Protein AF-A0A917K8Y2-F1 (afdb_monomer_lite)

Sequence (856 aa):
MRSGRTGGTRKMRAVASAWMGAAAAAASVCLPAFARTAAAAGPAVVWQPVWVAGHPAGAVPVVQAGGRTFASVWYVLRLLRNAGVSATWDGRVLRTAGLPVYHAQAATTVDGRVYTQAHTLTVNGSVYVDLDAIAPAFHWSVRYDARAKLITATTSAQPRAAAPSAAFPSVPGTAAPRARTQQTGATVRGRIAGGPAMDVVVAGGSAYADVAVLIQWLARAGYRMVWQHGRWELPVWPEVVADGTLAVDGVRTPSALIRLGGHVFVPMSTLMAATGVAAGVRPDGNVVIDPVVNPGVVGPPAKPAGSFPVSGRVAGVRTPGAKVAFVTADGRLLTVPAAADGRFHTVLPGTRGVLAGVFTPASGWVGTGVPVSPSQGQVTVNPQPALARISGRLVWSGGNAAAVGAAGTWPAGCVLDLRSDLTHAHYTTAVRADGSYTLQVPAGPYELWAVRVHGADVFLGQRIVAGAGANHVGATPVPPAPSGPVYRSAHAVVAAQDSGVSPWDLVSIGSLFERAYADDLAATGIRPALPVTIEVFSGTASYTQHFQDEGYAATDAESYGLSSQAASEGPQTIAVNLDGLDAEWGINVMAHEFAHCLLASVSNRLPDWVNEGVAWELGLAAEADATPNALLWQSLRWSLWSDVIRHARTGDLYALGEAGSLAPRYNVEAQDDYAVYTLVQRFGMVKVLQYVRLVDRAGPTAAFPAVFGESLRAFSQAVNRQLARMAAGSDGAVAVTVRVLPGAVREMFISNPSGQTYWYTGLRPGLYTFVLRANGSVAAPGSLKALPPVTSAADGTWDIGGQMGDMQALVAIARLYGTAYIDSTTVFPPGSDDGITEPATGVPLGLEVVRVQALA

Organism: NCBI:txid1003997

Radius of gyration: 35.65 Å; chains: 1; bounding box: 107×95×85 Å

Foldseek 3Di:
DDDDDDDDDDDDDDDDDDDDDDDDDDDDDDDDDDDDDDDDDDFDQDFQQDAALRDRLGTFGWTQDPNDTDGDVVVVCVSCVSVVWDWDDPPDDIDTDFRKDKDQFDQAEDAFPRLRRWIWIAGPNAIWTFCVSCLVVQQWPFDQPPVVNETETDHDDDDDDDDDDDDDDDDDDDDDDDDDDFDDFDFGQYDYVPGDTATWTDHRNTIIGRPVRVVVVCVVVVDDDDDDPNGRRDDDDDDAFAWAWDADPRDIGIFGWGQDPNDIDGDVVRVCVRPVQDFDQDPVRDTDRDDDDDDDDDDDDDFADDKAKAKAFEPPAQAFDKWWWKQAPNRDIDIFGADNRRITMDIGTHFKIFRFFMADPFQFTAGALHIDGNPDHYDYHYNDFFKFKEKEFEDEPDPPCVVQPDRQFHDFPKKWWKAALAFRAIWIFTQGRNRMTIGMDTFGKIFRQFIQGPRDTQGQRDIDGTHHYYDYDYHRYGYDQDPDQWDDDPQEIEGEPDDLDGSRNSNRLRNLLVLLVVVLCVQQVFDQPGGAYEYEYAALVVQLVVVVVVPDDSVVSNCCSVPDQWAAPAQHYIYGGNHSQAPQQNSLNSNLNNLRNRLSRQAPQDQQLLSLLSSNLSSLCSLSVNHPQVQLVCLSLCLLLVFVLVCLQVVNDDQRRPDHQSDPPTRNSSLSVLLVVVCCVVPNSVLSSQLSNCCRPQNNQGSVCVRPVDGSRVSSVVSSVVSNVLSQADQFKKKWKKFFAVQFDQKKWKAFQQQKIKIKGGDDGDMWIWMQGPVRDIDTPPNIDIDHIDGDHGDRWTWIWDDDPQKIKTFTWDDHSQDIGTNWIWIAPRPHPDTRIHSTQHQHRRMGGSDMHGDD

pLDDT: mean 73.99, std 23.04, range [20.94, 98.56]

Structure (mmCIF, N/CA/C/O backbone):
data_AF-A0A917K8Y2-F1
#
_entry.id   AF-A0A917K8Y2-F1
#
loop_
_atom_site.group_PDB
_atom_site.id
_atom_site.type_symbol
_atom_site.label_atom_id
_atom_site.label_alt_id
_atom_site.label_comp_id
_atom_site.label_asym_id
_atom_site.label_entity_id
_atom_site.label_seq_id
_atom_site.pdbx_PDB_ins_code
_atom_site.Cartn_x
_atom_site.Cartn_y
_atom_site.Cartn_z
_atom_site.occupancy
_atom_site.B_iso_or_equiv
_atom_site.auth_seq_id
_atom_site.auth_comp_id
_atom_site.auth_asym_id
_atom_site.auth_atom_id
_atom_site.pdbx_PDB_model_num
ATOM 1 N N . MET A 1 1 ? -13.724 44.622 -4.906 1.00 33.56 1 MET A N 1
ATOM 2 C CA . MET A 1 1 ? -13.445 45.970 -4.340 1.00 33.56 1 MET A CA 1
ATOM 3 C C . MET A 1 1 ? -12.347 45.854 -3.277 1.00 33.56 1 MET A C 1
ATOM 5 O O . MET A 1 1 ? -11.910 44.740 -3.023 1.00 33.56 1 MET A O 1
ATOM 9 N N . ARG A 1 2 ? -11.834 46.966 -2.727 1.00 33.31 2 ARG A N 1
ATOM 10 C CA . ARG A 1 2 ? -10.706 46.985 -1.766 1.00 33.31 2 ARG A CA 1
ATOM 11 C C . ARG A 1 2 ? -11.147 46.845 -0.296 1.00 33.31 2 ARG A C 1
ATOM 13 O O . ARG A 1 2 ? -12.280 47.168 0.038 1.00 33.31 2 ARG A O 1
ATOM 20 N N . SER A 1 3 ? -10.155 46.548 0.554 1.00 32.16 3 SER A N 1
ATOM 21 C CA . SER A 1 3 ? -10.136 46.575 2.034 1.00 32.16 3 SER A CA 1
ATOM 22 C C . SER A 1 3 ? -10.883 45.438 2.764 1.00 32.16 3 SER A C 1
ATOM 24 O O . SER A 1 3 ? -11.894 44.955 2.276 1.00 32.16 3 SER A O 1
ATOM 26 N N . GLY A 1 4 ? -10.398 44.962 3.920 1.00 27.78 4 GLY A N 1
ATOM 27 C CA . GLY A 1 4 ? -9.114 45.293 4.563 1.00 27.78 4 GLY A CA 1
ATOM 28 C C . GLY A 1 4 ? -8.779 44.415 5.778 1.00 27.78 4 GLY A C 1
ATOM 29 O O . GLY A 1 4 ? -9.668 44.021 6.523 1.00 27.78 4 GLY A O 1
ATOM 30 N N . ARG A 1 5 ? -7.485 44.122 5.985 1.00 33.19 5 ARG A N 1
ATOM 31 C CA . ARG A 1 5 ? -6.964 43.438 7.185 1.00 33.19 5 ARG A CA 1
ATOM 32 C C . ARG A 1 5 ? -6.733 44.438 8.324 1.00 33.19 5 ARG A C 1
ATOM 34 O O . ARG A 1 5 ? -6.105 45.471 8.104 1.00 33.19 5 ARG A O 1
ATOM 41 N N . THR A 1 6 ? -7.078 44.051 9.549 1.00 32.31 6 THR A N 1
ATOM 42 C CA . THR A 1 6 ? -6.472 44.571 10.787 1.00 32.31 6 THR A CA 1
ATOM 43 C C . THR A 1 6 ? -6.027 43.389 11.649 1.00 32.31 6 THR A C 1
ATOM 45 O O . THR A 1 6 ? -6.784 42.449 11.871 1.00 32.31 6 THR A O 1
ATOM 48 N N . GLY A 1 7 ? -4.763 43.392 12.081 1.00 26.08 7 GLY A N 1
ATOM 49 C CA . GLY A 1 7 ? -4.186 42.329 12.912 1.00 26.08 7 GLY A CA 1
ATOM 50 C C . GLY A 1 7 ? -4.226 42.668 14.403 1.00 26.08 7 GLY A C 1
ATOM 51 O O . GLY A 1 7 ? -4.234 43.840 14.775 1.00 26.08 7 GLY A O 1
ATOM 52 N N . GLY A 1 8 ? -4.198 41.643 15.260 1.00 23.59 8 GLY A N 1
ATOM 53 C CA . GLY A 1 8 ? -4.216 41.795 16.719 1.00 23.59 8 GLY A CA 1
ATOM 54 C C . GLY A 1 8 ? -3.219 40.877 17.423 1.00 23.59 8 GLY A C 1
ATOM 55 O O . GLY A 1 8 ? -3.600 39.847 17.967 1.00 23.59 8 GLY A O 1
ATOM 56 N N . THR A 1 9 ? -1.936 41.244 17.452 1.00 26.67 9 THR A N 1
ATOM 57 C CA . THR A 1 9 ? -0.912 40.474 18.178 1.00 26.67 9 THR A CA 1
ATOM 58 C C . THR A 1 9 ? -1.001 40.705 19.690 1.00 26.67 9 THR A C 1
ATOM 60 O O . THR A 1 9 ? -0.831 41.839 20.146 1.00 26.67 9 THR A O 1
ATOM 63 N N . ARG A 1 10 ? -1.162 39.643 20.490 1.00 26.02 10 ARG A N 1
ATOM 64 C CA . ARG A 1 10 ? -0.971 39.688 21.952 1.00 26.02 10 ARG A CA 1
ATOM 65 C C . ARG A 1 10 ? 0.244 38.869 22.377 1.00 26.02 10 ARG A C 1
ATOM 67 O O . ARG A 1 10 ? 0.285 37.661 22.195 1.00 26.02 10 ARG A O 1
ATOM 74 N N . LYS A 1 11 ? 1.210 39.541 23.007 1.00 25.86 11 LYS A N 1
ATOM 75 C CA . LYS A 1 11 ? 2.302 38.901 23.753 1.00 25.86 11 LYS A CA 1
ATOM 76 C C . LYS A 1 11 ? 1.804 38.521 25.149 1.00 25.86 11 LYS A C 1
ATOM 78 O O . LYS A 1 11 ? 1.188 39.354 25.811 1.00 25.86 11 LYS A O 1
ATOM 83 N N . MET A 1 12 ? 2.180 37.346 25.641 1.00 23.14 12 MET A N 1
ATOM 84 C CA . MET A 1 12 ? 2.293 37.081 27.079 1.00 23.14 12 MET A CA 1
ATOM 85 C C . MET A 1 12 ? 3.688 36.529 27.389 1.00 23.14 12 MET A C 1
ATOM 87 O O . MET A 1 12 ? 4.342 35.949 26.525 1.00 23.14 12 MET A O 1
ATOM 91 N N . ARG A 1 13 ? 4.185 36.803 28.598 1.00 24.39 13 ARG A N 1
ATOM 92 C CA . ARG A 1 13 ? 5.530 36.414 29.049 1.00 24.39 13 ARG A CA 1
ATOM 93 C C . ARG A 1 13 ? 5.472 35.080 29.788 1.00 24.39 13 ARG A C 1
ATOM 95 O O . ARG A 1 13 ? 4.584 34.887 30.612 1.00 24.39 13 ARG A O 1
ATOM 102 N N . ALA A 1 14 ? 6.465 34.225 29.564 1.00 24.33 14 ALA A N 1
ATOM 103 C CA . ALA A 1 14 ? 6.726 33.086 30.436 1.00 24.33 14 ALA A CA 1
ATOM 104 C C . ALA A 1 14 ? 7.309 33.543 31.788 1.00 24.33 14 ALA A C 1
ATOM 106 O O . ALA A 1 14 ? 7.990 34.570 31.870 1.00 24.33 14 ALA A O 1
ATOM 107 N N . VAL A 1 15 ? 7.076 32.746 32.831 1.00 24.25 15 VAL A N 1
ATOM 108 C CA . VAL A 1 15 ? 7.735 32.845 34.142 1.00 24.25 15 VAL A CA 1
ATOM 109 C C . VAL A 1 15 ? 8.564 31.578 34.337 1.00 24.25 15 VAL A C 1
ATOM 111 O O . VAL A 1 15 ? 8.086 30.480 34.061 1.00 24.25 15 VAL A O 1
ATOM 114 N N . ALA A 1 16 ? 9.811 31.726 34.781 1.00 22.50 16 ALA A N 1
ATOM 115 C CA . ALA A 1 16 ? 10.723 30.605 34.977 1.00 22.50 16 ALA A CA 1
ATOM 116 C C . ALA A 1 16 ? 10.577 29.974 36.370 1.00 22.50 16 ALA A C 1
ATOM 118 O O . ALA A 1 16 ? 10.332 30.665 37.358 1.00 22.50 16 ALA A O 1
ATOM 119 N N . SER A 1 17 ? 10.823 28.669 36.460 1.00 25.11 17 SER A N 1
ATOM 120 C CA . SER A 1 17 ? 11.206 27.996 37.704 1.00 25.11 17 SER A CA 1
ATOM 121 C C . SER A 1 17 ? 12.130 26.820 37.373 1.00 25.11 17 SER A C 1
ATOM 123 O O . SER A 1 17 ? 12.000 26.208 36.315 1.00 25.11 17 SER A O 1
ATOM 125 N N . ALA A 1 18 ? 13.104 26.551 38.241 1.00 22.91 18 ALA A N 1
ATOM 126 C CA . ALA A 1 18 ? 14.143 25.544 38.032 1.00 22.91 18 ALA A CA 1
ATOM 127 C C . ALA A 1 18 ? 14.371 24.750 39.323 1.00 22.91 18 ALA A C 1
ATOM 129 O O . ALA A 1 18 ? 14.266 25.315 40.411 1.00 22.91 18 ALA A O 1
ATOM 130 N N . TRP A 1 19 ? 14.709 23.466 39.197 1.00 22.75 19 TRP A N 1
ATOM 131 C CA . TRP A 1 19 ? 15.073 22.586 40.311 1.00 22.75 19 TRP A CA 1
ATOM 132 C C . TRP A 1 19 ? 16.184 21.614 39.899 1.00 22.75 19 TRP A C 1
ATOM 134 O O . TRP A 1 19 ? 16.266 21.209 38.741 1.00 22.75 19 TRP A O 1
ATOM 144 N N . MET A 1 20 ? 17.039 21.255 40.859 1.00 20.94 20 MET A N 1
ATOM 145 C CA . MET A 1 20 ? 18.152 20.309 40.697 1.00 20.94 20 MET A CA 1
ATOM 146 C C . MET A 1 20 ? 17.852 18.976 41.402 1.00 20.94 20 MET A C 1
ATOM 148 O O . MET A 1 20 ? 17.076 18.939 42.355 1.00 20.94 20 MET A O 1
ATOM 152 N N . GLY A 1 21 ? 18.539 17.905 40.998 1.00 23.77 21 GLY A N 1
ATOM 153 C CA . GLY A 1 21 ? 18.586 16.620 41.708 1.00 23.77 21 GLY A CA 1
ATOM 154 C C . GLY A 1 21 ? 19.600 15.674 41.054 1.00 23.77 21 GLY A C 1
ATOM 155 O O . GLY A 1 21 ? 19.708 15.661 39.830 1.00 23.77 21 GLY A O 1
ATOM 156 N N . ALA A 1 22 ? 20.378 14.925 41.842 1.00 21.38 22 ALA A N 1
ATOM 157 C CA . ALA A 1 22 ? 21.499 14.112 41.351 1.00 21.38 22 ALA A CA 1
ATOM 158 C C . ALA A 1 22 ? 21.768 12.870 42.230 1.00 21.38 22 ALA A C 1
ATOM 160 O O . ALA A 1 22 ? 21.298 12.823 43.364 1.00 21.38 22 ALA A O 1
ATOM 161 N N . ALA A 1 23 ? 22.608 11.949 41.719 1.00 21.89 23 ALA A N 1
ATOM 162 C CA . ALA A 1 23 ? 23.185 10.764 42.394 1.00 21.89 23 ALA A CA 1
ATOM 163 C C . ALA A 1 23 ? 22.207 9.603 42.752 1.00 21.89 23 ALA A C 1
ATOM 165 O O . ALA A 1 23 ? 21.025 9.832 42.967 1.00 21.89 23 ALA A O 1
ATOM 166 N N . ALA A 1 24 ? 22.622 8.323 42.845 1.00 22.44 24 ALA A N 1
ATOM 167 C CA . ALA A 1 24 ? 23.807 7.634 42.293 1.00 22.44 24 ALA A CA 1
ATOM 168 C C . ALA A 1 24 ? 23.694 6.079 42.345 1.00 22.44 24 ALA A C 1
ATOM 170 O O . ALA A 1 24 ? 22.990 5.529 43.181 1.00 22.44 24 ALA A O 1
ATOM 171 N N . ALA A 1 25 ? 24.497 5.423 41.491 1.00 22.61 25 ALA A N 1
ATOM 172 C CA . ALA A 1 25 ? 25.267 4.174 41.696 1.00 22.61 25 ALA A CA 1
ATOM 173 C C . ALA A 1 25 ? 24.625 2.783 42.002 1.00 22.61 25 ALA A C 1
ATOM 175 O O . ALA A 1 25 ? 24.109 2.517 43.077 1.00 22.61 25 ALA A O 1
ATOM 176 N N . ALA A 1 26 ? 24.927 1.851 41.079 1.00 23.52 26 ALA A N 1
ATOM 177 C CA . ALA A 1 26 ? 25.555 0.525 41.273 1.00 23.52 26 ALA A CA 1
ATOM 178 C C . ALA A 1 26 ? 24.905 -0.618 42.099 1.00 23.52 26 ALA A C 1
ATOM 180 O O . ALA A 1 26 ? 24.807 -0.561 43.318 1.00 23.52 26 ALA A O 1
ATOM 181 N N . ALA A 1 27 ? 24.740 -1.774 41.432 1.00 23.17 27 ALA A N 1
ATOM 182 C CA . ALA A 1 27 ? 25.180 -3.097 41.914 1.00 23.17 27 ALA A CA 1
ATOM 183 C C . ALA A 1 27 ? 25.318 -4.087 40.730 1.00 23.17 27 ALA A C 1
ATOM 185 O O . ALA A 1 27 ? 24.601 -3.973 39.739 1.00 23.17 27 ALA A O 1
ATOM 186 N N . SER A 1 28 ? 26.226 -5.065 40.810 1.00 24.95 28 SER A N 1
ATOM 187 C CA . SER A 1 28 ? 26.372 -6.160 39.828 1.00 24.95 28 SER A CA 1
ATOM 188 C C . SER A 1 28 ? 26.532 -7.497 40.545 1.00 24.95 28 SER A C 1
ATOM 190 O O . SER A 1 28 ? 27.261 -7.570 41.531 1.00 24.95 28 SER A O 1
ATOM 192 N N . VAL A 1 29 ? 25.888 -8.555 40.041 1.00 24.06 29 VAL A N 1
ATOM 193 C CA . VAL A 1 29 ? 26.036 -9.931 40.546 1.00 24.06 29 VAL A CA 1
ATOM 194 C C . VAL A 1 29 ? 26.057 -10.909 39.368 1.00 24.06 29 VAL A C 1
ATOM 196 O O . VAL A 1 29 ? 25.121 -10.946 38.573 1.00 24.06 29 VAL A O 1
ATOM 199 N N . CYS A 1 30 ? 27.108 -11.724 39.287 1.00 25.31 30 CYS A N 1
ATOM 200 C CA . CYS A 1 30 ? 27.221 -12.876 38.385 1.00 25.31 30 CYS A CA 1
ATOM 201 C C . CYS A 1 30 ? 27.113 -14.175 39.195 1.00 25.31 30 CYS A C 1
ATOM 203 O O . CYS A 1 30 ? 27.564 -14.183 40.334 1.00 25.31 30 CYS A O 1
ATOM 205 N N . LEU A 1 31 ? 26.603 -15.263 38.601 1.00 23.97 31 LEU A N 1
ATOM 206 C CA . LEU A 1 31 ? 26.818 -16.684 38.971 1.00 23.97 31 LEU A CA 1
ATOM 207 C C . LEU A 1 31 ? 26.319 -17.578 37.783 1.00 23.97 31 LEU A C 1
ATOM 209 O O . LEU A 1 31 ? 25.853 -17.008 36.793 1.00 23.97 31 LEU A O 1
ATOM 213 N N . PRO A 1 32 ? 26.538 -18.915 37.728 1.00 29.78 32 PRO A N 1
ATOM 214 C CA . PRO A 1 32 ? 27.238 -19.493 36.575 1.00 29.78 32 PRO A CA 1
ATOM 215 C C . PRO A 1 32 ? 26.423 -20.496 35.728 1.00 29.78 32 PRO A C 1
ATOM 217 O O . PRO A 1 32 ? 25.258 -20.788 35.986 1.00 29.78 32 PRO A O 1
ATOM 220 N N . ALA A 1 33 ? 27.076 -21.037 34.694 1.00 31.05 33 ALA A N 1
ATOM 221 C CA . ALA A 1 33 ? 26.506 -21.981 33.733 1.00 31.05 33 ALA A CA 1
ATOM 222 C C . ALA A 1 33 ? 26.444 -23.442 34.231 1.00 31.05 33 ALA A C 1
ATOM 224 O O . ALA A 1 33 ? 27.229 -23.861 35.078 1.00 31.05 33 ALA A O 1
ATOM 225 N N . PHE A 1 34 ? 25.567 -24.238 33.607 1.00 28.30 34 PHE A N 1
ATOM 226 C CA . PHE A 1 34 ? 25.500 -25.700 33.736 1.00 28.30 34 PHE A CA 1
ATOM 227 C C . PHE A 1 34 ? 25.498 -26.382 32.356 1.00 28.30 34 PHE A C 1
ATOM 229 O O . PHE A 1 34 ? 24.973 -25.843 31.380 1.00 28.30 34 PHE A O 1
ATOM 236 N N . ALA A 1 35 ? 26.099 -27.573 32.279 1.00 29.62 35 ALA A N 1
ATOM 237 C CA . ALA A 1 35 ? 26.263 -28.343 31.044 1.00 29.62 35 ALA A CA 1
ATOM 238 C C . ALA A 1 35 ? 25.002 -29.141 30.644 1.00 29.62 35 ALA A C 1
ATOM 240 O O . ALA A 1 35 ? 24.095 -29.350 31.448 1.00 29.62 35 ALA A O 1
ATOM 241 N N . ARG A 1 36 ? 24.961 -29.620 29.392 1.00 29.75 36 ARG A N 1
ATOM 242 C CA . ARG A 1 36 ? 23.891 -30.479 28.851 1.00 29.75 36 ARG A CA 1
ATOM 243 C C . ARG A 1 36 ? 24.409 -31.875 28.512 1.00 29.75 36 ARG A C 1
ATOM 245 O O . ARG A 1 36 ? 25.477 -32.007 27.922 1.00 29.75 36 ARG A O 1
ATOM 252 N N . THR A 1 37 ? 23.608 -32.894 28.805 1.00 31.53 37 THR A N 1
ATOM 253 C CA . THR A 1 37 ? 23.760 -34.258 28.277 1.00 31.53 37 THR A CA 1
ATOM 254 C C . THR A 1 37 ? 23.069 -34.401 26.914 1.00 31.53 37 THR A C 1
ATOM 256 O O . THR A 1 37 ? 22.170 -33.630 26.572 1.00 31.53 37 THR A O 1
ATOM 259 N N . ALA A 1 38 ? 23.508 -35.374 26.109 1.00 32.22 38 ALA A N 1
ATOM 260 C CA . ALA A 1 38 ? 22.963 -35.634 24.776 1.00 32.22 38 ALA A CA 1
ATOM 261 C C . ALA A 1 38 ? 21.812 -36.657 24.809 1.00 32.22 38 ALA A C 1
ATOM 263 O O . ALA A 1 38 ? 21.854 -37.621 25.571 1.00 32.22 38 ALA A O 1
ATOM 264 N N . ALA A 1 39 ? 20.815 -36.468 23.941 1.00 33.75 39 ALA A N 1
ATOM 265 C CA . ALA A 1 39 ? 19.701 -37.392 23.724 1.00 33.75 39 ALA A CA 1
ATOM 266 C C . ALA A 1 39 ? 19.709 -37.919 22.277 1.00 33.75 39 ALA A C 1
ATOM 268 O O . ALA A 1 39 ? 20.234 -37.264 21.376 1.00 33.75 39 ALA A O 1
ATOM 269 N N . ALA A 1 40 ? 19.143 -39.109 22.058 1.00 40.47 40 ALA A N 1
ATOM 270 C CA . ALA A 1 40 ? 19.184 -39.793 20.765 1.00 40.47 40 ALA A CA 1
ATOM 271 C C . ALA A 1 40 ? 18.408 -39.041 19.664 1.00 40.47 40 ALA A C 1
ATOM 273 O O . ALA A 1 40 ? 17.319 -38.514 19.896 1.00 40.47 40 ALA A O 1
ATOM 274 N N . ALA A 1 41 ? 18.961 -39.021 18.449 1.00 37.75 41 ALA A N 1
ATOM 275 C CA . ALA A 1 41 ? 18.361 -38.339 17.308 1.00 37.75 41 ALA A CA 1
ATOM 276 C C . ALA A 1 41 ? 17.220 -39.160 16.679 1.00 37.75 41 ALA A C 1
ATOM 278 O O . ALA A 1 41 ? 17.408 -40.314 16.296 1.00 37.75 41 ALA A O 1
ATOM 279 N N . GLY A 1 42 ? 16.049 -38.534 16.524 1.00 45.69 42 GLY A N 1
ATOM 280 C CA . GLY A 1 42 ? 14.980 -39.035 15.655 1.00 45.69 42 GLY A CA 1
ATOM 281 C C . GLY A 1 42 ? 15.313 -38.873 14.160 1.00 45.69 42 GLY A C 1
ATOM 282 O O . GLY A 1 42 ? 16.347 -38.294 13.818 1.00 45.69 42 GLY A O 1
ATOM 283 N N . PRO A 1 43 ? 14.445 -39.354 13.248 1.00 42.34 43 PRO A N 1
ATOM 284 C CA . PRO A 1 43 ? 14.674 -39.276 11.804 1.00 42.34 43 PRO A CA 1
ATOM 285 C C . PRO A 1 43 ? 14.727 -37.817 11.326 1.00 42.34 43 PRO A C 1
ATOM 287 O O . PRO A 1 43 ? 13.705 -37.142 11.200 1.00 42.34 43 PRO A O 1
ATOM 290 N N . ALA A 1 44 ? 15.937 -37.325 11.060 1.00 47.78 44 ALA A N 1
ATOM 291 C CA . ALA A 1 44 ? 16.168 -35.958 10.618 1.00 47.78 44 ALA A CA 1
ATOM 292 C C . ALA A 1 44 ? 15.838 -35.780 9.127 1.00 47.78 44 ALA A C 1
ATOM 294 O O . ALA A 1 44 ? 16.255 -36.576 8.281 1.00 47.78 44 ALA A O 1
ATOM 295 N N . VAL A 1 45 ? 15.154 -34.681 8.795 1.00 47.78 45 VAL A N 1
ATOM 296 C CA . VAL A 1 45 ? 15.079 -34.180 7.416 1.00 47.78 45 VAL A CA 1
ATOM 297 C C . VAL A 1 45 ? 16.358 -33.396 7.143 1.00 47.78 45 VAL A C 1
ATOM 299 O O . VAL A 1 45 ? 16.509 -32.257 7.587 1.00 47.78 45 VAL A O 1
ATOM 302 N N . VAL A 1 46 ? 17.297 -34.012 6.431 1.00 58.03 46 VAL A N 1
ATOM 303 C CA . VAL A 1 46 ? 18.577 -33.391 6.073 1.00 58.03 46 VAL A CA 1
ATOM 304 C C . VAL A 1 46 ? 18.449 -32.784 4.681 1.00 58.03 46 VAL A C 1
ATOM 306 O O . VAL A 1 46 ? 17.877 -33.393 3.783 1.00 58.03 46 VAL A O 1
ATOM 309 N N . TRP A 1 47 ? 18.985 -31.585 4.466 1.00 54.75 47 TRP A N 1
ATOM 310 C CA . TRP A 1 47 ? 19.076 -31.009 3.124 1.00 54.75 47 TRP A CA 1
ATOM 311 C C . TRP A 1 47 ? 20.364 -31.495 2.463 1.00 54.75 47 TRP A C 1
ATOM 313 O O . TRP A 1 47 ? 21.438 -30.984 2.768 1.00 54.75 47 TRP A O 1
ATOM 323 N N . GLN A 1 48 ? 20.269 -32.498 1.585 1.00 55.78 48 GLN A N 1
ATOM 324 C CA . GLN A 1 48 ? 21.436 -33.022 0.869 1.00 55.78 48 GLN A CA 1
ATOM 325 C C . GLN A 1 48 ? 21.557 -32.393 -0.530 1.00 55.78 48 GLN A C 1
ATOM 327 O O . GLN A 1 48 ? 20.538 -32.222 -1.209 1.00 55.78 48 GLN A O 1
ATOM 332 N N . PRO A 1 49 ? 22.779 -32.029 -0.970 1.00 54.12 49 PRO A N 1
ATOM 333 C CA . PRO A 1 49 ? 23.014 -31.466 -2.294 1.00 54.12 49 PRO A CA 1
ATOM 334 C C . PRO A 1 49 ? 22.790 -32.538 -3.364 1.00 54.12 49 PRO A C 1
ATOM 336 O O . PRO A 1 49 ? 23.435 -33.586 -3.351 1.00 54.12 49 PRO A O 1
ATOM 339 N N . VAL A 1 50 ? 21.880 -32.269 -4.299 1.00 50.09 50 VAL A N 1
ATOM 340 C CA . VAL A 1 50 ? 21.581 -33.150 -5.430 1.00 50.09 50 VAL A CA 1
ATOM 341 C C . VAL A 1 50 ? 22.287 -32.626 -6.670 1.00 50.09 50 VAL A C 1
ATOM 343 O O . VAL A 1 50 ? 22.210 -31.442 -7.007 1.00 50.09 50 VAL A O 1
ATOM 346 N N . TRP A 1 51 ? 22.977 -33.537 -7.352 1.00 52.97 51 TRP A N 1
ATOM 347 C CA . TRP A 1 51 ? 23.822 -33.226 -8.493 1.00 52.97 51 TRP A CA 1
ATOM 348 C C . TRP A 1 51 ? 23.214 -33.799 -9.773 1.00 52.97 51 TRP A C 1
ATOM 350 O O . TRP A 1 51 ? 22.951 -34.997 -9.855 1.00 52.97 51 TRP A O 1
ATOM 360 N N . VAL A 1 52 ? 23.007 -32.950 -10.780 1.00 47.88 52 VAL A N 1
ATOM 361 C CA . VAL A 1 52 ? 22.548 -33.339 -12.127 1.00 47.88 52 VAL A CA 1
ATOM 362 C C . VAL A 1 52 ? 23.594 -32.868 -13.127 1.00 47.88 52 VAL A C 1
ATOM 364 O O . VAL A 1 52 ? 24.091 -31.753 -13.006 1.00 47.88 52 VAL A O 1
ATOM 367 N N . ALA A 1 53 ? 23.993 -33.750 -14.052 1.00 46.34 53 ALA A N 1
ATOM 368 C CA . ALA A 1 53 ? 25.115 -33.536 -14.980 1.00 46.34 53 ALA A CA 1
ATOM 369 C C . ALA A 1 53 ? 26.424 -33.050 -14.300 1.00 46.34 53 ALA A C 1
ATOM 371 O O . ALA A 1 53 ? 27.247 -32.376 -14.910 1.00 46.34 53 ALA A O 1
ATOM 372 N N . GLY A 1 54 ? 26.624 -33.390 -13.019 1.00 43.22 54 GLY A N 1
ATOM 373 C CA . GLY A 1 54 ? 27.780 -32.945 -12.236 1.00 43.22 54 GLY A CA 1
ATOM 374 C C . GLY A 1 54 ? 27.695 -31.504 -11.716 1.00 43.22 54 GLY A C 1
ATOM 375 O O . GLY A 1 54 ? 28.733 -30.925 -11.403 1.00 43.22 54 GLY A O 1
ATOM 376 N N . HIS A 1 55 ? 26.508 -30.895 -11.617 1.00 40.00 55 HIS A N 1
ATOM 377 C CA . HIS A 1 55 ? 26.320 -29.556 -11.029 1.00 40.00 55 HIS A CA 1
ATOM 378 C C . HIS A 1 55 ? 25.378 -29.607 -9.825 1.00 40.00 55 HIS A C 1
ATOM 380 O O . HIS A 1 55 ? 24.405 -30.365 -9.868 1.00 40.00 55 HIS A O 1
ATOM 386 N N . PRO A 1 56 ? 25.608 -28.792 -8.777 1.00 42.06 56 PRO A N 1
ATOM 387 C CA . PRO A 1 56 ? 24.747 -28.742 -7.605 1.00 42.06 56 PRO A CA 1
ATOM 388 C C . PRO A 1 56 ? 23.470 -27.969 -7.956 1.00 42.06 56 PRO A C 1
ATOM 390 O O . PRO A 1 56 ? 23.353 -26.771 -7.712 1.00 42.06 56 PRO A O 1
ATOM 393 N N . ALA A 1 57 ? 22.495 -28.658 -8.546 1.00 46.66 57 ALA A N 1
ATOM 394 C CA . ALA A 1 57 ? 21.246 -28.061 -9.028 1.00 46.66 57 ALA A CA 1
ATOM 395 C C . ALA A 1 57 ? 20.255 -27.713 -7.886 1.00 46.66 57 ALA A C 1
ATOM 397 O O . ALA A 1 57 ? 19.145 -27.231 -8.117 1.00 46.66 57 ALA A O 1
ATOM 398 N N . GLY A 1 58 ? 20.679 -27.938 -6.641 1.00 54.47 58 GLY A N 1
ATOM 399 C CA . GLY A 1 58 ? 20.032 -27.529 -5.402 1.00 54.47 58 GLY A CA 1
ATOM 400 C C . GLY A 1 58 ? 20.314 -28.531 -4.284 1.00 54.47 58 GLY A C 1
ATOM 401 O O . GLY A 1 58 ? 20.653 -29.685 -4.537 1.00 54.47 58 GLY A O 1
ATOM 402 N N . ALA A 1 59 ? 20.130 -28.117 -3.031 1.00 60.94 59 ALA A N 1
ATOM 403 C CA . ALA A 1 59 ? 19.853 -29.085 -1.975 1.00 60.94 59 ALA A CA 1
ATOM 404 C C . ALA A 1 59 ? 18.356 -29.414 -1.989 1.00 60.94 59 ALA A C 1
ATOM 406 O O . ALA A 1 59 ? 17.530 -28.516 -2.168 1.00 60.94 59 ALA A O 1
ATOM 407 N N . VAL A 1 60 ? 18.002 -30.680 -1.774 1.00 58.12 60 VAL A N 1
ATOM 408 C CA . VAL A 1 60 ? 16.605 -31.111 -1.594 1.00 58.12 60 VAL A CA 1
ATOM 409 C C . VAL A 1 60 ? 16.426 -31.657 -0.175 1.00 58.12 60 VAL A C 1
ATOM 411 O O . VAL A 1 60 ? 17.385 -32.199 0.384 1.00 58.12 60 VAL A O 1
ATOM 414 N N . PRO A 1 61 ? 15.233 -31.537 0.432 1.00 61.97 61 PRO A N 1
ATOM 415 C CA . PRO A 1 61 ? 14.974 -32.178 1.709 1.00 61.97 61 PRO A CA 1
ATOM 416 C C . PRO A 1 61 ? 14.914 -33.690 1.479 1.00 61.97 61 PRO A C 1
ATOM 418 O O . PRO A 1 61 ? 14.100 -34.172 0.683 1.00 61.97 61 PRO A O 1
ATOM 421 N N . VAL A 1 62 ? 15.781 -34.430 2.169 1.00 65.88 62 VAL A N 1
ATOM 422 C CA . VAL A 1 62 ? 15.778 -35.891 2.170 1.00 65.88 62 VAL A CA 1
ATOM 423 C C . VAL A 1 62 ? 15.484 -36.441 3.557 1.00 65.88 62 VAL A C 1
ATOM 425 O O . VAL A 1 62 ? 15.981 -35.943 4.568 1.00 65.88 62 VAL A O 1
ATOM 428 N N . VAL A 1 63 ? 14.676 -37.495 3.598 1.00 68.44 63 VAL A N 1
ATOM 429 C CA . VAL A 1 63 ? 14.417 -38.283 4.806 1.00 68.44 63 VAL A CA 1
ATOM 430 C C . VAL A 1 63 ? 15.334 -39.498 4.776 1.00 68.44 63 VAL A C 1
ATOM 432 O O . VAL A 1 63 ? 15.368 -40.211 3.772 1.00 68.44 63 VAL A O 1
ATOM 435 N N . GLN A 1 64 ? 16.061 -39.753 5.863 1.00 59.50 64 GLN A N 1
ATOM 436 C CA . GLN A 1 64 ? 16.819 -40.994 6.027 1.00 59.50 64 GLN A CA 1
ATOM 437 C C . GLN A 1 64 ? 16.048 -41.965 6.926 1.00 59.50 64 GLN A C 1
ATOM 439 O O . GLN A 1 64 ? 15.765 -41.663 8.083 1.00 59.50 64 GLN A O 1
ATOM 444 N N . ALA A 1 65 ? 15.694 -43.130 6.382 1.00 56.84 65 ALA A N 1
ATOM 445 C CA . ALA A 1 65 ? 14.946 -44.173 7.082 1.00 56.84 65 ALA A CA 1
ATOM 446 C C . ALA A 1 65 ? 15.403 -45.563 6.615 1.00 56.84 65 ALA A C 1
ATOM 448 O O . ALA A 1 65 ? 15.553 -45.801 5.417 1.00 56.84 65 ALA A O 1
ATOM 449 N N . GLY A 1 66 ? 15.656 -46.486 7.551 1.00 55.81 66 GLY A N 1
ATOM 450 C CA . GLY A 1 66 ? 16.076 -47.860 7.230 1.00 55.81 66 GLY A CA 1
ATOM 451 C C . GLY A 1 66 ? 17.348 -47.951 6.372 1.00 55.81 66 GLY A C 1
ATOM 452 O O . GLY A 1 66 ? 17.429 -48.798 5.487 1.00 55.81 66 GLY A O 1
ATOM 453 N N . GLY A 1 67 ? 18.303 -47.031 6.563 1.00 62.59 67 GLY A N 1
ATOM 454 C CA . GLY A 1 67 ? 19.529 -46.946 5.756 1.00 62.59 67 GLY A CA 1
ATOM 455 C C . GLY A 1 67 ? 19.333 -46.425 4.324 1.00 62.59 67 GLY A C 1
ATOM 456 O O . GLY A 1 67 ? 20.271 -46.466 3.533 1.00 62.59 67 GLY A O 1
ATOM 457 N N . ARG A 1 68 ? 18.136 -45.934 3.969 1.00 48.34 68 ARG A N 1
ATOM 458 C CA . ARG A 1 68 ? 17.808 -45.393 2.641 1.00 48.34 68 ARG A CA 1
ATOM 459 C C . ARG A 1 68 ? 17.481 -43.903 2.718 1.00 48.34 68 ARG A C 1
ATOM 461 O O . ARG A 1 68 ? 16.886 -43.441 3.690 1.00 48.34 68 ARG A O 1
ATOM 468 N N . THR A 1 69 ? 17.855 -43.171 1.672 1.00 59.31 69 THR A N 1
ATOM 469 C CA . THR A 1 69 ? 17.636 -41.725 1.527 1.00 59.31 69 THR A CA 1
ATOM 470 C C . THR A 1 69 ? 16.494 -41.477 0.540 1.00 59.31 69 THR A C 1
ATOM 472 O O . THR A 1 69 ? 16.580 -41.894 -0.613 1.00 59.31 69 THR A O 1
ATOM 475 N N . PHE A 1 70 ? 15.436 -40.789 0.972 1.00 63.41 70 PHE A N 1
ATOM 476 C CA . PHE A 1 70 ? 14.239 -40.513 0.171 1.00 63.41 70 PHE A CA 1
ATOM 477 C C . PHE A 1 70 ? 14.104 -39.013 -0.108 1.00 63.41 70 PHE A C 1
ATOM 479 O O . PHE A 1 70 ? 14.013 -38.225 0.831 1.00 63.41 70 PHE A O 1
ATOM 486 N N . ALA A 1 71 ? 14.054 -38.620 -1.383 1.00 68.19 71 ALA A N 1
ATOM 487 C CA . ALA A 1 71 ? 13.818 -37.241 -1.820 1.00 68.19 71 ALA A CA 1
ATOM 488 C C . ALA A 1 71 ? 12.370 -37.046 -2.298 1.00 68.19 71 ALA A C 1
ATOM 490 O O . ALA A 1 71 ? 11.799 -37.925 -2.944 1.00 68.19 71 ALA A O 1
ATOM 491 N N . SER A 1 72 ? 11.781 -35.875 -2.038 1.00 74.06 72 SER A N 1
ATOM 492 C CA . SER A 1 72 ? 10.453 -35.537 -2.570 1.00 74.06 72 SER A CA 1
ATOM 493 C C . SER A 1 72 ? 10.509 -35.240 -4.075 1.00 74.06 72 SER A C 1
ATOM 495 O O . SER A 1 72 ? 11.260 -34.371 -4.525 1.00 74.06 72 SER A O 1
ATOM 497 N N . VAL A 1 73 ? 9.666 -35.931 -4.851 1.00 58.72 73 VAL A N 1
ATOM 498 C CA . VAL A 1 73 ? 9.615 -35.850 -6.325 1.00 58.72 73 VAL A CA 1
ATOM 499 C C . VAL A 1 73 ? 9.382 -34.420 -6.828 1.00 58.72 73 VAL A C 1
ATOM 501 O O . VAL A 1 73 ? 9.939 -34.036 -7.854 1.00 58.72 73 VAL A O 1
ATOM 504 N N . TRP A 1 74 ? 8.638 -33.591 -6.087 1.00 73.69 74 TRP A N 1
ATOM 505 C CA . TRP A 1 74 ? 8.420 -32.182 -6.441 1.00 73.69 74 TRP A CA 1
ATOM 506 C C . TRP A 1 74 ? 9.731 -31.387 -6.525 1.00 73.69 74 TRP A C 1
ATOM 508 O O . TRP A 1 74 ? 9.937 -30.618 -7.465 1.00 73.69 74 TRP A O 1
ATOM 518 N N . TYR A 1 75 ? 10.655 -31.617 -5.585 1.00 69.25 75 TYR A N 1
ATOM 519 C CA . TYR A 1 75 ? 11.969 -30.973 -5.608 1.00 69.25 75 TYR A CA 1
ATOM 520 C C . TYR A 1 75 ? 12.830 -31.506 -6.754 1.00 69.25 75 TYR A C 1
ATOM 522 O O . TYR A 1 75 ? 13.505 -30.713 -7.402 1.00 69.25 75 TYR A O 1
ATOM 530 N N . VAL A 1 76 ? 12.758 -32.807 -7.059 1.00 68.94 76 VAL A N 1
ATOM 531 C CA . VAL A 1 76 ? 13.467 -33.412 -8.204 1.00 68.94 76 VAL A CA 1
ATOM 532 C C . VAL A 1 76 ? 12.988 -32.812 -9.533 1.00 68.94 76 VAL A C 1
ATOM 534 O O . VAL A 1 76 ? 13.811 -32.433 -10.360 1.00 68.94 76 VAL A O 1
ATOM 537 N N . LEU A 1 77 ? 11.675 -32.635 -9.722 1.00 68.62 77 LEU A N 1
ATOM 538 C CA . LEU A 1 77 ? 11.102 -31.991 -10.913 1.00 68.62 77 LEU A CA 1
ATOM 539 C C . LEU A 1 77 ? 11.541 -30.528 -11.058 1.00 68.62 77 LEU A C 1
ATOM 541 O O . LEU A 1 77 ? 11.914 -30.105 -12.152 1.00 68.62 77 LEU A O 1
ATOM 545 N N . ARG A 1 78 ? 11.509 -29.753 -9.964 1.00 65.88 78 ARG A N 1
ATOM 546 C CA . ARG A 1 78 ? 11.970 -28.354 -9.954 1.00 65.88 78 ARG A CA 1
ATOM 547 C C . ARG A 1 78 ? 13.461 -28.261 -10.284 1.00 65.88 78 ARG A C 1
ATOM 549 O O . ARG A 1 78 ? 13.860 -27.416 -11.076 1.00 65.88 78 ARG A O 1
ATOM 556 N N . LEU A 1 79 ? 14.262 -29.151 -9.709 1.00 68.38 79 LEU A N 1
ATOM 557 C CA . LEU A 1 79 ? 15.709 -29.223 -9.889 1.00 68.38 79 LEU A CA 1
ATOM 558 C C . LEU A 1 79 ? 16.097 -29.606 -11.329 1.00 68.38 79 LEU A C 1
ATOM 560 O O . LEU A 1 79 ? 16.961 -28.961 -11.915 1.00 68.38 79 LEU A O 1
ATOM 564 N N . LEU A 1 80 ? 15.412 -30.583 -11.934 1.00 66.25 80 LEU A N 1
ATOM 565 C CA . LEU A 1 80 ? 15.594 -30.941 -13.348 1.00 66.25 80 LEU A CA 1
ATOM 566 C C . LEU A 1 80 ? 15.197 -29.788 -14.282 1.00 66.25 80 LEU A C 1
ATOM 568 O O . LEU A 1 80 ? 15.960 -29.443 -15.182 1.00 66.25 80 LEU A O 1
ATOM 572 N N . ARG A 1 81 ? 14.057 -29.132 -14.020 1.00 69.31 81 ARG A N 1
ATOM 573 C CA . ARG A 1 81 ? 13.589 -27.970 -14.796 1.00 69.31 81 ARG A CA 1
ATOM 574 C C . ARG A 1 81 ? 14.572 -26.798 -14.737 1.00 69.31 81 ARG A C 1
ATOM 576 O O . ARG A 1 81 ? 14.835 -26.183 -15.765 1.00 69.31 81 ARG A O 1
ATOM 583 N N . ASN A 1 82 ? 15.140 -26.516 -13.563 1.00 56.44 82 ASN A N 1
ATOM 584 C CA . ASN A 1 82 ? 16.176 -25.492 -13.392 1.00 56.44 82 ASN A CA 1
ATOM 585 C C . ASN A 1 82 ? 17.462 -25.818 -14.176 1.00 56.44 82 ASN A C 1
ATOM 587 O O . ASN A 1 82 ? 18.163 -24.904 -14.595 1.00 56.44 82 ASN A O 1
ATOM 591 N N . ALA A 1 83 ? 17.759 -27.102 -14.400 1.00 52.09 83 ALA A N 1
ATOM 592 C CA . ALA A 1 83 ? 18.870 -27.570 -15.231 1.00 52.09 83 ALA A CA 1
ATOM 593 C C . ALA A 1 83 ? 18.518 -27.670 -16.735 1.00 52.09 83 ALA A C 1
ATOM 595 O O . ALA A 1 83 ? 19.245 -28.308 -17.492 1.00 52.09 83 ALA A O 1
ATOM 596 N N . GLY A 1 84 ? 17.387 -27.101 -17.176 1.00 55.69 84 GLY A N 1
ATOM 597 C CA . GLY A 1 84 ? 16.914 -27.158 -18.567 1.00 55.69 84 GLY A CA 1
ATOM 598 C C . GLY A 1 84 ? 16.336 -28.512 -19.004 1.00 55.69 84 GLY A C 1
ATOM 599 O O . GLY A 1 84 ? 15.839 -28.636 -20.122 1.00 55.69 84 GLY A O 1
ATOM 600 N N . VAL A 1 85 ? 16.348 -29.526 -18.133 1.00 61.66 85 VAL A N 1
ATOM 601 C CA . VAL A 1 85 ? 15.863 -30.875 -18.443 1.00 61.66 85 VAL A CA 1
ATOM 602 C C . VAL A 1 85 ? 14.340 -30.903 -18.345 1.00 61.66 85 VAL A C 1
ATOM 604 O O . VAL A 1 85 ? 13.759 -30.732 -17.269 1.00 61.66 85 VAL A O 1
ATOM 607 N N . SER A 1 86 ? 13.675 -31.169 -19.470 1.00 63.19 86 SER A N 1
ATOM 608 C CA . SER A 1 86 ? 12.222 -31.357 -19.490 1.00 63.19 86 SER A CA 1
ATOM 609 C C . SER A 1 86 ? 11.852 -32.641 -18.748 1.00 63.19 86 SER A C 1
ATOM 611 O O . SER A 1 86 ? 12.254 -33.733 -19.151 1.00 63.19 86 SER A O 1
ATOM 613 N N . ALA A 1 87 ? 11.096 -32.501 -17.655 1.00 71.44 87 ALA A N 1
ATOM 614 C CA . ALA A 1 87 ? 10.734 -33.588 -16.750 1.00 71.44 87 ALA A CA 1
ATOM 615 C C . ALA A 1 87 ? 9.254 -33.523 -16.330 1.00 71.44 87 ALA A C 1
ATOM 617 O O . ALA A 1 87 ? 8.732 -32.444 -16.036 1.00 71.44 87 ALA A O 1
ATOM 618 N N . THR A 1 88 ? 8.587 -34.679 -16.273 1.00 63.97 88 THR A N 1
ATOM 619 C CA . THR A 1 88 ? 7.162 -34.817 -15.910 1.00 63.97 88 THR A CA 1
ATOM 620 C C . THR A 1 88 ? 6.927 -35.995 -14.962 1.00 63.97 88 THR A C 1
ATOM 622 O O . THR A 1 88 ? 7.671 -36.974 -14.984 1.00 63.97 88 THR A O 1
ATOM 625 N N . TRP A 1 89 ? 5.895 -35.892 -14.120 1.00 65.81 89 TRP A N 1
ATOM 626 C CA . TRP A 1 89 ? 5.480 -36.912 -13.152 1.00 65.81 89 TRP A CA 1
ATOM 627 C C . TRP A 1 89 ? 3.960 -37.059 -13.192 1.00 65.81 89 TRP A C 1
ATOM 629 O O . TRP A 1 89 ? 3.249 -36.065 -13.051 1.00 65.81 89 TRP A O 1
ATOM 639 N N . ASP A 1 90 ? 3.476 -38.287 -13.364 1.00 61.78 90 ASP A N 1
ATOM 640 C CA . ASP A 1 90 ? 2.047 -38.621 -13.495 1.00 61.78 90 ASP A CA 1
ATOM 641 C C . ASP A 1 90 ? 1.417 -39.176 -12.197 1.00 61.78 90 ASP A C 1
ATOM 643 O O . ASP A 1 90 ? 0.272 -39.624 -12.189 1.00 61.78 90 ASP A O 1
ATOM 647 N N . GLY A 1 91 ? 2.164 -39.158 -11.088 1.00 43.44 91 GLY A N 1
ATOM 648 C CA . GLY A 1 91 ? 1.787 -39.814 -9.832 1.00 43.44 91 GLY A CA 1
ATOM 649 C C . GLY A 1 91 ? 2.430 -41.190 -9.626 1.00 43.44 91 GLY A C 1
ATOM 650 O O . GLY A 1 91 ? 2.389 -41.697 -8.505 1.00 43.44 91 GLY A O 1
ATOM 651 N N . ARG A 1 92 ? 3.035 -41.791 -10.663 1.00 46.38 92 ARG A N 1
ATOM 652 C CA . ARG A 1 92 ? 3.690 -43.114 -10.598 1.00 46.38 92 ARG A CA 1
ATOM 653 C C . ARG A 1 92 ? 5.038 -43.193 -11.324 1.00 46.38 92 ARG A C 1
ATOM 655 O O . ARG A 1 92 ? 5.902 -43.944 -10.876 1.00 46.38 92 ARG A O 1
ATOM 662 N N . VAL A 1 93 ? 5.232 -42.458 -12.419 1.00 47.09 93 VAL A N 1
ATOM 663 C CA . VAL A 1 93 ? 6.417 -42.531 -13.291 1.00 47.09 93 VAL A CA 1
ATOM 664 C C . VAL A 1 93 ? 7.007 -41.141 -13.530 1.00 47.09 93 VAL A C 1
ATOM 666 O O . VAL A 1 93 ? 6.299 -40.194 -13.868 1.00 47.09 93 VAL A O 1
ATOM 669 N N . LEU A 1 94 ? 8.332 -41.025 -13.377 1.00 58.56 94 LEU A N 1
ATOM 670 C CA . LEU A 1 94 ? 9.113 -39.832 -13.719 1.00 58.56 94 LEU A CA 1
ATOM 671 C C . LEU A 1 94 ? 9.677 -40.006 -15.133 1.00 58.56 94 LEU A C 1
ATOM 673 O O . LEU A 1 94 ? 10.426 -40.949 -15.382 1.00 58.56 94 LEU A O 1
ATOM 677 N N . ARG A 1 95 ? 9.329 -39.106 -16.055 1.00 66.31 95 ARG A N 1
ATOM 678 C CA . ARG A 1 95 ? 9.807 -39.113 -17.448 1.00 66.31 95 ARG A CA 1
ATOM 679 C C . ARG A 1 95 ? 10.682 -37.890 -17.703 1.00 66.31 95 ARG A C 1
ATOM 681 O O . ARG A 1 95 ? 10.315 -36.794 -17.283 1.00 66.31 95 ARG A O 1
ATOM 688 N N . THR A 1 96 ? 11.799 -38.065 -18.406 1.00 66.31 96 THR A N 1
ATOM 689 C CA . THR A 1 96 ? 12.747 -36.993 -18.760 1.00 66.31 96 THR A CA 1
ATOM 690 C C . THR A 1 96 ? 13.161 -37.070 -20.232 1.00 66.31 96 THR A C 1
ATOM 692 O O . THR A 1 96 ? 13.058 -38.125 -20.855 1.00 66.31 96 THR A O 1
ATOM 695 N N . ALA A 1 97 ? 13.638 -35.954 -20.789 1.00 57.16 97 ALA A N 1
ATOM 696 C CA . ALA A 1 97 ? 14.225 -35.878 -22.128 1.00 57.16 97 ALA A CA 1
ATOM 697 C C . ALA A 1 97 ? 15.412 -34.897 -22.156 1.00 57.16 97 ALA A C 1
ATOM 699 O O . ALA A 1 97 ? 15.454 -33.957 -21.362 1.00 57.16 97 ALA A O 1
ATOM 700 N N . GLY A 1 98 ? 16.361 -35.102 -23.078 1.00 56.19 98 GLY A N 1
ATOM 701 C CA . GLY A 1 98 ? 17.479 -34.172 -23.312 1.00 56.19 98 GLY A CA 1
ATOM 702 C C . GLY A 1 98 ? 18.628 -34.230 -22.294 1.00 56.19 98 GLY A C 1
ATOM 703 O O . GLY A 1 98 ? 19.326 -33.238 -22.113 1.00 56.19 98 GLY A O 1
ATOM 704 N N . LEU A 1 99 ? 18.836 -35.361 -21.608 1.00 53.69 99 LEU A N 1
ATOM 705 C CA . LEU A 1 99 ? 20.009 -35.535 -20.741 1.00 53.69 99 LEU A CA 1
ATOM 706 C C . LEU A 1 99 ? 21.302 -35.634 -21.584 1.00 53.69 99 LEU A C 1
ATOM 708 O O . LEU A 1 99 ? 21.300 -36.382 -22.565 1.00 53.69 99 LEU A O 1
ATOM 712 N N . PRO A 1 100 ? 22.403 -34.945 -21.213 1.00 50.53 100 PRO A N 1
ATOM 713 C CA . PRO A 1 100 ? 23.675 -35.049 -21.929 1.00 50.53 100 PRO A CA 1
ATOM 714 C C . PRO A 1 100 ? 24.217 -36.481 -21.926 1.00 50.53 100 PRO A C 1
ATOM 716 O O . PRO A 1 100 ? 24.302 -37.110 -20.867 1.00 50.53 100 PRO A O 1
ATOM 719 N N . VAL A 1 101 ? 24.623 -36.986 -23.093 1.00 60.44 101 VAL A N 1
ATOM 720 C CA . VAL A 1 101 ? 25.229 -38.319 -23.209 1.00 60.44 101 VAL A CA 1
ATOM 721 C C . VAL A 1 101 ? 26.745 -38.169 -23.217 1.00 60.44 101 VAL A C 1
ATOM 723 O O . VAL A 1 101 ? 27.328 -37.574 -24.123 1.00 60.44 101 VAL A O 1
ATOM 726 N N . TYR A 1 102 ? 27.382 -38.693 -22.174 1.00 51.09 102 TYR A N 1
ATOM 727 C CA . TYR A 1 102 ? 28.830 -38.668 -22.001 1.00 51.09 102 TYR A CA 1
ATOM 728 C C . TYR A 1 102 ? 29.441 -39.972 -22.514 1.00 51.09 102 TYR A C 1
ATOM 730 O O . TYR A 1 102 ? 29.226 -41.042 -21.941 1.00 51.09 102 TYR A O 1
ATOM 738 N N . HIS A 1 103 ? 30.216 -39.885 -23.591 1.00 68.50 103 HIS A N 1
ATOM 739 C CA . HIS A 1 103 ? 30.916 -41.027 -24.164 1.00 68.50 103 HIS A CA 1
ATOM 740 C C . HIS A 1 103 ? 32.338 -41.055 -23.593 1.00 68.50 103 HIS A C 1
ATOM 742 O O . HIS A 1 103 ? 33.218 -40.305 -24.013 1.00 68.50 103 HIS A O 1
ATOM 748 N N . ALA A 1 104 ? 32.549 -41.915 -22.594 1.00 48.19 104 ALA A N 1
ATOM 749 C CA . ALA A 1 104 ? 33.770 -41.934 -21.786 1.00 48.19 104 ALA A CA 1
ATOM 750 C C . ALA A 1 104 ? 35.046 -42.357 -22.547 1.00 48.19 104 ALA A C 1
ATOM 752 O O . ALA A 1 104 ? 36.141 -42.189 -22.016 1.00 48.19 104 ALA A O 1
ATOM 753 N N . GLN A 1 105 ? 34.917 -42.917 -23.754 1.00 57.62 105 GLN A N 1
ATOM 754 C CA . GLN A 1 105 ? 36.016 -43.458 -24.561 1.00 57.62 105 GLN A CA 1
ATOM 755 C C . GLN A 1 105 ? 35.797 -43.133 -26.046 1.00 57.62 105 GLN A C 1
ATOM 757 O O . GLN A 1 105 ? 35.444 -44.007 -26.839 1.00 57.62 105 GLN A O 1
ATOM 762 N N . ALA A 1 106 ? 35.977 -41.869 -26.430 1.00 55.22 106 ALA A N 1
ATOM 763 C CA . ALA A 1 106 ? 36.056 -41.500 -27.836 1.00 55.22 106 ALA A CA 1
ATOM 764 C C . ALA A 1 106 ? 37.512 -41.560 -28.311 1.00 55.22 106 ALA A C 1
ATOM 766 O O . ALA A 1 106 ? 38.437 -41.138 -27.619 1.00 55.22 106 ALA A O 1
ATOM 767 N N . ALA A 1 107 ? 37.722 -42.077 -29.519 1.00 55.47 107 ALA A N 1
ATOM 768 C CA . ALA A 1 107 ? 39.017 -42.040 -30.183 1.00 55.47 107 ALA A CA 1
ATOM 769 C C . ALA A 1 107 ? 39.174 -40.716 -30.944 1.00 55.47 107 ALA A C 1
ATOM 771 O O . ALA A 1 107 ? 39.196 -40.699 -32.176 1.00 55.47 107 ALA A O 1
ATOM 772 N N . THR A 1 108 ? 39.274 -39.601 -30.215 1.00 51.72 108 THR A N 1
ATOM 773 C CA . THR A 1 108 ? 39.812 -38.381 -30.824 1.00 51.72 108 THR A CA 1
ATOM 774 C C . THR A 1 108 ? 41.273 -38.636 -31.128 1.00 51.72 108 THR A C 1
ATOM 776 O O . THR A 1 108 ? 42.021 -39.152 -30.303 1.00 51.72 108 THR A O 1
ATOM 779 N N . THR A 1 109 ? 41.703 -38.229 -32.305 1.00 47.72 109 THR A N 1
ATOM 780 C CA . THR A 1 109 ? 43.118 -38.154 -32.631 1.00 47.72 109 THR A CA 1
ATOM 781 C C . THR A 1 109 ? 43.398 -36.682 -32.927 1.00 47.72 109 THR A C 1
ATOM 783 O O . THR A 1 109 ? 42.516 -35.990 -33.437 1.00 47.72 109 THR A O 1
ATOM 786 N N . VAL A 1 110 ? 44.600 -36.201 -32.643 1.00 46.50 110 VAL A N 1
ATOM 787 C CA . VAL A 1 110 ? 45.145 -34.904 -33.081 1.00 46.50 110 VAL A CA 1
ATOM 788 C C . VAL A 1 110 ? 46.620 -35.174 -33.271 1.00 46.50 110 VAL A C 1
ATOM 790 O O . VAL A 1 110 ? 47.228 -35.685 -32.341 1.00 46.50 110 VAL A O 1
ATOM 793 N N . ASP A 1 111 ? 47.178 -34.970 -34.460 1.00 45.62 111 ASP A N 1
ATOM 794 C CA . ASP A 1 111 ? 48.562 -35.380 -34.716 1.00 45.62 111 ASP A CA 1
ATOM 795 C C . ASP A 1 111 ? 48.824 -36.835 -34.226 1.00 45.62 111 ASP A C 1
ATOM 797 O O . ASP A 1 111 ? 49.760 -37.168 -33.501 1.00 45.62 111 ASP A O 1
ATOM 801 N N . GLY A 1 112 ? 47.924 -37.734 -34.660 1.00 45.47 112 GLY A N 1
ATOM 802 C CA . GLY A 1 112 ? 48.098 -39.195 -34.841 1.00 45.47 112 GLY A CA 1
ATOM 803 C C . GLY A 1 112 ? 48.174 -40.107 -33.665 1.00 45.47 112 GLY A C 1
ATOM 804 O O . GLY A 1 112 ? 47.741 -41.258 -33.754 1.00 45.47 112 GLY A O 1
ATOM 805 N N . ARG A 1 113 ? 48.641 -39.576 -32.548 1.00 44.22 113 ARG A N 1
ATOM 806 C CA . ARG A 1 113 ? 48.352 -40.167 -31.262 1.00 44.22 113 ARG A CA 1
ATOM 807 C C . ARG A 1 113 ? 46.839 -40.247 -31.141 1.00 44.22 113 ARG A C 1
ATOM 809 O O . ARG A 1 113 ? 46.140 -39.239 -31.109 1.00 44.22 113 ARG A O 1
ATOM 816 N N . VAL A 1 114 ? 46.332 -41.474 -31.161 1.00 51.56 114 VAL A N 1
ATOM 817 C CA . VAL A 1 114 ? 44.919 -41.749 -30.932 1.00 51.56 114 VAL A CA 1
ATOM 818 C C . VAL A 1 114 ? 44.708 -41.559 -29.441 1.00 51.56 114 VAL A C 1
ATOM 820 O O . VAL A 1 114 ? 45.067 -42.421 -28.640 1.00 51.56 114 VAL A O 1
ATOM 823 N N . TYR A 1 115 ? 44.173 -40.405 -29.060 1.00 53.53 115 TYR A N 1
ATOM 824 C CA . TYR A 1 115 ? 43.812 -40.088 -27.688 1.00 53.53 115 TYR A CA 1
ATOM 825 C C . TYR A 1 115 ? 42.516 -40.831 -27.355 1.00 53.53 115 TYR A C 1
ATOM 827 O O . TYR A 1 115 ? 41.445 -40.246 -27.245 1.00 53.53 115 TYR A O 1
ATOM 835 N N . THR A 1 116 ? 42.618 -42.150 -27.152 1.00 49.41 116 THR A N 1
ATOM 836 C CA . THR A 1 116 ? 41.515 -43.063 -26.778 1.00 49.41 116 THR A CA 1
ATOM 837 C C . THR A 1 116 ? 40.919 -42.797 -25.385 1.00 49.41 116 THR A C 1
ATOM 839 O O . THR A 1 116 ? 40.178 -43.623 -24.855 1.00 49.41 116 THR A O 1
ATOM 842 N N . GLN A 1 117 ? 41.290 -41.679 -24.760 1.00 54.81 117 GLN A N 1
ATOM 843 C CA . GLN A 1 117 ? 40.753 -41.165 -23.500 1.00 54.81 117 GLN A CA 1
ATOM 844 C C . GLN A 1 117 ? 40.193 -39.743 -23.654 1.00 54.81 117 GLN A C 1
ATOM 846 O O . GLN A 1 117 ? 39.836 -39.125 -22.656 1.00 54.81 117 GLN A O 1
ATOM 851 N N . ALA A 1 118 ? 40.092 -39.218 -24.880 1.00 54.16 118 ALA A N 1
ATOM 852 C CA . ALA A 1 118 ? 39.303 -38.026 -25.118 1.00 54.16 118 ALA A CA 1
ATOM 853 C C . ALA A 1 118 ? 37.837 -38.340 -24.805 1.00 54.16 118 ALA A C 1
ATOM 855 O O . ALA A 1 118 ? 37.261 -39.325 -25.279 1.00 54.16 118 ALA A O 1
ATOM 856 N N . HIS A 1 119 ? 37.232 -37.500 -23.979 1.00 67.94 119 HIS A N 1
ATOM 857 C CA . HIS A 1 119 ? 35.815 -37.586 -23.690 1.00 67.94 119 HIS A CA 1
ATOM 858 C C . HIS A 1 119 ? 35.056 -36.782 -24.745 1.00 67.94 119 HIS A C 1
ATOM 860 O O . HIS A 1 119 ? 35.454 -35.667 -25.090 1.00 67.94 119 HIS A O 1
ATOM 866 N N . THR A 1 120 ? 33.960 -37.340 -25.263 1.00 64.81 120 THR A N 1
ATOM 867 C CA . THR A 1 120 ? 33.026 -36.575 -26.100 1.00 64.81 120 THR A CA 1
ATOM 868 C C . THR A 1 120 ? 31.681 -36.449 -25.424 1.00 64.81 120 THR A C 1
ATOM 870 O O . THR A 1 120 ? 31.098 -37.433 -24.957 1.00 64.81 120 THR A O 1
ATOM 873 N N . LEU A 1 121 ? 31.184 -35.219 -25.408 1.00 62.66 121 LEU A N 1
ATOM 874 C CA . LEU A 1 121 ? 29.906 -34.855 -24.829 1.00 62.66 121 LEU A CA 1
ATOM 875 C C . LEU A 1 121 ? 28.907 -34.611 -25.961 1.00 62.66 121 LEU A C 1
ATOM 877 O O . LEU A 1 121 ? 29.116 -33.725 -26.788 1.00 62.66 121 LEU A O 1
ATOM 881 N N . THR A 1 122 ? 27.824 -35.385 -25.989 1.00 61.19 122 THR A N 1
ATOM 882 C CA . THR A 1 122 ? 26.741 -35.212 -26.962 1.00 61.19 122 THR A CA 1
ATOM 883 C C . THR A 1 122 ? 25.601 -34.430 -26.315 1.00 61.19 122 THR A C 1
ATOM 885 O O . THR A 1 122 ? 24.974 -34.907 -25.364 1.00 61.19 122 THR A O 1
ATOM 888 N N . VAL A 1 123 ? 25.321 -33.230 -26.831 1.00 51.31 123 VAL A N 1
ATOM 889 C CA . VAL A 1 123 ? 24.238 -32.344 -26.367 1.00 51.31 123 VAL A CA 1
ATOM 890 C C . VAL A 1 123 ? 23.437 -31.870 -27.574 1.00 51.31 123 VAL A C 1
ATOM 892 O O . VAL A 1 123 ? 23.997 -31.336 -28.526 1.00 51.31 123 VAL A O 1
ATOM 895 N N . ASN A 1 124 ? 22.117 -32.072 -27.537 1.00 55.94 124 ASN A N 1
ATOM 896 C CA . ASN A 1 124 ? 21.163 -31.640 -28.571 1.00 55.94 124 ASN A CA 1
ATOM 897 C C . ASN A 1 124 ? 21.507 -32.074 -30.018 1.00 55.94 124 ASN A C 1
ATOM 899 O O . ASN A 1 124 ? 21.056 -31.451 -30.972 1.00 55.94 124 ASN A O 1
ATOM 903 N N . GLY A 1 125 ? 22.277 -33.157 -30.179 1.00 57.16 125 GLY A N 1
ATOM 904 C CA . GLY A 1 125 ? 22.719 -33.695 -31.474 1.00 57.16 125 GLY A CA 1
ATOM 905 C C . GLY A 1 125 ? 24.127 -33.265 -31.904 1.00 57.16 125 GLY A C 1
ATOM 906 O O . GLY A 1 125 ? 24.717 -33.929 -32.753 1.00 57.16 125 GLY A O 1
ATOM 907 N N . SER A 1 126 ? 24.698 -32.229 -31.285 1.00 51.28 126 SER A N 1
ATOM 908 C CA . SER A 1 126 ? 26.085 -31.805 -31.508 1.00 51.28 126 SER A CA 1
ATOM 909 C C . SER A 1 126 ? 27.059 -32.591 -30.628 1.00 51.28 126 SER A C 1
ATOM 911 O O . SER A 1 126 ? 26.745 -32.922 -29.480 1.00 51.28 126 SER A O 1
ATOM 913 N N . VAL A 1 127 ? 28.251 -32.870 -31.163 1.00 66.19 127 VAL A N 1
ATOM 914 C CA . VAL A 1 127 ? 29.326 -33.607 -30.481 1.00 66.19 127 VAL A CA 1
ATOM 915 C C . VAL A 1 127 ? 30.481 -32.659 -30.180 1.00 66.19 127 VAL A C 1
ATOM 917 O O . VAL A 1 127 ? 31.091 -32.103 -31.090 1.00 66.19 127 VAL A O 1
ATOM 920 N N . TYR A 1 128 ? 30.797 -32.515 -28.897 1.00 67.38 128 TYR A N 1
ATOM 921 C CA . TYR A 1 128 ? 31.865 -31.654 -28.399 1.00 67.38 128 TYR A CA 1
ATOM 922 C C . TYR A 1 128 ? 33.056 -32.503 -27.936 1.00 67.38 128 TYR A C 1
ATOM 924 O O . TYR A 1 128 ? 32.857 -33.556 -27.324 1.00 67.38 128 TYR A O 1
ATOM 932 N N . VAL A 1 129 ? 34.286 -32.051 -28.209 1.00 67.25 129 VAL A N 1
ATOM 933 C CA . VAL A 1 129 ? 35.544 -32.768 -27.902 1.00 67.25 129 VAL A CA 1
ATOM 934 C C . VAL A 1 129 ? 36.352 -32.030 -26.838 1.00 67.25 129 VAL A C 1
ATOM 936 O O . VAL A 1 129 ? 36.599 -30.836 -26.990 1.00 67.25 129 VAL A O 1
ATOM 939 N N . ASP A 1 130 ? 36.799 -32.757 -25.811 1.00 74.44 130 ASP A N 1
ATOM 940 C CA . ASP A 1 130 ? 37.584 -32.237 -24.683 1.00 74.44 130 ASP A CA 1
ATOM 941 C C . ASP A 1 130 ? 38.903 -31.569 -25.134 1.00 74.44 130 ASP A C 1
ATOM 943 O O . ASP A 1 130 ? 39.818 -32.230 -25.631 1.00 74.44 130 ASP A O 1
ATOM 947 N N . LEU A 1 131 ? 38.991 -30.246 -24.958 1.00 62.84 131 LEU A N 1
ATOM 948 C CA . LEU A 1 131 ? 40.159 -29.414 -25.241 1.00 62.84 131 LEU A CA 1
ATOM 949 C C . LEU A 1 131 ? 41.298 -29.638 -24.257 1.00 62.84 131 LEU A C 1
ATOM 951 O O . LEU A 1 131 ? 42.432 -29.483 -24.682 1.00 62.84 131 LEU A O 1
ATOM 955 N N . ASP A 1 132 ? 41.078 -30.015 -22.999 1.00 68.06 132 ASP A N 1
ATOM 956 C CA . ASP A 1 132 ? 42.204 -30.298 -22.097 1.00 68.06 132 ASP A CA 1
ATOM 957 C C . ASP A 1 132 ? 42.876 -31.622 -22.495 1.00 68.06 132 ASP A C 1
ATOM 959 O O . ASP A 1 132 ? 44.092 -31.777 -22.358 1.00 68.06 132 ASP A O 1
ATOM 963 N N . ALA A 1 133 ? 42.104 -32.557 -23.058 1.00 64.62 133 ALA A N 1
ATOM 964 C CA . ALA A 1 133 ? 42.618 -33.799 -23.624 1.00 64.62 133 ALA A CA 1
ATOM 965 C C . ALA A 1 133 ? 43.426 -33.604 -24.927 1.00 64.62 133 ALA A C 1
ATOM 967 O O . ALA A 1 133 ? 44.260 -34.459 -25.231 1.00 64.62 133 ALA A O 1
ATOM 968 N N . ILE A 1 134 ? 43.223 -32.510 -25.684 1.00 60.41 134 ILE A N 1
ATOM 969 C CA . ILE A 1 134 ? 43.937 -32.246 -26.959 1.00 60.41 134 ILE A CA 1
ATOM 970 C C . ILE A 1 134 ? 44.847 -31.005 -26.974 1.00 60.41 134 ILE A C 1
ATOM 972 O O . ILE A 1 134 ? 45.759 -30.936 -27.794 1.00 60.41 134 ILE A O 1
ATOM 976 N N . ALA A 1 135 ? 44.695 -30.054 -26.053 1.00 66.94 135 ALA A N 1
ATOM 977 C CA . ALA A 1 135 ? 45.562 -28.879 -25.914 1.00 66.94 135 ALA A CA 1
ATOM 978 C C . ALA A 1 135 ? 47.060 -29.212 -25.741 1.00 66.94 135 ALA A C 1
ATOM 980 O O . ALA A 1 135 ? 47.882 -28.489 -26.317 1.00 66.94 135 ALA A O 1
ATOM 981 N N . PRO A 1 136 ? 47.454 -30.310 -25.053 1.00 61.81 136 PRO A N 1
ATOM 982 C CA . PRO A 1 136 ? 48.847 -30.748 -25.007 1.00 61.81 136 PRO A CA 1
ATOM 983 C C . PRO A 1 136 ? 49.451 -31.080 -26.380 1.00 61.81 136 PRO A C 1
ATOM 985 O O . PRO A 1 136 ? 50.666 -30.985 -26.524 1.00 61.81 136 PRO A O 1
ATOM 988 N N . ALA A 1 137 ? 48.636 -31.447 -27.379 1.00 56.44 137 ALA A N 1
ATOM 989 C CA . ALA A 1 137 ? 49.100 -31.734 -28.739 1.00 56.44 137 ALA A CA 1
ATOM 990 C C . ALA A 1 137 ? 49.386 -30.460 -29.556 1.00 56.44 137 ALA A C 1
ATOM 992 O O . ALA A 1 137 ? 50.225 -30.483 -30.448 1.00 56.44 137 ALA A O 1
ATOM 993 N N . PHE A 1 138 ? 48.747 -29.333 -29.221 1.00 56.84 138 PHE A N 1
ATOM 994 C CA . PHE A 1 138 ? 48.946 -28.044 -29.897 1.00 56.84 138 PHE A CA 1
ATOM 995 C C . PHE A 1 138 ? 49.834 -27.054 -29.117 1.00 56.84 138 PHE A C 1
ATOM 997 O O . PHE A 1 138 ? 49.935 -25.882 -29.487 1.00 56.84 138 PHE A O 1
ATOM 1004 N N . HIS A 1 139 ? 50.451 -27.495 -28.015 1.00 66.81 139 HIS A N 1
ATOM 1005 C CA . HIS A 1 139 ? 51.181 -26.645 -27.062 1.00 66.81 139 HIS A CA 1
ATOM 1006 C C . HIS A 1 139 ? 50.353 -25.456 -26.527 1.00 66.81 139 HIS A C 1
ATOM 1008 O O . HIS A 1 139 ? 50.879 -24.355 -26.331 1.00 66.81 139 HIS A O 1
ATOM 1014 N N . TRP A 1 140 ? 49.051 -25.660 -26.291 1.00 65.00 140 TRP A N 1
ATOM 1015 C CA . TRP A 1 140 ? 48.194 -24.638 -25.685 1.00 65.00 140 TRP A CA 1
ATOM 1016 C C . TRP A 1 140 ? 48.144 -24.795 -24.174 1.00 65.00 140 TRP A C 1
ATOM 1018 O O . TRP A 1 140 ? 47.725 -25.828 -23.653 1.00 65.00 140 TRP A O 1
ATOM 1028 N N . SER A 1 141 ? 48.448 -23.715 -23.459 1.00 63.00 141 SER A N 1
ATOM 1029 C CA . SER A 1 141 ? 47.814 -23.492 -22.165 1.00 63.00 141 SER A CA 1
ATOM 1030 C C . SER A 1 141 ? 46.389 -23.005 -22.431 1.00 63.00 141 SER A C 1
ATOM 1032 O O . SER A 1 141 ? 46.167 -21.832 -22.724 1.00 63.00 141 SER A O 1
ATOM 1034 N N . VAL A 1 142 ? 45.419 -23.922 -22.385 1.00 52.06 142 VAL A N 1
ATOM 1035 C CA . VAL A 1 142 ? 43.996 -23.563 -22.339 1.00 52.06 142 VAL A CA 1
ATOM 1036 C C . VAL A 1 142 ? 43.661 -23.208 -20.897 1.00 52.06 142 VAL A C 1
ATOM 1038 O O . VAL A 1 142 ? 43.731 -24.046 -20.002 1.00 52.06 142 VAL A O 1
ATOM 1041 N N . ARG A 1 143 ? 43.317 -21.943 -20.660 1.00 65.56 143 ARG A N 1
ATOM 1042 C CA . ARG A 1 143 ? 42.837 -21.449 -19.371 1.00 65.56 143 ARG A CA 1
ATOM 1043 C C . ARG A 1 143 ? 41.447 -20.863 -19.554 1.00 65.56 143 ARG A C 1
ATOM 1045 O O . ARG A 1 143 ? 41.291 -19.810 -20.172 1.00 65.56 143 ARG A O 1
ATOM 1052 N N . TYR A 1 144 ? 40.448 -21.518 -18.971 1.00 54.41 144 TYR A N 1
ATOM 1053 C CA . TYR A 1 144 ? 39.151 -20.892 -18.757 1.00 54.41 144 TYR A CA 1
ATOM 1054 C C . TYR A 1 144 ? 39.243 -19.927 -17.572 1.00 54.41 144 TYR A C 1
ATOM 1056 O O . TYR A 1 144 ? 39.458 -20.336 -16.429 1.00 54.41 144 TYR A O 1
ATOM 1064 N N . ASP A 1 145 ? 39.090 -18.633 -17.838 1.00 57.41 145 ASP A N 1
ATOM 1065 C CA . ASP A 1 145 ? 38.825 -17.651 -16.800 1.00 57.41 145 ASP A CA 1
ATOM 1066 C C . ASP A 1 145 ? 37.315 -17.586 -16.544 1.00 57.41 145 ASP A C 1
ATOM 1068 O O . ASP A 1 145 ? 36.547 -16.951 -17.273 1.00 57.41 145 ASP A O 1
ATOM 1072 N N . ALA A 1 146 ? 36.893 -18.264 -15.478 1.00 44.84 146 ALA A N 1
ATOM 1073 C CA . ALA A 1 146 ? 35.496 -18.350 -15.072 1.00 44.84 146 ALA A CA 1
ATOM 1074 C C . ALA A 1 146 ? 34.898 -17.016 -14.573 1.00 44.84 146 ALA A C 1
ATOM 1076 O O . ALA A 1 146 ? 33.678 -16.933 -14.431 1.00 44.84 146 ALA A O 1
ATOM 1077 N N . ARG A 1 147 ? 35.710 -15.974 -14.314 1.00 48.84 147 ARG A N 1
ATOM 1078 C CA . ARG A 1 147 ? 35.216 -14.619 -14.003 1.00 48.84 147 ARG A CA 1
ATOM 1079 C C . ARG A 1 147 ? 34.991 -13.817 -15.282 1.00 48.84 147 ARG A C 1
ATOM 1081 O O . ARG A 1 147 ? 33.933 -13.220 -15.440 1.00 48.84 147 ARG A O 1
ATOM 1088 N N . ALA A 1 148 ? 35.948 -13.851 -16.209 1.00 45.50 148 ALA A N 1
ATOM 1089 C CA . ALA A 1 148 ? 35.847 -13.168 -17.500 1.00 45.50 148 ALA A CA 1
ATOM 1090 C C . ALA A 1 148 ? 34.945 -13.895 -18.520 1.00 45.50 148 ALA A C 1
ATOM 1092 O O . ALA A 1 148 ? 34.667 -13.345 -19.583 1.00 45.50 148 ALA A O 1
ATOM 1093 N N . LYS A 1 149 ? 34.515 -15.134 -18.225 1.00 50.56 149 LYS A N 1
ATOM 1094 C CA . LYS A 1 149 ? 33.851 -16.059 -19.168 1.00 50.56 149 LYS A CA 1
ATOM 1095 C C . LYS A 1 149 ? 34.676 -16.273 -20.450 1.00 50.56 149 LYS A C 1
ATOM 1097 O O . LYS A 1 149 ? 34.129 -16.531 -21.520 1.00 50.56 149 LYS A O 1
ATOM 1102 N N . LEU A 1 150 ? 36.000 -16.165 -20.342 1.00 47.16 150 LEU A N 1
ATOM 1103 C CA . LEU A 1 150 ? 36.930 -16.177 -21.468 1.00 47.16 150 LEU A CA 1
ATOM 1104 C C . LEU A 1 150 ? 37.762 -17.459 -21.449 1.00 47.16 150 LEU A C 1
ATOM 1106 O O . LEU A 1 150 ? 38.307 -17.837 -20.416 1.00 47.16 150 LEU A O 1
ATOM 1110 N N . ILE A 1 151 ? 37.889 -18.113 -22.600 1.00 47.16 151 ILE A N 1
ATOM 1111 C CA . ILE A 1 151 ? 38.767 -19.273 -22.778 1.00 47.16 151 ILE A CA 1
ATOM 1112 C C . ILE A 1 151 ? 39.997 -18.793 -23.540 1.00 47.16 151 ILE A C 1
ATOM 1114 O O . ILE A 1 151 ? 39.967 -18.639 -24.761 1.00 47.16 151 ILE A O 1
ATOM 1118 N N . THR A 1 152 ? 41.071 -18.531 -22.802 1.00 55.16 152 THR A N 1
ATOM 1119 C CA . THR A 1 152 ? 42.356 -18.131 -23.371 1.00 55.16 152 THR A CA 1
ATOM 1120 C C . THR A 1 152 ? 43.145 -19.390 -23.695 1.00 55.16 152 THR A C 1
ATOM 1122 O O . THR A 1 152 ? 43.633 -20.064 -22.791 1.00 55.16 152 THR A O 1
ATOM 1125 N N . ALA A 1 153 ? 43.264 -19.715 -24.981 1.00 52.84 153 ALA A N 1
ATOM 1126 C CA . ALA A 1 153 ? 44.212 -20.709 -25.473 1.00 52.84 153 ALA A CA 1
ATOM 1127 C C . ALA A 1 153 ? 45.491 -19.989 -25.919 1.00 52.84 153 ALA A C 1
ATOM 1129 O O . ALA A 1 153 ? 45.485 -19.276 -26.925 1.00 52.84 153 ALA A O 1
ATOM 1130 N N . THR A 1 154 ? 46.573 -20.147 -25.156 1.00 59.03 154 THR A N 1
ATOM 1131 C CA . THR A 1 154 ? 47.878 -19.532 -25.440 1.00 59.03 154 THR A CA 1
ATOM 1132 C C . THR A 1 154 ? 48.875 -20.568 -25.946 1.00 59.03 154 THR A C 1
ATOM 1134 O O . THR A 1 154 ? 49.314 -21.435 -25.191 1.00 59.03 154 THR A O 1
ATOM 1137 N N . THR A 1 155 ? 49.275 -20.453 -27.214 1.00 54.81 155 THR A N 1
ATOM 1138 C CA . THR A 1 155 ? 50.433 -21.162 -27.782 1.00 54.81 155 THR A CA 1
ATOM 1139 C C . THR A 1 155 ? 51.720 -20.695 -27.109 1.00 54.81 155 THR A C 1
ATOM 1141 O O . THR A 1 155 ? 52.040 -19.505 -27.171 1.00 54.81 155 THR A O 1
ATOM 1144 N N . SER A 1 156 ? 52.509 -21.604 -26.535 1.00 53.59 156 SER A N 1
ATOM 1145 C CA . SER A 1 156 ? 53.891 -21.272 -26.167 1.00 53.59 156 SER A CA 1
ATOM 1146 C C . SER A 1 156 ? 54.729 -21.067 -27.433 1.00 53.59 156 SER A C 1
ATOM 1148 O O . SER A 1 156 ? 54.888 -22.002 -28.219 1.00 53.59 156 SER A O 1
ATOM 1150 N N . ALA A 1 157 ? 55.271 -19.865 -27.643 1.00 43.22 157 ALA A N 1
ATOM 1151 C CA . ALA A 1 157 ? 56.147 -19.593 -28.782 1.00 43.22 157 ALA A CA 1
ATOM 1152 C C . ALA A 1 157 ? 57.419 -20.460 -28.711 1.00 43.22 157 ALA A C 1
ATOM 1154 O O . ALA A 1 157 ? 58.049 -20.552 -27.655 1.00 43.22 157 ALA A O 1
ATOM 1155 N N . GLN A 1 158 ? 57.800 -21.097 -29.824 1.00 40.75 158 GLN A N 1
ATOM 1156 C CA . GLN A 1 158 ? 58.998 -21.941 -29.869 1.00 40.75 158 GLN A CA 1
ATOM 1157 C C . GLN A 1 158 ? 60.285 -21.125 -29.635 1.00 40.75 158 GLN A C 1
ATOM 1159 O O . GLN A 1 158 ? 60.443 -20.051 -30.224 1.00 40.75 158 GLN A O 1
ATOM 1164 N N . PRO A 1 159 ? 61.259 -21.656 -28.871 1.00 39.28 159 PRO A N 1
ATOM 1165 C CA . PRO A 1 159 ? 62.625 -21.152 -28.886 1.00 39.28 159 PRO A CA 1
ATOM 1166 C C . PRO A 1 159 ? 63.278 -21.390 -30.253 1.00 39.28 159 PRO A C 1
ATOM 1168 O O . PRO A 1 159 ? 63.129 -22.450 -30.860 1.00 39.28 159 PRO A O 1
ATOM 1171 N N . ARG A 1 160 ? 64.064 -20.415 -30.714 1.00 32.31 160 ARG A N 1
ATOM 1172 C CA . ARG A 1 160 ? 64.938 -20.559 -31.887 1.00 32.31 160 ARG A CA 1
ATOM 1173 C C . ARG A 1 160 ? 66.087 -21.527 -31.552 1.00 32.31 160 ARG A C 1
ATOM 1175 O O . ARG A 1 160 ? 66.534 -21.570 -30.409 1.00 32.31 160 ARG A O 1
ATOM 1182 N N . ALA A 1 161 ? 66.555 -22.299 -32.533 1.00 32.25 161 ALA A N 1
ATOM 1183 C CA . ALA A 1 161 ? 67.526 -23.376 -32.312 1.00 32.25 161 ALA A CA 1
ATOM 1184 C C . ALA A 1 161 ? 68.886 -22.906 -31.748 1.00 32.25 161 ALA A C 1
ATOM 1186 O O . ALA A 1 161 ? 69.369 -21.825 -32.087 1.00 32.25 161 ALA A O 1
ATOM 1187 N N . ALA A 1 162 ? 69.530 -23.777 -30.964 1.00 35.00 162 ALA A N 1
ATOM 1188 C CA . ALA A 1 162 ? 70.908 -23.645 -30.489 1.00 35.00 162 ALA A CA 1
ATOM 1189 C C . ALA A 1 162 ? 71.649 -24.996 -30.599 1.00 35.00 162 ALA A C 1
ATOM 1191 O O . ALA A 1 162 ? 71.030 -26.056 -30.505 1.00 35.00 162 ALA A O 1
ATOM 1192 N N . ALA A 1 163 ? 72.964 -24.945 -30.827 1.00 26.41 163 ALA A N 1
ATOM 1193 C CA . ALA A 1 163 ? 73.845 -26.106 -31.027 1.00 26.41 163 ALA A CA 1
ATOM 1194 C C . ALA A 1 163 ? 74.613 -26.466 -29.711 1.00 26.41 163 ALA A C 1
ATOM 1196 O O . ALA A 1 163 ? 74.302 -25.875 -28.677 1.00 26.41 163 ALA A O 1
ATOM 1197 N N . PRO A 1 164 ? 75.485 -27.498 -29.635 1.00 38.12 164 PRO A N 1
ATOM 1198 C CA . PRO A 1 164 ? 75.064 -28.688 -28.890 1.00 38.12 164 PRO A CA 1
ATOM 1199 C C . PRO A 1 164 ? 76.020 -29.219 -27.793 1.00 38.12 164 PRO A C 1
ATOM 1201 O O . PRO A 1 164 ? 77.232 -29.054 -27.856 1.00 38.12 164 PRO A O 1
ATOM 1204 N N . SER A 1 165 ? 75.435 -30.035 -26.902 1.00 33.34 165 SER A N 1
ATOM 1205 C CA . SER A 1 165 ? 76.029 -31.220 -26.238 1.00 33.34 165 SER A CA 1
ATOM 1206 C C . SER A 1 165 ? 77.147 -31.077 -25.181 1.00 33.34 165 SER A C 1
ATOM 1208 O O . SER A 1 165 ? 78.323 -31.026 -25.529 1.00 33.34 165 SER A O 1
ATOM 1210 N N . ALA A 1 166 ? 76.781 -31.283 -23.903 1.00 28.78 166 ALA A N 1
ATOM 1211 C CA . ALA A 1 166 ? 77.346 -32.292 -22.969 1.00 28.78 166 ALA A CA 1
ATOM 1212 C C . ALA A 1 166 ? 76.666 -32.173 -21.576 1.00 28.78 166 ALA A C 1
ATOM 1214 O O . ALA A 1 166 ? 76.375 -31.055 -21.164 1.00 28.78 166 ALA A O 1
ATOM 1215 N N . ALA A 1 167 ? 76.409 -33.211 -20.765 1.00 29.02 167 ALA A N 1
ATOM 1216 C CA . ALA A 1 167 ? 76.265 -34.663 -20.977 1.00 29.02 167 ALA A CA 1
ATOM 1217 C C . ALA A 1 167 ? 75.435 -35.268 -19.798 1.00 29.02 167 ALA A C 1
ATOM 1219 O O . ALA A 1 167 ? 75.339 -34.646 -18.743 1.00 29.02 167 ALA A O 1
ATOM 1220 N N . PHE A 1 168 ? 74.845 -36.461 -19.965 1.00 33.38 168 PHE A N 1
ATOM 1221 C CA . PHE A 1 168 ? 73.987 -37.186 -18.987 1.00 33.38 168 PHE A CA 1
ATOM 1222 C C . PHE A 1 168 ? 74.695 -38.458 -18.456 1.00 33.38 168 PHE A C 1
ATOM 1224 O O . PHE A 1 168 ? 75.566 -38.939 -19.189 1.00 33.38 168 PHE A O 1
ATOM 1231 N N . PRO A 1 169 ? 74.402 -39.012 -17.241 1.00 38.38 169 PRO A N 1
ATOM 1232 C CA . PRO A 1 169 ? 73.083 -39.572 -16.811 1.00 38.38 169 PRO A CA 1
ATOM 1233 C C . PRO A 1 169 ? 72.726 -39.415 -15.292 1.00 38.38 169 PRO A C 1
ATOM 1235 O O . PRO A 1 169 ? 73.527 -38.874 -14.540 1.00 38.38 169 PRO A O 1
ATOM 1238 N N . SER A 1 170 ? 71.620 -39.932 -14.710 1.00 29.03 170 SER A N 1
ATOM 1239 C CA . SER A 1 170 ? 70.200 -40.095 -15.135 1.00 29.03 170 SER A CA 1
ATOM 1240 C C . SER A 1 170 ? 69.306 -40.654 -13.988 1.00 29.03 170 SER A C 1
ATOM 1242 O O . SER A 1 170 ? 69.765 -41.526 -13.260 1.00 29.03 170 SER A O 1
ATOM 1244 N N . VAL A 1 171 ? 68.024 -40.246 -13.919 1.00 34.66 171 VAL A N 1
ATOM 1245 C CA . VAL A 1 171 ? 66.776 -41.048 -13.673 1.00 34.66 171 VAL A CA 1
ATOM 1246 C C . VAL A 1 171 ? 66.880 -42.335 -12.803 1.00 34.66 171 VAL A C 1
ATOM 1248 O O . VAL A 1 171 ? 67.539 -43.279 -13.242 1.00 34.66 171 VAL A O 1
ATOM 1251 N N . PRO A 1 172 ? 66.153 -42.474 -11.656 1.00 31.38 172 PRO A N 1
ATOM 1252 C CA . PRO A 1 172 ? 64.667 -42.528 -11.614 1.00 31.38 172 PRO A CA 1
ATOM 1253 C C . PRO A 1 172 ? 63.993 -41.821 -10.403 1.00 31.38 172 PRO A C 1
ATOM 1255 O O . PRO A 1 172 ? 64.659 -41.465 -9.442 1.00 31.38 172 PRO A O 1
ATOM 1258 N N . GLY A 1 173 ? 62.667 -41.612 -10.333 1.00 28.28 173 GLY A N 1
ATOM 1259 C CA . GLY A 1 173 ? 61.562 -41.867 -11.277 1.00 28.28 173 GLY A CA 1
ATOM 1260 C C . GLY A 1 173 ? 60.182 -41.512 -10.658 1.00 28.28 173 GLY A C 1
ATOM 1261 O O . GLY A 1 173 ? 60.106 -41.292 -9.457 1.00 28.28 173 GLY A O 1
ATOM 1262 N N . THR A 1 174 ? 59.123 -41.431 -11.485 1.00 30.67 174 THR A N 1
ATOM 1263 C CA . THR A 1 174 ? 57.649 -41.447 -11.193 1.00 30.67 174 THR A CA 1
ATOM 1264 C C . THR A 1 174 ? 57.158 -41.289 -9.728 1.00 30.67 174 THR A C 1
ATOM 1266 O O . THR A 1 174 ? 57.531 -42.080 -8.872 1.00 30.67 174 THR A O 1
ATOM 1269 N N . ALA A 1 175 ? 56.172 -40.452 -9.369 1.00 25.28 175 ALA A N 1
ATOM 1270 C CA . ALA A 1 175 ? 54.908 -40.154 -10.064 1.00 25.28 175 ALA A CA 1
ATOM 1271 C C . ALA A 1 175 ? 54.159 -38.939 -9.453 1.00 25.28 175 ALA A C 1
ATOM 1273 O O . ALA A 1 175 ? 54.467 -38.508 -8.346 1.00 25.28 175 ALA A O 1
ATOM 1274 N N . ALA A 1 176 ? 53.097 -38.464 -10.121 1.00 39.56 176 ALA A N 1
ATOM 1275 C CA . ALA A 1 176 ? 52.154 -37.471 -9.588 1.00 39.56 176 ALA A CA 1
ATOM 1276 C C . ALA A 1 176 ? 50.701 -37.994 -9.552 1.00 39.56 176 ALA A C 1
ATOM 1278 O O . ALA A 1 176 ? 50.250 -38.633 -10.506 1.00 39.56 176 ALA A O 1
ATOM 1279 N N . PRO A 1 177 ? 49.936 -37.651 -8.500 1.00 29.53 177 PRO A N 1
ATOM 1280 C CA . PRO A 1 177 ? 48.508 -37.333 -8.628 1.00 29.53 177 PRO A CA 1
ATOM 1281 C C . PRO A 1 177 ? 48.184 -35.975 -7.962 1.00 29.53 177 PRO A C 1
ATOM 1283 O O . PRO A 1 177 ? 48.481 -35.752 -6.796 1.00 29.53 177 PRO A O 1
ATOM 1286 N N . ARG A 1 178 ? 47.665 -34.987 -8.701 1.00 36.09 178 ARG A N 1
ATOM 1287 C CA . ARG A 1 178 ? 46.223 -34.757 -8.960 1.00 36.09 178 ARG A CA 1
ATOM 1288 C C . ARG A 1 178 ? 45.370 -34.388 -7.725 1.00 36.09 178 ARG A C 1
ATOM 1290 O O . ARG A 1 178 ? 44.764 -35.253 -7.103 1.00 36.09 178 ARG A O 1
ATOM 1297 N N . ALA A 1 179 ? 45.136 -33.086 -7.557 1.00 25.16 179 ALA A N 1
ATOM 1298 C CA . ALA A 1 179 ? 43.807 -32.530 -7.264 1.00 25.16 179 ALA A CA 1
ATOM 1299 C C . ALA A 1 179 ? 43.480 -31.580 -8.441 1.00 25.16 179 ALA A C 1
ATOM 1301 O O . ALA A 1 179 ? 44.328 -30.764 -8.780 1.00 25.16 179 ALA A O 1
ATOM 1302 N N . ARG A 1 180 ? 42.419 -31.717 -9.250 1.00 31.41 180 ARG A N 1
ATOM 1303 C CA . ARG A 1 180 ? 41.007 -32.132 -9.063 1.00 31.41 180 ARG A CA 1
ATOM 1304 C C . ARG A 1 180 ? 40.067 -30.983 -8.668 1.00 31.41 180 ARG A C 1
ATOM 1306 O O . ARG A 1 180 ? 39.344 -31.060 -7.680 1.00 31.41 180 ARG A O 1
ATOM 1313 N N . THR A 1 181 ? 40.038 -29.955 -9.508 1.00 30.64 181 THR A N 1
ATOM 1314 C CA . THR A 1 181 ? 38.956 -28.963 -9.596 1.00 30.64 181 THR A CA 1
ATOM 1315 C C . THR A 1 181 ? 37.769 -29.554 -10.368 1.00 30.64 181 THR A C 1
ATOM 1317 O O . THR A 1 181 ? 37.980 -30.228 -11.371 1.00 30.64 181 THR A O 1
ATOM 1320 N N . GLN A 1 182 ? 36.527 -29.288 -9.949 1.00 30.33 182 GLN A N 1
ATOM 1321 C CA . GLN A 1 182 ? 35.333 -29.519 -10.778 1.00 30.33 182 GLN A CA 1
ATOM 1322 C C . GLN A 1 182 ? 34.735 -28.172 -11.195 1.00 30.33 182 GLN A C 1
ATOM 1324 O O . GLN A 1 182 ? 34.465 -27.328 -10.342 1.00 30.33 182 GLN A O 1
ATOM 1329 N N . GLN A 1 183 ? 34.514 -27.982 -12.499 1.00 36.59 183 GLN A N 1
ATOM 1330 C CA . GLN A 1 183 ? 33.821 -26.818 -13.063 1.00 36.59 183 GLN A CA 1
ATOM 1331 C C . GLN A 1 183 ? 32.705 -27.226 -14.039 1.00 36.59 183 GLN A C 1
ATOM 1333 O O . GLN A 1 183 ? 32.536 -28.398 -14.381 1.00 36.59 183 GLN A O 1
ATOM 1338 N N . THR A 1 184 ? 31.872 -26.245 -14.387 1.00 37.75 184 THR A N 1
ATOM 1339 C CA . THR A 1 184 ? 30.508 -26.417 -14.897 1.00 37.75 184 THR A CA 1
ATOM 1340 C C . THR A 1 184 ? 30.386 -26.500 -16.421 1.00 37.75 184 THR A C 1
ATOM 1342 O O . THR A 1 184 ? 31.259 -26.060 -17.160 1.00 37.75 184 THR A O 1
ATOM 1345 N N . GLY A 1 185 ? 29.252 -27.064 -16.847 1.00 38.12 185 GLY A N 1
ATOM 1346 C CA . GLY A 1 185 ? 28.747 -27.296 -18.200 1.00 38.12 185 GLY A CA 1
ATOM 1347 C C . GLY A 1 185 ? 28.249 -26.023 -18.882 1.00 38.12 185 GLY A C 1
ATOM 1348 O O . GLY A 1 185 ? 27.042 -25.860 -19.051 1.00 38.12 185 GLY A O 1
ATOM 1349 N N . ALA A 1 186 ? 29.139 -25.089 -19.212 1.00 44.53 186 ALA A N 1
ATOM 1350 C CA . ALA A 1 186 ? 28.781 -23.795 -19.788 1.00 44.53 186 ALA A CA 1
ATOM 1351 C C . ALA A 1 186 ? 29.112 -23.732 -21.286 1.00 44.53 186 ALA A C 1
ATOM 1353 O O . ALA A 1 186 ? 30.272 -23.854 -21.663 1.00 44.53 186 ALA A O 1
ATOM 1354 N N . THR A 1 187 ? 28.115 -23.470 -22.140 1.00 44.62 187 THR A N 1
ATOM 1355 C CA . THR A 1 187 ? 28.380 -23.021 -23.520 1.00 44.62 187 THR A CA 1
ATOM 1356 C C . THR A 1 187 ? 28.769 -21.545 -23.480 1.00 44.62 187 THR A C 1
ATOM 1358 O O . THR A 1 187 ? 27.999 -20.715 -22.997 1.00 44.62 187 THR A O 1
ATOM 1361 N N . VAL A 1 188 ? 29.967 -21.221 -23.955 1.00 47.84 188 VAL A N 1
ATOM 1362 C CA . VAL A 1 188 ? 30.568 -19.886 -23.896 1.00 47.84 188 VAL A CA 1
ATOM 1363 C C . VAL A 1 188 ? 31.107 -19.520 -25.273 1.00 47.84 188 VAL A C 1
ATOM 1365 O O . VAL A 1 188 ? 31.811 -20.310 -25.900 1.00 47.84 188 VAL A O 1
ATOM 1368 N N . ARG A 1 189 ? 30.800 -18.313 -25.753 1.00 45.41 189 ARG A N 1
ATOM 1369 C CA . ARG A 1 189 ? 31.258 -17.830 -27.062 1.00 45.41 189 ARG A CA 1
ATOM 1370 C C . ARG A 1 189 ? 32.693 -17.304 -26.962 1.00 45.41 189 ARG A C 1
ATOM 1372 O O . ARG A 1 189 ? 32.930 -16.106 -26.826 1.00 45.41 189 ARG A O 1
ATOM 1379 N N . GLY A 1 190 ? 33.642 -18.236 -26.938 1.00 50.59 190 GLY A N 1
ATOM 1380 C CA . GLY A 1 190 ? 35.069 -17.981 -26.777 1.00 50.59 190 GLY A CA 1
ATOM 1381 C C . GLY A 1 190 ? 35.752 -17.474 -28.050 1.00 50.59 190 GLY A C 1
ATOM 1382 O O . GLY A 1 190 ? 35.224 -17.560 -29.160 1.00 50.59 190 GLY A O 1
ATOM 1383 N N . ARG A 1 191 ? 36.976 -16.961 -27.895 1.00 45.50 191 ARG A N 1
ATOM 1384 C CA . ARG A 1 191 ? 37.831 -16.538 -29.008 1.00 45.50 191 ARG A CA 1
ATOM 1385 C C . ARG A 1 191 ? 39.279 -16.925 -28.722 1.00 45.50 191 ARG A C 1
ATOM 1387 O O . ARG A 1 191 ? 39.912 -16.337 -27.851 1.00 45.50 191 ARG A O 1
ATOM 1394 N N . ILE A 1 192 ? 39.804 -17.890 -29.477 1.00 50.62 192 ILE A N 1
ATOM 1395 C CA . ILE A 1 192 ? 41.242 -18.201 -29.480 1.00 50.62 192 ILE A CA 1
ATOM 1396 C C . ILE A 1 192 ? 41.998 -16.967 -29.996 1.00 50.62 192 ILE A C 1
ATOM 1398 O O . ILE A 1 192 ? 41.513 -16.276 -30.897 1.00 50.62 192 ILE A O 1
ATOM 1402 N N . ALA A 1 193 ? 43.170 -16.668 -29.428 1.00 42.81 193 ALA A N 1
ATOM 1403 C CA . ALA A 1 193 ? 43.957 -15.496 -29.806 1.00 42.81 193 ALA A CA 1
ATOM 1404 C C . ALA A 1 193 ? 44.250 -15.489 -31.323 1.00 42.81 193 ALA A C 1
ATOM 1406 O O . ALA A 1 193 ? 44.782 -16.450 -31.872 1.00 42.81 193 ALA A O 1
ATOM 1407 N N . GLY A 1 194 ? 43.848 -14.415 -32.014 1.00 49.81 194 GLY A N 1
ATOM 1408 C CA . GLY A 1 194 ? 43.955 -14.287 -33.476 1.00 49.81 194 GLY A CA 1
ATOM 1409 C C . GLY A 1 194 ? 42.880 -15.017 -34.304 1.00 49.81 194 GLY A C 1
ATOM 1410 O O . GLY A 1 194 ? 42.859 -14.870 -35.522 1.00 49.81 194 GLY A O 1
ATOM 1411 N N . GLY A 1 195 ? 41.969 -15.777 -33.687 1.00 46.94 195 GLY A N 1
ATOM 1412 C CA . GLY A 1 195 ? 40.898 -16.507 -34.377 1.00 46.94 195 GLY A CA 1
ATOM 1413 C C . GLY A 1 195 ? 39.576 -15.734 -34.547 1.00 46.94 195 GLY A C 1
ATOM 1414 O O . GLY A 1 195 ? 39.416 -14.620 -34.025 1.00 46.94 195 GLY A O 1
ATOM 1415 N N . PRO A 1 196 ? 38.591 -16.320 -35.258 1.00 47.91 196 PRO A N 1
ATOM 1416 C CA . PRO A 1 196 ? 37.185 -15.934 -35.142 1.00 47.91 196 PRO A CA 1
ATOM 1417 C C . PRO A 1 196 ? 36.623 -16.335 -33.764 1.00 47.91 196 PRO A C 1
ATOM 1419 O O . PRO A 1 196 ? 37.223 -17.137 -33.047 1.00 47.91 196 PRO A O 1
ATOM 1422 N N . ALA A 1 197 ? 35.468 -15.782 -33.390 1.00 52.62 197 ALA A N 1
ATOM 1423 C CA . ALA A 1 197 ? 34.721 -16.269 -32.230 1.00 52.62 197 ALA A CA 1
ATOM 1424 C C . ALA A 1 197 ? 34.038 -17.609 -32.559 1.00 52.62 197 ALA A C 1
ATOM 1426 O O . ALA A 1 197 ? 33.563 -17.798 -33.679 1.00 52.62 197 ALA A O 1
ATOM 1427 N N . MET A 1 198 ? 33.987 -18.519 -31.589 1.00 56.12 198 MET A N 1
ATOM 1428 C CA . MET A 1 198 ? 33.371 -19.841 -31.710 1.00 56.12 198 MET A CA 1
ATOM 1429 C C . MET A 1 198 ? 32.649 -20.212 -30.415 1.00 56.12 198 MET A C 1
ATOM 1431 O O . MET A 1 198 ? 33.012 -19.737 -29.339 1.00 56.12 198 MET A O 1
ATOM 1435 N N . ASP A 1 199 ? 31.649 -21.080 -30.503 1.00 55.22 199 ASP A N 1
ATOM 1436 C CA . ASP A 1 199 ? 30.929 -21.555 -29.325 1.00 55.22 199 ASP A CA 1
ATOM 1437 C C . ASP A 1 199 ? 31.668 -22.774 -28.731 1.00 55.22 199 ASP A C 1
ATOM 1439 O O . ASP A 1 199 ? 31.995 -23.731 -29.435 1.00 55.22 199 ASP A O 1
ATOM 1443 N N . VAL A 1 200 ? 31.995 -22.708 -27.436 1.00 48.25 200 VAL A N 1
ATOM 1444 C CA . VAL A 1 200 ? 32.835 -23.679 -26.713 1.00 48.25 200 VAL A CA 1
ATOM 1445 C C . VAL A 1 200 ? 32.108 -24.125 -25.447 1.00 48.25 200 VAL A C 1
ATOM 1447 O O . VAL A 1 200 ? 31.696 -23.294 -24.642 1.00 48.25 200 VAL A O 1
ATOM 1450 N N . VAL A 1 201 ? 31.949 -25.429 -25.243 1.00 52.69 201 VAL A N 1
ATOM 1451 C CA . VAL A 1 201 ? 31.279 -26.010 -24.073 1.00 52.69 201 VAL A CA 1
ATOM 1452 C C . VAL A 1 201 ? 32.323 -26.376 -23.023 1.00 52.69 201 VAL A C 1
ATOM 1454 O O . VAL A 1 201 ? 33.010 -27.376 -23.157 1.00 52.69 201 VAL A O 1
ATOM 1457 N N . VAL A 1 202 ? 32.468 -25.596 -21.956 1.00 48.00 202 VAL A N 1
ATOM 1458 C CA . VAL A 1 202 ? 33.221 -26.051 -20.774 1.00 48.00 202 VAL A CA 1
ATOM 1459 C C . VAL A 1 202 ? 32.402 -27.125 -20.066 1.00 48.00 202 VAL A C 1
ATOM 1461 O O . VAL A 1 202 ? 31.200 -26.942 -19.924 1.00 48.00 202 VAL A O 1
ATOM 1464 N N . ALA A 1 203 ? 33.007 -28.237 -19.646 1.00 46.59 203 ALA A N 1
ATOM 1465 C CA . ALA A 1 203 ? 32.364 -29.301 -18.877 1.00 46.59 203 ALA A CA 1
ATOM 1466 C C . ALA A 1 203 ? 33.386 -30.091 -18.037 1.00 46.59 203 ALA A C 1
ATOM 1468 O O . ALA A 1 203 ? 34.497 -30.373 -18.473 1.00 46.59 203 ALA A O 1
ATOM 1469 N N . GLY A 1 204 ? 33.025 -30.469 -16.806 1.00 49.41 204 GLY A N 1
ATOM 1470 C CA . GLY A 1 204 ? 33.826 -31.370 -15.958 1.00 49.41 204 GLY A CA 1
ATOM 1471 C C . GLY A 1 204 ? 35.143 -30.803 -15.403 1.00 49.41 204 GLY A C 1
ATOM 1472 O O . GLY A 1 204 ? 35.764 -31.452 -14.565 1.00 49.41 204 GLY A O 1
ATOM 1473 N N . GLY A 1 205 ? 35.533 -29.593 -15.810 1.00 50.56 205 GLY A N 1
ATOM 1474 C CA . GLY A 1 205 ? 36.845 -28.989 -15.552 1.00 50.56 205 GLY A CA 1
ATOM 1475 C C . GLY A 1 205 ? 37.526 -28.469 -16.823 1.00 50.56 205 GLY A C 1
ATOM 1476 O O . GLY A 1 205 ? 38.371 -27.586 -16.719 1.00 50.56 205 GLY A O 1
ATOM 1477 N N . SER A 1 206 ? 37.103 -28.960 -17.991 1.00 47.44 206 SER A N 1
ATOM 1478 C CA . SER A 1 206 ? 37.812 -28.827 -19.266 1.00 47.44 206 SER A CA 1
ATOM 1479 C C . SER A 1 206 ? 36.959 -28.112 -20.313 1.00 47.44 206 SER A C 1
ATOM 1481 O O . SER A 1 206 ? 35.733 -28.199 -20.283 1.00 47.44 206 SER A O 1
ATOM 1483 N N . ALA A 1 207 ? 37.574 -27.363 -21.228 1.00 53.28 207 ALA A N 1
ATOM 1484 C CA . ALA A 1 207 ? 36.851 -26.712 -22.331 1.00 53.28 207 ALA A CA 1
ATOM 1485 C C . ALA A 1 207 ? 36.564 -27.716 -23.469 1.00 53.28 207 ALA A C 1
ATOM 1487 O O . ALA A 1 207 ? 37.285 -28.692 -23.576 1.00 53.28 207 ALA A O 1
ATOM 1488 N N . TYR A 1 208 ? 35.538 -27.537 -24.311 1.00 54.53 208 TYR A N 1
ATOM 1489 C CA . TYR A 1 208 ? 35.248 -28.434 -25.449 1.00 54.53 208 TYR A CA 1
ATOM 1490 C C . TYR A 1 208 ? 34.824 -27.621 -26.687 1.00 54.53 208 TYR A C 1
ATOM 1492 O O . TYR A 1 208 ? 33.806 -26.932 -26.644 1.00 54.53 208 TYR A O 1
ATOM 1500 N N . ALA A 1 209 ? 35.563 -27.682 -27.799 1.00 59.34 209 ALA A N 1
ATOM 1501 C CA . ALA A 1 209 ? 35.246 -26.907 -29.012 1.00 59.34 209 ALA A CA 1
ATOM 1502 C C . ALA A 1 209 ? 34.412 -27.693 -30.038 1.00 59.34 209 ALA A C 1
ATOM 1504 O O . ALA A 1 209 ? 34.410 -28.927 -30.048 1.00 59.34 209 ALA A O 1
ATOM 1505 N N . ASP A 1 210 ? 33.765 -26.959 -30.949 1.00 62.34 210 ASP A N 1
ATOM 1506 C CA . ASP A 1 210 ? 33.245 -27.515 -32.199 1.00 62.34 210 ASP A CA 1
ATOM 1507 C C . ASP A 1 210 ? 34.396 -27.953 -33.128 1.00 62.34 210 ASP A C 1
ATOM 1509 O O . ASP A 1 210 ? 35.323 -27.192 -33.429 1.00 62.34 210 ASP A O 1
ATOM 1513 N N . VAL A 1 211 ? 34.323 -29.201 -33.594 1.00 50.22 211 VAL A N 1
ATOM 1514 C CA . VAL A 1 211 ? 35.382 -29.850 -34.381 1.00 50.22 211 VAL A CA 1
ATOM 1515 C C . VAL A 1 211 ? 35.522 -29.244 -35.783 1.00 50.22 211 VAL A C 1
ATOM 1517 O O . VAL A 1 211 ? 36.641 -29.122 -36.287 1.00 50.22 211 VAL A O 1
ATOM 1520 N N . ALA A 1 212 ? 34.423 -28.829 -36.418 1.00 52.59 212 ALA A N 1
ATOM 1521 C CA . ALA A 1 212 ? 34.456 -28.261 -37.763 1.00 52.59 212 ALA A CA 1
ATOM 1522 C C . ALA A 1 212 ? 35.101 -26.867 -37.765 1.00 52.59 212 ALA A C 1
ATOM 1524 O O . ALA A 1 212 ? 35.886 -26.549 -38.663 1.00 52.59 212 ALA A O 1
ATOM 1525 N N . VAL A 1 213 ? 34.832 -26.055 -36.736 1.00 57.78 213 VAL A N 1
ATOM 1526 C CA . VAL A 1 213 ? 35.463 -24.734 -36.573 1.00 57.78 213 VAL A CA 1
ATOM 1527 C C . VAL A 1 213 ? 36.957 -24.863 -36.253 1.00 57.78 213 VAL A C 1
ATOM 1529 O O . VAL A 1 213 ? 37.772 -24.133 -36.824 1.00 57.78 213 VAL A O 1
ATOM 1532 N N . LEU A 1 214 ? 37.338 -25.824 -35.403 1.00 54.62 214 LEU A N 1
ATOM 1533 C CA . LEU A 1 214 ? 38.735 -26.067 -35.032 1.00 54.62 214 LEU A CA 1
ATOM 1534 C C . LEU A 1 214 ? 39.600 -26.447 -36.249 1.00 54.62 214 LEU A C 1
ATOM 1536 O O . LEU A 1 214 ? 40.667 -25.864 -36.459 1.00 54.62 214 LEU A O 1
ATOM 1540 N N . ILE A 1 215 ? 39.104 -27.352 -37.102 1.00 53.66 215 ILE A N 1
ATOM 1541 C CA . ILE A 1 215 ? 39.764 -27.757 -38.357 1.00 53.66 215 ILE A CA 1
ATOM 1542 C C . ILE A 1 215 ? 39.952 -26.555 -39.299 1.00 53.66 215 ILE A C 1
ATOM 1544 O O . ILE A 1 215 ? 41.041 -26.356 -39.843 1.00 53.66 215 ILE A O 1
ATOM 1548 N N . GLN A 1 216 ? 38.925 -25.710 -39.459 1.00 53.00 216 GLN A N 1
ATOM 1549 C CA . GLN A 1 216 ? 38.995 -24.519 -40.316 1.00 53.00 216 GLN A CA 1
ATOM 1550 C C . GLN A 1 216 ? 39.987 -23.452 -39.838 1.00 53.00 216 GLN A C 1
ATOM 1552 O O . GLN A 1 216 ? 40.376 -22.598 -40.639 1.00 53.00 216 GLN A O 1
ATOM 1557 N N . TRP A 1 217 ? 40.363 -23.447 -38.558 1.00 57.94 217 TRP A N 1
ATOM 1558 C CA . TRP A 1 217 ? 41.333 -22.504 -38.000 1.00 57.94 217 TRP A CA 1
ATOM 1559 C C . TRP A 1 217 ? 42.763 -23.069 -38.053 1.00 57.94 217 TRP A C 1
ATOM 1561 O O . TRP A 1 217 ? 43.661 -22.380 -38.538 1.00 57.94 217 TRP A O 1
ATOM 1571 N N . LEU A 1 218 ? 42.970 -24.344 -37.699 1.00 51.66 218 LEU A N 1
ATOM 1572 C CA . LEU A 1 218 ? 44.280 -25.016 -37.790 1.00 51.66 218 LEU A CA 1
ATOM 1573 C C . LEU A 1 218 ? 44.839 -25.029 -39.222 1.00 51.66 218 LEU A C 1
ATOM 1575 O O . LEU A 1 218 ? 46.017 -24.733 -39.430 1.00 51.66 218 LEU A O 1
ATOM 1579 N N . ALA A 1 219 ? 43.978 -25.260 -40.218 1.00 52.16 219 ALA A N 1
ATOM 1580 C CA . ALA A 1 219 ? 44.357 -25.219 -41.631 1.00 52.16 219 ALA A CA 1
ATOM 1581 C C . ALA A 1 219 ? 44.855 -23.832 -42.099 1.00 52.16 219 ALA A C 1
ATOM 1583 O O . ALA A 1 219 ? 45.639 -23.751 -43.042 1.00 52.16 219 ALA A O 1
ATOM 1584 N N . ARG A 1 220 ? 44.443 -22.737 -41.436 1.00 51.41 220 ARG A N 1
ATOM 1585 C CA . ARG A 1 220 ? 44.936 -21.369 -41.712 1.00 51.41 220 ARG A CA 1
ATOM 1586 C C . ARG A 1 220 ? 46.272 -21.078 -41.026 1.00 51.41 220 ARG A C 1
ATOM 1588 O O . ARG A 1 220 ? 47.002 -20.208 -41.482 1.00 51.41 220 ARG A O 1
ATOM 1595 N N . ALA A 1 221 ? 46.596 -21.811 -39.961 1.00 45.50 221 ALA A N 1
ATOM 1596 C CA . ALA A 1 221 ? 47.857 -21.708 -39.229 1.00 45.50 221 ALA A CA 1
ATOM 1597 C C . ALA A 1 221 ? 48.992 -22.569 -39.833 1.00 45.50 221 ALA A C 1
ATOM 1599 O O . ALA A 1 221 ? 50.068 -22.658 -39.251 1.00 45.50 221 ALA A O 1
ATOM 1600 N N . GLY A 1 222 ? 48.766 -23.201 -40.993 1.00 39.38 222 GLY A N 1
ATOM 1601 C CA . GLY A 1 222 ? 49.768 -23.985 -41.730 1.00 39.38 222 GLY A CA 1
ATOM 1602 C C . GLY A 1 222 ? 49.878 -25.462 -41.330 1.00 39.38 222 GLY A C 1
ATOM 1603 O O . GLY A 1 222 ? 50.587 -26.216 -41.996 1.00 39.38 222 GLY A O 1
ATOM 1604 N N . TYR A 1 223 ? 49.157 -25.907 -40.297 1.00 44.50 223 TYR A N 1
ATOM 1605 C CA . TYR A 1 223 ? 49.194 -27.292 -39.822 1.00 44.50 223 TYR A CA 1
ATOM 1606 C C . TYR A 1 223 ? 48.352 -28.206 -40.724 1.00 44.50 223 TYR A C 1
ATOM 1608 O O . TYR A 1 223 ? 47.145 -28.014 -40.886 1.00 44.50 223 TYR A O 1
ATOM 1616 N N . ARG A 1 224 ? 48.988 -29.223 -41.323 1.00 41.38 224 ARG A N 1
ATOM 1617 C CA . ARG A 1 224 ? 48.351 -30.150 -42.275 1.00 41.38 224 ARG A CA 1
ATOM 1618 C C . ARG A 1 224 ? 47.779 -31.399 -41.596 1.00 41.38 224 ARG A C 1
ATOM 1620 O O . ARG A 1 224 ? 48.235 -32.520 -41.801 1.00 41.38 224 ARG A O 1
ATOM 1627 N N . MET A 1 225 ? 46.710 -31.191 -40.841 1.00 46.00 225 MET A N 1
ATOM 1628 C CA . MET A 1 225 ? 45.843 -32.264 -40.353 1.00 46.00 225 MET A CA 1
ATOM 1629 C C . MET A 1 225 ? 44.939 -32.802 -41.493 1.00 46.00 225 MET A C 1
ATOM 1631 O O . MET A 1 225 ? 44.160 -32.054 -42.077 1.00 46.00 225 MET A O 1
ATOM 1635 N N . VAL A 1 226 ? 45.018 -34.107 -41.804 1.00 43.09 226 VAL A N 1
ATOM 1636 C CA . VAL A 1 226 ? 44.105 -34.860 -42.700 1.00 43.09 226 VAL A CA 1
ATOM 1637 C C . VAL A 1 226 ? 43.272 -35.917 -41.945 1.00 43.09 226 VAL A C 1
ATOM 1639 O O . VAL A 1 226 ? 43.832 -36.883 -41.439 1.00 43.09 226 VAL A O 1
ATOM 1642 N N . TRP A 1 227 ? 41.936 -35.792 -41.916 1.00 39.06 227 TRP A N 1
ATOM 1643 C CA . TRP A 1 227 ? 41.048 -36.785 -41.281 1.00 39.06 227 TRP A CA 1
ATOM 1644 C C . TRP A 1 227 ? 40.805 -37.969 -42.220 1.00 39.06 227 TRP A C 1
ATOM 1646 O O . TRP A 1 227 ? 40.043 -37.862 -43.181 1.00 39.06 227 TRP A O 1
ATOM 1656 N N . GLN A 1 228 ? 41.420 -39.115 -41.931 1.00 39.00 228 GLN A N 1
ATOM 1657 C CA . GLN A 1 228 ? 41.114 -40.385 -42.593 1.00 39.00 228 GLN A CA 1
ATOM 1658 C C . GLN A 1 228 ? 40.928 -41.481 -41.553 1.00 39.00 228 GLN A C 1
ATOM 1660 O O . GLN A 1 228 ? 41.803 -41.703 -40.717 1.00 39.00 228 GLN A O 1
ATOM 1665 N N . HIS A 1 229 ? 39.768 -42.145 -41.596 1.00 33.78 229 HIS A N 1
ATOM 1666 C CA . HIS A 1 229 ? 39.410 -43.289 -40.742 1.00 33.78 229 HIS A CA 1
ATOM 1667 C C . HIS A 1 229 ? 39.655 -43.066 -39.227 1.00 33.78 229 HIS A C 1
ATOM 1669 O O . HIS A 1 229 ? 39.745 -44.023 -38.459 1.00 33.78 229 HIS A O 1
ATOM 1675 N N . GLY A 1 230 ? 39.764 -41.798 -38.803 1.00 34.97 230 GLY A N 1
ATOM 1676 C CA . GLY A 1 230 ? 39.973 -41.359 -37.426 1.00 34.97 230 GLY A CA 1
ATOM 1677 C C . GLY A 1 230 ? 41.375 -40.877 -36.977 1.00 34.97 230 GLY A C 1
ATOM 1678 O O . GLY A 1 230 ? 41.500 -40.720 -35.765 1.00 34.97 230 GLY A O 1
ATOM 1679 N N . ARG A 1 231 ? 42.439 -40.707 -37.812 1.00 31.12 231 ARG A N 1
ATOM 1680 C CA . ARG A 1 231 ? 43.875 -40.562 -37.341 1.00 31.12 231 ARG A CA 1
ATOM 1681 C C . ARG A 1 231 ? 44.818 -39.515 -38.089 1.00 31.12 231 ARG A C 1
ATOM 1683 O O . ARG A 1 231 ? 44.341 -38.968 -39.074 1.00 31.12 231 ARG A O 1
ATOM 1690 N N . TRP A 1 232 ? 46.085 -39.217 -37.616 1.00 41.19 232 TRP A N 1
ATOM 1691 C CA . TRP A 1 232 ? 47.141 -38.174 -38.057 1.00 41.19 232 TRP A CA 1
ATOM 1692 C C . TRP A 1 232 ? 48.674 -38.466 -37.589 1.00 41.19 232 TRP A C 1
ATOM 1694 O O . TRP A 1 232 ? 48.936 -39.663 -37.580 1.00 41.19 232 TRP A O 1
ATOM 1704 N N . GLU A 1 233 ? 49.656 -37.554 -37.167 1.00 34.41 233 GLU A N 1
ATOM 1705 C CA . GLU A 1 233 ? 50.922 -37.807 -36.266 1.00 34.41 233 GLU A CA 1
ATOM 1706 C C . GLU A 1 233 ? 51.839 -36.612 -35.667 1.00 34.41 233 GLU A C 1
ATOM 1708 O O . GLU A 1 233 ? 52.003 -35.674 -36.434 1.00 34.41 233 GLU A O 1
ATOM 1713 N N . LEU A 1 234 ? 52.435 -36.621 -34.392 1.00 34.56 234 LEU A N 1
ATOM 1714 C CA . LEU A 1 234 ? 53.650 -35.864 -33.752 1.00 34.56 234 LEU A CA 1
ATOM 1715 C C . LEU A 1 234 ? 53.957 -36.005 -32.140 1.00 34.56 234 LEU A C 1
ATOM 1717 O O . LEU A 1 234 ? 53.151 -36.666 -31.476 1.00 34.56 234 LEU A O 1
ATOM 1721 N N . PRO A 1 235 ? 55.097 -35.513 -31.464 1.00 37.03 235 PRO A N 1
ATOM 1722 C CA . PRO A 1 235 ? 55.624 -35.860 -30.044 1.00 37.03 235 PRO A CA 1
ATOM 1723 C C . PRO A 1 235 ? 56.450 -34.864 -29.033 1.00 37.03 235 PRO A C 1
ATOM 1725 O O . PRO A 1 235 ? 56.892 -33.814 -29.477 1.00 37.03 235 PRO A O 1
ATOM 1728 N N . VAL A 1 236 ? 56.814 -35.275 -27.743 1.00 42.81 236 VAL A N 1
ATOM 1729 C CA . VAL A 1 236 ? 57.978 -34.908 -26.743 1.00 42.81 236 VAL A CA 1
ATOM 1730 C C . VAL A 1 236 ? 57.856 -33.974 -25.427 1.00 42.81 236 VAL A C 1
ATOM 1732 O O . VAL A 1 236 ? 57.195 -32.952 -25.528 1.00 42.81 236 VAL A O 1
ATOM 1735 N N . TRP A 1 237 ? 58.526 -34.265 -24.231 1.00 37.31 237 TRP A N 1
ATOM 1736 C CA . TRP A 1 237 ? 58.620 -33.502 -22.877 1.00 37.31 237 TRP A CA 1
ATOM 1737 C C . TRP A 1 237 ? 59.868 -33.809 -21.859 1.00 37.31 237 TRP A C 1
ATOM 1739 O O . TRP A 1 237 ? 60.619 -34.715 -22.213 1.00 37.31 237 TRP A O 1
ATOM 1749 N N . PRO A 1 238 ? 60.138 -33.122 -20.657 1.00 39.72 238 PRO A N 1
ATOM 1750 C CA . PRO A 1 238 ? 61.437 -33.054 -19.813 1.00 39.72 238 PRO A CA 1
ATOM 1751 C C . PRO A 1 238 ? 61.550 -33.443 -18.231 1.00 39.72 238 PRO A C 1
ATOM 1753 O O . PRO A 1 238 ? 60.863 -34.374 -17.826 1.00 39.72 238 PRO A O 1
ATOM 1756 N N . GLU A 1 239 ? 62.436 -32.826 -17.344 1.00 40.16 239 GLU A N 1
ATOM 1757 C CA . GLU A 1 239 ? 63.173 -33.378 -16.091 1.00 40.16 239 GLU A CA 1
ATOM 1758 C C . GLU A 1 239 ? 63.187 -32.639 -14.646 1.00 40.16 239 GLU A C 1
ATOM 1760 O O . GLU A 1 239 ? 62.458 -31.667 -14.455 1.00 40.16 239 GLU A O 1
ATOM 1765 N N . VAL A 1 240 ? 63.986 -33.094 -13.609 1.00 48.12 240 VAL A N 1
ATOM 1766 C CA . VAL A 1 240 ? 63.999 -32.788 -12.104 1.00 48.12 240 VAL A CA 1
ATOM 1767 C C . VAL A 1 240 ? 65.424 -32.836 -11.402 1.00 48.12 240 VAL A C 1
ATOM 1769 O O . VAL A 1 240 ? 66.354 -33.343 -12.012 1.00 48.12 240 VAL A O 1
ATOM 1772 N N . VAL A 1 241 ? 65.637 -32.353 -10.138 1.00 47.50 241 VAL A N 1
ATOM 1773 C CA . VAL A 1 241 ? 66.926 -32.378 -9.343 1.00 47.50 241 VAL A CA 1
ATOM 1774 C C . VAL A 1 241 ? 66.773 -32.916 -7.879 1.00 47.50 241 VAL A C 1
ATOM 1776 O O . VAL A 1 241 ? 65.674 -32.903 -7.327 1.00 47.50 241 VAL A O 1
ATOM 1779 N N . ALA A 1 242 ? 67.859 -33.400 -7.239 1.00 40.53 242 ALA A N 1
ATOM 1780 C CA . ALA A 1 242 ? 67.887 -34.053 -5.907 1.00 40.53 242 ALA A CA 1
ATOM 1781 C C . ALA A 1 242 ? 68.697 -33.309 -4.800 1.00 40.53 242 ALA A C 1
ATOM 1783 O O . ALA A 1 242 ? 69.406 -32.344 -5.077 1.00 40.53 242 ALA A O 1
ATOM 1784 N N . ASP A 1 243 ? 68.573 -33.789 -3.551 1.00 45.50 243 ASP A N 1
ATOM 1785 C CA . ASP A 1 243 ? 69.430 -33.547 -2.363 1.00 45.50 243 ASP A CA 1
ATOM 1786 C C . ASP A 1 243 ? 69.670 -32.096 -1.885 1.00 45.50 243 ASP A C 1
ATOM 1788 O O . ASP A 1 243 ? 70.757 -31.728 -1.433 1.00 45.50 243 ASP A O 1
ATOM 1792 N N . GLY A 1 244 ? 68.633 -31.254 -1.905 1.00 54.88 244 GLY A N 1
ATOM 1793 C CA . GLY A 1 244 ? 68.680 -29.921 -1.295 1.00 54.88 244 GLY A CA 1
ATOM 1794 C C . GLY A 1 244 ? 68.556 -29.911 0.238 1.00 54.88 244 GLY A C 1
ATOM 1795 O O . GLY A 1 244 ? 68.106 -30.862 0.880 1.00 54.88 244 GLY A O 1
ATOM 1796 N N . THR A 1 245 ? 68.919 -28.787 0.861 1.00 49.31 245 THR A N 1
ATOM 1797 C CA . THR A 1 245 ? 68.665 -28.508 2.287 1.00 49.31 245 THR A CA 1
ATOM 1798 C C . THR A 1 245 ? 68.402 -27.019 2.492 1.00 49.31 245 THR A C 1
ATOM 1800 O O . THR A 1 245 ? 69.150 -26.179 1.999 1.00 49.31 245 THR A O 1
ATOM 1803 N N . LEU A 1 246 ? 67.337 -26.699 3.228 1.00 44.81 246 LEU A N 1
ATOM 1804 C CA . LEU A 1 246 ? 66.945 -25.345 3.613 1.00 44.81 246 LEU A CA 1
ATOM 1805 C C . LEU A 1 246 ? 67.491 -25.019 5.011 1.00 44.81 246 LEU A C 1
ATOM 1807 O O . LEU A 1 246 ? 67.504 -25.885 5.887 1.00 44.81 246 LEU A O 1
ATOM 1811 N N . ALA A 1 247 ? 67.909 -23.774 5.239 1.00 41.22 247 ALA A N 1
ATOM 1812 C CA . ALA A 1 247 ? 68.354 -23.294 6.545 1.00 41.22 247 ALA A CA 1
ATOM 1813 C C . ALA A 1 247 ? 67.757 -21.912 6.845 1.00 41.22 247 ALA A C 1
ATOM 1815 O O . ALA A 1 247 ? 67.859 -21.019 6.005 1.00 41.22 247 ALA A O 1
ATOM 1816 N N . VAL A 1 248 ? 67.157 -21.743 8.026 1.00 46.88 248 VAL A N 1
ATOM 1817 C CA . VAL A 1 248 ? 66.592 -20.471 8.516 1.00 46.88 248 VAL A CA 1
ATOM 1818 C C . VAL A 1 248 ? 66.867 -20.374 10.018 1.00 46.88 248 VAL A C 1
ATOM 1820 O O . VAL A 1 248 ? 66.702 -21.363 10.725 1.00 46.88 248 VAL A O 1
ATOM 1823 N N . ASP A 1 249 ? 67.357 -19.224 10.488 1.00 42.25 249 ASP A N 1
ATOM 1824 C CA . ASP A 1 249 ? 67.630 -18.903 11.903 1.00 42.25 249 ASP A CA 1
ATOM 1825 C C . ASP A 1 249 ? 68.318 -20.023 12.715 1.00 42.25 249 ASP A C 1
ATOM 1827 O O . ASP A 1 249 ? 67.994 -20.318 13.862 1.00 42.25 249 ASP A O 1
ATOM 1831 N N . GLY A 1 250 ? 69.305 -20.672 12.086 1.00 45.25 250 GLY A N 1
ATOM 1832 C CA . GLY A 1 250 ? 70.104 -21.760 12.663 1.00 45.25 250 GLY A CA 1
ATOM 1833 C C . GLY A 1 250 ? 69.503 -23.164 12.507 1.00 45.25 250 GLY A C 1
ATOM 1834 O O . GLY A 1 250 ? 70.251 -24.144 12.535 1.00 45.25 250 GLY A O 1
ATOM 1835 N N . VAL A 1 251 ? 68.198 -23.285 12.259 1.00 44.06 251 VAL A N 1
ATOM 1836 C CA . VAL A 1 251 ? 67.509 -24.560 12.008 1.00 44.06 251 VAL A CA 1
ATOM 1837 C C . VAL A 1 251 ? 67.757 -25.013 10.564 1.00 44.06 251 VAL A C 1
ATOM 1839 O O . VAL A 1 251 ? 67.675 -24.218 9.627 1.00 44.06 251 VAL A O 1
ATOM 1842 N N . ARG A 1 252 ? 68.068 -26.302 10.358 1.00 58.50 252 ARG A N 1
ATOM 1843 C CA . ARG A 1 252 ? 68.342 -26.900 9.035 1.00 58.50 252 ARG A CA 1
ATOM 1844 C C . ARG A 1 252 ? 67.394 -28.062 8.743 1.00 58.50 252 ARG A C 1
ATOM 1846 O O . ARG A 1 252 ? 67.259 -28.955 9.572 1.00 58.50 252 ARG A O 1
ATOM 1853 N N . THR A 1 253 ? 66.792 -28.071 7.552 1.00 49.16 253 THR A N 1
ATOM 1854 C CA . THR A 1 253 ? 65.771 -29.052 7.141 1.00 49.16 253 THR A CA 1
ATOM 1855 C C . THR A 1 253 ? 65.995 -29.507 5.684 1.00 49.16 253 THR A C 1
ATOM 1857 O O . THR A 1 253 ? 65.976 -28.659 4.788 1.00 49.16 253 THR A O 1
ATOM 1860 N N . PRO A 1 254 ? 66.207 -30.810 5.400 1.00 56.59 254 PRO A N 1
ATOM 1861 C CA . PRO A 1 254 ? 66.376 -31.328 4.033 1.00 56.59 254 PRO A CA 1
ATOM 1862 C C . PRO A 1 254 ? 65.145 -31.128 3.130 1.00 56.59 254 PRO A C 1
ATOM 1864 O O . PRO A 1 254 ? 64.017 -31.081 3.625 1.00 56.59 254 PRO A O 1
ATOM 1867 N N . SER A 1 255 ? 65.340 -31.027 1.807 1.00 54.72 255 SER A N 1
ATOM 1868 C CA . SER A 1 255 ? 64.233 -30.945 0.836 1.00 54.72 255 SER A CA 1
ATOM 1869 C C . SER A 1 255 ? 64.645 -31.223 -0.618 1.00 54.72 255 SER A C 1
ATOM 1871 O O . SER A 1 255 ? 65.732 -30.841 -1.044 1.00 54.72 255 SER A O 1
ATOM 1873 N N . ALA A 1 256 ? 63.757 -31.831 -1.409 1.00 49.75 256 ALA A N 1
ATOM 1874 C CA . ALA A 1 256 ? 63.969 -32.056 -2.844 1.00 49.75 256 ALA A CA 1
ATOM 1875 C C . ALA A 1 256 ? 63.623 -30.798 -3.661 1.00 49.75 256 ALA A C 1
ATOM 1877 O O . ALA A 1 256 ? 62.603 -30.157 -3.406 1.00 49.75 256 ALA A O 1
ATOM 1878 N N . LEU A 1 257 ? 64.455 -30.450 -4.649 1.00 46.31 257 LEU A N 1
ATOM 1879 C CA . LEU A 1 257 ? 64.372 -29.178 -5.376 1.00 46.31 257 LEU A CA 1
ATOM 1880 C C . LEU A 1 257 ? 64.162 -29.408 -6.874 1.00 46.31 257 LEU A C 1
ATOM 1882 O O . LEU A 1 257 ? 64.948 -30.096 -7.513 1.00 46.31 257 LEU A O 1
ATOM 1886 N N . ILE A 1 258 ? 63.148 -28.788 -7.476 1.00 41.47 258 ILE A N 1
ATOM 1887 C CA . ILE A 1 258 ? 62.915 -28.911 -8.926 1.00 41.47 258 ILE A CA 1
ATOM 1888 C C . ILE A 1 258 ? 63.640 -27.777 -9.654 1.00 41.47 258 ILE A C 1
ATOM 1890 O O . ILE A 1 258 ? 63.492 -26.617 -9.266 1.00 41.47 258 ILE A O 1
ATOM 1894 N N . ARG A 1 259 ? 64.388 -28.099 -10.721 1.00 36.03 259 ARG A N 1
ATOM 1895 C CA . ARG A 1 259 ? 64.974 -27.110 -11.638 1.00 36.03 259 ARG A CA 1
ATOM 1896 C C . ARG A 1 259 ? 64.179 -27.048 -12.941 1.00 36.03 259 ARG A C 1
ATOM 1898 O O . ARG A 1 259 ? 64.315 -27.926 -13.784 1.00 36.03 259 ARG A O 1
ATOM 1905 N N . LEU A 1 260 ? 63.401 -25.985 -13.127 1.00 37.81 260 LEU A N 1
ATOM 1906 C CA . LEU A 1 260 ? 62.621 -25.746 -14.345 1.00 37.81 260 LEU A CA 1
ATOM 1907 C C . LEU A 1 260 ? 62.938 -24.345 -14.878 1.00 37.81 260 LEU A C 1
ATOM 1909 O O . LEU A 1 260 ? 62.862 -23.366 -14.138 1.00 37.81 260 LEU A O 1
ATOM 1913 N N . GLY A 1 261 ? 63.343 -24.245 -16.148 1.00 42.28 261 GLY A N 1
ATOM 1914 C CA . GLY A 1 261 ? 63.721 -22.962 -16.759 1.00 42.28 261 GLY A CA 1
ATOM 1915 C C . GLY A 1 261 ? 64.899 -22.256 -16.070 1.00 42.28 261 GLY A C 1
ATOM 1916 O O . GLY A 1 261 ? 64.931 -21.035 -16.021 1.00 42.28 261 GLY A O 1
ATOM 1917 N N . GLY A 1 262 ? 65.834 -23.009 -15.477 1.00 41.91 262 GLY A N 1
ATOM 1918 C CA . GLY A 1 262 ? 66.984 -22.471 -14.733 1.00 41.91 262 GLY A CA 1
ATOM 1919 C C . GLY A 1 262 ? 66.694 -22.071 -13.279 1.00 41.91 262 GLY A C 1
ATOM 1920 O O . GLY A 1 262 ? 67.618 -22.046 -12.468 1.00 41.91 262 GLY A O 1
ATOM 1921 N N . HIS A 1 263 ? 65.430 -21.845 -12.915 1.00 37.81 263 HIS A N 1
ATOM 1922 C CA . HIS A 1 263 ? 65.020 -21.546 -11.541 1.00 37.81 263 HIS A CA 1
ATOM 1923 C C . HIS A 1 263 ? 64.904 -22.819 -10.695 1.00 37.81 263 HIS A C 1
ATOM 1925 O O . HIS A 1 263 ? 64.581 -23.887 -11.216 1.00 37.81 263 HIS A O 1
ATOM 1931 N N . VAL A 1 264 ? 65.172 -22.700 -9.391 1.00 39.66 264 VAL A N 1
ATOM 1932 C CA . VAL A 1 264 ? 65.184 -23.809 -8.424 1.00 39.66 264 VAL A CA 1
ATOM 1933 C C . VAL A 1 264 ? 64.151 -23.540 -7.330 1.00 39.66 264 VAL A C 1
ATOM 1935 O O . VAL A 1 264 ? 64.171 -22.474 -6.720 1.00 39.66 264 VAL A O 1
ATOM 1938 N N . PHE A 1 265 ? 63.249 -24.495 -7.089 1.00 46.59 265 PHE A N 1
ATOM 1939 C CA . PHE A 1 265 ? 62.073 -24.308 -6.228 1.00 46.59 265 PHE A CA 1
ATOM 1940 C C . PHE A 1 265 ? 62.114 -25.185 -4.965 1.00 46.59 265 PHE A C 1
ATOM 1942 O O . PHE A 1 265 ? 62.446 -26.367 -5.044 1.00 46.59 265 PHE A O 1
ATOM 1949 N N . VAL A 1 266 ? 61.730 -24.608 -3.818 1.00 41.94 266 VAL A N 1
ATOM 1950 C CA . VAL A 1 266 ? 61.624 -25.269 -2.499 1.00 41.94 266 VAL A CA 1
ATOM 1951 C C . VAL A 1 266 ? 60.162 -25.636 -2.180 1.00 41.94 266 VAL A C 1
ATOM 1953 O O . VAL A 1 266 ? 59.281 -24.785 -2.322 1.00 41.94 266 VAL A O 1
ATOM 1956 N N . PRO A 1 267 ? 59.882 -26.854 -1.679 1.00 57.31 267 PRO A N 1
ATOM 1957 C CA . PRO A 1 267 ? 58.599 -27.222 -1.079 1.00 57.31 267 PRO A CA 1
ATOM 1958 C C . PRO A 1 267 ? 58.217 -26.360 0.139 1.00 57.31 267 PRO A C 1
ATOM 1960 O O . PRO A 1 267 ? 58.944 -26.290 1.131 1.00 57.31 267 PRO A O 1
ATOM 1963 N N . MET A 1 268 ? 57.024 -25.756 0.099 1.00 47.00 268 MET A N 1
ATOM 1964 C CA . MET A 1 268 ? 56.523 -24.843 1.144 1.00 47.00 268 MET A CA 1
ATOM 1965 C C . MET A 1 268 ? 56.430 -25.493 2.539 1.00 47.00 268 MET A C 1
ATOM 1967 O O . MET A 1 268 ? 56.650 -24.833 3.553 1.00 47.00 268 MET A O 1
ATOM 1971 N N . SER A 1 269 ? 56.169 -26.801 2.603 1.00 54.44 269 SER A N 1
ATOM 1972 C CA . SER A 1 269 ? 56.122 -27.571 3.854 1.00 54.44 269 SER A CA 1
ATOM 1973 C C . SER A 1 269 ? 57.455 -27.575 4.613 1.00 54.44 269 SER A C 1
ATOM 1975 O O . SER A 1 269 ? 57.450 -27.524 5.842 1.00 54.44 269 SER A O 1
ATOM 1977 N N . THR A 1 270 ? 58.595 -27.565 3.911 1.00 52.56 270 THR A N 1
ATOM 1978 C CA . THR A 1 270 ? 59.923 -27.435 4.535 1.00 52.56 270 THR A CA 1
ATOM 1979 C C . THR A 1 270 ? 60.108 -26.046 5.156 1.00 52.56 270 THR A C 1
ATOM 1981 O O . THR A 1 270 ? 60.654 -25.935 6.252 1.00 52.56 270 THR A O 1
ATOM 1984 N N . LEU A 1 271 ? 59.622 -24.987 4.497 1.00 51.28 271 LEU A N 1
ATOM 1985 C CA . LEU A 1 271 ? 59.735 -23.610 4.994 1.00 51.28 271 LEU A CA 1
ATOM 1986 C C . LEU A 1 271 ? 58.902 -23.382 6.267 1.00 51.28 271 LEU A C 1
ATOM 1988 O O . LEU A 1 271 ? 59.372 -22.741 7.207 1.00 51.28 271 LEU A O 1
ATOM 1992 N N . MET A 1 272 ? 57.697 -23.954 6.330 1.00 58.69 272 MET A N 1
ATOM 1993 C CA . MET A 1 272 ? 56.845 -23.904 7.525 1.00 58.69 272 MET A CA 1
ATOM 1994 C C . MET A 1 272 ? 57.491 -24.636 8.711 1.00 58.69 272 MET A C 1
ATOM 1996 O O . MET A 1 272 ? 57.524 -24.106 9.821 1.00 58.69 272 MET A O 1
ATOM 2000 N N . ALA A 1 273 ? 58.067 -25.821 8.472 1.00 55.25 273 ALA A N 1
ATOM 2001 C CA . ALA A 1 273 ? 58.753 -26.600 9.505 1.00 55.25 273 ALA A CA 1
ATOM 2002 C C . ALA A 1 273 ? 60.002 -25.894 10.068 1.00 55.25 273 ALA A C 1
ATOM 2004 O O . ALA A 1 273 ? 60.313 -26.059 11.244 1.00 55.25 273 ALA A O 1
ATOM 2005 N N . ALA A 1 274 ? 60.693 -25.091 9.251 1.00 49.44 274 ALA A N 1
ATOM 2006 C CA . ALA A 1 274 ? 61.891 -24.357 9.660 1.00 49.44 274 ALA A CA 1
ATOM 2007 C C . ALA A 1 274 ? 61.610 -23.044 10.421 1.00 49.44 274 ALA A C 1
ATOM 2009 O O . ALA A 1 274 ? 62.502 -22.552 11.104 1.00 49.44 274 ALA A O 1
ATOM 2010 N N . THR A 1 275 ? 60.409 -22.463 10.297 1.00 54.12 275 THR A N 1
ATOM 2011 C CA . THR A 1 275 ? 60.096 -21.109 10.809 1.00 54.12 275 THR A CA 1
ATOM 2012 C C . THR A 1 275 ? 59.022 -21.064 11.897 1.00 54.12 275 THR A C 1
ATOM 2014 O O . THR A 1 275 ? 58.867 -20.038 12.553 1.00 54.12 275 THR A O 1
ATOM 2017 N N . GLY A 1 276 ? 58.245 -22.135 12.091 1.00 45.31 276 GLY A N 1
ATOM 2018 C CA . GLY A 1 276 ? 57.152 -22.175 13.074 1.00 45.31 276 GLY A CA 1
ATOM 2019 C C . GLY A 1 276 ? 55.929 -21.314 12.717 1.00 45.31 276 GLY A C 1
ATOM 2020 O O . GLY A 1 276 ? 54.933 -21.337 13.440 1.00 45.31 276 GLY A O 1
ATOM 2021 N N . VAL A 1 277 ? 55.963 -20.582 11.597 1.00 46.97 277 VAL A N 1
ATOM 2022 C CA . VAL A 1 277 ? 54.852 -19.743 11.131 1.00 46.97 277 VAL A CA 1
ATOM 2023 C C . VAL A 1 277 ? 53.806 -20.608 10.427 1.00 46.97 277 VAL A C 1
ATOM 2025 O O . VAL A 1 277 ? 54.067 -21.231 9.395 1.00 46.97 277 VAL A O 1
ATOM 2028 N N . ALA A 1 278 ? 52.586 -20.618 10.964 1.00 45.03 278 ALA A N 1
ATOM 2029 C CA . ALA A 1 278 ? 51.452 -21.347 10.404 1.00 45.03 278 ALA A CA 1
ATOM 2030 C C . ALA A 1 278 ? 50.858 -20.632 9.171 1.00 45.03 278 ALA A C 1
ATOM 2032 O O . ALA A 1 278 ? 49.820 -19.979 9.253 1.00 45.03 278 ALA A O 1
ATOM 2033 N N . ALA A 1 279 ? 51.511 -20.766 8.014 1.00 43.88 279 ALA A N 1
ATOM 2034 C CA . ALA A 1 279 ? 50.957 -20.331 6.732 1.00 43.88 279 ALA A CA 1
ATOM 2035 C C . ALA A 1 279 ? 49.847 -21.290 6.261 1.00 43.88 279 ALA A C 1
ATOM 2037 O O . ALA A 1 279 ? 50.081 -22.484 6.072 1.00 43.88 279 ALA A O 1
ATOM 2038 N N . GLY A 1 280 ? 48.635 -20.773 6.049 1.00 41.09 280 GLY A N 1
ATOM 2039 C CA . GLY A 1 280 ? 47.497 -21.556 5.562 1.00 41.09 280 GLY A CA 1
ATOM 2040 C C . GLY A 1 280 ? 47.144 -21.211 4.118 1.00 41.09 280 GLY A C 1
ATOM 2041 O O . GLY A 1 280 ? 46.900 -20.047 3.811 1.00 41.09 280 GLY A O 1
ATOM 2042 N N . VAL A 1 281 ? 47.047 -22.212 3.237 1.00 36.97 281 VAL A N 1
ATOM 2043 C CA . VAL A 1 281 ? 46.378 -22.037 1.936 1.00 36.97 281 VAL A CA 1
ATOM 2044 C C . VAL A 1 281 ? 44.874 -22.164 2.168 1.00 36.97 281 VAL A C 1
ATOM 2046 O O . VAL A 1 281 ? 44.390 -23.232 2.549 1.00 36.97 281 VAL A O 1
ATOM 2049 N N . ARG A 1 282 ? 44.126 -21.075 1.977 1.00 41.03 282 ARG A N 1
ATOM 2050 C CA . ARG A 1 282 ? 42.658 -21.091 2.053 1.00 41.03 282 ARG A CA 1
ATOM 2051 C C . ARG A 1 282 ? 42.065 -21.848 0.845 1.00 41.03 282 ARG A C 1
ATOM 2053 O O . ARG A 1 282 ? 42.729 -21.973 -0.185 1.00 41.03 282 ARG A O 1
ATOM 2060 N N . PRO A 1 283 ? 40.812 -22.349 0.917 1.00 35.72 283 PRO A N 1
ATOM 2061 C CA . PRO A 1 283 ? 40.182 -23.099 -0.183 1.00 35.72 283 PRO A CA 1
ATOM 2062 C C . PRO A 1 283 ? 39.989 -22.329 -1.504 1.00 35.72 283 PRO A C 1
ATOM 2064 O O . PRO A 1 283 ? 39.590 -22.925 -2.500 1.00 35.72 283 PRO A O 1
ATOM 2067 N N . ASP A 1 284 ? 40.251 -21.021 -1.519 1.00 38.16 284 ASP A N 1
ATOM 2068 C CA . ASP A 1 284 ? 40.275 -20.148 -2.698 1.00 38.16 284 ASP A CA 1
ATOM 2069 C C . ASP A 1 284 ? 41.659 -20.073 -3.382 1.00 38.16 284 ASP A C 1
ATOM 2071 O O . ASP A 1 284 ? 41.792 -19.439 -4.428 1.00 38.16 284 ASP A O 1
ATOM 2075 N N . GLY A 1 285 ? 42.680 -20.724 -2.811 1.00 33.47 285 GLY A N 1
ATOM 2076 C CA . GLY A 1 285 ? 44.062 -20.732 -3.295 1.00 33.47 285 GLY A CA 1
ATOM 2077 C C . GLY A 1 285 ? 44.956 -19.632 -2.712 1.00 33.47 285 GLY A C 1
ATOM 2078 O O . GLY A 1 285 ? 46.148 -19.614 -3.016 1.00 33.47 285 GLY A O 1
ATOM 2079 N N . ASN A 1 286 ? 44.432 -18.738 -1.867 1.00 35.19 286 ASN A N 1
ATOM 2080 C CA . ASN A 1 286 ? 45.230 -17.671 -1.264 1.00 35.19 286 ASN A CA 1
ATOM 2081 C C . ASN A 1 286 ? 46.048 -18.188 -0.071 1.00 35.19 286 ASN A C 1
ATOM 2083 O O . ASN A 1 286 ? 45.511 -18.825 0.839 1.00 35.19 286 ASN A O 1
ATOM 2087 N N . VAL A 1 287 ? 47.347 -17.872 -0.045 1.00 31.47 287 VAL A N 1
ATOM 2088 C CA . VAL A 1 287 ? 48.202 -18.069 1.136 1.00 31.47 287 VAL A CA 1
ATOM 2089 C C . VAL A 1 287 ? 47.920 -16.941 2.121 1.00 31.47 287 VAL A C 1
ATOM 2091 O O . VAL A 1 287 ? 48.068 -15.772 1.773 1.00 31.47 287 VAL A O 1
ATOM 2094 N N . VAL A 1 288 ? 47.534 -17.282 3.349 1.00 36.94 288 VAL A N 1
ATOM 2095 C CA . VAL A 1 288 ? 47.283 -16.309 4.416 1.00 36.94 288 VAL A CA 1
ATOM 2096 C C . VAL A 1 288 ? 48.225 -16.560 5.592 1.00 36.94 288 VAL A C 1
ATOM 2098 O O . VAL A 1 288 ? 48.424 -17.697 6.024 1.00 36.94 288 VAL A O 1
ATOM 2101 N N . ILE A 1 289 ? 48.805 -15.465 6.084 1.00 34.66 289 ILE A N 1
ATOM 2102 C CA . ILE A 1 289 ? 49.704 -15.375 7.237 1.00 34.66 289 ILE A CA 1
ATOM 2103 C C . ILE A 1 289 ? 49.111 -14.260 8.110 1.00 34.66 289 ILE A C 1
ATOM 2105 O O . ILE A 1 289 ? 49.033 -13.123 7.651 1.00 34.66 289 ILE A O 1
ATOM 2109 N N . ASP A 1 290 ? 48.605 -14.591 9.301 1.00 38.75 290 ASP A N 1
ATOM 2110 C CA . ASP A 1 290 ? 47.571 -13.781 9.974 1.00 38.75 290 ASP A CA 1
ATOM 2111 C C . ASP A 1 290 ? 47.914 -13.453 11.447 1.00 38.75 290 ASP A C 1
ATOM 2113 O O . ASP A 1 290 ? 47.879 -14.349 12.296 1.00 38.75 290 ASP A O 1
ATOM 2117 N N . PRO A 1 291 ? 48.251 -12.188 11.775 1.00 35.75 291 PRO A N 1
ATOM 2118 C CA . PRO A 1 291 ? 48.463 -11.719 13.143 1.00 35.75 291 PRO A CA 1
ATOM 2119 C C . PRO A 1 291 ? 47.287 -10.863 13.676 1.00 35.75 291 PRO A C 1
ATOM 2121 O O . PRO A 1 291 ? 47.423 -9.660 13.870 1.00 35.75 291 PRO A O 1
ATOM 2124 N N . VAL A 1 292 ? 46.146 -11.510 13.946 1.00 39.44 292 VAL A N 1
ATOM 2125 C CA . VAL A 1 292 ? 45.069 -11.138 14.906 1.00 39.44 292 VAL A CA 1
ATOM 2126 C C . VAL A 1 292 ? 44.690 -9.644 15.057 1.00 39.44 292 VAL A C 1
ATOM 2128 O O . VAL A 1 292 ? 45.282 -8.949 15.874 1.00 39.44 292 VAL A O 1
ATOM 2131 N N . VAL A 1 293 ? 43.558 -9.221 14.466 1.00 31.58 293 VAL A N 1
ATOM 2132 C CA . VAL A 1 293 ? 42.572 -8.246 15.025 1.00 31.58 293 VAL A CA 1
ATOM 2133 C C . VAL A 1 293 ? 41.177 -8.529 14.408 1.00 31.58 293 VAL A C 1
ATOM 2135 O O . VAL A 1 293 ? 41.076 -9.153 13.356 1.00 31.58 293 VAL A O 1
ATOM 2138 N N . ASN A 1 294 ? 40.091 -8.110 15.073 1.00 36.69 294 ASN A N 1
ATOM 2139 C CA . ASN A 1 294 ? 38.683 -8.386 14.734 1.00 36.69 294 ASN A CA 1
ATOM 2140 C C . ASN A 1 294 ? 37.883 -7.077 14.511 1.00 36.69 294 ASN A C 1
ATOM 2142 O O . ASN A 1 294 ? 38.014 -6.164 15.329 1.00 36.69 294 ASN A O 1
ATOM 2146 N N . PRO A 1 295 ? 37.045 -6.973 13.459 1.00 37.38 295 PRO A N 1
ATOM 2147 C CA . PRO A 1 295 ? 35.664 -6.506 13.679 1.00 37.38 295 PRO A CA 1
ATOM 2148 C C . PRO A 1 295 ? 34.604 -7.218 12.804 1.00 37.38 295 PRO A C 1
ATOM 2150 O O . PRO A 1 295 ? 34.914 -7.836 11.787 1.00 37.38 295 PRO A O 1
ATOM 2153 N N . GLY A 1 296 ? 33.324 -7.091 13.178 1.00 35.94 296 GLY A N 1
ATOM 2154 C CA . GLY A 1 296 ? 32.190 -7.717 12.481 1.00 35.94 296 GLY A CA 1
ATOM 2155 C C . GLY A 1 296 ? 31.273 -6.744 11.724 1.00 35.94 296 GLY A C 1
ATOM 2156 O O . GLY A 1 296 ? 31.129 -5.586 12.104 1.00 35.94 296 GLY A O 1
ATOM 2157 N N . VAL A 1 297 ? 30.600 -7.263 10.691 1.00 30.83 297 VAL A N 1
ATOM 2158 C CA . VAL A 1 297 ? 29.504 -6.622 9.936 1.00 30.83 297 VAL A CA 1
ATOM 2159 C C . VAL A 1 297 ? 28.361 -7.637 9.796 1.00 30.83 297 VAL A C 1
ATOM 2161 O O . VAL A 1 297 ? 28.608 -8.843 9.728 1.00 30.83 297 VAL A O 1
ATOM 2164 N N . VAL A 1 298 ? 27.109 -7.172 9.775 1.00 33.75 298 VAL A N 1
ATOM 2165 C CA . VAL A 1 298 ? 25.926 -8.037 9.629 1.00 33.75 298 VAL A CA 1
ATOM 2166 C C . VAL A 1 298 ? 25.837 -8.570 8.196 1.00 33.75 298 VAL A C 1
ATOM 2168 O O . VAL A 1 298 ? 25.547 -7.827 7.265 1.00 33.75 298 VAL A O 1
ATOM 2171 N N . GLY A 1 299 ? 26.079 -9.870 8.021 1.00 29.19 299 GLY A N 1
ATOM 2172 C CA . GLY A 1 299 ? 25.741 -10.588 6.789 1.00 29.19 299 GLY A CA 1
ATOM 2173 C C . GLY A 1 299 ? 24.254 -10.976 6.732 1.00 29.19 299 GLY A C 1
ATOM 2174 O O . GLY A 1 299 ? 23.577 -10.949 7.763 1.00 29.19 299 GLY A O 1
ATOM 2175 N N . PRO A 1 300 ? 23.736 -11.384 5.556 1.00 29.41 300 PRO A N 1
ATOM 2176 C CA . PRO A 1 300 ? 22.354 -11.844 5.420 1.00 29.41 300 PRO A CA 1
ATOM 2177 C C . PRO A 1 300 ? 22.066 -13.031 6.359 1.00 29.41 300 PRO A C 1
ATOM 2179 O O . PRO A 1 300 ? 22.950 -13.867 6.583 1.00 29.41 300 PRO A O 1
ATOM 2182 N N . PRO A 1 301 ? 20.844 -13.135 6.917 1.00 37.94 301 PRO A N 1
ATOM 2183 C CA . PRO A 1 301 ? 20.549 -14.065 8.000 1.00 37.94 301 PRO A CA 1
ATOM 2184 C C . PRO A 1 301 ? 20.783 -15.523 7.593 1.00 37.94 301 PRO A C 1
ATOM 2186 O O . PRO A 1 301 ? 20.250 -16.017 6.596 1.00 37.94 301 PRO A O 1
ATOM 2189 N N . ALA A 1 302 ? 21.558 -16.240 8.411 1.00 42.31 302 ALA A N 1
ATOM 2190 C CA . ALA A 1 302 ? 21.772 -17.670 8.241 1.00 42.31 302 ALA A CA 1
ATOM 2191 C C . ALA A 1 302 ? 20.422 -18.408 8.291 1.00 42.31 302 ALA A C 1
ATOM 2193 O O . ALA A 1 302 ? 19.683 -18.310 9.271 1.00 42.31 302 ALA A O 1
ATOM 2194 N N . LYS A 1 303 ? 20.110 -19.141 7.214 1.00 45.25 303 LYS A N 1
ATOM 2195 C CA . LYS A 1 303 ? 18.809 -19.784 6.981 1.00 45.25 303 LYS A CA 1
ATOM 2196 C C . LYS A 1 303 ? 18.335 -20.561 8.228 1.00 45.25 303 LYS A C 1
ATOM 2198 O O . LYS A 1 303 ? 19.031 -21.501 8.621 1.00 45.25 303 LYS A O 1
ATOM 2203 N N . PRO A 1 304 ? 17.175 -20.228 8.834 1.00 48.12 304 PRO A N 1
ATOM 2204 C CA . PRO A 1 304 ? 16.781 -20.793 10.122 1.00 48.12 304 PRO A CA 1
ATOM 2205 C C . PRO A 1 304 ? 16.700 -22.326 10.115 1.00 48.12 304 PRO A C 1
ATOM 2207 O O . PRO A 1 304 ? 15.901 -22.928 9.396 1.00 48.12 304 PRO A O 1
ATOM 2210 N N . ALA A 1 305 ? 17.534 -22.966 10.936 1.00 51.78 305 ALA A N 1
ATOM 2211 C CA . ALA A 1 305 ? 17.579 -24.416 11.068 1.00 51.78 305 ALA A CA 1
ATOM 2212 C C . ALA A 1 305 ? 16.486 -24.907 12.031 1.00 51.78 305 ALA A C 1
ATOM 2214 O O . ALA A 1 305 ? 16.661 -24.884 13.248 1.00 51.78 305 ALA A O 1
ATOM 2215 N N . GLY A 1 306 ? 15.362 -25.357 11.473 1.00 79.88 306 GLY A N 1
ATOM 2216 C CA . GLY A 1 306 ? 14.268 -25.986 12.213 1.00 79.88 306 GLY A CA 1
ATOM 2217 C C . GLY A 1 306 ? 12.892 -25.412 11.882 1.00 79.88 306 GLY A C 1
ATOM 2218 O O . GLY A 1 306 ? 12.747 -24.496 11.073 1.00 79.88 306 GLY A O 1
ATOM 2219 N N . SER A 1 307 ? 11.880 -25.984 12.522 1.00 88.19 307 SER A N 1
ATOM 2220 C CA . SER A 1 307 ? 10.509 -25.479 12.577 1.00 88.19 307 SER A CA 1
ATOM 2221 C C . SER A 1 307 ? 9.838 -26.063 13.816 1.00 88.19 307 SER A C 1
ATOM 2223 O O . SER A 1 307 ? 10.092 -27.229 14.129 1.00 88.19 307 SER A O 1
ATOM 2225 N N . PHE A 1 308 ? 8.979 -25.312 14.502 1.00 90.88 308 PHE A N 1
ATOM 2226 C CA . PHE A 1 308 ? 8.372 -25.755 15.760 1.00 90.88 308 PHE A CA 1
ATOM 2227 C C . PHE A 1 308 ? 6.858 -25.521 15.802 1.00 90.88 308 PHE A C 1
ATOM 2229 O O . PHE A 1 308 ? 6.385 -24.497 15.301 1.00 90.88 308 PHE A O 1
ATOM 2236 N N . PRO A 1 309 ? 6.079 -26.458 16.377 1.00 92.75 309 PRO A N 1
ATOM 2237 C CA . PRO A 1 309 ? 4.654 -26.256 16.574 1.00 92.75 309 PRO A CA 1
ATOM 2238 C C . PRO A 1 309 ? 4.421 -25.170 17.627 1.00 92.75 309 PRO A C 1
ATOM 2240 O O . PRO A 1 309 ? 5.098 -25.126 18.653 1.00 92.75 309 PRO A O 1
ATOM 2243 N N . VAL A 1 310 ? 3.426 -24.321 17.388 1.00 93.19 310 VAL A N 1
ATOM 2244 C CA . VAL A 1 310 ? 2.914 -23.352 18.359 1.00 93.19 310 VAL A CA 1
ATOM 2245 C C . VAL A 1 310 ? 1.414 -23.563 18.472 1.00 93.19 310 VAL A C 1
ATOM 2247 O O . VAL A 1 310 ? 0.697 -23.575 17.472 1.00 93.19 310 VAL A O 1
ATOM 2250 N N . SER A 1 311 ? 0.932 -23.731 19.700 1.00 94.88 311 SER A N 1
ATOM 2251 C CA . SER A 1 311 ? -0.492 -23.870 19.998 1.00 94.88 311 SER A CA 1
ATOM 2252 C C . SER A 1 311 ? -0.890 -22.929 21.122 1.00 94.88 311 SER A C 1
ATOM 2254 O O . SER A 1 311 ? -0.053 -22.488 21.913 1.00 94.88 311 SER A O 1
ATOM 2256 N N . GLY A 1 312 ? -2.171 -22.599 21.196 1.00 93.94 312 GLY A N 1
ATOM 2257 C CA . GLY A 1 312 ? -2.633 -21.648 22.189 1.00 93.94 312 GLY A CA 1
ATOM 2258 C C . GLY A 1 312 ? -4.115 -21.353 22.105 1.00 93.94 312 GLY A C 1
ATOM 2259 O O . GLY A 1 312 ? -4.873 -22.048 21.422 1.00 93.94 312 GLY A O 1
ATOM 2260 N N . ARG A 1 313 ? -4.527 -20.319 22.839 1.00 93.50 313 ARG A N 1
ATOM 2261 C CA . ARG A 1 313 ? -5.916 -19.877 22.914 1.00 93.50 313 ARG A CA 1
ATOM 2262 C C . ARG A 1 313 ? -6.019 -18.365 23.083 1.00 93.50 313 ARG A C 1
ATOM 2264 O O . ARG A 1 313 ? -5.399 -17.797 23.980 1.00 93.50 313 ARG A O 1
ATOM 2271 N N . VAL A 1 314 ? -6.869 -17.728 22.286 1.00 90.69 314 VAL A N 1
ATOM 2272 C CA . VAL A 1 314 ? -7.320 -16.357 22.541 1.00 90.69 314 VAL A CA 1
ATOM 2273 C C . VAL A 1 314 ? -8.334 -16.370 23.689 1.00 90.69 314 VAL A C 1
ATOM 2275 O O . VAL A 1 314 ? -9.367 -17.038 23.621 1.00 90.69 314 VAL A O 1
ATOM 2278 N N . ALA A 1 315 ? -8.035 -15.647 24.763 1.00 89.50 315 ALA A N 1
ATOM 2279 C CA . ALA A 1 315 ? -8.907 -15.491 25.917 1.00 89.50 315 ALA A CA 1
ATOM 2280 C C . ALA A 1 315 ? -10.167 -14.686 25.555 1.00 89.50 315 ALA A C 1
ATOM 2282 O O . ALA A 1 315 ? -10.140 -13.796 24.709 1.00 89.50 315 ALA A O 1
ATOM 2283 N N . GLY A 1 316 ? -11.295 -15.007 26.193 1.00 84.75 316 GLY A N 1
ATOM 2284 C CA . GLY A 1 316 ? -12.580 -14.328 25.978 1.00 84.75 316 GLY A CA 1
ATOM 2285 C C . GLY A 1 316 ? -13.304 -14.664 24.664 1.00 84.75 316 GLY A C 1
ATOM 2286 O O . GLY A 1 316 ? -14.530 -14.578 24.629 1.00 84.75 316 GLY A O 1
ATOM 2287 N N . VAL A 1 317 ? -12.601 -15.106 23.615 1.00 83.94 317 VAL A N 1
ATOM 2288 C CA . VAL A 1 317 ? -13.216 -15.463 22.325 1.00 83.94 317 VAL A CA 1
ATOM 2289 C C . VAL A 1 317 ? -14.124 -16.691 22.457 1.00 83.94 317 VAL A C 1
ATOM 2291 O O . VAL A 1 317 ? -13.739 -17.732 22.993 1.00 83.94 317 VAL A O 1
ATOM 2294 N N . ARG A 1 318 ? -15.349 -16.544 21.939 1.00 83.12 318 ARG A N 1
ATOM 2295 C CA . ARG A 1 318 ? -16.363 -17.601 21.764 1.00 83.12 318 ARG A CA 1
ATOM 2296 C C . ARG A 1 318 ? -17.035 -17.538 20.382 1.00 83.12 318 ARG A C 1
ATOM 2298 O O . ARG A 1 318 ? -18.113 -18.093 20.189 1.00 83.12 318 ARG A O 1
ATOM 2305 N N . THR A 1 319 ? -16.450 -16.787 19.453 1.00 75.38 319 THR A N 1
ATOM 2306 C CA . THR A 1 319 ? -17.020 -16.464 18.142 1.00 75.38 319 THR A CA 1
ATOM 2307 C C . THR A 1 319 ? -16.074 -16.903 17.020 1.00 75.38 319 THR A C 1
ATOM 2309 O O . THR A 1 319 ? -14.856 -16.765 17.161 1.00 75.38 319 THR A O 1
ATOM 2312 N N . PRO A 1 320 ? -16.596 -17.424 15.891 1.00 85.12 320 PRO A N 1
ATOM 2313 C CA . PRO A 1 320 ? -15.789 -17.686 14.702 1.00 85.12 320 PRO A CA 1
ATOM 2314 C C . PRO A 1 320 ? -15.117 -16.418 14.150 1.00 85.12 320 PRO A C 1
ATOM 2316 O O . PRO A 1 320 ? -15.580 -15.301 14.379 1.00 85.12 320 PRO A O 1
ATOM 2319 N N . GLY A 1 321 ? -14.052 -16.597 13.364 1.00 85.69 321 GLY A N 1
ATOM 2320 C CA . GLY A 1 321 ? -13.417 -15.513 12.602 1.00 85.69 321 GLY A CA 1
ATOM 2321 C C . GLY A 1 321 ? -12.321 -14.733 13.335 1.00 85.69 321 GLY A C 1
ATOM 2322 O O . GLY A 1 321 ? -11.761 -13.803 12.756 1.00 85.69 321 GLY A O 1
ATOM 2323 N N . ALA A 1 322 ? -11.971 -15.106 14.569 1.00 90.62 322 ALA A N 1
ATOM 2324 C CA . ALA A 1 322 ? -10.744 -14.624 15.200 1.00 90.62 322 ALA A CA 1
ATOM 2325 C C . ALA A 1 322 ? -9.495 -15.146 14.457 1.00 90.62 322 ALA A C 1
ATOM 2327 O O . ALA A 1 322 ? -9.496 -16.254 13.911 1.00 90.62 322 ALA A O 1
ATOM 2328 N N . LYS A 1 323 ? -8.419 -14.353 14.438 1.00 93.00 323 LYS A N 1
ATOM 2329 C CA . LYS A 1 323 ? -7.131 -14.709 13.814 1.00 93.00 323 LYS A CA 1
ATOM 2330 C C . LYS A 1 323 ? -5.975 -14.345 14.743 1.00 93.00 323 LYS A C 1
ATOM 2332 O O . LYS A 1 323 ? -6.131 -13.519 15.636 1.00 93.00 323 LYS A O 1
ATOM 2337 N N . VAL A 1 324 ? -4.815 -14.945 14.521 1.00 92.38 324 VAL A N 1
ATOM 2338 C CA . VAL A 1 324 ? -3.599 -14.755 15.320 1.00 92.38 324 VAL A CA 1
ATOM 2339 C C . VAL A 1 324 ? -2.429 -14.533 14.371 1.00 92.38 324 VAL A C 1
ATOM 2341 O O . VAL A 1 324 ? -2.246 -15.324 13.449 1.00 92.38 324 VAL A O 1
ATOM 2344 N N . ALA A 1 325 ? -1.658 -13.468 14.571 1.00 92.50 325 ALA A N 1
ATOM 2345 C CA . ALA A 1 325 ? -0.504 -13.132 13.742 1.00 92.50 325 ALA A CA 1
ATOM 2346 C C . ALA A 1 325 ? 0.810 -13.441 14.469 1.00 92.50 325 ALA A C 1
ATOM 2348 O O . ALA A 1 325 ? 0.926 -13.233 15.679 1.00 92.50 325 ALA A O 1
ATOM 2349 N N . PHE A 1 326 ? 1.814 -13.893 13.722 1.00 91.62 326 PHE A N 1
ATOM 2350 C CA . PHE A 1 326 ? 3.163 -14.162 14.211 1.00 91.62 326 PHE A CA 1
ATOM 2351 C C . PHE A 1 326 ? 4.206 -13.491 13.323 1.00 91.62 326 PHE A C 1
ATOM 2353 O O . PHE A 1 326 ? 4.119 -13.625 12.108 1.00 91.62 326 PHE A O 1
ATOM 2360 N N . VAL A 1 327 ? 5.221 -12.857 13.912 1.00 87.56 327 VAL A N 1
ATOM 2361 C CA . VAL A 1 327 ? 6.473 -12.542 13.208 1.00 87.56 327 VAL A CA 1
ATOM 2362 C C . VAL A 1 327 ? 7.416 -13.738 13.361 1.00 87.56 327 VAL A C 1
ATOM 2364 O O . VAL A 1 327 ? 7.645 -14.230 14.472 1.00 87.56 327 VAL A O 1
ATOM 2367 N N . THR A 1 328 ? 7.931 -14.250 12.248 1.00 86.31 328 THR A N 1
ATOM 2368 C CA . THR A 1 328 ? 8.858 -15.390 12.206 1.00 86.31 328 THR A CA 1
ATOM 2369 C C . THR A 1 328 ? 10.306 -14.971 12.496 1.00 86.31 328 THR A C 1
ATOM 2371 O O . THR A 1 328 ? 10.627 -13.787 12.565 1.00 86.31 328 THR A O 1
ATOM 2374 N N . ALA A 1 329 ? 11.217 -15.939 12.666 1.00 82.12 329 ALA A N 1
ATOM 2375 C CA . ALA A 1 329 ? 12.643 -15.657 12.891 1.00 82.12 329 ALA A CA 1
ATOM 2376 C C . ALA A 1 329 ? 13.328 -14.894 11.734 1.00 82.12 329 ALA A C 1
ATOM 2378 O O . ALA A 1 329 ? 14.364 -14.273 11.949 1.00 82.12 329 ALA A O 1
ATOM 2379 N N . ASP A 1 330 ? 12.761 -14.956 10.528 1.00 77.19 330 ASP A N 1
ATOM 2380 C CA . ASP A 1 330 ? 13.153 -14.218 9.323 1.00 77.19 330 ASP A CA 1
ATOM 2381 C C . ASP A 1 330 ? 12.310 -12.943 9.088 1.00 77.19 330 ASP A C 1
ATOM 2383 O O . ASP A 1 330 ? 12.302 -12.409 7.985 1.00 77.19 330 ASP A O 1
ATOM 2387 N N . GLY A 1 331 ? 11.605 -12.442 10.113 1.00 76.56 331 GLY A N 1
ATOM 2388 C CA . GLY A 1 331 ? 10.930 -11.136 10.090 1.00 76.56 331 GLY A CA 1
ATOM 2389 C C . GLY A 1 331 ? 9.620 -11.077 9.296 1.00 76.56 331 GLY A C 1
ATOM 2390 O O . GLY A 1 331 ? 9.090 -9.988 9.086 1.00 76.56 331 GLY A O 1
ATOM 2391 N N . ARG A 1 332 ? 9.090 -12.223 8.853 1.00 81.56 332 ARG A N 1
ATOM 2392 C CA . ARG A 1 332 ? 7.883 -12.308 8.016 1.00 81.56 332 ARG A CA 1
ATOM 2393 C C . ARG A 1 332 ? 6.635 -12.470 8.873 1.00 81.56 332 ARG A C 1
ATOM 2395 O O . ARG A 1 332 ? 6.662 -13.181 9.878 1.00 81.56 332 ARG A O 1
ATOM 2402 N N . LEU A 1 333 ? 5.527 -11.865 8.453 1.00 85.19 333 LEU A N 1
ATOM 2403 C CA . LEU A 1 333 ? 4.252 -11.991 9.150 1.00 85.19 333 LEU A CA 1
ATOM 2404 C C . LEU A 1 333 ? 3.462 -13.221 8.663 1.00 85.19 333 LEU A C 1
ATOM 2406 O O . LEU A 1 333 ? 3.281 -13.437 7.467 1.00 85.19 333 LEU A O 1
ATOM 2410 N N . LEU A 1 334 ? 2.961 -14.028 9.599 1.00 89.00 334 LEU A N 1
ATOM 2411 C CA . LEU A 1 334 ? 2.125 -15.203 9.348 1.00 89.00 334 LEU A CA 1
ATOM 2412 C C . LEU A 1 334 ? 0.813 -15.093 10.128 1.00 89.00 334 LEU A C 1
ATOM 2414 O O . LEU A 1 334 ? 0.815 -15.141 11.357 1.00 89.00 334 LEU A O 1
ATOM 2418 N N . THR A 1 335 ? -0.314 -15.018 9.419 1.00 91.56 335 THR A N 1
ATOM 2419 C CA . THR A 1 335 ? -1.653 -15.040 10.029 1.00 91.56 335 THR A CA 1
ATOM 2420 C C . THR A 1 335 ? -2.246 -16.450 10.038 1.00 91.56 335 THR A C 1
ATOM 2422 O O . THR A 1 335 ? -2.235 -17.155 9.032 1.00 91.56 335 THR A O 1
ATOM 2425 N N . VAL A 1 336 ? -2.808 -16.847 11.180 1.00 92.56 336 VAL A N 1
ATOM 2426 C CA . VAL A 1 336 ? -3.391 -18.166 11.459 1.00 92.56 336 VAL A CA 1
ATOM 2427 C C . VAL A 1 336 ? -4.841 -17.984 11.934 1.00 92.56 336 VAL A C 1
ATOM 2429 O O . VAL A 1 336 ? -5.075 -17.176 12.835 1.00 92.56 336 VAL A O 1
ATOM 2432 N N . PRO A 1 337 ? -5.838 -18.700 11.383 1.00 93.44 337 PRO A N 1
ATOM 2433 C CA . PRO A 1 337 ? -7.205 -18.651 11.898 1.00 93.44 337 PRO A CA 1
ATOM 2434 C C . PRO A 1 337 ? -7.313 -19.361 13.257 1.00 93.44 337 PRO A C 1
ATOM 2436 O O . PRO A 1 337 ? -6.719 -20.420 13.465 1.00 93.44 337 PRO A O 1
ATOM 2439 N N . ALA A 1 338 ? -8.111 -18.806 14.169 1.00 92.44 338 ALA A N 1
ATOM 2440 C CA . ALA A 1 338 ? -8.508 -19.480 15.401 1.00 92.44 338 ALA A CA 1
ATOM 2441 C C . ALA A 1 338 ? -9.875 -20.165 15.232 1.00 92.44 338 ALA A C 1
ATOM 2443 O O . ALA A 1 338 ? -10.764 -19.676 14.529 1.00 92.44 338 ALA A O 1
ATOM 2444 N N . ALA A 1 339 ? -10.055 -21.298 15.909 1.00 92.94 339 ALA A N 1
ATOM 2445 C CA . ALA A 1 339 ? -11.343 -21.962 16.051 1.00 92.94 339 ALA A CA 1
ATOM 2446 C C . ALA A 1 339 ? -12.311 -21.119 16.905 1.00 92.94 339 ALA A C 1
ATOM 2448 O O . ALA A 1 339 ? -11.904 -20.224 17.646 1.00 92.94 339 ALA A O 1
ATOM 2449 N N . ALA A 1 340 ? -13.610 -21.427 16.837 1.00 90.50 340 ALA A N 1
ATOM 2450 C CA . ALA A 1 340 ? -14.658 -20.658 17.519 1.00 90.50 340 ALA A CA 1
ATOM 2451 C C . ALA A 1 340 ? -14.555 -20.659 19.062 1.00 90.50 340 ALA A C 1
ATOM 2453 O O . ALA A 1 340 ? -15.131 -19.796 19.717 1.00 90.50 340 ALA A O 1
ATOM 2454 N N . ASP A 1 341 ? -13.806 -21.594 19.654 1.00 91.19 341 ASP A N 1
ATOM 2455 C CA . ASP A 1 341 ? -13.491 -21.626 21.089 1.00 91.19 341 ASP A CA 1
ATOM 2456 C C . ASP A 1 341 ? -12.241 -20.799 21.465 1.00 91.19 341 ASP A C 1
ATOM 2458 O O . ASP A 1 341 ? -11.823 -20.800 22.629 1.00 91.19 341 ASP A O 1
ATOM 2462 N N . GLY A 1 342 ? -11.635 -20.122 20.485 1.00 91.62 342 GLY A N 1
ATOM 2463 C CA . GLY A 1 342 ? -10.411 -19.335 20.587 1.00 91.62 342 GLY A CA 1
ATOM 2464 C C . GLY A 1 342 ? -9.113 -20.123 20.375 1.00 91.62 342 GLY A C 1
ATOM 2465 O O . GLY A 1 342 ? -8.050 -19.503 20.407 1.00 91.62 342 GLY A O 1
ATOM 2466 N N . ARG A 1 343 ? -9.138 -21.454 20.199 1.00 94.69 343 ARG A N 1
ATOM 2467 C CA . ARG A 1 343 ? -7.912 -22.262 20.041 1.00 94.69 343 ARG A CA 1
ATOM 2468 C C . ARG A 1 343 ? -7.265 -22.083 18.667 1.00 94.69 343 ARG A C 1
ATOM 2470 O O . ARG A 1 343 ? -7.953 -21.951 17.661 1.00 94.69 343 ARG A O 1
ATOM 2477 N N . PHE A 1 344 ? -5.938 -22.165 18.616 1.00 95.00 344 PHE A N 1
ATOM 2478 C CA . PHE A 1 344 ? -5.164 -22.183 17.372 1.00 95.00 344 PHE A CA 1
ATOM 2479 C C . PHE A 1 344 ? -3.990 -23.170 17.453 1.00 95.00 344 PHE A C 1
ATOM 2481 O O . PHE A 1 344 ? -3.499 -23.494 18.539 1.00 95.00 344 PHE A O 1
ATOM 2488 N N . HIS A 1 345 ? -3.527 -23.623 16.288 1.00 94.56 345 HIS A N 1
ATOM 2489 C CA . HIS A 1 345 ? -2.324 -24.436 16.120 1.00 94.56 345 HIS A CA 1
ATOM 2490 C C . HIS A 1 345 ? -1.649 -24.078 14.790 1.00 94.56 345 HIS A C 1
ATOM 2492 O O . HIS A 1 345 ? -2.314 -24.009 13.759 1.00 94.56 345 HIS A O 1
ATOM 2498 N N . THR A 1 346 ? -0.333 -23.881 14.802 1.00 94.81 346 THR A N 1
ATOM 2499 C CA . THR A 1 346 ? 0.491 -23.612 13.615 1.00 94.81 346 THR A CA 1
ATOM 2500 C C . THR A 1 346 ? 1.879 -24.235 13.770 1.00 94.81 346 THR A C 1
ATOM 2502 O O . THR A 1 346 ? 2.215 -24.745 14.838 1.00 94.81 346 THR A O 1
ATOM 2505 N N . VAL A 1 347 ? 2.701 -24.184 12.722 1.00 92.00 347 VAL A N 1
ATOM 2506 C CA . VAL A 1 347 ? 4.134 -24.499 12.777 1.00 92.00 347 VAL A CA 1
ATOM 2507 C C . VAL A 1 347 ? 4.906 -23.285 12.269 1.00 92.00 347 VAL A C 1
ATOM 2509 O O . VAL A 1 347 ? 4.717 -22.872 11.128 1.00 92.00 347 VAL A O 1
ATOM 2512 N N . LEU A 1 348 ? 5.770 -22.712 13.109 1.00 89.81 348 LEU A N 1
ATOM 2513 C CA . LEU A 1 348 ? 6.612 -21.573 12.738 1.00 89.81 348 LEU A CA 1
ATOM 2514 C C . LEU A 1 348 ? 7.976 -22.054 12.209 1.00 89.81 348 LEU A C 1
ATOM 2516 O O . LEU A 1 348 ? 8.538 -23.002 12.769 1.00 89.81 348 LEU A O 1
ATOM 2520 N N . PRO A 1 349 ? 8.540 -21.418 11.165 1.00 87.81 349 PRO A N 1
ATOM 2521 C CA . PRO A 1 349 ? 9.902 -21.688 10.715 1.00 87.81 349 PRO A CA 1
ATOM 2522 C C . PRO A 1 349 ? 10.943 -21.156 11.714 1.00 87.81 349 PRO A C 1
ATOM 2524 O O . PRO A 1 349 ? 10.741 -20.142 12.381 1.00 87.81 349 PRO A O 1
ATOM 2527 N N . GLY A 1 350 ? 12.089 -21.835 11.793 1.00 87.12 350 GLY A N 1
ATOM 2528 C CA . GLY A 1 350 ? 13.191 -21.500 12.692 1.00 87.12 350 GLY A CA 1
ATOM 2529 C C . GLY A 1 350 ? 13.050 -22.086 14.099 1.00 87.12 350 GLY A C 1
ATOM 2530 O O . GLY A 1 350 ? 12.479 -23.156 14.297 1.00 87.12 350 GLY A O 1
ATOM 2531 N N . THR A 1 351 ? 13.637 -21.395 15.080 1.00 86.50 351 THR A N 1
ATOM 2532 C CA . THR A 1 351 ? 13.722 -21.828 16.492 1.00 86.50 351 THR A CA 1
ATOM 2533 C C . THR A 1 351 ? 13.103 -20.831 17.477 1.00 86.50 351 THR A C 1
ATOM 2535 O O . THR A 1 351 ? 13.112 -21.071 18.686 1.00 86.50 351 THR A O 1
ATOM 2538 N N . ARG A 1 352 ? 12.592 -19.702 16.974 1.00 88.06 352 ARG A N 1
ATOM 2539 C CA . ARG A 1 352 ? 11.927 -18.621 17.713 1.00 88.06 352 ARG A CA 1
ATOM 2540 C C . ARG A 1 352 ? 10.914 -17.930 16.799 1.00 88.06 352 ARG A C 1
ATOM 2542 O O . ARG A 1 352 ? 11.012 -18.030 15.580 1.00 88.06 352 ARG A O 1
ATOM 2549 N N . GLY A 1 353 ? 9.990 -17.196 17.397 1.00 88.38 353 GLY A N 1
ATOM 2550 C CA . GLY A 1 353 ? 9.132 -16.223 16.729 1.00 88.38 353 GLY A CA 1
ATOM 2551 C C . GLY A 1 353 ? 8.545 -15.261 17.757 1.00 88.38 353 GLY A C 1
ATOM 2552 O O . GLY A 1 353 ? 8.870 -15.334 18.945 1.00 88.38 353 GLY A O 1
ATOM 2553 N N . VAL A 1 354 ? 7.648 -14.390 17.317 1.00 89.31 354 VAL A N 1
ATOM 2554 C CA . VAL A 1 354 ? 6.864 -13.503 18.180 1.00 89.31 354 VAL A CA 1
ATOM 2555 C C . VAL A 1 354 ? 5.397 -13.654 17.814 1.00 89.31 354 VAL A C 1
ATOM 2557 O O . VAL A 1 354 ? 5.031 -13.511 16.656 1.00 89.31 354 VAL A O 1
ATOM 2560 N N . LEU A 1 355 ? 4.548 -13.916 18.803 1.00 90.38 355 LEU A N 1
ATOM 2561 C CA . LEU A 1 355 ? 3.108 -13.714 18.719 1.00 90.38 355 LEU A CA 1
ATOM 2562 C C . LEU A 1 355 ? 2.848 -12.202 18.636 1.00 90.38 355 LEU A C 1
ATOM 2564 O O . LEU A 1 355 ? 2.906 -11.471 19.632 1.00 90.38 355 LEU A O 1
ATOM 2568 N N . ALA A 1 356 ? 2.628 -11.751 17.405 1.00 87.12 356 ALA A N 1
ATOM 2569 C CA . ALA A 1 356 ? 2.555 -10.354 17.023 1.00 87.12 356 ALA A CA 1
ATOM 2570 C C . ALA A 1 356 ? 1.297 -9.694 17.584 1.00 87.12 356 ALA A C 1
ATOM 2572 O O . ALA A 1 356 ? 1.394 -8.658 18.240 1.00 87.12 356 ALA A O 1
ATOM 2573 N N . GLY A 1 357 ? 0.141 -10.326 17.362 1.00 88.75 357 GLY A N 1
ATOM 2574 C CA . GLY A 1 357 ? -1.169 -9.826 17.765 1.00 88.75 357 GLY A CA 1
ATOM 2575 C C . GLY A 1 357 ? -2.314 -10.781 17.438 1.00 88.75 357 GLY A C 1
ATOM 2576 O O . GLY A 1 357 ? -2.115 -11.889 16.934 1.00 88.75 357 GLY A O 1
ATOM 2577 N N . VAL A 1 358 ? -3.534 -10.333 17.721 1.00 89.38 358 VAL A N 1
ATOM 2578 C CA . VAL A 1 358 ? -4.785 -11.079 17.551 1.00 89.38 358 VAL A CA 1
ATOM 2579 C C . VAL A 1 358 ? -5.849 -10.199 16.910 1.00 89.38 358 VAL A C 1
ATOM 2581 O O . VAL A 1 358 ? -6.100 -9.088 17.365 1.00 89.38 358 VAL A O 1
ATOM 2584 N N . PHE A 1 359 ? -6.537 -10.737 15.909 1.00 89.94 359 PHE A N 1
ATOM 2585 C CA . PHE A 1 359 ? -7.772 -10.178 15.378 1.00 89.94 359 PHE A CA 1
ATOM 2586 C C . PHE A 1 359 ? -8.974 -10.786 16.093 1.00 89.94 359 PHE A C 1
ATOM 2588 O O . PHE A 1 359 ? -9.079 -12.013 16.196 1.00 89.94 359 PHE A O 1
ATOM 2595 N N . THR A 1 360 ? -9.944 -9.958 16.477 1.00 87.56 360 THR A N 1
ATOM 2596 C CA . THR A 1 360 ? -11.312 -10.433 16.732 1.00 87.56 360 THR A CA 1
ATOM 2597 C C . THR A 1 360 ? -12.328 -9.577 15.971 1.00 87.56 360 THR A C 1
ATOM 2599 O O . THR A 1 360 ? -12.109 -8.373 15.833 1.00 87.56 360 THR A O 1
ATOM 2602 N N . PRO A 1 361 ? -13.481 -10.134 15.545 1.00 81.88 361 PRO A N 1
ATOM 2603 C CA . PRO A 1 361 ? -14.537 -9.351 14.893 1.00 81.88 361 PRO A CA 1
ATOM 2604 C C . PRO A 1 361 ? -15.125 -8.211 15.745 1.00 81.88 361 PRO A C 1
ATOM 2606 O O . PRO A 1 361 ? -15.847 -7.374 15.209 1.00 81.88 361 PRO A O 1
ATOM 2609 N N . ALA A 1 362 ? -14.862 -8.193 17.057 1.00 81.06 362 ALA A N 1
ATOM 2610 C CA . ALA A 1 362 ? -15.291 -7.133 17.967 1.00 81.06 362 ALA A CA 1
ATOM 2611 C C . ALA A 1 362 ? -14.231 -6.030 18.132 1.00 81.06 362 ALA A C 1
ATOM 2613 O O . ALA A 1 362 ? -14.585 -4.856 18.146 1.00 81.06 362 ALA A O 1
ATOM 2614 N N . SER A 1 363 ? -12.947 -6.395 18.249 1.00 80.94 363 SER A N 1
ATOM 2615 C CA . SER A 1 363 ? -11.866 -5.443 18.551 1.00 80.94 363 SER A CA 1
ATOM 2616 C C . SER A 1 363 ? -11.113 -4.911 17.331 1.00 80.94 363 SER A C 1
ATOM 2618 O O . SER A 1 363 ? -10.461 -3.876 17.454 1.00 80.94 363 SER A O 1
ATOM 2620 N N . GLY A 1 364 ? -11.117 -5.625 16.201 1.00 85.38 364 GLY A N 1
ATOM 2621 C CA . GLY A 1 364 ? -10.094 -5.471 15.157 1.00 85.38 364 GLY A CA 1
ATOM 2622 C C . GLY A 1 364 ? -8.781 -6.177 15.535 1.00 85.38 364 GLY A C 1
ATOM 2623 O O . GLY A 1 364 ? -8.790 -7.088 16.372 1.00 85.38 364 GLY A O 1
ATOM 2624 N N . TRP A 1 365 ? -7.659 -5.770 14.929 1.00 85.69 365 TRP A N 1
ATOM 2625 C CA . TRP A 1 365 ? -6.311 -6.248 15.277 1.00 85.69 365 TRP A CA 1
ATOM 2626 C C . TRP A 1 365 ? -5.784 -5.570 16.544 1.00 85.69 365 TRP A C 1
ATOM 2628 O O . TRP A 1 365 ? -5.719 -4.347 16.614 1.00 85.69 365 TRP A O 1
ATOM 2638 N N . VAL A 1 366 ? -5.387 -6.361 17.539 1.00 83.75 366 VAL A N 1
ATOM 2639 C CA . VAL A 1 366 ? -4.759 -5.909 18.788 1.00 83.75 366 VAL A CA 1
ATOM 2640 C C . VAL A 1 366 ? -3.399 -6.586 18.909 1.00 83.75 366 VAL A C 1
ATOM 2642 O O . VAL A 1 366 ? -3.322 -7.815 18.958 1.00 83.75 366 VAL A O 1
ATOM 2645 N N . GLY A 1 367 ? -2.325 -5.802 18.926 1.00 80.75 367 GLY A N 1
ATOM 2646 C CA . GLY A 1 367 ? -0.971 -6.325 19.083 1.00 80.75 367 GLY A CA 1
ATOM 2647 C C . GLY A 1 367 ? -0.666 -6.797 20.514 1.00 80.75 367 GLY A C 1
ATOM 2648 O O . GLY A 1 367 ? -1.346 -6.441 21.480 1.00 80.75 367 GLY A O 1
ATOM 2649 N N . THR A 1 368 ? 0.344 -7.660 20.639 1.00 81.38 368 THR A N 1
ATOM 2650 C CA . THR A 1 368 ? 0.677 -8.375 21.884 1.00 81.38 368 THR A CA 1
ATOM 2651 C C . THR A 1 368 ? 2.173 -8.508 22.162 1.00 81.38 368 THR A C 1
ATOM 2653 O O . THR A 1 368 ? 2.555 -8.547 23.329 1.00 81.38 368 THR A O 1
ATOM 2656 N N . GLY A 1 369 ? 3.023 -8.598 21.131 1.00 81.38 369 GLY A N 1
ATOM 2657 C CA . GLY A 1 369 ? 4.489 -8.609 21.282 1.00 81.38 369 GLY A CA 1
ATOM 2658 C C . GLY A 1 369 ? 5.071 -9.750 22.139 1.00 81.38 369 GLY A C 1
ATOM 2659 O O . GLY A 1 369 ? 6.096 -9.559 22.789 1.00 81.38 369 GLY A O 1
ATOM 2660 N N . VAL A 1 370 ? 4.433 -10.928 22.188 1.00 86.69 370 VAL A N 1
ATOM 2661 C CA . VAL A 1 370 ? 4.829 -12.035 23.086 1.00 86.69 370 VAL A CA 1
ATOM 2662 C C . VAL A 1 370 ? 5.819 -12.981 22.385 1.00 86.69 370 VAL A C 1
ATOM 2664 O O . VAL A 1 370 ? 5.441 -13.607 21.397 1.00 86.69 370 VAL A O 1
ATOM 2667 N N . PRO A 1 371 ? 7.061 -13.172 22.869 1.00 88.25 371 PRO A N 1
ATOM 2668 C CA . PRO A 1 371 ? 7.990 -14.140 22.281 1.00 88.25 371 PRO A CA 1
ATOM 2669 C C . PRO A 1 371 ? 7.463 -15.581 22.359 1.00 88.25 371 PRO A C 1
ATOM 2671 O O . PRO A 1 371 ? 6.860 -15.966 23.362 1.00 88.25 371 PRO A O 1
ATOM 2674 N N . VAL A 1 372 ? 7.727 -16.393 21.331 1.00 91.06 372 VAL A N 1
ATOM 2675 C CA . VAL A 1 372 ? 7.383 -17.826 21.278 1.00 91.06 372 VAL A CA 1
ATOM 2676 C C . VAL A 1 372 ? 8.584 -18.685 20.865 1.00 91.06 372 VAL A C 1
ATOM 2678 O O . VAL A 1 372 ? 9.427 -18.278 20.063 1.00 91.06 372 VAL A O 1
ATOM 2681 N N . SER A 1 373 ? 8.677 -19.890 21.428 1.00 90.88 373 SER A N 1
ATOM 2682 C CA . SER A 1 373 ? 9.814 -20.806 21.272 1.00 90.88 373 SER A CA 1
ATOM 2683 C C . SER A 1 373 ? 9.390 -22.272 21.479 1.00 90.88 373 SER A C 1
ATOM 2685 O O . SER A 1 373 ? 8.366 -22.503 22.122 1.00 90.88 373 SER A O 1
ATOM 2687 N N . PRO A 1 374 ? 10.174 -23.271 21.018 1.00 86.94 374 PRO A N 1
ATOM 2688 C CA . PRO A 1 374 ? 9.861 -24.700 21.173 1.00 86.94 374 PRO A CA 1
ATOM 2689 C C . PRO A 1 374 ? 9.657 -25.178 22.620 1.00 86.94 374 PRO A C 1
ATOM 2691 O O . PRO A 1 374 ? 9.088 -26.240 22.843 1.00 86.94 374 PRO A O 1
ATOM 2694 N N . SER A 1 375 ? 10.162 -24.425 23.602 1.00 87.25 375 SER A N 1
ATOM 2695 C CA . SER A 1 375 ? 10.036 -24.706 25.037 1.00 87.25 375 SER A CA 1
ATOM 2696 C C . SER A 1 375 ? 8.796 -24.087 25.691 1.00 87.25 375 SER A C 1
ATOM 2698 O O . SER A 1 375 ? 8.500 -24.398 26.843 1.00 87.25 375 SER A O 1
ATOM 2700 N N . GLN A 1 376 ? 8.074 -23.205 24.997 1.00 82.69 376 GLN A N 1
ATOM 2701 C CA . GLN A 1 376 ? 6.801 -22.669 25.476 1.00 82.69 376 GLN A CA 1
ATOM 2702 C C . GLN A 1 376 ? 5.664 -23.580 25.005 1.00 82.69 376 GLN A C 1
ATOM 2704 O O . GLN A 1 376 ? 5.564 -23.893 23.823 1.00 82.69 376 GLN A O 1
ATOM 2709 N N . GLY A 1 377 ? 4.823 -24.013 25.948 1.00 82.88 377 GLY A N 1
ATOM 2710 C CA . GLY A 1 377 ? 3.651 -24.847 25.677 1.00 82.88 377 GLY A CA 1
ATOM 2711 C C . GLY A 1 377 ? 2.490 -24.049 25.074 1.00 82.88 377 GLY A C 1
ATOM 2712 O O . GLY A 1 377 ? 2.651 -23.321 24.099 1.00 82.88 377 GLY A O 1
ATOM 2713 N N . GLN A 1 378 ? 1.295 -24.173 25.656 1.00 88.69 378 GLN A N 1
ATOM 2714 C CA . GLN A 1 378 ? 0.140 -23.404 25.186 1.00 88.69 378 GLN A CA 1
ATOM 2715 C C . GLN A 1 378 ? 0.262 -21.918 25.542 1.00 88.69 378 GLN A C 1
ATOM 2717 O O . GLN A 1 378 ? 0.356 -21.552 26.713 1.00 88.69 378 GLN A O 1
ATOM 2722 N N . VAL A 1 379 ? 0.194 -21.058 24.526 1.00 89.88 379 VAL A N 1
ATOM 2723 C CA . VAL A 1 379 ? 0.192 -19.600 24.698 1.00 89.88 379 VAL A CA 1
ATOM 2724 C C . VAL A 1 379 ? -1.245 -19.109 24.888 1.00 89.88 379 VAL A C 1
ATOM 2726 O O . VAL A 1 379 ? -2.092 -19.298 24.015 1.00 89.88 379 VAL A O 1
ATOM 2729 N N . THR A 1 380 ? -1.540 -18.467 26.019 1.00 86.69 380 THR A N 1
ATOM 2730 C CA . THR A 1 380 ? -2.833 -17.792 26.234 1.00 86.69 380 THR A CA 1
ATOM 2731 C C . THR A 1 380 ? -2.697 -16.317 25.882 1.00 86.69 380 THR A C 1
ATOM 2733 O O . THR A 1 380 ? -1.764 -15.664 26.343 1.00 86.69 380 THR A O 1
ATOM 2736 N N . VAL A 1 381 ? -3.619 -15.791 25.074 1.00 83.44 381 VAL A N 1
ATOM 2737 C CA . VAL A 1 381 ? -3.520 -14.441 24.501 1.00 83.44 381 VAL A CA 1
ATOM 2738 C C . VAL A 1 381 ? -4.684 -13.572 24.955 1.00 83.44 381 VAL A C 1
ATOM 2740 O O . VAL A 1 381 ? -5.835 -13.960 24.780 1.00 83.44 381 VAL A O 1
ATOM 2743 N N . ASN A 1 382 ? -4.413 -12.397 25.522 1.00 81.00 382 ASN A N 1
ATOM 2744 C CA . ASN A 1 382 ? -5.452 -11.455 25.938 1.00 81.00 382 ASN A CA 1
ATOM 2745 C C . ASN A 1 382 ? -5.735 -10.447 24.802 1.00 81.00 382 ASN A C 1
ATOM 2747 O O . ASN A 1 382 ? -4.805 -9.750 24.410 1.00 81.00 382 ASN A O 1
ATOM 2751 N N . PRO A 1 383 ? -6.973 -10.326 24.280 1.00 77.69 383 PRO A N 1
ATOM 2752 C CA . PRO A 1 383 ? -7.319 -9.365 23.224 1.00 77.69 383 PRO A CA 1
ATOM 2753 C C . PRO A 1 383 ? -7.525 -7.920 23.731 1.00 77.69 383 PRO A C 1
ATOM 2755 O O . PRO A 1 383 ? -8.130 -7.105 23.035 1.00 77.69 383 PRO A O 1
ATOM 2758 N N . GLN A 1 384 ? -7.074 -7.598 24.947 1.00 78.25 384 GLN A N 1
ATOM 2759 C CA . GLN A 1 384 ? -7.025 -6.230 25.469 1.00 78.25 384 GLN A CA 1
ATOM 2760 C C . GLN A 1 384 ? -5.689 -5.571 25.087 1.00 78.25 384 GLN A C 1
ATOM 2762 O O . GLN A 1 384 ? -4.647 -6.187 25.324 1.00 78.25 384 GLN A O 1
ATOM 2767 N N . PRO A 1 385 ? -5.682 -4.336 24.547 1.00 73.12 385 PRO A N 1
ATOM 2768 C CA . PRO A 1 385 ? -4.449 -3.650 24.178 1.00 73.12 385 PRO A CA 1
ATOM 2769 C C . PRO A 1 385 ? -3.636 -3.298 25.429 1.00 73.12 385 PRO A C 1
ATOM 2771 O O . PRO A 1 385 ? -3.965 -2.372 26.171 1.00 73.12 385 PRO A O 1
ATOM 2774 N N . ALA A 1 386 ? -2.544 -4.027 25.654 1.00 81.81 386 ALA A N 1
ATOM 2775 C CA . ALA A 1 386 ? -1.478 -3.553 26.524 1.00 81.81 386 ALA A CA 1
ATOM 2776 C C . ALA A 1 386 ? -0.745 -2.404 25.818 1.00 81.81 386 ALA A C 1
ATOM 2778 O O . ALA A 1 386 ? -0.517 -2.491 24.613 1.00 81.81 386 ALA A O 1
ATOM 2779 N N . LEU A 1 387 ? -0.351 -1.354 26.542 1.00 86.00 387 LEU A N 1
ATOM 2780 C CA . LEU A 1 387 ? 0.502 -0.310 25.973 1.00 86.00 387 LEU A CA 1
ATOM 2781 C C . LEU A 1 387 ? 1.987 -0.628 26.153 1.00 86.00 387 LEU A C 1
ATOM 2783 O O . LEU A 1 387 ? 2.436 -1.083 27.211 1.00 86.00 387 LEU A O 1
ATOM 2787 N N . ALA A 1 388 ? 2.737 -0.297 25.114 1.00 88.88 388 ALA A N 1
ATOM 2788 C CA . ALA A 1 388 ? 4.171 -0.143 25.102 1.00 88.88 388 ALA A CA 1
ATOM 2789 C C . ALA A 1 388 ? 4.526 1.350 25.164 1.00 88.88 388 ALA A C 1
ATOM 2791 O O . ALA A 1 388 ? 3.963 2.172 24.444 1.00 88.88 388 ALA A O 1
ATOM 2792 N N . ARG A 1 389 ? 5.513 1.707 25.987 1.00 91.81 389 ARG A N 1
ATOM 2793 C CA . ARG A 1 389 ? 6.264 2.955 25.854 1.00 91.81 389 ARG A CA 1
ATOM 2794 C C . ARG A 1 389 ? 7.553 2.638 25.116 1.00 91.81 389 ARG A C 1
ATOM 2796 O O . ARG A 1 389 ? 8.382 1.903 25.648 1.00 91.81 389 ARG A O 1
ATOM 2803 N N . ILE A 1 390 ? 7.716 3.188 23.923 1.00 91.94 390 ILE A N 1
ATOM 2804 C CA . ILE A 1 390 ? 8.927 3.040 23.117 1.00 91.94 390 ILE A CA 1
ATOM 2805 C C . ILE A 1 390 ? 9.791 4.278 23.343 1.00 91.94 390 ILE A C 1
ATOM 2807 O O . ILE A 1 390 ? 9.305 5.408 23.290 1.00 91.94 390 ILE A O 1
ATOM 2811 N N . SER A 1 391 ? 11.074 4.071 23.618 1.00 94.94 391 SER A N 1
ATOM 2812 C CA . SER A 1 391 ? 12.062 5.142 23.761 1.00 94.94 391 SER A CA 1
ATOM 2813 C C . SER A 1 391 ? 13.379 4.740 23.118 1.00 94.94 391 SER A C 1
ATOM 2815 O O . SER A 1 391 ? 13.872 3.638 23.356 1.00 94.94 391 SER A O 1
ATOM 2817 N N . GLY A 1 392 ? 13.978 5.643 22.355 1.00 94.56 392 GLY A N 1
ATOM 2818 C CA . GLY A 1 392 ? 15.262 5.409 21.707 1.00 94.56 392 GLY A CA 1
ATOM 2819 C C . GLY A 1 392 ? 15.963 6.710 21.359 1.00 94.56 392 GLY A C 1
ATOM 2820 O O . GLY A 1 392 ? 15.578 7.782 21.839 1.00 94.56 392 GLY A O 1
ATOM 2821 N N . ARG A 1 393 ? 17.013 6.602 20.544 1.00 93.81 393 ARG A N 1
ATOM 2822 C CA . ARG A 1 393 ? 17.794 7.748 20.078 1.00 93.81 393 ARG A CA 1
ATOM 2823 C C . ARG A 1 393 ? 18.146 7.595 18.603 1.00 93.81 393 ARG A C 1
ATOM 2825 O O . ARG A 1 393 ? 18.772 6.603 18.237 1.00 93.81 393 ARG A O 1
ATOM 2832 N N . LEU A 1 394 ? 17.782 8.578 17.787 1.00 91.00 394 LEU A N 1
ATOM 2833 C CA . LEU A 1 394 ? 18.256 8.698 16.411 1.00 91.00 394 LEU A CA 1
ATOM 2834 C C . LEU A 1 394 ? 19.693 9.240 16.412 1.00 91.00 394 LEU A C 1
ATOM 2836 O O . LEU A 1 394 ? 20.012 10.192 17.131 1.00 91.00 394 LEU A O 1
ATOM 2840 N N . VAL A 1 395 ? 20.572 8.617 15.629 1.00 88.19 395 VAL A N 1
ATOM 2841 C CA . VAL A 1 395 ? 22.001 8.946 15.551 1.00 88.19 395 VAL A CA 1
ATOM 2842 C C . VAL A 1 395 ? 22.425 8.981 14.087 1.00 88.19 395 VAL A C 1
ATOM 2844 O O . VAL A 1 395 ? 22.211 8.023 13.354 1.00 88.19 395 VAL A O 1
ATOM 2847 N N . TRP A 1 396 ? 23.053 10.073 13.663 1.00 81.00 396 TRP A N 1
ATOM 2848 C CA . TRP A 1 396 ? 23.535 10.240 12.291 1.00 81.00 396 TRP A CA 1
ATOM 2849 C C . TRP A 1 396 ? 24.695 9.293 11.980 1.00 81.00 396 TRP A C 1
ATOM 2851 O O . TRP A 1 396 ? 25.712 9.310 12.676 1.00 81.00 396 TRP A O 1
ATOM 2861 N N . SER A 1 397 ? 24.574 8.484 10.924 1.00 71.19 397 SER A N 1
ATOM 2862 C CA . SER A 1 397 ? 25.602 7.514 10.519 1.00 71.19 397 SER A CA 1
ATOM 2863 C C . SER A 1 397 ? 26.622 8.082 9.517 1.00 71.19 397 SER A C 1
ATOM 2865 O O . SER A 1 397 ? 27.060 7.406 8.590 1.00 71.19 397 SER A O 1
ATOM 2867 N N . GLY A 1 398 ? 27.067 9.325 9.731 1.00 63.00 398 GLY A N 1
ATOM 2868 C CA . GLY A 1 398 ? 28.161 9.927 8.965 1.00 63.00 398 GLY A CA 1
ATOM 2869 C C . GLY A 1 398 ? 28.627 11.284 9.495 1.00 63.00 398 GLY A C 1
ATOM 2870 O O . GLY A 1 398 ? 27.925 11.956 10.245 1.00 63.00 398 GLY A O 1
ATOM 2871 N N . GLY A 1 399 ? 29.830 11.699 9.086 1.00 58.09 399 GLY A N 1
ATOM 2872 C CA . GLY A 1 399 ? 30.478 12.937 9.545 1.00 58.09 399 GLY A CA 1
ATOM 2873 C C . GLY A 1 399 ? 29.881 14.247 9.008 1.00 58.09 399 GLY A C 1
ATOM 2874 O O . GLY A 1 399 ? 30.335 15.316 9.411 1.00 58.09 399 GLY A O 1
ATOM 2875 N N . ASN A 1 400 ? 28.864 14.191 8.138 1.00 58.69 400 ASN A N 1
ATOM 2876 C CA . ASN A 1 400 ? 28.198 15.350 7.520 1.00 58.69 400 ASN A CA 1
ATOM 2877 C C . ASN A 1 400 ? 27.255 16.100 8.488 1.00 58.69 400 ASN A C 1
ATOM 2879 O O . ASN A 1 400 ? 26.136 16.467 8.138 1.00 58.69 400 ASN A O 1
ATOM 2883 N N . ALA A 1 401 ? 27.726 16.392 9.703 1.00 56.12 401 ALA A N 1
ATOM 2884 C CA . ALA A 1 401 ? 26.989 17.178 10.694 1.00 56.12 401 ALA A CA 1
ATOM 2885 C C . ALA A 1 401 ? 26.561 18.565 10.168 1.00 56.12 401 ALA A C 1
ATOM 2887 O O . ALA A 1 401 ? 25.533 19.089 10.582 1.00 56.12 401 ALA A O 1
ATOM 2888 N N . ALA A 1 402 ? 27.310 19.129 9.211 1.00 57.59 402 ALA A N 1
ATOM 2889 C CA . ALA A 1 402 ? 27.025 20.421 8.587 1.00 57.59 402 ALA A CA 1
ATOM 2890 C C . ALA A 1 402 ? 25.620 20.527 7.956 1.00 57.59 402 ALA A C 1
ATOM 2892 O O . ALA A 1 402 ? 25.074 21.625 7.909 1.00 57.59 402 ALA A O 1
ATOM 2893 N N . ALA A 1 403 ? 25.022 19.413 7.516 1.00 58.09 403 ALA A N 1
ATOM 2894 C CA . ALA A 1 403 ? 23.688 19.392 6.909 1.00 58.09 403 ALA A CA 1
ATOM 2895 C C . ALA A 1 403 ? 22.526 19.460 7.925 1.00 58.09 403 ALA A C 1
ATOM 2897 O O . ALA A 1 403 ? 21.372 19.523 7.519 1.00 58.09 403 ALA A O 1
ATOM 2898 N N . VAL A 1 404 ? 22.817 19.412 9.233 1.00 58.69 404 VAL A N 1
ATOM 2899 C CA . VAL A 1 404 ? 21.814 19.239 10.307 1.00 58.69 404 VAL A CA 1
ATOM 2900 C C . VAL A 1 404 ? 21.876 20.369 11.356 1.00 58.69 404 VAL A C 1
ATOM 2902 O O . VAL A 1 404 ? 21.057 20.450 12.268 1.00 58.69 404 VAL A O 1
ATOM 2905 N N . GLY A 1 405 ? 22.842 21.283 11.228 1.00 57.22 405 GLY A N 1
ATOM 2906 C CA . GLY A 1 405 ? 23.121 22.334 12.208 1.00 57.22 405 GLY A CA 1
ATOM 2907 C C . GLY A 1 405 ? 24.317 22.002 13.106 1.00 57.22 405 GLY A C 1
ATOM 2908 O O . GLY A 1 405 ? 25.201 21.228 12.740 1.00 57.22 405 GLY A O 1
ATOM 2909 N N . ALA A 1 406 ? 24.401 22.641 14.276 1.00 56.25 406 ALA A N 1
ATOM 2910 C CA . ALA A 1 406 ? 25.560 22.500 15.157 1.00 56.25 406 ALA A CA 1
ATOM 2911 C C . ALA A 1 406 ? 25.763 21.038 15.607 1.00 56.25 406 ALA A C 1
ATOM 2913 O O . ALA A 1 406 ? 24.809 20.334 15.937 1.00 56.25 406 ALA A O 1
ATOM 2914 N N . ALA A 1 407 ? 27.019 20.580 15.600 1.00 61.34 407 ALA A N 1
ATOM 2915 C CA . ALA A 1 407 ? 27.358 19.159 15.597 1.00 61.34 407 ALA A CA 1
ATOM 2916 C C . ALA A 1 407 ? 26.687 18.346 16.724 1.00 61.34 407 ALA A C 1
ATOM 2918 O O . ALA A 1 407 ? 27.089 18.407 17.885 1.00 61.34 407 ALA A O 1
ATOM 2919 N N . GLY A 1 408 ? 25.691 17.538 16.344 1.00 66.56 408 GLY A N 1
ATOM 2920 C CA . GLY A 1 408 ? 24.983 16.614 17.232 1.00 66.56 408 GLY A CA 1
ATOM 2921 C C . GLY A 1 408 ? 23.600 17.062 17.714 1.00 66.56 408 GLY A C 1
ATOM 2922 O O . GLY A 1 408 ? 22.958 16.272 18.407 1.00 66.56 408 GLY A O 1
ATOM 2923 N N . THR A 1 409 ? 23.115 18.259 17.355 1.00 80.88 409 THR A N 1
ATOM 2924 C CA . THR A 1 409 ? 21.718 18.650 17.622 1.00 80.88 409 THR A CA 1
ATOM 2925 C C . THR A 1 409 ? 20.787 18.314 16.464 1.00 80.88 409 THR A C 1
ATOM 2927 O O . THR A 1 409 ? 21.109 18.609 15.319 1.00 80.88 409 THR A O 1
ATOM 2930 N N . TRP A 1 410 ? 19.617 17.755 16.767 1.00 84.94 410 TRP A N 1
ATOM 2931 C CA . TRP A 1 410 ? 18.523 17.578 15.810 1.00 84.94 410 TRP A CA 1
ATOM 2932 C C . TRP A 1 410 ? 17.713 18.878 15.641 1.00 84.94 410 TRP A C 1
ATOM 2934 O O . TRP A 1 410 ? 17.491 19.572 16.642 1.00 84.94 410 TRP A O 1
ATOM 2944 N N . PRO A 1 411 ? 17.247 19.211 14.420 1.00 83.00 411 PRO A N 1
ATOM 2945 C CA . PRO A 1 411 ? 16.409 20.380 14.173 1.00 83.00 411 PRO A CA 1
ATOM 2946 C C . PRO A 1 411 ? 15.100 20.363 14.971 1.00 83.00 411 PRO A C 1
ATOM 2948 O O . PRO A 1 411 ? 14.495 19.317 15.214 1.00 83.00 411 PRO A O 1
ATOM 2951 N N . ALA A 1 412 ? 14.626 21.551 15.349 1.00 82.88 412 ALA A N 1
ATOM 2952 C CA . ALA A 1 412 ? 13.281 21.702 15.892 1.00 82.88 412 ALA A CA 1
ATOM 2953 C C . ALA A 1 412 ? 12.239 21.355 14.814 1.00 82.88 412 ALA A C 1
ATOM 2955 O O . ALA A 1 412 ? 12.401 21.732 13.656 1.00 82.88 412 ALA A O 1
ATOM 2956 N N . GLY A 1 413 ? 11.176 20.650 15.203 1.00 79.06 413 GLY A N 1
ATOM 2957 C CA . GLY A 1 413 ? 10.136 20.188 14.278 1.00 79.06 413 GLY A CA 1
ATOM 2958 C C . GLY A 1 413 ? 10.411 18.833 13.615 1.00 79.06 413 GLY A C 1
ATOM 2959 O O . GLY A 1 413 ? 9.540 18.346 12.907 1.00 79.06 413 GLY A O 1
ATOM 2960 N N . CYS A 1 414 ? 11.556 18.183 13.867 1.00 86.00 414 CYS A N 1
ATOM 2961 C CA . CYS A 1 414 ? 11.767 16.805 13.417 1.00 86.00 414 CYS A CA 1
ATOM 2962 C C . CYS A 1 414 ? 10.748 15.842 14.043 1.00 86.00 414 CYS A C 1
ATOM 2964 O O . CYS A 1 414 ? 10.554 15.833 15.264 1.00 86.00 414 CYS A O 1
ATOM 2966 N N . VAL A 1 415 ? 10.146 14.991 13.213 1.00 87.81 415 VAL A N 1
ATOM 2967 C CA . VAL A 1 415 ? 9.150 13.987 13.612 1.00 87.81 415 VAL A CA 1
ATOM 2968 C C . VAL A 1 415 ? 9.671 12.605 13.246 1.00 87.81 415 VAL A C 1
ATOM 2970 O O . VAL A 1 415 ? 10.074 12.380 12.114 1.00 87.81 415 VAL A O 1
ATOM 2973 N N . LEU A 1 416 ? 9.666 11.679 14.199 1.00 90.62 416 LEU A N 1
ATOM 2974 C CA . LEU A 1 416 ? 9.829 10.252 13.937 1.00 90.62 416 LEU A CA 1
ATOM 2975 C C . LEU A 1 416 ? 8.441 9.643 13.764 1.00 90.62 416 LEU A C 1
ATOM 2977 O O . LEU A 1 416 ? 7.605 9.821 14.654 1.00 90.62 416 LEU A O 1
ATOM 2981 N N . ASP A 1 417 ? 8.233 8.887 12.692 1.00 89.31 417 ASP A N 1
ATOM 2982 C CA . ASP A 1 417 ? 7.067 8.022 12.545 1.00 89.31 417 ASP A CA 1
ATOM 2983 C C . ASP A 1 417 ? 7.391 6.546 12.843 1.00 89.31 417 ASP A C 1
ATOM 2985 O O . ASP A 1 417 ? 8.512 6.053 12.670 1.00 89.31 417 ASP A O 1
ATOM 2989 N N . LEU A 1 418 ? 6.374 5.845 13.338 1.00 90.56 418 LEU A N 1
ATOM 2990 C CA . LEU A 1 418 ? 6.398 4.439 13.689 1.00 90.56 418 LEU A CA 1
ATOM 2991 C C . LEU A 1 418 ? 5.128 3.758 13.153 1.00 90.56 418 LEU A C 1
ATOM 2993 O O . LEU A 1 418 ? 4.057 3.878 13.747 1.00 90.56 418 LEU A O 1
ATOM 2997 N N . ARG A 1 419 ? 5.268 2.989 12.073 1.00 90.38 419 ARG A N 1
ATOM 2998 C CA . ARG A 1 419 ? 4.184 2.251 11.408 1.00 90.38 419 ARG A CA 1
ATOM 2999 C C . ARG A 1 419 ? 4.012 0.862 12.031 1.00 90.38 419 ARG A C 1
ATOM 3001 O O . ARG A 1 419 ? 4.993 0.232 12.415 1.00 90.38 419 ARG A O 1
ATOM 3008 N N . SER A 1 420 ? 2.787 0.348 12.157 1.00 89.69 420 SER A N 1
ATOM 3009 C CA . SER A 1 420 ? 2.542 -1.008 12.689 1.00 89.69 420 SER A CA 1
ATOM 3010 C C . SER A 1 420 ? 2.334 -2.066 11.601 1.00 89.69 420 SER A C 1
ATOM 3012 O O . SER A 1 420 ? 1.395 -1.968 10.809 1.00 89.69 420 SER A O 1
ATOM 3014 N N . ASP A 1 421 ? 3.099 -3.161 11.650 1.00 86.50 421 ASP A N 1
ATOM 3015 C CA . ASP A 1 421 ? 3.006 -4.312 10.733 1.00 86.50 421 ASP A CA 1
ATOM 3016 C C . ASP A 1 421 ? 1.625 -5.022 10.768 1.00 86.50 421 ASP A C 1
ATOM 3018 O O . ASP A 1 421 ? 1.326 -5.862 9.921 1.00 86.50 421 ASP A O 1
ATOM 3022 N N . LEU A 1 422 ? 0.782 -4.756 11.780 1.00 85.69 422 LEU A N 1
ATOM 3023 C CA . LEU A 1 422 ? -0.527 -5.413 11.964 1.00 85.69 422 LEU A CA 1
ATOM 3024 C C . LEU A 1 422 ? -1.730 -4.605 11.477 1.00 85.69 422 LEU A C 1
ATOM 3026 O O . LEU A 1 422 ? -2.775 -5.186 11.173 1.00 85.69 422 LEU A O 1
ATOM 3030 N N . THR A 1 423 ? -1.619 -3.280 11.495 1.00 85.38 423 THR A N 1
ATOM 3031 C CA . THR A 1 423 ? -2.721 -2.352 11.197 1.00 85.38 423 THR A CA 1
ATOM 3032 C C . THR A 1 423 ? -2.369 -1.352 10.105 1.00 85.38 423 THR A C 1
ATOM 3034 O O . THR A 1 423 ? -3.276 -0.889 9.428 1.00 85.38 423 THR A O 1
ATOM 3037 N N . HIS A 1 424 ? -1.084 -1.044 9.917 1.00 86.00 424 HIS A N 1
ATOM 3038 C CA . HIS A 1 424 ? -0.604 0.208 9.315 1.00 86.00 424 HIS A CA 1
ATOM 3039 C C . HIS A 1 424 ? -1.136 1.441 10.049 1.00 86.00 424 HIS A C 1
ATOM 3041 O O . HIS A 1 424 ? -1.455 2.471 9.477 1.00 86.00 424 HIS A O 1
ATOM 3047 N N . ALA A 1 425 ? -1.215 1.337 11.373 1.00 85.94 425 ALA A N 1
ATOM 3048 C CA . ALA A 1 425 ? -1.280 2.515 12.215 1.00 85.94 425 ALA A CA 1
ATOM 3049 C C . ALA A 1 425 ? 0.087 3.202 12.257 1.00 85.94 425 ALA A C 1
ATOM 3051 O O . ALA A 1 425 ? 1.053 2.598 12.726 1.00 85.94 425 ALA A O 1
ATOM 3052 N N . HIS A 1 426 ? 0.126 4.441 11.774 1.00 86.44 426 HIS A N 1
ATOM 3053 C CA . HIS A 1 426 ? 1.226 5.387 11.944 1.00 86.44 426 HIS A CA 1
ATOM 3054 C C . HIS A 1 426 ? 1.092 6.091 13.302 1.00 86.44 426 HIS A C 1
ATOM 3056 O O . HIS A 1 426 ? -0.023 6.354 13.778 1.00 86.44 426 HIS A O 1
ATOM 3062 N N . TYR A 1 427 ? 2.228 6.355 13.944 1.00 86.75 427 TYR A N 1
ATOM 3063 C CA . TYR A 1 427 ? 2.322 6.864 15.312 1.00 86.75 427 TYR A CA 1
ATOM 3064 C C . TYR A 1 427 ? 3.508 7.831 15.436 1.00 86.75 427 TYR A C 1
ATOM 3066 O O . TYR A 1 427 ? 4.596 7.482 15.896 1.00 86.75 427 TYR A O 1
ATOM 3074 N N . THR A 1 428 ? 3.272 9.086 15.073 1.00 86.00 428 THR A N 1
ATOM 3075 C CA . THR A 1 428 ? 4.283 10.148 15.079 1.00 86.00 428 THR A CA 1
ATOM 3076 C C . THR A 1 428 ? 4.684 10.614 16.486 1.00 86.00 428 THR A C 1
ATOM 3078 O O . THR A 1 428 ? 3.836 10.786 17.365 1.00 86.00 428 THR A O 1
ATOM 3081 N N . THR A 1 429 ? 5.964 10.940 16.692 1.00 88.00 429 THR A N 1
ATOM 3082 C CA . THR A 1 429 ? 6.467 11.683 17.864 1.00 88.00 429 THR A CA 1
ATOM 3083 C C . THR A 1 429 ? 7.514 12.717 17.460 1.00 88.00 429 THR A C 1
ATOM 3085 O O . THR A 1 429 ? 8.377 12.450 16.630 1.00 88.00 429 THR A O 1
ATOM 3088 N N . ALA A 1 430 ? 7.524 13.874 18.126 1.00 89.00 430 ALA A N 1
ATOM 3089 C CA . ALA A 1 430 ? 8.623 14.827 17.994 1.00 89.00 430 ALA A CA 1
ATOM 3090 C C . ALA A 1 430 ? 9.953 14.210 18.476 1.00 89.00 430 ALA A C 1
ATOM 3092 O O . ALA A 1 430 ? 10.012 13.576 19.539 1.00 89.00 430 ALA A O 1
ATOM 3093 N N . VAL A 1 431 ? 11.019 14.429 17.708 1.00 90.19 431 VAL A N 1
ATOM 3094 C CA . VAL A 1 431 ? 12.405 14.102 18.066 1.00 90.19 431 VAL A CA 1
ATOM 3095 C C . VAL A 1 431 ? 12.978 15.275 18.862 1.00 90.19 431 VAL A C 1
ATOM 3097 O O . VAL A 1 431 ? 12.857 16.433 18.463 1.00 90.19 431 VAL A O 1
ATOM 3100 N N . ARG A 1 432 ? 13.590 15.007 20.019 1.00 91.94 432 ARG A N 1
ATOM 3101 C CA . ARG A 1 432 ? 14.238 16.055 20.822 1.00 91.94 432 ARG A CA 1
ATOM 3102 C C . ARG A 1 432 ? 15.579 16.449 20.210 1.00 91.94 432 ARG A C 1
ATOM 3104 O O . ARG A 1 432 ? 16.202 15.659 19.511 1.00 91.94 432 ARG A O 1
ATOM 3111 N N . ALA A 1 433 ? 16.076 17.634 20.561 1.00 89.88 433 ALA A N 1
ATOM 3112 C CA . ALA A 1 433 ? 17.349 18.153 20.056 1.00 89.88 433 ALA A CA 1
ATOM 3113 C C . ALA A 1 433 ? 18.563 17.234 20.317 1.00 89.88 433 ALA A C 1
ATOM 3115 O O . ALA A 1 433 ? 19.540 17.321 19.589 1.00 89.88 433 ALA A O 1
ATOM 3116 N N . ASP A 1 434 ? 18.530 16.331 21.302 1.00 90.56 434 ASP A N 1
ATOM 3117 C CA . ASP A 1 434 ? 19.590 15.336 21.526 1.00 90.56 434 ASP A CA 1
ATOM 3118 C C . ASP A 1 434 ? 19.448 14.065 20.659 1.00 90.56 434 ASP A C 1
ATOM 3120 O O . ASP A 1 434 ? 20.276 13.158 20.759 1.00 90.56 434 ASP A O 1
ATOM 3124 N N . GLY A 1 435 ? 18.407 13.976 19.830 1.00 90.62 435 GLY A N 1
ATOM 3125 C CA . GLY A 1 435 ? 18.005 12.801 19.056 1.00 90.62 435 GLY A CA 1
ATOM 3126 C C . GLY A 1 435 ? 17.121 11.816 19.820 1.00 90.62 435 GLY A C 1
ATOM 3127 O O . GLY A 1 435 ? 16.740 10.791 19.256 1.00 90.62 435 GLY A O 1
ATOM 3128 N N . SER A 1 436 ? 16.802 12.064 21.096 1.00 94.62 436 SER A N 1
ATOM 3129 C CA . SER A 1 436 ? 15.944 11.160 21.867 1.00 94.62 436 SER A CA 1
ATOM 3130 C C . SER A 1 436 ? 14.471 11.304 21.479 1.00 94.62 436 SER A C 1
ATOM 3132 O O . SER A 1 436 ? 13.966 12.404 21.258 1.00 94.62 436 SER A O 1
ATOM 3134 N N . TYR A 1 437 ? 13.754 10.183 21.461 1.00 93.69 437 TYR A N 1
ATOM 3135 C CA . TYR A 1 437 ? 12.312 10.136 21.213 1.00 93.69 437 TYR A CA 1
ATOM 3136 C C . TYR A 1 437 ? 11.599 9.308 22.286 1.00 93.69 437 TYR A C 1
ATOM 3138 O O . TYR A 1 437 ? 12.209 8.499 22.997 1.00 93.69 437 TYR A O 1
ATOM 3146 N N . THR A 1 438 ? 10.299 9.540 22.480 1.00 92.50 438 THR A N 1
ATOM 3147 C CA . THR A 1 438 ? 9.487 8.760 23.425 1.00 92.50 438 THR A CA 1
ATOM 3148 C C . THR A 1 438 ? 8.023 8.774 23.017 1.00 92.50 438 THR A C 1
ATOM 3150 O O . THR A 1 438 ? 7.399 9.827 23.016 1.00 92.50 438 THR A O 1
ATOM 3153 N N . LEU A 1 439 ? 7.474 7.595 22.751 1.00 90.44 439 LEU A N 1
ATOM 3154 C CA . LEU A 1 439 ? 6.138 7.389 22.201 1.00 90.44 439 LEU A CA 1
ATOM 3155 C C . LEU A 1 439 ? 5.379 6.341 23.032 1.00 90.44 439 LEU A C 1
ATOM 3157 O O . LEU A 1 439 ? 5.994 5.523 23.724 1.00 90.44 439 LEU A O 1
ATOM 3161 N N . GLN A 1 440 ? 4.045 6.360 22.987 1.00 88.25 440 GLN A N 1
ATOM 3162 C CA . GLN A 1 440 ? 3.200 5.292 23.528 1.00 88.25 440 GLN A CA 1
ATOM 3163 C C . GLN A 1 440 ? 2.306 4.727 22.424 1.00 88.25 440 GLN A C 1
ATOM 3165 O O . GLN A 1 440 ? 1.590 5.476 21.770 1.00 88.25 440 GLN A O 1
ATOM 3170 N N . VAL A 1 441 ? 2.353 3.407 22.252 1.00 88.56 441 VAL A N 1
ATOM 3171 C CA . VAL A 1 441 ? 1.615 2.635 21.239 1.00 88.56 441 VAL A CA 1
ATOM 3172 C C . VAL A 1 441 ? 1.090 1.336 21.864 1.00 88.56 441 VAL A C 1
ATOM 3174 O O . VAL A 1 441 ? 1.546 0.965 22.949 1.00 88.56 441 VAL A O 1
ATOM 3177 N N . PRO A 1 442 ? 0.153 0.601 21.244 1.00 88.94 442 PRO A N 1
ATOM 3178 C CA . PRO A 1 442 ? -0.128 -0.783 21.632 1.00 88.94 442 PRO A CA 1
ATOM 3179 C C . PRO A 1 442 ? 1.146 -1.650 21.633 1.00 88.94 442 PRO A C 1
ATOM 3181 O O . PRO A 1 442 ? 2.063 -1.415 20.854 1.00 88.94 442 PRO A O 1
ATOM 3184 N N . ALA A 1 443 ? 1.228 -2.692 22.458 1.00 86.94 443 ALA A N 1
ATOM 3185 C CA . ALA A 1 443 ? 2.237 -3.736 22.262 1.00 86.94 443 ALA A CA 1
ATOM 3186 C C . ALA A 1 443 ? 2.052 -4.380 20.871 1.00 86.94 443 ALA A C 1
ATOM 3188 O O . ALA A 1 443 ? 0.932 -4.424 20.375 1.00 86.94 443 ALA A O 1
ATOM 3189 N N . GLY A 1 444 ? 3.110 -4.882 20.233 1.00 87.75 444 GLY A N 1
ATOM 3190 C CA . GLY A 1 444 ? 3.052 -5.414 18.863 1.00 87.75 444 GLY A CA 1
ATOM 3191 C C . GLY A 1 444 ? 4.371 -5.280 18.093 1.00 87.75 444 GLY A C 1
ATOM 3192 O O . GLY A 1 444 ? 5.348 -4.768 18.644 1.00 87.75 444 GLY A O 1
ATOM 3193 N N . PRO A 1 445 ? 4.437 -5.768 16.844 1.00 88.56 445 PRO A N 1
ATOM 3194 C CA . PRO A 1 445 ? 5.501 -5.415 15.912 1.00 88.56 445 PRO A CA 1
ATOM 3195 C C . PRO A 1 445 ? 5.270 -4.009 15.336 1.00 88.56 445 PRO A C 1
ATOM 3197 O O . PRO A 1 445 ? 4.121 -3.566 15.198 1.00 88.56 445 PRO A O 1
ATOM 3200 N N . TYR A 1 446 ? 6.372 -3.330 15.039 1.00 90.19 446 TYR A N 1
ATOM 3201 C CA . TYR A 1 446 ? 6.392 -2.014 14.414 1.00 90.19 446 TYR A CA 1
ATOM 3202 C C . TYR A 1 446 ? 7.614 -1.855 13.523 1.00 90.19 446 TYR A C 1
ATOM 3204 O O . TYR A 1 446 ? 8.659 -2.454 13.771 1.00 90.19 446 TYR A O 1
ATOM 3212 N N . GLU A 1 447 ? 7.530 -0.918 12.598 1.00 89.75 447 GLU A N 1
ATOM 3213 C CA . GLU A 1 447 ? 8.630 -0.383 11.825 1.00 89.75 447 GLU A CA 1
ATOM 3214 C C . GLU A 1 447 ? 8.868 1.078 12.208 1.00 89.75 447 GLU A C 1
ATOM 3216 O O . GLU A 1 447 ? 7.949 1.893 12.189 1.00 89.75 447 GLU A O 1
ATOM 3221 N N . LEU A 1 448 ? 10.114 1.424 12.542 1.00 89.62 448 LEU A N 1
ATOM 3222 C CA . LEU A 1 448 ? 10.575 2.811 12.478 1.00 89.62 448 LEU A CA 1
ATOM 3223 C C . LEU A 1 448 ? 10.581 3.176 10.993 1.00 89.62 448 LEU A C 1
ATOM 3225 O O . LEU A 1 448 ? 11.456 2.715 10.256 1.00 89.62 448 LEU A O 1
ATOM 3229 N N . TRP A 1 449 ? 9.541 3.888 10.560 1.00 88.12 449 TRP A N 1
ATOM 3230 C CA . TRP A 1 449 ? 9.188 4.021 9.147 1.00 88.12 449 TRP A CA 1
ATOM 3231 C C . TRP A 1 449 ? 10.034 5.099 8.489 1.00 88.12 449 TRP A C 1
ATOM 3233 O O . TRP A 1 449 ? 10.925 4.773 7.704 1.00 88.12 449 TRP A O 1
ATOM 3243 N N . ALA A 1 450 ? 9.849 6.349 8.909 1.00 87.62 450 ALA A N 1
ATOM 3244 C CA . ALA A 1 450 ? 10.622 7.496 8.458 1.00 87.62 450 ALA A CA 1
ATOM 3245 C C . ALA A 1 450 ? 10.931 8.466 9.605 1.00 87.62 450 ALA A C 1
ATOM 3247 O O . ALA A 1 450 ? 10.302 8.442 10.667 1.00 87.62 450 ALA A O 1
ATOM 3248 N N . VAL A 1 451 ? 11.904 9.349 9.382 1.00 88.69 451 VAL A N 1
ATOM 3249 C CA . VAL A 1 451 ? 12.067 10.577 10.164 1.00 88.69 451 VAL A CA 1
ATOM 3250 C C . VAL A 1 451 ? 11.978 11.790 9.241 1.00 88.69 451 VAL A C 1
ATOM 3252 O O . VAL A 1 451 ? 12.783 11.928 8.320 1.00 88.69 451 VAL A O 1
ATOM 3255 N N . ARG A 1 452 ? 11.029 12.691 9.517 1.00 85.38 452 ARG A N 1
ATOM 3256 C CA . ARG A 1 452 ? 10.875 13.954 8.795 1.00 85.38 452 ARG A CA 1
ATOM 3257 C C . ARG A 1 452 ? 11.918 14.957 9.270 1.00 85.38 452 ARG A C 1
ATOM 3259 O O . ARG A 1 452 ? 11.981 15.295 10.459 1.00 85.38 452 ARG A O 1
ATOM 3266 N N . VAL A 1 453 ? 12.743 15.444 8.349 1.00 81.19 453 VAL A N 1
ATOM 3267 C CA . VAL A 1 453 ? 13.857 16.362 8.612 1.00 81.19 453 VAL A CA 1
ATOM 3268 C C . VAL A 1 453 ? 13.813 17.486 7.584 1.00 81.19 453 VAL A C 1
ATOM 3270 O O . VAL A 1 453 ? 13.961 17.256 6.393 1.00 81.19 453 VAL A O 1
ATOM 3273 N N . HIS A 1 454 ? 13.570 18.715 8.049 1.00 76.00 454 HIS A N 1
ATOM 3274 C CA . HIS A 1 454 ? 13.384 19.903 7.199 1.00 76.00 454 HIS A CA 1
ATOM 3275 C C . HIS A 1 454 ? 12.265 19.810 6.136 1.00 76.00 454 HIS A C 1
ATOM 3277 O O . HIS A 1 454 ? 12.204 20.659 5.255 1.00 76.00 454 HIS A O 1
ATOM 3283 N N . GLY A 1 455 ? 11.356 18.836 6.254 1.00 72.75 455 GLY A N 1
ATOM 3284 C CA . GLY A 1 455 ? 10.239 18.605 5.330 1.00 72.75 455 GLY A CA 1
ATOM 3285 C C . GLY A 1 455 ? 10.334 17.267 4.594 1.00 72.75 455 GLY A C 1
ATOM 3286 O O . GLY A 1 455 ? 9.305 16.640 4.386 1.00 72.75 455 GLY A O 1
ATOM 3287 N N . ALA A 1 456 ? 11.549 16.787 4.311 1.00 73.88 456 ALA A N 1
ATOM 3288 C CA . ALA A 1 456 ? 11.786 15.507 3.645 1.00 73.88 456 ALA A CA 1
ATOM 3289 C C . ALA A 1 456 ? 11.725 14.323 4.627 1.00 73.88 456 ALA A C 1
ATOM 3291 O O . ALA A 1 456 ? 12.234 14.415 5.750 1.00 73.88 456 ALA A O 1
ATOM 3292 N N . ASP A 1 457 ? 11.145 13.199 4.200 1.00 82.25 457 ASP A N 1
ATOM 3293 C CA . ASP A 1 457 ? 11.026 11.971 4.994 1.00 82.25 457 ASP A CA 1
ATOM 3294 C C . ASP A 1 457 ? 12.151 10.984 4.694 1.00 82.25 457 ASP A C 1
ATOM 3296 O O . ASP A 1 457 ? 12.202 10.366 3.633 1.00 82.25 457 ASP A O 1
ATOM 3300 N N . VAL A 1 458 ? 13.063 10.798 5.648 1.00 84.06 458 VAL A N 1
ATOM 3301 C CA . VAL A 1 458 ? 14.166 9.838 5.526 1.00 84.06 458 VAL A CA 1
ATOM 3302 C C . VAL A 1 458 ? 13.708 8.481 6.055 1.00 84.06 458 VAL A C 1
ATOM 3304 O O . VAL A 1 458 ? 13.673 8.261 7.269 1.00 84.06 458 VAL A O 1
ATOM 3307 N N . PHE A 1 459 ? 13.357 7.568 5.148 1.00 85.94 459 PHE A N 1
ATOM 3308 C CA . PHE A 1 459 ? 12.926 6.209 5.489 1.00 85.94 459 PHE A CA 1
ATOM 3309 C C . PHE A 1 459 ? 14.045 5.411 6.180 1.00 85.94 459 PHE A C 1
ATOM 3311 O O . PHE A 1 459 ? 15.200 5.414 5.744 1.00 85.94 459 PHE A O 1
ATOM 3318 N N . LEU A 1 460 ? 13.695 4.730 7.276 1.00 85.25 460 LEU A N 1
ATOM 3319 C CA . LEU A 1 460 ? 14.619 4.024 8.174 1.00 85.25 460 LEU A CA 1
ATOM 3320 C C . LEU A 1 460 ? 14.482 2.495 8.099 1.00 85.25 460 LEU A C 1
ATOM 3322 O O . LEU A 1 460 ? 15.459 1.788 8.342 1.00 85.25 460 LEU A O 1
ATOM 3326 N N . GLY A 1 461 ? 13.282 1.979 7.802 1.00 81.62 461 GLY A N 1
ATOM 3327 C CA . GLY A 1 461 ? 13.010 0.547 7.599 1.00 81.62 461 GLY A CA 1
ATOM 3328 C C . GLY A 1 461 ? 13.335 -0.374 8.788 1.00 81.62 461 GLY A C 1
ATOM 3329 O O . GLY A 1 461 ? 13.469 -1.590 8.620 1.00 81.62 461 GLY A O 1
ATOM 3330 N N . GLN A 1 462 ? 13.529 0.166 9.999 1.00 85.88 462 GLN A N 1
ATOM 3331 C CA . GLN A 1 462 ? 13.987 -0.631 11.138 1.00 85.88 462 GLN A CA 1
ATOM 3332 C C . GLN A 1 462 ? 12.798 -1.247 11.885 1.00 85.88 462 GLN A C 1
ATOM 3334 O O . GLN A 1 462 ? 12.214 -0.631 12.781 1.00 85.88 462 GLN A O 1
ATOM 3339 N N . ARG A 1 463 ? 12.496 -2.514 11.578 1.00 87.69 463 ARG A N 1
ATOM 3340 C CA . ARG A 1 463 ? 11.523 -3.315 12.336 1.00 87.69 463 ARG A CA 1
ATOM 3341 C C . ARG A 1 463 ? 11.980 -3.588 13.777 1.00 87.69 463 ARG A C 1
ATOM 3343 O O . ARG A 1 463 ? 13.133 -3.935 14.045 1.00 87.69 463 ARG A O 1
ATOM 3350 N N . ILE A 1 464 ? 11.044 -3.457 14.711 1.00 88.50 464 ILE A N 1
ATOM 3351 C CA . ILE A 1 464 ? 11.173 -3.655 16.158 1.00 88.50 464 ILE A CA 1
ATOM 3352 C C . ILE A 1 464 ? 9.943 -4.402 16.704 1.00 88.50 464 ILE A C 1
ATOM 3354 O O . ILE A 1 464 ? 8.906 -4.508 16.055 1.00 88.50 464 ILE A O 1
ATOM 3358 N N . VAL A 1 465 ? 10.034 -4.913 17.933 1.00 86.56 465 VAL A N 1
ATOM 3359 C CA . VAL A 1 465 ? 8.887 -5.495 18.649 1.00 86.56 465 VAL A CA 1
ATOM 3360 C C . VAL A 1 465 ? 8.754 -4.813 19.999 1.00 86.56 465 VAL A C 1
ATOM 3362 O O . VAL A 1 465 ? 9.677 -4.842 20.812 1.00 86.56 465 VAL A O 1
ATOM 3365 N N . ALA A 1 466 ? 7.589 -4.224 20.237 1.00 86.12 466 ALA A N 1
ATOM 3366 C CA . ALA A 1 466 ? 7.243 -3.535 21.462 1.00 86.12 466 ALA A CA 1
ATOM 3367 C C . ALA A 1 466 ? 6.425 -4.464 22.376 1.00 86.12 466 ALA A C 1
ATOM 3369 O O . ALA A 1 466 ? 5.285 -4.819 22.074 1.00 86.12 466 ALA A O 1
ATOM 3370 N N . GLY A 1 467 ? 7.007 -4.880 23.500 1.00 85.31 467 GLY A N 1
ATOM 3371 C CA . GLY A 1 467 ? 6.298 -5.589 24.566 1.00 85.31 467 GLY A CA 1
ATOM 3372 C C . GLY A 1 467 ? 5.497 -4.635 25.459 1.00 85.31 467 GLY A C 1
ATOM 3373 O O . GLY A 1 467 ? 5.654 -3.417 25.397 1.00 85.31 467 GLY A O 1
ATOM 3374 N N . ALA A 1 468 ? 4.653 -5.174 26.337 1.00 81.75 468 ALA A N 1
ATOM 3375 C CA . ALA A 1 468 ? 3.955 -4.361 27.334 1.00 81.75 468 ALA A CA 1
ATOM 3376 C C . ALA A 1 468 ? 4.946 -3.667 28.295 1.00 81.75 468 ALA A C 1
ATOM 3378 O O . ALA A 1 468 ? 5.863 -4.305 28.811 1.00 81.75 468 ALA A O 1
ATOM 3379 N N . GLY A 1 469 ? 4.736 -2.378 28.581 1.00 85.62 469 GLY A N 1
ATOM 3380 C CA . GLY A 1 469 ? 5.628 -1.589 29.440 1.00 85.62 469 GLY A CA 1
ATOM 3381 C C . GLY A 1 469 ? 6.718 -0.834 28.669 1.00 85.62 469 GLY A C 1
ATOM 3382 O O . GLY A 1 469 ? 6.485 -0.367 27.558 1.00 85.62 469 GLY A O 1
ATOM 3383 N N . ALA A 1 470 ? 7.886 -0.625 29.280 1.00 78.81 470 ALA A N 1
ATOM 3384 C CA . ALA A 1 470 ? 8.960 0.182 28.695 1.00 78.81 470 ALA A CA 1
ATOM 3385 C C . ALA A 1 470 ? 9.865 -0.642 27.762 1.00 78.81 470 ALA A C 1
ATOM 3387 O O . ALA A 1 470 ? 10.399 -1.673 28.162 1.00 78.81 470 ALA A O 1
ATOM 3388 N N . ASN A 1 471 ? 10.079 -0.143 26.545 1.00 88.44 471 ASN A N 1
ATOM 3389 C CA . ASN A 1 471 ? 10.915 -0.747 25.512 1.00 88.44 471 ASN A CA 1
ATOM 3390 C C . ASN A 1 471 ? 11.989 0.260 25.098 1.00 88.44 471 ASN A C 1
ATOM 3392 O O . ASN A 1 471 ? 11.667 1.347 24.610 1.00 88.44 471 ASN A O 1
ATOM 3396 N N . HIS A 1 472 ? 13.260 -0.099 25.278 1.00 88.50 472 HIS A N 1
ATOM 3397 C CA . HIS A 1 472 ? 14.367 0.730 24.818 1.00 88.50 472 HIS A CA 1
ATOM 3398 C C . HIS A 1 472 ? 14.871 0.232 23.461 1.00 88.50 472 HIS A C 1
ATOM 3400 O O . HIS A 1 472 ? 15.484 -0.831 23.374 1.00 88.50 472 HIS A O 1
ATOM 3406 N N . VAL A 1 473 ? 14.624 1.011 22.408 1.00 87.88 473 VAL A N 1
ATOM 3407 C CA . VAL A 1 473 ? 15.324 0.859 21.128 1.00 87.88 473 VAL A CA 1
ATOM 3408 C C . VAL A 1 473 ? 16.689 1.526 21.266 1.00 87.88 473 VAL A C 1
ATOM 3410 O O . VAL A 1 473 ? 16.783 2.631 21.799 1.00 87.88 473 VAL A O 1
ATOM 3413 N N . GLY A 1 474 ? 17.748 0.853 20.815 1.00 88.56 474 GLY A N 1
ATOM 3414 C CA . GLY A 1 474 ? 19.108 1.393 20.857 1.00 88.56 474 GLY A CA 1
ATOM 3415 C C . GLY A 1 474 ? 19.315 2.607 19.942 1.00 88.56 474 GLY A C 1
ATOM 3416 O O . GLY A 1 474 ? 18.370 3.185 19.402 1.00 88.56 474 GLY A O 1
ATOM 3417 N N . ALA A 1 475 ? 20.581 2.981 19.742 1.00 87.69 475 ALA A N 1
ATOM 3418 C CA . ALA A 1 475 ? 20.945 3.968 18.731 1.00 87.69 475 ALA A CA 1
ATOM 3419 C C . ALA A 1 475 ? 20.447 3.505 17.349 1.00 87.69 475 ALA A C 1
ATOM 3421 O O . ALA A 1 475 ? 20.898 2.484 16.836 1.00 87.69 475 ALA A O 1
ATOM 3422 N N . THR A 1 476 ? 19.496 4.246 16.789 1.00 88.75 476 THR A N 1
ATOM 3423 C CA . THR A 1 476 ? 18.922 4.039 15.456 1.00 88.75 476 THR A CA 1
ATOM 3424 C C . THR A 1 476 ? 19.784 4.829 14.466 1.00 88.75 476 THR A C 1
ATOM 3426 O O . THR A 1 476 ? 19.788 6.062 14.556 1.00 88.75 476 THR A O 1
ATOM 3429 N N . PRO A 1 477 ? 20.565 4.181 13.583 1.00 87.31 477 PRO A N 1
ATOM 3430 C CA . PRO A 1 477 ? 21.386 4.888 12.611 1.00 87.31 477 PRO A CA 1
ATOM 3431 C C . PRO A 1 477 ? 20.496 5.482 11.516 1.00 87.31 477 PRO A C 1
ATOM 3433 O O . PRO A 1 477 ? 19.848 4.745 10.780 1.00 87.31 477 PRO A O 1
ATOM 3436 N N . VAL A 1 478 ? 20.494 6.805 11.380 1.00 84.56 478 VAL A N 1
ATOM 3437 C CA . VAL A 1 478 ? 19.857 7.489 10.246 1.00 84.56 478 VAL A CA 1
ATOM 3438 C C . VAL A 1 478 ? 20.917 7.673 9.156 1.00 84.56 478 VAL A C 1
ATOM 3440 O O . VAL A 1 478 ? 21.991 8.186 9.496 1.00 84.56 478 VAL A O 1
ATOM 3443 N N . PRO A 1 479 ? 20.677 7.225 7.902 1.00 82.12 479 PRO A N 1
ATOM 3444 C CA . PRO A 1 479 ? 21.666 7.280 6.824 1.00 82.12 479 PRO A CA 1
ATOM 3445 C C . PRO A 1 479 ? 22.267 8.681 6.627 1.00 82.12 479 PRO A C 1
ATOM 3447 O O . PRO A 1 479 ? 21.592 9.677 6.890 1.00 82.12 479 PRO A O 1
ATOM 3450 N N . PRO A 1 480 ? 23.520 8.803 6.160 1.00 77.88 480 PRO A N 1
ATOM 3451 C CA . PRO A 1 480 ? 24.088 10.097 5.823 1.00 77.88 480 PRO A CA 1
ATOM 3452 C C . PRO A 1 480 ? 23.612 10.554 4.441 1.00 77.88 480 PRO A C 1
ATOM 3454 O O . PRO A 1 480 ? 23.662 9.788 3.478 1.00 77.88 480 PRO A O 1
ATOM 3457 N N . ALA A 1 481 ? 23.257 11.832 4.321 1.00 77.19 481 ALA A N 1
ATOM 3458 C CA . ALA A 1 481 ? 23.099 12.478 3.024 1.00 77.19 481 ALA A CA 1
ATOM 3459 C C . ALA A 1 481 ? 24.394 12.363 2.182 1.00 77.19 481 ALA A C 1
ATOM 3461 O O . ALA A 1 481 ? 25.487 12.635 2.711 1.00 77.19 481 ALA A O 1
ATOM 3462 N N . PRO A 1 482 ? 24.307 12.000 0.884 1.00 80.88 482 PRO A N 1
ATOM 3463 C CA . PRO A 1 482 ? 25.436 12.020 -0.035 1.00 80.88 482 PRO A CA 1
ATOM 3464 C C . PRO A 1 482 ? 25.984 13.444 -0.193 1.00 80.88 482 PRO A C 1
ATOM 3466 O O . PRO A 1 482 ? 25.268 14.436 -0.090 1.00 80.88 482 PRO A O 1
ATOM 3469 N N . SER A 1 483 ? 27.278 13.565 -0.481 1.00 74.56 483 SER A N 1
ATOM 3470 C CA . SER A 1 483 ? 27.944 14.859 -0.694 1.00 74.56 483 SER A CA 1
ATOM 3471 C C . SER A 1 483 ? 27.886 15.339 -2.154 1.00 74.56 483 SER A C 1
ATOM 3473 O O . SER A 1 483 ? 28.800 16.026 -2.607 1.00 74.56 483 SER A O 1
ATOM 3475 N N . GLY A 1 484 ? 26.883 14.910 -2.922 1.00 83.94 484 GLY A N 1
ATOM 3476 C CA . GLY A 1 484 ? 26.770 15.157 -4.360 1.00 83.94 484 GLY A CA 1
ATOM 3477 C C . GLY A 1 484 ? 25.500 14.541 -4.963 1.00 83.94 484 GLY A C 1
ATOM 3478 O O . GLY A 1 484 ? 24.764 13.866 -4.246 1.00 83.94 484 GLY A O 1
ATOM 3479 N N . PRO A 1 485 ? 25.256 14.737 -6.272 1.00 91.19 485 PRO A N 1
ATOM 3480 C CA . PRO A 1 485 ? 23.971 14.471 -6.932 1.00 91.19 485 PRO A CA 1
ATOM 3481 C C . PRO A 1 485 ? 23.680 12.984 -7.205 1.00 91.19 485 PRO A C 1
ATOM 3483 O O . PRO A 1 485 ? 22.852 12.672 -8.050 1.00 91.19 485 PRO A O 1
ATOM 3486 N N . VAL A 1 486 ? 24.376 12.050 -6.544 1.00 94.44 486 VAL A N 1
ATOM 3487 C CA . VAL A 1 486 ? 24.178 10.604 -6.738 1.00 94.44 486 VAL A CA 1
ATOM 3488 C C . VAL A 1 486 ? 24.235 9.869 -5.401 1.00 94.44 486 VAL A C 1
ATOM 3490 O O . VAL A 1 486 ? 25.250 9.906 -4.701 1.00 94.44 486 VAL A O 1
ATOM 3493 N N . TYR A 1 487 ? 23.172 9.129 -5.099 1.00 93.75 487 TYR A N 1
ATOM 3494 C CA . TYR A 1 487 ? 23.114 8.104 -4.063 1.00 93.75 487 TYR A CA 1
ATOM 3495 C C . TYR A 1 487 ? 23.234 6.704 -4.693 1.00 93.75 487 TYR A C 1
ATOM 3497 O O . TYR A 1 487 ? 22.921 6.487 -5.866 1.00 93.75 487 TYR A O 1
ATOM 3505 N N . ARG A 1 488 ? 23.739 5.729 -3.931 1.00 94.75 488 ARG A N 1
ATOM 3506 C CA . ARG A 1 488 ? 23.865 4.330 -4.369 1.00 94.75 488 ARG A CA 1
ATOM 3507 C C . ARG A 1 488 ? 23.450 3.409 -3.237 1.00 94.75 488 ARG A C 1
ATOM 3509 O O . ARG A 1 488 ? 24.055 3.449 -2.165 1.00 94.75 488 ARG A O 1
ATOM 3516 N N . SER A 1 489 ? 22.447 2.585 -3.503 1.00 93.69 489 SER A N 1
ATOM 3517 C CA . SER A 1 489 ? 21.957 1.564 -2.583 1.00 93.69 489 SER A CA 1
ATOM 3518 C C . SER A 1 489 ? 22.598 0.201 -2.919 1.00 93.69 489 SER A C 1
ATOM 3520 O O . SER A 1 489 ? 23.666 0.149 -3.536 1.00 93.69 489 SER A O 1
ATOM 3522 N N . ALA A 1 490 ? 22.000 -0.918 -2.499 1.00 93.00 490 ALA A N 1
ATOM 3523 C CA . ALA A 1 490 ? 22.468 -2.252 -2.882 1.00 93.00 490 ALA A CA 1
ATOM 3524 C C . ALA A 1 490 ? 22.025 -2.642 -4.307 1.00 93.00 490 ALA A C 1
ATOM 3526 O O . ALA A 1 490 ? 22.707 -3.426 -4.973 1.00 93.00 490 ALA A O 1
ATOM 3527 N N . HIS A 1 491 ? 20.898 -2.093 -4.765 1.00 96.50 491 HIS A N 1
ATOM 3528 C CA . HIS A 1 491 ? 20.199 -2.498 -5.982 1.00 96.50 491 HIS A CA 1
ATOM 3529 C C . HIS A 1 491 ? 19.820 -1.337 -6.917 1.00 96.50 491 HIS A C 1
ATOM 3531 O O . HIS A 1 491 ? 19.382 -1.609 -8.035 1.00 96.50 491 HIS A O 1
ATOM 3537 N N . ALA A 1 492 ? 20.041 -0.078 -6.519 1.00 97.19 492 ALA A N 1
ATOM 3538 C CA . ALA A 1 492 ? 19.782 1.102 -7.341 1.00 97.19 492 ALA A CA 1
ATOM 3539 C C . ALA A 1 492 ? 20.907 2.155 -7.324 1.00 97.19 492 ALA A C 1
ATOM 3541 O O . ALA A 1 492 ? 21.777 2.202 -6.444 1.00 97.19 492 ALA A O 1
ATOM 3542 N N . VAL A 1 493 ? 20.867 3.020 -8.336 1.00 97.38 493 VAL A N 1
ATOM 3543 C CA . VAL A 1 493 ? 21.688 4.220 -8.510 1.00 97.38 493 VAL A CA 1
ATOM 3544 C C . VAL A 1 493 ? 20.731 5.395 -8.660 1.00 97.38 493 VAL A C 1
ATOM 3546 O O . VAL A 1 493 ? 20.118 5.541 -9.709 1.00 97.38 493 VAL A O 1
ATOM 3549 N N . VAL A 1 494 ? 20.588 6.208 -7.616 1.00 97.31 494 VAL A N 1
ATOM 3550 C CA . VAL A 1 494 ? 19.632 7.324 -7.589 1.00 97.31 494 VAL A CA 1
ATOM 3551 C C . VAL A 1 494 ? 20.377 8.614 -7.913 1.00 97.31 494 VAL A C 1
ATOM 3553 O O . VAL A 1 494 ? 21.363 8.922 -7.241 1.00 97.31 494 VAL A O 1
ATOM 3556 N N . ALA A 1 495 ? 19.950 9.353 -8.933 1.00 96.88 495 ALA A N 1
ATOM 3557 C CA . ALA A 1 495 ? 20.635 10.540 -9.440 1.00 96.88 495 ALA A CA 1
ATOM 3558 C C . ALA A 1 495 ? 19.694 11.749 -9.518 1.00 96.88 495 ALA A C 1
ATOM 3560 O O . ALA A 1 495 ? 18.561 11.626 -9.966 1.00 96.88 495 ALA A O 1
ATOM 3561 N N . ALA A 1 496 ? 20.179 12.919 -9.103 1.00 96.88 496 ALA A N 1
ATOM 3562 C CA . ALA A 1 496 ? 19.492 14.194 -9.289 1.00 96.88 496 ALA A CA 1
ATOM 3563 C C . ALA A 1 496 ? 19.751 14.724 -10.704 1.00 96.88 496 ALA A C 1
ATOM 3565 O O . ALA A 1 496 ? 20.914 14.924 -11.066 1.00 96.88 496 ALA A O 1
ATOM 3566 N N . GLN A 1 497 ? 18.687 14.991 -11.464 1.00 97.12 497 GLN A N 1
ATOM 3567 C CA . GLN A 1 497 ? 18.783 15.557 -12.816 1.00 97.12 497 GLN A CA 1
ATOM 3568 C C . GLN A 1 497 ? 18.726 17.089 -12.854 1.00 97.12 497 GLN A C 1
ATOM 3570 O O . GLN A 1 497 ? 19.110 17.705 -13.847 1.00 97.12 497 GLN A O 1
ATOM 3575 N N . ASP A 1 498 ? 18.332 17.725 -11.751 1.00 95.38 498 ASP A N 1
ATOM 3576 C CA . ASP A 1 498 ? 18.389 19.175 -11.584 1.00 95.38 498 ASP A CA 1
ATOM 3577 C C . ASP A 1 498 ? 18.900 19.579 -10.187 1.00 95.38 498 ASP A C 1
ATOM 3579 O O . ASP A 1 498 ? 19.180 18.745 -9.325 1.00 95.38 498 ASP A O 1
ATOM 3583 N N . SER A 1 499 ? 19.083 20.885 -9.972 1.00 93.56 499 SER A N 1
ATOM 3584 C CA . SER A 1 499 ? 19.639 21.437 -8.730 1.00 93.56 499 SER A CA 1
ATOM 3585 C C . SER A 1 499 ? 18.625 21.676 -7.604 1.00 93.56 499 SER A C 1
ATOM 3587 O O . SER A 1 499 ? 19.017 22.212 -6.567 1.00 93.56 499 SER A O 1
ATOM 3589 N N . GLY A 1 500 ? 17.339 21.374 -7.805 1.00 92.50 500 GLY A N 1
ATOM 3590 C CA . GLY A 1 500 ? 16.317 21.454 -6.757 1.00 92.50 500 GLY A CA 1
ATOM 3591 C C . GLY A 1 500 ? 16.285 20.207 -5.872 1.00 92.50 500 GLY A C 1
ATOM 3592 O O . GLY A 1 500 ? 15.988 20.315 -4.685 1.00 92.50 500 GLY A O 1
ATOM 3593 N N . VAL A 1 501 ? 16.654 19.047 -6.425 1.00 92.06 501 VAL A N 1
ATOM 3594 C CA . VAL A 1 501 ? 16.701 17.768 -5.703 1.00 92.06 501 VAL A CA 1
ATOM 3595 C C . VAL A 1 501 ? 17.770 17.825 -4.617 1.00 92.06 501 VAL A C 1
ATOM 3597 O O . VAL A 1 501 ? 18.960 18.010 -4.892 1.00 92.06 501 VAL A O 1
ATOM 3600 N N . SER A 1 502 ? 17.365 17.642 -3.363 1.00 90.19 502 SER A N 1
ATOM 3601 C CA . SER A 1 502 ? 18.295 17.632 -2.245 1.00 90.19 502 SER A CA 1
ATOM 3602 C C . SER A 1 502 ? 18.976 16.264 -2.095 1.00 90.19 502 SER A C 1
ATOM 3604 O O . SER A 1 502 ? 18.434 15.220 -2.471 1.00 90.19 502 SER A O 1
ATOM 3606 N N . PRO A 1 503 ? 20.158 16.218 -1.456 1.00 88.69 503 PRO A N 1
ATOM 3607 C CA . PRO A 1 503 ? 20.773 14.963 -1.041 1.00 88.69 503 PRO A CA 1
ATOM 3608 C C . PRO A 1 503 ? 19.879 14.054 -0.186 1.00 88.69 503 PRO A C 1
ATOM 3610 O O . PRO A 1 503 ? 20.090 12.844 -0.193 1.00 88.69 503 PRO A O 1
ATOM 3613 N N . TRP A 1 504 ? 18.914 14.601 0.563 1.00 86.06 504 TRP A N 1
ATOM 3614 C CA . TRP A 1 504 ? 18.011 13.786 1.378 1.00 86.06 504 TRP A CA 1
ATOM 3615 C C . TRP A 1 504 ? 16.997 13.036 0.523 1.00 86.06 504 TRP A C 1
ATOM 3617 O O . TRP A 1 504 ? 16.795 11.848 0.754 1.00 86.06 504 TRP A O 1
ATOM 3627 N N . ASP A 1 505 ? 16.474 13.667 -0.524 1.00 89.12 505 ASP A N 1
ATOM 3628 C CA . ASP A 1 505 ? 15.481 13.058 -1.411 1.00 89.12 505 ASP A CA 1
ATOM 3629 C C . ASP A 1 505 ? 16.084 11.844 -2.135 1.00 89.12 505 ASP A C 1
ATOM 3631 O O . ASP A 1 505 ? 15.480 10.775 -2.177 1.00 89.12 505 ASP A O 1
ATOM 3635 N N . LEU A 1 506 ? 17.346 11.941 -2.575 1.00 92.06 506 LEU A N 1
ATOM 3636 C CA . LEU A 1 506 ? 18.091 10.815 -3.162 1.00 92.06 506 LEU A CA 1
ATOM 3637 C C . LEU A 1 506 ? 18.236 9.611 -2.209 1.00 92.06 506 LEU A C 1
ATOM 3639 O O . LEU A 1 506 ? 18.234 8.463 -2.659 1.00 92.06 506 LEU A O 1
ATOM 3643 N N . VAL A 1 507 ? 18.368 9.859 -0.900 1.00 89.44 507 VAL A N 1
ATOM 3644 C CA . VAL A 1 507 ? 18.394 8.804 0.131 1.00 89.44 507 VAL A CA 1
ATOM 3645 C C . VAL A 1 507 ? 16.995 8.232 0.336 1.00 89.44 507 VAL A C 1
ATOM 3647 O O . VAL A 1 507 ? 16.848 7.016 0.421 1.00 89.44 507 VAL A O 1
ATOM 3650 N N . SER A 1 508 ? 15.973 9.084 0.396 1.00 87.94 508 SER A N 1
ATOM 3651 C CA . SER A 1 508 ? 14.582 8.691 0.621 1.00 87.94 508 SER A CA 1
ATOM 3652 C C . SER A 1 508 ? 14.043 7.815 -0.510 1.00 87.94 508 SER A C 1
ATOM 3654 O O . SER A 1 508 ? 13.584 6.704 -0.246 1.00 87.94 508 SER A O 1
ATOM 3656 N N . ILE A 1 509 ? 14.213 8.247 -1.763 1.00 92.44 509 ILE A N 1
ATOM 3657 C CA . ILE A 1 509 ? 13.904 7.473 -2.975 1.00 92.44 509 ILE A CA 1
ATOM 3658 C C . ILE A 1 509 ? 14.660 6.136 -2.988 1.00 92.44 509 ILE A C 1
ATOM 3660 O O . ILE A 1 509 ? 14.070 5.083 -3.228 1.00 92.44 509 ILE A O 1
ATOM 3664 N N . GLY A 1 510 ? 15.958 6.145 -2.661 1.00 93.00 510 GLY A N 1
ATOM 3665 C CA . GLY A 1 510 ? 16.761 4.922 -2.591 1.00 93.00 510 GLY A CA 1
ATOM 3666 C C . GLY A 1 510 ? 16.301 3.941 -1.506 1.00 93.00 510 GLY A C 1
ATOM 3667 O O . GLY A 1 510 ? 16.324 2.730 -1.724 1.00 93.00 510 GLY A O 1
ATOM 3668 N N . SER A 1 511 ? 15.850 4.443 -0.355 1.00 88.88 511 SER A N 1
ATOM 3669 C CA . SER A 1 511 ? 15.305 3.629 0.738 1.00 88.88 511 SER A CA 1
ATOM 3670 C C . SER A 1 511 ? 13.916 3.061 0.421 1.00 88.88 511 SER A C 1
ATOM 3672 O O . SER A 1 511 ? 13.653 1.906 0.762 1.00 88.88 511 SER A O 1
ATOM 3674 N N . LEU A 1 512 ? 13.052 3.825 -0.262 1.00 90.31 512 LEU A N 1
ATOM 3675 C CA . LEU A 1 512 ? 11.775 3.331 -0.797 1.00 90.31 512 LEU A CA 1
ATOM 3676 C C . LEU A 1 512 ? 12.012 2.177 -1.778 1.00 90.31 512 LEU A C 1
ATOM 3678 O O . LEU A 1 512 ? 11.426 1.103 -1.628 1.00 90.31 512 LEU A O 1
ATOM 3682 N N . PHE A 1 513 ? 12.942 2.356 -2.722 1.00 94.50 513 PHE A N 1
ATOM 3683 C CA . PHE A 1 513 ? 13.276 1.320 -3.697 1.00 94.50 513 PHE A CA 1
ATOM 3684 C C . PHE A 1 513 ? 13.803 0.040 -3.038 1.00 94.50 513 PHE A C 1
ATOM 3686 O O . PHE A 1 513 ? 13.343 -1.049 -3.368 1.00 94.50 513 PHE A O 1
ATOM 3693 N N . GLU A 1 514 ? 14.720 0.133 -2.067 1.00 91.81 514 GLU A N 1
ATOM 3694 C CA . GLU A 1 514 ? 15.230 -1.054 -1.361 1.00 91.81 514 GLU A CA 1
ATOM 3695 C C . GLU A 1 514 ? 14.147 -1.821 -0.582 1.00 91.81 514 GLU A C 1
ATOM 3697 O O . GLU A 1 514 ? 14.300 -3.028 -0.370 1.00 91.81 514 GLU A O 1
ATOM 3702 N N . ARG A 1 515 ? 13.044 -1.165 -0.185 1.00 87.25 515 ARG A N 1
ATOM 3703 C CA . ARG A 1 515 ? 11.875 -1.859 0.374 1.00 87.25 515 ARG A CA 1
ATOM 3704 C C . ARG A 1 515 ? 11.079 -2.569 -0.719 1.00 87.25 515 ARG A C 1
ATOM 3706 O O . ARG A 1 515 ? 10.953 -3.790 -0.639 1.00 87.25 515 ARG A O 1
ATOM 3713 N N . ALA A 1 516 ? 10.605 -1.840 -1.731 1.00 91.69 516 ALA A N 1
ATOM 3714 C CA . ALA A 1 516 ? 9.833 -2.393 -2.852 1.00 91.69 516 ALA A CA 1
ATOM 3715 C C . ALA A 1 516 ? 10.533 -3.610 -3.488 1.00 91.69 516 ALA A C 1
ATOM 3717 O O . ALA A 1 516 ? 9.986 -4.714 -3.575 1.00 91.69 516 ALA A O 1
ATOM 3718 N N . TYR A 1 517 ? 11.820 -3.434 -3.796 1.00 93.88 517 TYR A N 1
ATOM 3719 C CA . TYR A 1 517 ? 12.677 -4.410 -4.454 1.00 93.88 517 TYR A CA 1
ATOM 3720 C C . TYR A 1 517 ? 12.660 -5.800 -3.799 1.00 93.88 517 TYR A C 1
ATOM 3722 O O . TYR A 1 517 ? 12.709 -6.818 -4.496 1.00 93.88 517 TYR A O 1
ATOM 3730 N N . ALA A 1 518 ? 12.594 -5.876 -2.465 1.00 87.62 518 ALA A N 1
ATOM 3731 C CA . ALA A 1 518 ? 12.634 -7.141 -1.736 1.00 87.62 518 ALA A CA 1
ATOM 3732 C C . ALA A 1 518 ? 11.337 -7.962 -1.871 1.00 87.62 518 ALA A C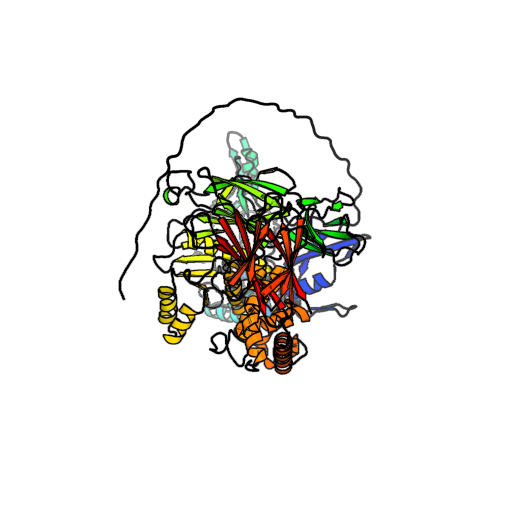 1
ATOM 3734 O O . ALA A 1 518 ? 11.403 -9.194 -1.988 1.00 87.62 518 ALA A O 1
ATOM 3735 N N . ASP A 1 519 ? 10.182 -7.296 -1.873 1.00 87.06 519 ASP A N 1
ATOM 3736 C CA . ASP A 1 519 ? 8.870 -7.943 -1.901 1.00 87.06 519 ASP A CA 1
ATOM 3737 C C . ASP A 1 519 ? 8.400 -8.230 -3.337 1.00 87.06 519 ASP A C 1
ATOM 3739 O O . ASP A 1 519 ? 7.935 -9.344 -3.606 1.00 87.06 519 ASP A O 1
ATOM 3743 N N . ASP A 1 520 ? 8.683 -7.351 -4.302 1.00 92.06 520 ASP A N 1
ATOM 3744 C CA . ASP A 1 520 ? 8.426 -7.615 -5.727 1.00 92.06 520 ASP A CA 1
ATOM 3745 C C . ASP A 1 520 ? 9.269 -8.781 -6.253 1.00 92.06 520 ASP A C 1
ATOM 3747 O O . ASP A 1 520 ? 8.790 -9.635 -7.012 1.00 92.06 520 ASP A O 1
ATOM 3751 N N . LEU A 1 521 ? 10.510 -8.916 -5.768 1.00 92.50 521 LEU A N 1
ATOM 3752 C CA . LEU A 1 521 ? 11.333 -10.108 -5.986 1.00 92.50 521 LEU A CA 1
ATOM 3753 C C . LEU A 1 521 ? 10.671 -11.391 -5.472 1.00 92.50 521 LEU A C 1
ATOM 3755 O O . LEU A 1 521 ? 10.823 -12.460 -6.077 1.00 92.50 521 LEU A O 1
ATOM 3759 N N . ALA A 1 522 ? 9.991 -11.311 -4.328 1.00 86.06 522 ALA A N 1
ATOM 3760 C CA . ALA A 1 522 ? 9.341 -12.447 -3.690 1.00 86.06 522 ALA A CA 1
ATOM 3761 C C . ALA A 1 522 ? 8.015 -12.815 -4.377 1.00 86.06 522 ALA A C 1
ATOM 3763 O O . ALA A 1 522 ? 7.699 -14.006 -4.467 1.00 86.06 522 ALA A O 1
ATOM 3764 N N . ALA A 1 523 ? 7.279 -11.825 -4.891 1.00 87.81 523 ALA A N 1
ATOM 3765 C CA . ALA A 1 523 ? 6.028 -12.001 -5.621 1.00 87.81 523 ALA A CA 1
ATOM 3766 C C . ALA A 1 523 ? 6.247 -12.486 -7.068 1.00 87.81 523 ALA A C 1
ATOM 3768 O O . ALA A 1 523 ? 5.632 -13.468 -7.498 1.00 87.81 523 ALA A O 1
ATOM 3769 N N . THR A 1 524 ? 7.153 -11.846 -7.814 1.00 93.12 524 THR A N 1
ATOM 3770 C CA . THR A 1 524 ? 7.383 -12.122 -9.246 1.00 93.12 524 THR A CA 1
ATOM 3771 C C . THR A 1 524 ? 8.334 -13.297 -9.510 1.00 93.12 524 THR A C 1
ATOM 3773 O O . THR A 1 524 ? 8.209 -14.030 -10.507 1.00 93.12 524 THR A O 1
ATOM 3776 N N . GLY A 1 525 ? 9.335 -13.466 -8.638 1.00 91.88 525 GLY A N 1
ATOM 3777 C CA . GLY A 1 525 ? 10.503 -14.308 -8.892 1.00 91.88 525 GLY A CA 1
ATOM 3778 C C . GLY A 1 525 ? 11.347 -13.864 -10.098 1.00 91.88 525 GLY A C 1
ATOM 3779 O O . GLY A 1 525 ? 12.123 -14.673 -10.612 1.00 91.88 525 GLY A O 1
ATOM 3780 N N . ILE A 1 526 ? 11.169 -12.630 -10.581 1.00 93.19 526 ILE A N 1
ATOM 3781 C CA . ILE A 1 526 ? 11.949 -12.000 -11.654 1.00 93.19 526 ILE A CA 1
ATOM 3782 C C . ILE A 1 526 ? 13.087 -11.201 -11.010 1.00 93.19 526 ILE A C 1
ATOM 3784 O O . ILE A 1 526 ? 12.932 -10.706 -9.904 1.00 93.19 526 ILE A O 1
ATOM 3788 N N . ARG A 1 527 ? 14.250 -11.105 -11.662 1.00 93.06 527 ARG A N 1
ATOM 3789 C CA . ARG A 1 527 ? 15.401 -10.321 -11.185 1.00 93.06 527 ARG A CA 1
ATOM 3790 C C . ARG A 1 527 ? 15.879 -9.399 -12.302 1.00 93.06 527 ARG A C 1
ATOM 3792 O O . ARG A 1 527 ? 16.091 -9.926 -13.397 1.00 93.06 527 ARG A O 1
ATOM 3799 N N . PRO A 1 528 ? 16.112 -8.100 -12.046 1.00 90.88 528 PRO A N 1
ATOM 3800 C CA . PRO A 1 528 ? 16.775 -7.251 -13.022 1.00 90.88 528 PRO A CA 1
ATOM 3801 C C . PRO A 1 528 ? 18.217 -7.742 -13.226 1.00 90.88 528 PRO A C 1
ATOM 3803 O O . PRO A 1 528 ? 18.829 -8.347 -12.339 1.00 90.88 528 PRO A O 1
ATOM 3806 N N . ALA A 1 529 ? 18.752 -7.537 -14.429 1.00 87.44 529 ALA A N 1
ATOM 3807 C CA . ALA A 1 529 ? 20.080 -8.030 -14.804 1.00 87.44 529 ALA A CA 1
ATOM 3808 C C . ALA A 1 529 ? 21.233 -7.144 -14.289 1.00 87.44 529 ALA A C 1
ATOM 3810 O O . ALA A 1 529 ? 22.370 -7.610 -14.200 1.00 87.44 529 ALA A O 1
ATOM 3811 N N . LEU A 1 530 ? 20.926 -5.887 -13.967 1.00 92.50 530 LEU A N 1
ATOM 3812 C CA . LEU A 1 530 ? 21.803 -4.844 -13.434 1.00 92.50 530 LEU A CA 1
ATOM 3813 C C . LEU A 1 530 ? 21.037 -4.083 -12.328 1.00 92.50 530 LEU A C 1
ATOM 3815 O O . LEU A 1 530 ? 19.825 -4.282 -12.210 1.00 92.50 530 LEU A O 1
ATOM 3819 N N . PRO A 1 531 ? 21.704 -3.242 -11.515 1.00 95.56 531 PRO A N 1
ATOM 3820 C CA . PRO A 1 531 ? 21.020 -2.268 -10.665 1.00 95.56 531 PRO A CA 1
ATOM 3821 C C . PRO A 1 531 ? 20.115 -1.339 -11.486 1.00 95.56 531 PRO A C 1
ATOM 3823 O O . PRO A 1 531 ? 20.430 -1.061 -12.643 1.00 95.56 531 PRO A O 1
ATOM 3826 N N . VAL A 1 532 ? 19.034 -0.852 -10.880 1.00 97.88 532 VAL A N 1
ATOM 3827 C CA . VAL A 1 532 ? 18.114 0.117 -11.500 1.00 97.88 532 VAL A CA 1
ATOM 3828 C C . VAL A 1 532 ? 18.684 1.534 -11.374 1.00 97.88 532 VAL A C 1
ATOM 3830 O O . VAL A 1 532 ? 19.175 1.917 -10.312 1.00 97.88 532 VAL A O 1
ATOM 3833 N N . THR A 1 533 ? 18.641 2.316 -12.445 1.00 98.00 533 THR A N 1
ATOM 3834 C CA . THR A 1 533 ? 18.861 3.765 -12.402 1.00 98.00 533 THR A CA 1
ATOM 3835 C C . THR A 1 533 ? 17.555 4.431 -11.983 1.00 98.00 533 THR A C 1
ATOM 3837 O O . THR A 1 533 ? 16.508 4.112 -12.536 1.00 98.00 533 THR A O 1
ATOM 3840 N N . ILE A 1 534 ? 17.599 5.340 -11.012 1.00 98.12 534 ILE A N 1
ATOM 3841 C CA . ILE A 1 534 ? 16.437 6.142 -10.625 1.00 98.12 534 ILE A CA 1
ATOM 3842 C C . ILE A 1 534 ? 16.801 7.608 -10.819 1.00 98.12 534 ILE A C 1
ATOM 3844 O O . ILE A 1 534 ? 17.735 8.107 -10.189 1.00 98.12 534 ILE A O 1
ATOM 3848 N N . GLU A 1 535 ? 16.098 8.275 -11.719 1.00 98.12 535 GLU A N 1
ATOM 3849 C CA . GLU A 1 535 ? 16.384 9.633 -12.164 1.00 98.12 535 GLU A CA 1
ATOM 3850 C C . GLU A 1 535 ? 15.367 10.576 -11.528 1.00 98.12 535 GLU A C 1
ATOM 3852 O O . GLU A 1 535 ? 14.164 10.440 -11.718 1.00 98.12 535 GLU A O 1
ATOM 3857 N N . VAL A 1 536 ? 15.844 11.485 -10.683 1.00 97.31 536 VAL A N 1
ATOM 3858 C CA . VAL A 1 536 ? 15.004 12.283 -9.791 1.00 97.31 536 VAL A CA 1
ATOM 3859 C C . VAL A 1 536 ? 14.996 13.729 -10.268 1.00 97.31 536 VAL A C 1
ATOM 3861 O O . VAL A 1 536 ? 16.054 14.338 -10.451 1.00 97.31 536 VAL A O 1
ATOM 3864 N N . PHE A 1 537 ? 13.794 14.270 -10.433 1.00 96.81 537 PHE A N 1
ATOM 3865 C CA . PHE A 1 537 ? 13.503 15.624 -10.890 1.00 96.81 537 PHE A CA 1
ATOM 3866 C C . PHE A 1 537 ? 12.817 16.382 -9.753 1.00 96.81 537 PHE A C 1
ATOM 3868 O O . PHE A 1 537 ? 11.942 15.826 -9.087 1.00 96.81 537 PHE A O 1
ATOM 3875 N N . SER A 1 538 ? 13.198 17.636 -9.498 1.00 94.81 538 SER A N 1
ATOM 3876 C CA . SER A 1 538 ? 12.647 18.382 -8.358 1.00 94.81 538 SER A CA 1
ATOM 3877 C C . SER A 1 538 ? 11.207 18.830 -8.545 1.00 94.81 538 SER A C 1
ATOM 3879 O O . SER A 1 538 ? 10.577 19.179 -7.554 1.00 94.81 538 SER A O 1
ATOM 3881 N N . GLY A 1 539 ? 10.681 18.800 -9.771 1.00 94.44 539 GLY A N 1
ATOM 3882 C CA . GLY A 1 539 ? 9.297 19.162 -10.012 1.00 94.44 539 GLY A CA 1
ATOM 3883 C C . GLY A 1 539 ? 8.792 18.916 -11.426 1.00 94.44 539 GLY A C 1
ATOM 3884 O O . GLY A 1 539 ? 9.559 18.642 -12.356 1.00 94.44 539 GLY A O 1
ATOM 3885 N N . THR A 1 540 ? 7.481 19.096 -11.601 1.00 94.88 540 THR A N 1
ATOM 3886 C CA . THR A 1 540 ? 6.756 18.811 -12.852 1.00 94.88 540 THR A CA 1
ATOM 3887 C C . THR A 1 540 ? 7.384 19.490 -14.071 1.00 94.88 540 THR A C 1
ATOM 3889 O O . THR A 1 540 ? 7.352 18.927 -15.160 1.00 94.88 540 THR A O 1
ATOM 3892 N N . ALA A 1 541 ? 7.994 20.672 -13.927 1.00 96.12 541 ALA A N 1
ATOM 3893 C CA . ALA A 1 541 ? 8.604 21.388 -15.049 1.00 96.12 541 ALA A CA 1
ATOM 3894 C C . ALA A 1 541 ? 9.861 20.694 -15.616 1.00 96.12 541 ALA A C 1
ATOM 3896 O O . ALA A 1 541 ? 9.980 20.576 -16.835 1.00 96.12 541 ALA A O 1
ATOM 3897 N N . SER A 1 542 ? 10.783 20.215 -14.769 1.00 96.81 542 SER A N 1
ATOM 3898 C CA . SER A 1 542 ? 11.973 19.481 -15.235 1.00 96.81 542 SER A CA 1
ATOM 3899 C C . SER A 1 542 ? 11.616 18.058 -15.671 1.00 96.81 542 SER A C 1
ATOM 3901 O O . SER A 1 542 ? 12.127 17.590 -16.685 1.00 96.81 542 SER A O 1
ATOM 3903 N N . TYR A 1 543 ? 10.654 17.427 -14.995 1.00 96.88 543 TYR A N 1
ATOM 3904 C CA . TYR A 1 543 ? 10.093 16.130 -15.384 1.00 96.88 543 TYR A CA 1
ATOM 3905 C C . TYR A 1 543 ? 9.356 16.173 -16.742 1.00 96.88 543 TYR A C 1
ATOM 3907 O O . TYR A 1 543 ? 9.513 15.282 -17.569 1.00 96.88 543 TYR A O 1
ATOM 3915 N N . THR A 1 544 ? 8.626 17.255 -17.041 1.00 96.31 544 THR A N 1
ATOM 3916 C CA . THR A 1 544 ? 8.019 17.483 -18.371 1.00 96.31 544 THR A CA 1
ATOM 3917 C C . THR A 1 544 ? 9.089 17.665 -19.451 1.00 96.31 544 THR A C 1
ATOM 3919 O O . THR A 1 544 ? 8.942 17.146 -20.557 1.00 96.31 544 THR A O 1
ATOM 3922 N N . GLN A 1 545 ? 10.168 18.401 -19.152 1.00 97.44 545 GLN A N 1
ATOM 3923 C CA . GLN A 1 545 ? 11.252 18.637 -20.111 1.00 97.44 545 GLN A CA 1
ATOM 3924 C C . GLN A 1 545 ? 11.977 17.338 -20.485 1.00 97.44 545 GLN A C 1
ATOM 3926 O O . GLN A 1 545 ? 12.307 17.160 -21.653 1.00 97.44 545 GLN A O 1
ATOM 3931 N N . HIS A 1 546 ? 12.159 16.413 -19.537 1.00 95.94 546 HIS A N 1
ATOM 3932 C CA . HIS A 1 546 ? 12.756 15.094 -19.779 1.00 95.94 546 HIS A CA 1
ATOM 3933 C C . HIS A 1 546 ? 12.061 14.334 -20.916 1.00 95.94 546 HIS A C 1
ATOM 3935 O O . HIS A 1 546 ? 12.702 14.003 -21.911 1.00 95.94 546 HIS A O 1
ATOM 3941 N N . PHE A 1 547 ? 10.735 14.170 -20.863 1.00 94.88 547 PHE A N 1
ATOM 3942 C CA . PHE A 1 547 ? 9.999 13.507 -21.948 1.00 94.88 547 PHE A CA 1
ATOM 3943 C C . PHE A 1 547 ? 10.018 14.302 -23.267 1.00 94.88 547 PHE A C 1
ATOM 3945 O O . PHE A 1 547 ? 9.976 13.713 -24.347 1.00 94.88 547 PHE A O 1
ATOM 3952 N N . GLN A 1 548 ? 10.122 15.635 -23.229 1.00 95.81 548 GLN A N 1
ATOM 3953 C CA . GLN A 1 548 ? 10.328 16.424 -24.454 1.00 95.81 548 GLN A CA 1
ATOM 3954 C C . GLN A 1 548 ? 11.717 16.181 -25.068 1.00 95.81 548 GLN A C 1
ATOM 3956 O O . GLN A 1 548 ? 11.832 16.112 -26.293 1.00 95.81 548 GLN A O 1
ATOM 3961 N N . ASP A 1 549 ? 12.745 15.989 -24.240 1.00 94.25 549 ASP A N 1
ATOM 3962 C CA . ASP A 1 549 ? 14.117 15.691 -24.663 1.00 94.25 549 ASP A CA 1
ATOM 3963 C C . ASP A 1 549 ? 14.274 14.229 -25.141 1.00 94.25 549 ASP A C 1
ATOM 3965 O O . ASP A 1 549 ? 15.032 13.971 -26.080 1.00 94.25 549 ASP A O 1
ATOM 3969 N N . GLU A 1 550 ? 13.492 13.287 -24.592 1.00 92.19 550 GLU A N 1
ATOM 3970 C CA . GLU A 1 550 ? 13.300 11.934 -25.150 1.00 92.19 550 GLU A CA 1
ATOM 3971 C C . GLU A 1 550 ? 12.558 11.936 -26.505 1.00 92.19 550 GLU A C 1
ATOM 3973 O O . GLU A 1 550 ? 12.659 10.983 -27.283 1.00 92.19 550 GLU A O 1
ATOM 3978 N N . GLY A 1 551 ? 11.839 13.019 -26.824 1.00 94.69 551 GLY A N 1
ATOM 3979 C CA . GLY A 1 551 ? 11.160 13.222 -28.106 1.00 94.69 551 GLY A CA 1
ATOM 3980 C C . GLY A 1 551 ? 9.664 12.891 -28.128 1.00 94.69 551 GLY A C 1
ATOM 3981 O O . GLY A 1 551 ? 9.107 12.714 -29.216 1.00 94.69 551 GLY A O 1
ATOM 3982 N N . TYR A 1 552 ? 8.997 12.824 -26.970 1.00 91.69 552 TYR A N 1
ATOM 3983 C CA . TYR A 1 552 ? 7.532 12.763 -26.901 1.00 91.69 552 TYR A CA 1
ATOM 3984 C C . TYR A 1 552 ? 6.909 14.055 -27.457 1.00 91.69 552 TYR A C 1
ATOM 3986 O O . TYR A 1 552 ? 7.524 15.126 -27.467 1.00 91.69 552 TYR A O 1
ATOM 3994 N N . ALA A 1 553 ? 5.654 13.985 -27.914 1.00 94.56 553 ALA A N 1
ATOM 3995 C CA . ALA A 1 553 ? 4.924 15.195 -28.277 1.00 94.56 553 ALA A CA 1
ATOM 3996 C C . ALA A 1 553 ? 4.703 16.067 -27.029 1.00 94.56 553 ALA A C 1
ATOM 3998 O O . ALA A 1 553 ? 4.455 15.551 -25.942 1.00 94.56 553 ALA A O 1
ATOM 3999 N N . ALA A 1 554 ? 4.757 17.394 -27.183 1.00 94.00 554 ALA A N 1
ATOM 4000 C CA . ALA A 1 554 ? 4.694 18.317 -26.045 1.00 94.00 554 ALA A CA 1
ATOM 4001 C C . ALA A 1 554 ? 3.424 18.151 -25.184 1.00 94.00 554 ALA A C 1
ATOM 4003 O O . ALA A 1 554 ? 3.507 18.296 -23.971 1.00 94.00 554 ALA A O 1
ATOM 4004 N N . THR A 1 555 ? 2.288 17.789 -25.793 1.00 92.81 555 THR A N 1
ATOM 4005 C CA . THR A 1 555 ? 1.023 17.461 -25.105 1.00 92.81 555 THR A CA 1
ATOM 4006 C C . THR A 1 555 ? 1.104 16.200 -24.256 1.00 92.81 555 THR A C 1
ATOM 4008 O O . THR A 1 555 ? 0.454 16.104 -23.221 1.00 92.81 555 THR A O 1
ATOM 4011 N N . ASP A 1 556 ? 1.890 15.228 -24.701 1.00 88.69 556 ASP A N 1
ATOM 4012 C CA . ASP A 1 556 ? 1.971 13.904 -24.098 1.00 88.69 556 ASP A CA 1
ATOM 4013 C C . ASP A 1 556 ? 2.962 13.974 -22.929 1.00 88.69 556 ASP A C 1
ATOM 4015 O O . ASP A 1 556 ? 2.660 13.518 -21.831 1.00 88.69 556 ASP A O 1
ATOM 4019 N N . ALA A 1 557 ? 4.084 14.678 -23.127 1.00 92.31 557 ALA A N 1
ATOM 4020 C CA . ALA A 1 557 ? 5.017 15.068 -22.072 1.00 92.31 557 ALA A CA 1
ATOM 4021 C C . ALA A 1 557 ? 4.359 15.957 -20.996 1.00 92.31 557 ALA A C 1
ATOM 4023 O O . ALA A 1 557 ? 4.582 15.738 -19.808 1.00 92.31 557 ALA A O 1
ATOM 4024 N N . GLU A 1 558 ? 3.524 16.930 -21.387 1.00 92.81 558 GLU A N 1
ATOM 4025 C CA . GLU A 1 558 ? 2.718 17.737 -20.455 1.00 92.81 558 GLU A CA 1
ATOM 4026 C C . GLU A 1 558 ? 1.706 16.864 -19.695 1.00 92.81 558 GLU A C 1
ATOM 4028 O O . GLU A 1 558 ? 1.527 17.051 -18.492 1.00 92.81 558 GLU A O 1
ATOM 4033 N N . SER A 1 559 ? 1.105 15.860 -20.350 1.00 88.69 559 SER A N 1
ATOM 4034 C CA . SER A 1 559 ? 0.260 14.875 -19.669 1.00 88.69 559 SER A CA 1
ATOM 4035 C C . SER A 1 559 ? 1.057 14.092 -18.626 1.00 88.69 559 SER A C 1
ATOM 4037 O O . SER A 1 559 ? 0.671 14.119 -17.464 1.00 88.69 559 SER A O 1
ATOM 4039 N N . TYR A 1 560 ? 2.186 13.465 -18.983 1.00 87.75 560 TYR A N 1
ATOM 4040 C CA . TYR A 1 560 ? 3.036 12.747 -18.018 1.00 87.75 560 TYR A CA 1
ATOM 4041 C C . TYR A 1 560 ? 3.471 13.643 -16.849 1.00 87.75 560 TYR A C 1
ATOM 4043 O O . TYR A 1 560 ? 3.398 13.223 -15.694 1.00 87.75 560 TYR A O 1
ATOM 4051 N N . GLY A 1 561 ? 3.849 14.893 -17.135 1.00 90.19 561 GLY A N 1
ATOM 4052 C CA . GLY A 1 561 ? 4.250 15.882 -16.136 1.00 90.19 561 GLY A CA 1
ATOM 4053 C C . GLY A 1 561 ? 3.156 16.271 -15.137 1.00 90.19 561 GLY A C 1
ATOM 4054 O O . GLY A 1 561 ? 3.467 16.598 -13.990 1.00 90.19 561 GLY A O 1
ATOM 4055 N N . LEU A 1 562 ? 1.889 16.241 -15.560 1.00 88.56 562 LEU A N 1
ATOM 4056 C CA . LEU A 1 562 ? 0.725 16.629 -14.756 1.00 88.56 562 LEU A CA 1
ATOM 4057 C C . LEU A 1 562 ? -0.053 15.444 -14.164 1.00 88.56 562 LEU A C 1
ATOM 4059 O O . LEU A 1 562 ? -0.806 15.649 -13.213 1.00 88.56 562 LEU A O 1
ATOM 4063 N N . SER A 1 563 ? 0.074 14.239 -14.728 1.00 85.44 563 SER A N 1
ATOM 4064 C CA . SER A 1 563 ? -0.722 13.066 -14.341 1.00 85.44 563 SER A CA 1
ATOM 4065 C C . SER A 1 563 ? 0.074 11.910 -13.742 1.00 85.44 563 SER A C 1
ATOM 4067 O O . SER A 1 563 ? -0.565 10.996 -13.230 1.00 85.44 563 SER A O 1
ATOM 4069 N N . SER A 1 564 ? 1.415 11.927 -13.771 1.00 90.88 564 SER A N 1
ATOM 4070 C CA . SER A 1 564 ? 2.226 10.889 -13.120 1.00 90.88 564 SER A CA 1
ATOM 4071 C C . SER A 1 564 ? 3.234 11.418 -12.098 1.00 90.88 564 SER A C 1
ATOM 4073 O O . SER A 1 564 ? 3.775 12.521 -12.208 1.00 90.88 564 SER A O 1
ATOM 4075 N N . GLN A 1 565 ? 3.498 10.573 -11.101 1.00 94.25 565 GLN A N 1
ATOM 4076 C CA . GLN A 1 565 ? 4.495 10.776 -10.047 1.00 94.25 565 GLN A CA 1
ATOM 4077 C C . GLN A 1 565 ? 5.855 10.162 -10.427 1.00 94.25 565 GLN A C 1
ATOM 4079 O O . GLN A 1 565 ? 6.898 10.620 -9.960 1.00 94.25 565 GLN A O 1
ATOM 4084 N N . ALA A 1 566 ? 5.851 9.141 -11.289 1.00 96.25 566 ALA A N 1
ATOM 4085 C CA . ALA A 1 566 ? 7.039 8.479 -11.819 1.00 96.25 566 ALA A CA 1
ATOM 4086 C C . ALA A 1 566 ? 6.743 7.801 -13.178 1.00 96.25 566 ALA A C 1
ATOM 4088 O O . ALA A 1 566 ? 5.615 7.870 -13.672 1.00 96.25 566 ALA A O 1
ATOM 4089 N N . ALA A 1 567 ? 7.763 7.240 -13.828 1.00 95.94 567 ALA A N 1
ATOM 4090 C CA . ALA A 1 567 ? 7.618 6.447 -15.047 1.00 95.94 567 ALA A CA 1
ATOM 4091 C C . ALA A 1 567 ? 8.813 5.505 -15.255 1.00 95.94 567 ALA A C 1
ATOM 4093 O O . ALA A 1 567 ? 9.971 5.895 -15.098 1.00 95.94 567 ALA A O 1
ATOM 4094 N N . SER A 1 568 ? 8.540 4.269 -15.663 1.00 95.88 568 SER A N 1
ATOM 4095 C CA . SER A 1 568 ? 9.565 3.284 -16.005 1.00 95.88 568 SER A CA 1
ATOM 4096 C C . SER A 1 568 ? 10.020 3.386 -17.467 1.00 95.88 568 SER A C 1
ATOM 4098 O O . SER A 1 568 ? 9.260 3.228 -18.423 1.00 95.88 568 SER A O 1
ATOM 4100 N N . GLU A 1 569 ? 11.321 3.560 -17.656 1.00 92.94 569 GLU A N 1
ATOM 4101 C CA . GLU A 1 569 ? 11.974 3.648 -18.961 1.00 92.94 569 GLU A CA 1
ATOM 4102 C C . GLU A 1 569 ? 12.591 2.288 -19.308 1.00 92.94 569 GLU A C 1
ATOM 4104 O O . GLU A 1 569 ? 13.803 2.040 -19.308 1.00 92.94 569 GLU A O 1
ATOM 4109 N N . GLY A 1 570 ? 11.692 1.333 -19.552 1.00 91.25 570 GLY A N 1
ATOM 4110 C CA . GLY A 1 570 ? 12.041 -0.047 -19.859 1.00 91.25 570 GLY A CA 1
ATOM 4111 C C . GLY A 1 570 ? 12.584 -0.818 -18.642 1.00 91.25 570 GLY A C 1
ATOM 4112 O O . GLY A 1 570 ? 12.107 -0.652 -17.523 1.00 91.25 570 GLY A O 1
ATOM 4113 N N . PRO A 1 571 ? 13.546 -1.745 -18.821 1.00 93.31 571 PRO A N 1
ATOM 4114 C CA . PRO A 1 571 ? 13.852 -2.758 -17.807 1.00 93.31 571 PRO A CA 1
ATOM 4115 C C . PRO A 1 571 ? 14.778 -2.294 -16.668 1.00 93.31 571 PRO A C 1
ATOM 4117 O O . PRO A 1 571 ? 15.130 -3.126 -15.826 1.00 93.31 571 PRO A O 1
ATOM 4120 N N . GLN A 1 572 ? 15.281 -1.052 -16.696 1.00 94.56 572 GLN A N 1
ATOM 4121 C CA . GLN A 1 572 ? 16.397 -0.611 -15.839 1.00 94.56 572 GLN A CA 1
ATOM 4122 C C . GLN A 1 572 ? 16.381 0.863 -15.402 1.00 94.56 572 GLN A C 1
ATOM 4124 O O . GLN A 1 572 ? 17.239 1.205 -14.592 1.00 94.56 572 GLN A O 1
ATOM 4129 N N . THR A 1 573 ? 15.460 1.706 -15.873 1.00 97.31 573 THR A N 1
ATOM 4130 C CA . THR A 1 573 ? 15.393 3.128 -15.488 1.00 97.31 573 THR A CA 1
ATOM 4131 C C . THR A 1 573 ? 14.003 3.472 -14.955 1.00 97.31 573 THR A C 1
ATOM 4133 O O . THR A 1 573 ? 13.012 2.952 -15.464 1.00 97.31 573 THR A O 1
ATOM 4136 N N . ILE A 1 574 ? 13.938 4.320 -13.927 1.00 98.06 574 ILE A N 1
ATOM 4137 C CA . ILE A 1 574 ? 12.709 4.909 -13.380 1.00 98.06 574 ILE A CA 1
ATOM 4138 C C . ILE A 1 574 ? 12.934 6.419 -13.233 1.00 98.06 574 ILE A C 1
ATOM 4140 O O . ILE A 1 574 ? 13.803 6.820 -12.460 1.00 98.06 574 ILE A O 1
ATOM 4144 N N . ALA A 1 575 ? 12.165 7.252 -13.928 1.00 97.56 575 ALA A N 1
ATOM 4145 C CA . ALA A 1 575 ? 12.144 8.699 -13.730 1.00 97.56 575 ALA A CA 1
ATOM 4146 C C . ALA A 1 575 ? 11.103 9.075 -12.658 1.00 97.56 575 ALA A C 1
ATOM 4148 O O . ALA A 1 575 ? 10.033 8.478 -12.609 1.00 97.56 575 ALA A O 1
ATOM 4149 N N . VAL A 1 576 ? 11.408 10.031 -11.773 1.00 97.31 576 VAL A N 1
ATOM 4150 C CA . VAL A 1 576 ? 10.590 10.379 -10.592 1.00 97.31 576 VAL A CA 1
ATOM 4151 C C . VAL A 1 576 ? 10.422 11.892 -10.452 1.00 97.31 576 VAL A C 1
ATOM 4153 O O . VAL A 1 576 ? 11.407 12.630 -10.408 1.00 97.31 576 VAL A O 1
ATOM 4156 N N . ASN A 1 577 ? 9.177 12.340 -10.296 1.00 95.75 577 ASN A N 1
ATOM 4157 C CA . ASN A 1 577 ? 8.786 13.731 -10.079 1.00 95.75 577 ASN A CA 1
ATOM 4158 C C . ASN A 1 577 ? 8.570 14.019 -8.585 1.00 95.75 577 ASN A C 1
ATOM 4160 O O . ASN A 1 577 ? 7.558 13.599 -8.029 1.00 95.75 577 ASN A O 1
ATOM 4164 N N . LEU A 1 578 ? 9.467 14.760 -7.926 1.00 92.06 578 LEU A N 1
ATOM 4165 C CA . LEU A 1 578 ? 9.326 15.042 -6.488 1.00 92.06 578 LEU A CA 1
ATOM 4166 C C . LEU A 1 578 ? 8.146 15.964 -6.133 1.00 92.06 578 LEU A C 1
ATOM 4168 O O . LEU A 1 578 ? 7.601 15.802 -5.047 1.00 92.06 578 LEU A O 1
ATOM 4172 N N . ASP A 1 579 ? 7.716 16.876 -7.016 1.00 88.31 579 ASP A N 1
ATO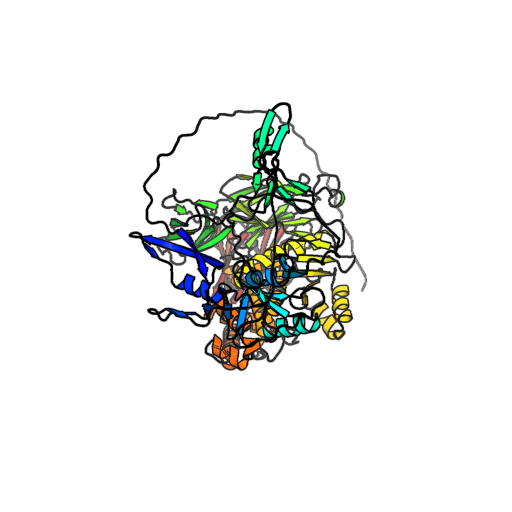M 4173 C CA . ASP A 1 579 ? 6.490 17.675 -6.784 1.00 88.31 579 ASP A CA 1
ATOM 4174 C C . ASP A 1 579 ? 5.226 16.795 -6.815 1.00 88.31 579 ASP A C 1
ATOM 4176 O O . ASP A 1 579 ? 4.212 17.137 -6.208 1.00 88.31 579 ASP A O 1
ATOM 4180 N N . GLY A 1 580 ? 5.267 15.695 -7.576 1.00 82.75 580 GLY A N 1
ATOM 4181 C CA . GLY A 1 580 ? 4.144 14.774 -7.752 1.00 82.75 580 GLY A CA 1
ATOM 4182 C C . GLY A 1 580 ? 4.143 13.599 -6.775 1.00 82.75 580 GLY A C 1
ATOM 4183 O O . GLY A 1 580 ? 3.073 13.079 -6.474 1.00 82.75 580 GLY A O 1
ATOM 4184 N N . LEU A 1 581 ? 5.316 13.170 -6.298 1.00 85.00 581 LEU A N 1
ATOM 4185 C CA . LEU A 1 581 ? 5.472 12.003 -5.432 1.00 85.00 581 LEU A CA 1
ATOM 4186 C C . LEU A 1 581 ? 4.990 12.294 -4.008 1.00 85.00 581 LEU A C 1
ATOM 4188 O O . LEU A 1 581 ? 5.722 12.849 -3.187 1.00 85.00 581 LEU A O 1
ATOM 4192 N N . ASP A 1 582 ? 3.772 11.859 -3.699 1.00 72.88 582 ASP A N 1
ATOM 4193 C CA . ASP A 1 582 ? 3.229 11.991 -2.352 1.00 72.88 582 ASP A CA 1
ATOM 4194 C C . ASP A 1 582 ? 3.980 11.073 -1.370 1.00 72.88 582 ASP A C 1
ATOM 4196 O O . ASP A 1 582 ? 4.240 9.900 -1.655 1.00 72.88 582 ASP A O 1
ATOM 4200 N N . ALA A 1 583 ? 4.278 11.585 -0.175 1.00 64.56 583 ALA A N 1
ATOM 4201 C CA . ALA A 1 583 ? 4.759 10.766 0.934 1.00 64.56 583 ALA A CA 1
ATOM 4202 C C . ALA A 1 583 ? 3.738 9.673 1.311 1.00 64.56 583 ALA A C 1
ATOM 4204 O O . ALA A 1 583 ? 4.144 8.595 1.743 1.00 64.56 583 ALA A O 1
ATOM 4205 N N . GLU A 1 584 ? 2.443 9.935 1.086 1.00 68.56 584 GLU A N 1
ATOM 4206 C CA . GLU A 1 584 ? 1.328 9.012 1.313 1.00 68.56 584 GLU A CA 1
ATOM 4207 C C . GLU A 1 584 ? 1.404 7.746 0.429 1.00 68.56 584 GLU A C 1
ATOM 4209 O O . GLU A 1 584 ? 1.066 6.662 0.898 1.00 68.56 584 GLU A O 1
ATOM 4214 N N . TRP A 1 585 ? 1.861 7.858 -0.828 1.00 81.62 585 TRP A N 1
ATOM 4215 C CA . TRP A 1 585 ? 1.863 6.756 -1.816 1.00 81.62 585 TRP A CA 1
ATOM 4216 C C . TRP A 1 585 ? 3.263 6.402 -2.349 1.00 81.62 585 TRP A C 1
ATOM 4218 O O . TRP A 1 585 ? 3.402 5.576 -3.255 1.00 81.62 585 TRP A O 1
ATOM 4228 N N . GLY A 1 586 ? 4.326 6.994 -1.797 1.00 87.56 586 GLY A N 1
ATOM 4229 C CA . GLY A 1 586 ? 5.683 6.889 -2.340 1.00 87.56 586 GLY A CA 1
ATOM 4230 C C . GLY A 1 586 ? 6.256 5.467 -2.400 1.00 87.56 586 GLY A C 1
ATOM 4231 O O . GLY A 1 586 ? 7.075 5.178 -3.275 1.00 87.56 586 GLY A O 1
ATOM 4232 N N . ILE A 1 587 ? 5.822 4.549 -1.521 1.00 90.19 587 ILE A N 1
ATOM 4233 C CA . ILE A 1 587 ? 6.221 3.132 -1.606 1.00 90.19 587 ILE A CA 1
ATOM 4234 C C . ILE A 1 587 ? 5.362 2.350 -2.611 1.00 90.19 587 ILE A C 1
ATOM 4236 O O . ILE A 1 587 ? 5.905 1.487 -3.302 1.00 90.19 587 ILE A O 1
ATOM 4240 N N . ASN A 1 588 ? 4.074 2.688 -2.758 1.00 93.12 588 ASN A N 1
ATOM 4241 C CA . ASN A 1 588 ? 3.226 2.174 -3.835 1.00 93.12 588 ASN A CA 1
ATOM 4242 C C . ASN A 1 588 ? 3.827 2.492 -5.211 1.00 93.12 588 ASN A C 1
ATOM 4244 O O . ASN A 1 588 ? 4.139 1.572 -5.965 1.00 93.12 588 ASN A O 1
ATOM 4248 N N . VAL A 1 589 ? 4.078 3.777 -5.491 1.00 94.19 589 VAL A N 1
ATOM 4249 C CA . VAL A 1 589 ? 4.638 4.256 -6.767 1.00 94.19 589 VAL A CA 1
ATOM 4250 C C . VAL A 1 589 ? 5.983 3.593 -7.063 1.00 94.19 589 VAL A C 1
ATOM 4252 O O . VAL A 1 589 ? 6.197 3.075 -8.154 1.00 94.19 589 VAL A O 1
ATOM 4255 N N . MET A 1 590 ? 6.886 3.515 -6.082 1.00 95.81 590 MET A N 1
ATOM 4256 C CA . MET A 1 590 ? 8.207 2.918 -6.303 1.00 95.81 590 MET A CA 1
ATOM 4257 C C . MET A 1 590 ? 8.157 1.409 -6.621 1.00 95.81 590 MET A C 1
ATOM 4259 O O . MET A 1 590 ? 8.981 0.915 -7.392 1.00 95.81 590 MET A O 1
ATOM 4263 N N . ALA A 1 591 ? 7.194 0.672 -6.059 1.00 96.69 591 ALA A N 1
ATOM 4264 C CA . ALA A 1 591 ? 6.953 -0.735 -6.392 1.00 96.69 591 ALA A CA 1
ATOM 4265 C C . ALA A 1 591 ? 6.187 -0.911 -7.716 1.00 96.69 591 ALA A C 1
ATOM 4267 O O . ALA A 1 591 ? 6.480 -1.835 -8.474 1.00 96.69 591 ALA A O 1
ATOM 4268 N N . HIS A 1 592 ? 5.267 0.001 -8.038 1.00 97.50 592 HIS A N 1
ATOM 4269 C CA . HIS A 1 592 ? 4.573 0.068 -9.325 1.00 97.50 592 HIS A CA 1
ATOM 4270 C C . HIS A 1 592 ? 5.584 0.218 -10.480 1.00 97.50 592 HIS A C 1
ATOM 4272 O O . HIS A 1 592 ? 5.663 -0.644 -11.358 1.00 97.50 592 HIS A O 1
ATOM 4278 N N . GLU A 1 593 ? 6.468 1.218 -10.421 1.00 97.69 593 GLU A N 1
ATOM 4279 C CA . GLU A 1 593 ? 7.496 1.413 -11.453 1.00 97.69 593 GLU A CA 1
ATOM 4280 C C . GLU A 1 593 ? 8.512 0.268 -11.512 1.00 97.69 593 GLU A C 1
ATOM 4282 O O . GLU A 1 593 ? 8.905 -0.192 -12.591 1.00 97.69 593 GLU A O 1
ATOM 4287 N N . PHE A 1 594 ? 8.930 -0.259 -10.356 1.00 98.12 594 PHE A N 1
ATOM 4288 C CA . PHE A 1 594 ? 9.847 -1.394 -10.347 1.00 98.12 594 PHE A CA 1
ATOM 4289 C C . PHE A 1 594 ? 9.201 -2.667 -10.918 1.00 98.12 594 PHE A C 1
ATOM 4291 O O . PHE A 1 594 ? 9.878 -3.448 -11.600 1.00 98.12 594 PHE A O 1
ATOM 4298 N N . ALA A 1 595 ? 7.895 -2.867 -10.725 1.00 98.06 595 ALA A N 1
ATOM 4299 C CA . ALA A 1 595 ? 7.153 -3.948 -11.356 1.00 98.06 595 ALA A CA 1
ATOM 4300 C C . ALA A 1 595 ? 7.198 -3.854 -12.888 1.00 98.06 595 ALA A C 1
ATOM 4302 O O . ALA A 1 595 ? 7.444 -4.877 -13.534 1.00 98.06 595 ALA A O 1
ATOM 4303 N N . HIS A 1 596 ? 7.070 -2.665 -13.482 1.00 97.94 596 HIS A N 1
ATOM 4304 C CA . HIS A 1 596 ? 7.268 -2.494 -14.924 1.00 97.94 596 HIS A CA 1
ATOM 4305 C C . HIS A 1 596 ? 8.689 -2.855 -15.368 1.00 97.94 596 HIS A C 1
ATOM 4307 O O . HIS A 1 596 ? 8.848 -3.647 -16.302 1.00 97.94 596 HIS A O 1
ATOM 4313 N N . CYS A 1 597 ? 9.733 -2.387 -14.667 1.00 97.44 597 CYS A N 1
ATOM 4314 C CA . CYS A 1 597 ? 11.116 -2.778 -14.971 1.00 97.44 597 CYS A CA 1
ATOM 4315 C C . CYS A 1 597 ? 11.306 -4.309 -14.928 1.00 97.44 597 CYS A C 1
ATOM 4317 O O . CYS A 1 597 ? 11.963 -4.902 -15.794 1.00 97.44 597 CYS A O 1
ATOM 4319 N N . LEU A 1 598 ? 10.687 -4.984 -13.951 1.00 96.88 598 LEU A N 1
ATOM 4320 C CA . LEU A 1 598 ? 10.667 -6.445 -13.871 1.00 96.88 598 LEU A CA 1
ATOM 4321 C C . LEU A 1 598 ? 9.917 -7.078 -15.055 1.00 96.88 598 LEU A C 1
ATOM 4323 O O . LEU A 1 598 ? 10.429 -8.033 -15.645 1.00 96.88 598 LEU A O 1
ATOM 4327 N N . LEU A 1 599 ? 8.742 -6.574 -15.434 1.00 96.69 599 LEU A N 1
ATOM 4328 C CA . LEU A 1 599 ? 7.936 -7.104 -16.541 1.00 96.69 599 LEU A CA 1
ATOM 4329 C C . LEU A 1 599 ? 8.634 -6.921 -17.898 1.00 96.69 599 LEU A C 1
ATOM 4331 O O . LEU A 1 599 ? 8.776 -7.898 -18.641 1.00 96.69 599 LEU A O 1
ATOM 4335 N N . ALA A 1 600 ? 9.181 -5.734 -18.165 1.00 95.50 600 ALA A N 1
ATOM 4336 C CA . ALA A 1 600 ? 9.983 -5.427 -19.350 1.00 95.50 600 ALA A CA 1
ATOM 4337 C C . ALA A 1 600 ? 11.228 -6.329 -19.475 1.00 95.50 600 ALA A C 1
ATOM 4339 O O . ALA A 1 600 ? 11.661 -6.654 -20.581 1.00 95.50 600 ALA A O 1
ATOM 4340 N N . SER A 1 601 ? 11.784 -6.814 -18.355 1.00 94.12 601 SER A N 1
ATOM 4341 C CA . SER A 1 601 ? 12.910 -7.763 -18.366 1.00 94.12 601 SER A CA 1
ATOM 4342 C C . SER A 1 601 ? 12.546 -9.195 -18.812 1.00 94.12 601 SER A C 1
ATOM 4344 O O . SER A 1 601 ? 13.444 -10.006 -19.058 1.00 94.12 601 SER A O 1
ATOM 4346 N N . VAL A 1 602 ? 11.251 -9.536 -18.920 1.00 94.31 602 VAL A N 1
ATOM 4347 C CA . VAL A 1 602 ? 10.764 -10.889 -19.279 1.00 94.31 602 VAL A CA 1
ATOM 4348 C C . VAL A 1 602 ? 9.762 -10.941 -20.436 1.00 94.31 602 VAL A C 1
ATOM 4350 O O . VAL A 1 602 ? 9.464 -12.047 -20.895 1.00 94.31 602 VAL A O 1
ATOM 4353 N N . SER A 1 603 ? 9.214 -9.803 -20.860 1.00 94.38 603 SER A N 1
ATOM 4354 C CA . SER A 1 603 ? 8.163 -9.707 -21.874 1.00 94.38 603 SER A CA 1
ATOM 4355 C C . SER A 1 603 ? 8.195 -8.334 -22.542 1.00 94.38 603 SER A C 1
ATOM 4357 O O . SER A 1 603 ? 8.058 -7.331 -21.850 1.00 94.38 603 SER A O 1
ATOM 4359 N N . ASN A 1 604 ? 8.292 -8.275 -23.874 1.00 91.94 604 ASN A N 1
ATOM 4360 C CA . ASN A 1 604 ? 8.164 -7.018 -24.631 1.00 91.94 604 ASN A CA 1
ATOM 4361 C C . ASN A 1 604 ? 6.888 -6.936 -25.490 1.00 91.94 604 ASN A C 1
ATOM 4363 O O . ASN A 1 604 ? 6.749 -6.039 -26.319 1.00 91.94 604 ASN A O 1
ATOM 4367 N N . ARG A 1 605 ? 5.952 -7.879 -25.307 1.00 94.31 605 ARG A N 1
ATOM 4368 C CA . ARG A 1 605 ? 4.646 -7.925 -25.993 1.00 94.31 605 ARG A CA 1
ATOM 4369 C C . ARG A 1 605 ? 3.480 -8.067 -25.008 1.00 94.31 605 ARG A C 1
ATOM 4371 O O . ARG A 1 605 ? 2.457 -8.677 -25.336 1.00 94.31 605 ARG A O 1
ATOM 4378 N N . LEU A 1 606 ? 3.657 -7.553 -23.790 1.00 95.75 606 LEU A N 1
ATOM 4379 C CA . LEU A 1 606 ? 2.611 -7.513 -22.771 1.00 95.75 606 LEU A CA 1
ATOM 4380 C C . LEU A 1 606 ? 1.552 -6.469 -23.177 1.00 95.75 606 LEU A C 1
ATOM 4382 O O . LEU A 1 606 ? 1.938 -5.385 -23.602 1.00 95.75 606 LEU A O 1
ATOM 4386 N N . PRO A 1 607 ? 0.241 -6.764 -23.107 1.00 96.12 607 PRO A N 1
ATOM 4387 C CA . PRO A 1 607 ? -0.784 -5.737 -23.267 1.00 96.12 607 PRO A CA 1
ATOM 4388 C C . PRO A 1 607 ? -0.770 -4.784 -22.072 1.00 96.12 607 PRO A C 1
ATOM 4390 O O . PRO A 1 607 ? -0.647 -5.275 -20.949 1.00 96.12 607 PRO A O 1
ATOM 4393 N N . ASP A 1 608 ? -0.989 -3.494 -22.335 1.00 95.69 608 ASP A N 1
ATOM 4394 C CA . ASP A 1 608 ? -1.091 -2.384 -21.367 1.00 95.69 608 ASP A CA 1
ATOM 4395 C C . ASP A 1 608 ? -1.747 -2.820 -20.051 1.00 95.69 608 ASP A C 1
ATOM 4397 O O . ASP A 1 608 ? -1.088 -2.934 -19.027 1.00 95.69 608 ASP A O 1
ATOM 4401 N N . TRP A 1 609 ? -3.000 -3.277 -20.115 1.00 97.44 609 TRP A N 1
ATOM 4402 C CA . TRP A 1 609 ? -3.787 -3.668 -18.941 1.00 97.44 609 TRP A CA 1
ATOM 4403 C C . TRP A 1 609 ? -3.188 -4.787 -18.058 1.00 97.44 609 TRP A C 1
ATOM 4405 O O . TRP A 1 609 ? -3.628 -5.002 -16.931 1.00 97.44 609 TRP A O 1
ATOM 4415 N N . VAL A 1 610 ? -2.202 -5.546 -18.550 1.00 98.00 610 VAL A N 1
ATOM 4416 C CA . VAL A 1 610 ? -1.473 -6.561 -17.761 1.00 98.00 610 VAL A CA 1
ATOM 4417 C C . VAL A 1 610 ? -0.106 -6.058 -17.299 1.00 98.00 610 VAL A C 1
ATOM 4419 O O . VAL A 1 610 ? 0.477 -6.655 -16.398 1.00 98.00 610 VAL A O 1
ATOM 4422 N N . ASN A 1 611 ? 0.411 -4.987 -17.895 1.00 97.69 611 ASN A N 1
ATOM 4423 C CA . ASN A 1 611 ? 1.518 -4.220 -17.345 1.00 97.69 611 ASN A CA 1
ATOM 4424 C C . ASN A 1 611 ? 1.005 -3.389 -16.152 1.00 97.69 611 ASN A C 1
ATOM 4426 O O . ASN A 1 611 ? 1.341 -3.712 -15.013 1.00 97.69 611 ASN A O 1
ATOM 4430 N N . GLU A 1 612 ? 0.068 -2.470 -16.400 1.00 97.19 612 GLU A N 1
ATOM 4431 C CA . GLU A 1 612 ? -0.507 -1.546 -15.407 1.00 97.19 612 GLU A CA 1
ATOM 4432 C C . GLU A 1 612 ? -1.181 -2.294 -14.253 1.00 97.19 612 GLU A C 1
ATOM 4434 O O . GLU A 1 612 ? -0.897 -2.057 -13.081 1.00 97.19 612 GLU A O 1
ATOM 4439 N N . GLY A 1 613 ? -2.025 -3.284 -14.562 1.00 98.12 613 GLY A N 1
ATOM 4440 C CA . GLY A 1 613 ? -2.728 -4.047 -13.531 1.00 98.12 613 GLY A CA 1
ATOM 4441 C C . GLY A 1 613 ? -1.824 -4.938 -12.670 1.00 98.12 613 GLY A C 1
ATOM 4442 O O . GLY A 1 613 ? -2.197 -5.288 -11.552 1.00 98.12 613 GLY A O 1
ATOM 4443 N N . VAL A 1 614 ? -0.638 -5.332 -13.155 1.00 98.25 614 VAL A N 1
ATOM 4444 C CA . VAL A 1 614 ? 0.352 -6.046 -12.323 1.00 98.25 614 VAL A CA 1
ATOM 4445 C C . VAL A 1 614 ? 1.197 -5.062 -11.521 1.00 98.25 614 VAL A C 1
ATOM 4447 O O . VAL A 1 614 ? 1.544 -5.384 -10.387 1.00 98.25 614 VAL A O 1
ATOM 4450 N N . ALA A 1 615 ? 1.491 -3.883 -12.072 1.00 97.94 615 ALA A N 1
ATOM 4451 C CA . ALA A 1 615 ? 2.175 -2.813 -11.362 1.00 97.94 615 ALA A CA 1
ATOM 4452 C C . ALA A 1 615 ? 1.339 -2.294 -10.184 1.00 97.94 615 ALA A C 1
ATOM 4454 O O . ALA A 1 615 ? 1.832 -2.290 -9.060 1.00 97.94 615 ALA A O 1
ATOM 4455 N N . TRP A 1 616 ? 0.046 -2.011 -10.378 1.00 97.31 616 TRP A N 1
ATOM 4456 C CA . TRP A 1 616 ? -0.873 -1.650 -9.290 1.00 97.31 616 TRP A CA 1
ATOM 4457 C C . TRP A 1 616 ? -1.059 -2.764 -8.245 1.00 97.31 616 TRP A C 1
ATOM 4459 O O . TRP A 1 616 ? -0.932 -2.488 -7.054 1.00 97.31 616 TRP A O 1
ATOM 4469 N N . GLU A 1 617 ? -1.276 -4.030 -8.632 1.00 97.06 617 GLU A N 1
ATOM 4470 C CA . GLU A 1 617 ? -1.427 -5.137 -7.662 1.00 97.06 617 GLU A CA 1
ATOM 4471 C C . GLU A 1 617 ? -0.155 -5.347 -6.809 1.00 97.06 617 GLU A C 1
ATOM 4473 O O . GLU A 1 617 ? -0.256 -5.824 -5.675 1.00 97.06 617 GLU A O 1
ATOM 4478 N N . LEU A 1 618 ? 1.030 -4.993 -7.328 1.00 96.12 618 LEU A N 1
ATOM 4479 C CA . LEU A 1 618 ? 2.302 -5.030 -6.597 1.00 96.12 618 LEU A CA 1
ATOM 4480 C C . LEU A 1 618 ? 2.538 -3.762 -5.765 1.00 96.12 618 LEU A C 1
ATOM 4482 O O . LEU A 1 618 ? 2.830 -3.877 -4.575 1.00 96.12 618 LEU A O 1
ATOM 4486 N N . GLY A 1 619 ? 2.296 -2.576 -6.323 1.00 95.38 619 GLY A N 1
ATOM 4487 C CA . GLY A 1 619 ? 2.349 -1.298 -5.613 1.00 95.38 619 GLY A CA 1
ATOM 4488 C C . GLY A 1 619 ? 1.433 -1.268 -4.387 1.00 95.38 619 GLY A C 1
ATOM 4489 O O . GLY A 1 619 ? 1.886 -1.033 -3.267 1.00 95.38 619 GLY A O 1
ATOM 4490 N N . LEU A 1 620 ? 0.167 -1.666 -4.553 1.00 93.69 620 LEU A N 1
ATOM 4491 C CA . LEU A 1 620 ? -0.798 -1.827 -3.459 1.00 93.69 620 LEU A CA 1
ATOM 4492 C C . LEU A 1 620 ? -0.364 -2.889 -2.430 1.00 93.69 620 LEU A C 1
ATOM 4494 O O . LEU A 1 620 ? -0.783 -2.828 -1.274 1.00 93.69 620 LEU A O 1
ATOM 4498 N N . ALA A 1 621 ? 0.453 -3.875 -2.821 1.00 91.94 621 ALA A N 1
ATOM 4499 C CA . ALA A 1 621 ? 0.979 -4.900 -1.919 1.00 91.94 621 ALA A CA 1
ATOM 4500 C C . ALA A 1 621 ? 2.233 -4.459 -1.148 1.00 91.94 621 ALA A C 1
ATOM 4502 O O . ALA A 1 621 ? 2.416 -4.911 -0.012 1.00 91.94 621 ALA A O 1
ATOM 4503 N N . ALA A 1 622 ? 3.055 -3.584 -1.732 1.00 91.25 622 ALA A N 1
ATOM 4504 C CA . ALA A 1 622 ? 4.178 -2.924 -1.073 1.00 91.25 622 ALA A CA 1
ATOM 4505 C C . ALA A 1 622 ? 3.694 -1.843 -0.094 1.00 91.25 622 ALA A C 1
ATOM 4507 O O . ALA A 1 622 ? 4.156 -1.804 1.047 1.00 91.25 622 ALA A O 1
ATOM 4508 N N . GLU A 1 623 ? 2.691 -1.052 -0.491 1.00 89.12 623 GLU A N 1
ATOM 4509 C CA . GLU A 1 623 ? 1.999 -0.087 0.374 1.00 89.12 623 GLU A CA 1
ATOM 4510 C C . GLU A 1 623 ? 1.365 -0.770 1.586 1.00 89.12 623 GLU A C 1
ATOM 4512 O O . GLU A 1 623 ? 1.519 -0.348 2.729 1.00 89.12 623 GLU A O 1
ATOM 4517 N N . ALA A 1 624 ? 0.729 -1.917 1.349 1.00 87.69 624 ALA A N 1
ATOM 4518 C CA . ALA A 1 624 ? 0.186 -2.744 2.409 1.00 87.69 624 ALA A CA 1
ATOM 4519 C C . ALA A 1 624 ? 1.243 -3.543 3.203 1.00 87.69 624 ALA A C 1
ATOM 4521 O O . ALA A 1 624 ? 0.841 -4.210 4.149 1.00 87.69 624 ALA A O 1
ATOM 4522 N N . ASP A 1 625 ? 2.532 -3.567 2.830 1.00 84.44 625 ASP A N 1
ATOM 4523 C CA . ASP A 1 625 ? 3.660 -4.253 3.510 1.00 84.44 625 ASP A CA 1
ATOM 4524 C C . ASP A 1 625 ? 3.297 -5.602 4.186 1.00 84.44 625 ASP A C 1
ATOM 4526 O O . ASP A 1 625 ? 3.578 -5.865 5.359 1.00 84.44 625 ASP A O 1
ATOM 4530 N N . ALA A 1 626 ? 2.599 -6.471 3.445 1.00 80.19 626 ALA A N 1
ATOM 4531 C CA . ALA A 1 626 ? 2.067 -7.764 3.910 1.00 80.19 626 ALA A CA 1
ATOM 4532 C C . ALA A 1 626 ? 1.131 -7.726 5.153 1.00 80.19 626 ALA A C 1
ATOM 4534 O O . ALA A 1 626 ? 0.886 -8.761 5.789 1.00 80.19 626 ALA A O 1
ATOM 4535 N N . THR A 1 627 ? 0.559 -6.565 5.476 1.00 82.38 627 THR A N 1
ATOM 4536 C CA . THR A 1 627 ? -0.365 -6.332 6.590 1.00 82.38 627 THR A CA 1
ATOM 4537 C C . THR A 1 627 ? -1.613 -7.216 6.503 1.00 82.38 627 THR A C 1
ATOM 4539 O O . THR A 1 627 ? -2.187 -7.428 5.426 1.00 82.38 627 THR A O 1
ATOM 4542 N N . PRO A 1 628 ? -2.115 -7.718 7.643 1.00 80.44 628 PRO A N 1
ATOM 4543 C CA . PRO A 1 628 ? -3.334 -8.502 7.701 1.00 80.44 628 PRO A CA 1
ATOM 4544 C C . PRO A 1 628 ? -4.578 -7.621 7.918 1.00 80.44 628 PRO A C 1
ATOM 4546 O O . PRO A 1 628 ? -5.661 -8.153 8.206 1.00 80.44 628 PRO A O 1
ATOM 4549 N N . ASN A 1 629 ? -4.440 -6.290 7.850 1.00 85.12 629 ASN A N 1
ATOM 4550 C CA . ASN A 1 629 ? -5.543 -5.355 8.025 1.00 85.12 629 ASN A CA 1
ATOM 4551 C C . ASN A 1 629 ? -6.441 -5.312 6.781 1.00 85.12 629 ASN A C 1
ATOM 4553 O O . ASN A 1 629 ? -6.169 -4.618 5.806 1.00 85.12 629 ASN A O 1
ATOM 4557 N N . ALA A 1 630 ? -7.556 -6.041 6.841 1.00 86.75 630 ALA A N 1
ATOM 4558 C CA . ALA A 1 630 ? -8.547 -6.058 5.769 1.00 86.75 630 ALA A CA 1
ATOM 4559 C C . ALA A 1 630 ? -9.212 -4.689 5.525 1.00 86.75 630 ALA A C 1
ATOM 4561 O O . ALA A 1 630 ? -9.734 -4.484 4.436 1.00 86.75 630 ALA A O 1
ATOM 4562 N N . LEU A 1 631 ? -9.193 -3.770 6.503 1.00 87.12 631 LEU A N 1
ATOM 4563 C CA . LEU A 1 631 ? -9.721 -2.417 6.316 1.00 87.12 631 LEU A CA 1
ATOM 4564 C C . LEU A 1 631 ? -8.785 -1.575 5.439 1.00 87.12 631 LEU A C 1
ATOM 4566 O O . LEU A 1 631 ? -9.274 -0.951 4.509 1.00 87.12 631 LEU A O 1
ATOM 4570 N N . LEU A 1 632 ? -7.462 -1.647 5.650 1.00 87.12 632 LEU A N 1
ATOM 4571 C CA . LEU A 1 632 ? -6.481 -1.015 4.756 1.00 87.12 632 LEU A CA 1
ATOM 4572 C C . LEU A 1 632 ? -6.626 -1.543 3.323 1.00 87.12 632 LEU A C 1
ATOM 4574 O O . LEU A 1 632 ? -6.803 -0.776 2.386 1.00 87.12 632 LEU A O 1
ATOM 4578 N N . TRP A 1 633 ? -6.611 -2.868 3.164 1.00 89.38 633 TRP A N 1
ATOM 4579 C CA . TRP A 1 633 ? -6.732 -3.520 1.858 1.00 89.38 633 TRP A CA 1
ATOM 4580 C C . TRP A 1 633 ? -8.045 -3.221 1.126 1.00 89.38 633 TRP A C 1
ATOM 4582 O O . TRP A 1 633 ? -8.093 -3.320 -0.099 1.00 89.38 633 TRP A O 1
ATOM 4592 N N . GLN A 1 634 ? -9.110 -2.904 1.867 1.00 89.31 634 GLN A N 1
ATOM 4593 C CA . GLN A 1 634 ? -10.355 -2.407 1.297 1.00 89.31 634 GLN A CA 1
ATOM 4594 C C . GLN A 1 634 ? -10.210 -0.936 0.890 1.00 89.31 634 GLN A C 1
ATOM 4596 O O . GLN A 1 634 ? -10.621 -0.592 -0.209 1.00 89.31 634 GLN A O 1
ATOM 4601 N N . SER A 1 635 ? -9.627 -0.095 1.746 1.00 89.31 635 SER A N 1
ATOM 4602 C CA . SER A 1 635 ? -9.419 1.334 1.500 1.00 89.31 635 SER A CA 1
ATOM 4603 C C . SER A 1 635 ? -8.546 1.610 0.278 1.00 89.31 635 SER A C 1
ATOM 4605 O O . SER A 1 635 ? -9.052 2.186 -0.678 1.00 89.31 635 SER A O 1
ATOM 4607 N N . LEU A 1 636 ? -7.308 1.097 0.259 1.00 90.19 636 LEU A N 1
ATOM 4608 C CA . LEU A 1 636 ? -6.335 1.280 -0.831 1.00 90.19 636 LEU A CA 1
ATOM 4609 C C . LEU A 1 636 ? -6.895 0.907 -2.214 1.00 90.19 636 LEU A C 1
ATOM 4611 O O . LEU A 1 636 ? -6.575 1.536 -3.215 1.00 90.19 636 LEU A O 1
ATOM 4615 N N . ARG A 1 637 ? -7.739 -0.133 -2.277 1.00 92.12 637 ARG A N 1
ATOM 4616 C CA . ARG A 1 637 ? -8.393 -0.553 -3.523 1.00 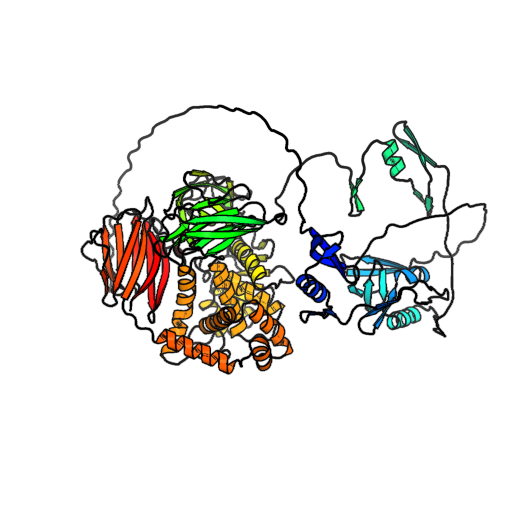92.12 637 ARG A CA 1
ATOM 4617 C C . ARG A 1 637 ? -9.665 0.226 -3.826 1.00 92.12 637 ARG A C 1
ATOM 4619 O O . ARG A 1 637 ? -9.998 0.369 -4.993 1.00 92.12 637 ARG A O 1
ATOM 4626 N N . TRP A 1 638 ? -10.411 0.707 -2.831 1.00 91.50 638 TRP A N 1
ATOM 4627 C CA . TRP A 1 638 ? -11.662 1.423 -3.097 1.00 91.50 638 TRP A CA 1
ATOM 4628 C C . TRP A 1 638 ? -11.461 2.909 -3.397 1.00 91.50 638 TRP A C 1
ATOM 4630 O O . TRP A 1 638 ? -12.281 3.457 -4.128 1.00 91.50 638 TRP A O 1
ATOM 4640 N N . SER A 1 639 ? -10.370 3.528 -2.929 1.00 88.00 639 SER A N 1
ATOM 4641 C CA . SER A 1 639 ? -9.921 4.831 -3.436 1.00 88.00 639 SER A CA 1
ATOM 4642 C C . SER A 1 639 ? -9.596 4.722 -4.931 1.00 88.00 639 SER A C 1
ATOM 4644 O O . SER A 1 639 ? -10.261 5.374 -5.737 1.00 88.00 639 SER A O 1
ATOM 4646 N N . LEU A 1 640 ? -8.706 3.798 -5.320 1.00 91.19 640 LEU A N 1
ATOM 4647 C CA . LEU A 1 640 ? -8.357 3.515 -6.721 1.00 91.19 640 LEU A CA 1
ATOM 4648 C C . LEU A 1 640 ? -9.590 3.162 -7.577 1.00 91.19 640 LEU A C 1
ATOM 4650 O O . LEU A 1 640 ? -9.827 3.762 -8.623 1.00 91.19 640 LEU A O 1
ATOM 4654 N N . TRP A 1 641 ? -10.420 2.210 -7.137 1.00 94.38 641 TRP A N 1
ATOM 4655 C CA . TRP A 1 641 ? -11.557 1.742 -7.938 1.00 94.38 641 TRP A CA 1
ATOM 4656 C C . TRP A 1 641 ? -12.769 2.689 -7.945 1.00 94.38 641 TRP A C 1
ATOM 4658 O O . TRP A 1 641 ? -13.705 2.464 -8.717 1.00 94.38 641 TRP A O 1
ATOM 4668 N N . SER A 1 642 ? -12.796 3.728 -7.103 1.00 91.12 642 SER A N 1
ATOM 4669 C CA . SER A 1 642 ? -13.938 4.648 -6.971 1.00 91.12 642 SER A CA 1
ATOM 4670 C C . SER A 1 642 ? -14.393 5.232 -8.317 1.00 91.12 642 SER A C 1
ATOM 4672 O O . SER A 1 642 ? -15.598 5.300 -8.596 1.00 91.12 642 SER A O 1
ATOM 4674 N N . ASP A 1 643 ? -13.432 5.589 -9.171 1.00 92.06 643 ASP A N 1
ATOM 4675 C CA . ASP A 1 643 ? -13.662 6.190 -10.480 1.00 92.06 643 ASP A CA 1
ATOM 4676 C C . ASP A 1 643 ? -14.114 5.166 -11.530 1.00 92.06 643 ASP A C 1
ATOM 4678 O O . ASP A 1 643 ? -15.162 5.330 -12.154 1.00 92.06 643 ASP A O 1
ATOM 4682 N N . VAL A 1 644 ? -13.420 4.035 -11.680 1.00 95.56 644 VAL A N 1
ATOM 4683 C CA . VAL A 1 644 ? -13.865 3.001 -12.631 1.00 95.56 644 VAL A CA 1
ATOM 4684 C C . VAL A 1 644 ? -15.270 2.475 -12.277 1.00 95.56 644 VAL A C 1
ATOM 4686 O O . VAL A 1 644 ? -16.077 2.215 -13.170 1.00 95.56 644 VAL A O 1
ATOM 4689 N N . ILE A 1 645 ? -15.645 2.411 -10.993 1.00 95.31 645 ILE A N 1
ATOM 4690 C CA . ILE A 1 645 ? -17.017 2.065 -10.577 1.00 95.31 645 ILE A CA 1
ATOM 4691 C C . ILE A 1 645 ? -18.021 3.178 -10.957 1.00 95.31 645 ILE A C 1
ATOM 4693 O O . ILE A 1 645 ? -19.153 2.873 -11.346 1.00 95.31 645 ILE A O 1
ATOM 4697 N N . ARG A 1 646 ? -17.618 4.459 -10.943 1.00 94.62 646 ARG A N 1
ATOM 4698 C CA . ARG A 1 646 ? -18.418 5.591 -11.457 1.00 94.62 646 ARG A CA 1
ATOM 4699 C C . ARG A 1 646 ? -18.750 5.413 -12.938 1.00 94.62 646 ARG A C 1
ATOM 4701 O O . ARG A 1 646 ? -19.920 5.491 -13.313 1.00 94.62 646 ARG A O 1
ATOM 4708 N N . HIS A 1 647 ? -17.755 5.088 -13.760 1.00 95.56 647 HIS A N 1
ATOM 4709 C CA . HIS A 1 647 ? -17.932 4.877 -15.203 1.00 95.56 647 HIS A CA 1
ATOM 4710 C C . HIS A 1 647 ? -18.613 3.535 -15.534 1.00 95.56 647 HIS A C 1
ATOM 4712 O O . HIS A 1 647 ? -19.348 3.421 -16.518 1.00 95.56 647 HIS A O 1
ATOM 4718 N N . ALA A 1 648 ? -18.509 2.538 -14.649 1.00 96.06 648 ALA A N 1
ATOM 4719 C CA . ALA A 1 648 ? -19.329 1.328 -14.704 1.00 96.06 648 ALA A CA 1
ATOM 4720 C C . ALA A 1 648 ? -20.828 1.600 -14.486 1.00 96.06 648 ALA A C 1
ATOM 4722 O O . ALA A 1 648 ? -21.662 0.837 -14.979 1.00 96.06 648 ALA A O 1
ATOM 4723 N N . ARG A 1 649 ? -21.182 2.678 -13.769 1.00 93.62 649 ARG A N 1
ATOM 4724 C CA . ARG A 1 649 ? -22.574 3.087 -13.523 1.00 93.62 649 ARG A CA 1
ATOM 4725 C C . ARG A 1 649 ? -23.234 3.728 -14.741 1.00 93.62 649 ARG A C 1
ATOM 4727 O O . ARG A 1 649 ? -24.431 3.536 -14.944 1.00 93.62 649 ARG A O 1
ATOM 4734 N N . THR A 1 650 ? -22.479 4.501 -15.519 1.00 94.50 650 THR A N 1
ATOM 4735 C CA . THR A 1 650 ? -22.964 5.144 -16.752 1.00 94.50 650 THR A CA 1
ATOM 4736 C C . THR A 1 650 ? -22.930 4.197 -17.952 1.00 94.50 650 THR A C 1
ATOM 4738 O O . THR A 1 650 ? -23.729 4.347 -18.872 1.00 94.50 650 THR A O 1
ATOM 4741 N N . GLY A 1 651 ? -22.070 3.172 -17.902 1.00 95.06 651 GLY A N 1
ATOM 4742 C CA . GLY A 1 651 ? -21.883 2.185 -18.967 1.00 95.06 651 GLY A CA 1
ATOM 4743 C C . GLY A 1 651 ? -20.700 2.491 -19.890 1.00 95.06 651 GLY A C 1
ATOM 4744 O O . GLY A 1 651 ? -20.535 1.812 -20.899 1.00 95.06 651 GLY A O 1
ATOM 4745 N N . ASP A 1 652 ? -19.865 3.471 -19.536 1.00 95.62 652 ASP A N 1
ATOM 4746 C CA . ASP A 1 652 ? -18.803 4.017 -20.389 1.00 95.62 652 ASP A CA 1
ATOM 4747 C C . ASP A 1 652 ? -17.447 3.294 -20.257 1.00 95.62 652 ASP A C 1
ATOM 4749 O O . ASP A 1 652 ? -16.420 3.834 -20.672 1.00 95.62 652 ASP A O 1
ATOM 4753 N N . LEU A 1 653 ? -17.414 2.081 -19.696 1.00 96.44 653 LEU A N 1
ATOM 4754 C CA . LEU A 1 653 ? -16.185 1.283 -19.610 1.00 96.44 653 LEU A CA 1
ATOM 4755 C C . LEU A 1 653 ? -15.731 0.760 -20.979 1.00 96.44 653 LEU A C 1
ATOM 4757 O O . LEU A 1 653 ? -16.522 0.164 -21.715 1.00 96.44 653 LEU A O 1
ATOM 4761 N N . TYR A 1 654 ? -14.433 0.872 -21.257 1.00 96.88 654 TYR A N 1
ATOM 4762 C CA . TYR A 1 654 ? -13.753 0.151 -22.337 1.00 96.88 654 TYR A CA 1
ATOM 4763 C C . TYR A 1 654 ? -13.723 -1.365 -22.065 1.00 96.88 654 TYR A C 1
ATOM 4765 O O . TYR A 1 654 ? -13.864 -1.805 -20.915 1.00 96.88 654 TYR A O 1
ATOM 4773 N N . ALA A 1 655 ? -13.515 -2.201 -23.088 1.00 96.19 655 ALA A N 1
ATOM 4774 C CA . ALA A 1 655 ? -13.009 -3.553 -22.846 1.00 96.19 655 ALA A CA 1
ATOM 4775 C C . ALA A 1 655 ? -11.492 -3.518 -22.573 1.00 96.19 655 ALA A C 1
ATOM 4777 O O . ALA A 1 655 ? -10.794 -2.587 -22.973 1.00 96.19 655 ALA A O 1
ATOM 4778 N N . LEU A 1 656 ? -10.975 -4.543 -21.890 1.00 95.00 656 LEU A N 1
ATOM 4779 C CA . LEU A 1 656 ? -9.570 -4.592 -21.464 1.00 95.00 656 LEU A CA 1
ATOM 4780 C C . LEU A 1 656 ? -8.631 -4.581 -22.683 1.00 95.00 656 LEU A C 1
ATOM 4782 O O . LEU A 1 656 ? -8.673 -5.505 -23.504 1.00 95.00 656 LEU A O 1
ATOM 4786 N N . GLY A 1 657 ? -7.792 -3.547 -22.785 1.00 91.25 657 GLY A N 1
ATOM 4787 C CA . GLY A 1 657 ? -6.897 -3.311 -23.922 1.00 91.25 657 GLY A CA 1
ATOM 4788 C C . GLY A 1 657 ? -7.543 -2.684 -25.169 1.00 91.25 657 GLY A C 1
ATOM 4789 O O . GLY A 1 657 ? -6.950 -2.765 -26.242 1.00 91.25 657 GLY A O 1
ATOM 4790 N N . GLU A 1 658 ? -8.741 -2.089 -25.072 1.00 93.62 658 GLU A N 1
ATOM 4791 C CA . GLU A 1 658 ? -9.282 -1.177 -26.109 1.00 93.62 658 GLU A CA 1
ATOM 4792 C C . GLU A 1 658 ? -8.830 0.284 -25.918 1.00 93.62 658 GLU A C 1
ATOM 4794 O O . GLU A 1 658 ? -8.945 1.094 -26.838 1.00 93.62 658 GLU A O 1
ATOM 4799 N N . ALA A 1 659 ? -8.303 0.602 -24.737 1.00 93.19 659 ALA A N 1
ATOM 4800 C CA . ALA A 1 659 ? -7.667 1.858 -24.360 1.00 93.19 659 ALA A CA 1
ATOM 4801 C C . ALA A 1 659 ? -6.325 1.549 -23.667 1.00 93.19 659 ALA A C 1
ATOM 4803 O O . ALA A 1 659 ? -6.096 0.398 -23.286 1.00 93.19 659 ALA A O 1
ATOM 4804 N N . GLY A 1 660 ? -5.468 2.562 -23.525 1.00 90.44 660 GLY A N 1
ATOM 4805 C CA . GLY A 1 660 ? -4.279 2.515 -22.668 1.00 90.44 660 GLY A CA 1
ATOM 4806 C C . GLY A 1 660 ? -4.380 3.506 -21.505 1.00 90.44 660 GLY A C 1
ATOM 4807 O O . GLY A 1 660 ? -5.363 4.252 -21.438 1.00 90.44 660 GLY A O 1
ATOM 4808 N N . SER A 1 661 ? -3.373 3.520 -20.631 1.00 87.12 661 SER A N 1
ATOM 4809 C CA . SER A 1 661 ? -3.301 4.340 -19.401 1.00 87.12 661 SER A CA 1
ATOM 4810 C C . SER A 1 661 ? -3.802 5.785 -19.567 1.00 87.12 661 SER A C 1
ATOM 4812 O O . SER A 1 661 ? -4.784 6.179 -18.937 1.00 87.12 661 SER A O 1
ATOM 4814 N N . LEU A 1 662 ? -3.214 6.548 -20.498 1.00 84.12 662 LEU A N 1
ATOM 4815 C CA . LEU A 1 662 ? -3.504 7.974 -20.753 1.00 84.12 662 LEU A CA 1
ATOM 4816 C C . LEU A 1 662 ? -4.881 8.273 -21.404 1.00 84.12 662 LEU A C 1
ATOM 4818 O O . LEU A 1 662 ? -5.080 9.334 -22.003 1.00 84.12 662 LEU A O 1
ATOM 4822 N N . ALA A 1 663 ? -5.857 7.362 -21.358 1.00 88.56 663 ALA A N 1
ATOM 4823 C CA . ALA A 1 663 ? -7.154 7.580 -21.997 1.00 88.56 663 ALA A CA 1
ATOM 4824 C C . ALA A 1 663 ? -8.018 8.617 -21.235 1.00 88.56 663 ALA A C 1
ATOM 4826 O O . ALA A 1 663 ? -8.386 8.391 -20.083 1.00 88.56 663 ALA A O 1
ATOM 4827 N N . PRO A 1 664 ? -8.482 9.709 -21.878 1.00 86.25 664 PRO A N 1
ATOM 4828 C CA . PRO A 1 664 ? -9.013 10.902 -21.197 1.00 86.25 664 PRO A CA 1
ATOM 4829 C C . PRO A 1 664 ? -10.463 10.770 -20.678 1.00 86.25 664 PRO A C 1
ATOM 4831 O O . PRO A 1 664 ? -11.212 11.746 -20.659 1.00 86.25 664 PRO A O 1
ATOM 4834 N N . ARG A 1 665 ? -10.915 9.559 -20.322 1.00 90.88 665 ARG A N 1
ATOM 4835 C CA . ARG A 1 665 ? -12.304 9.284 -19.902 1.00 90.88 665 ARG A CA 1
ATOM 4836 C C . ARG A 1 665 ? -12.439 9.009 -18.402 1.00 90.88 665 ARG A C 1
ATOM 4838 O O . ARG A 1 665 ? -13.421 9.451 -17.816 1.00 90.88 665 ARG A O 1
ATOM 4845 N N . TYR A 1 666 ? -11.507 8.244 -17.843 1.00 92.94 666 TYR A N 1
ATOM 4846 C CA . TYR A 1 666 ? -11.372 7.834 -16.438 1.00 92.94 666 TYR A CA 1
ATOM 4847 C C . TYR A 1 666 ? -9.986 7.191 -16.279 1.00 92.94 666 TYR A C 1
ATOM 4849 O O . TYR A 1 666 ? -9.374 6.859 -17.296 1.00 92.94 666 TYR A O 1
ATOM 4857 N N . ASN A 1 667 ? -9.501 6.966 -15.054 1.00 92.12 667 ASN A N 1
ATOM 4858 C CA . ASN A 1 667 ? -8.263 6.195 -14.871 1.00 92.12 667 ASN A CA 1
ATOM 4859 C C . ASN A 1 667 ? -8.487 4.729 -15.317 1.00 92.12 667 ASN A C 1
ATOM 4861 O O . ASN A 1 667 ? -9.141 3.951 -14.618 1.00 92.12 667 ASN A O 1
ATOM 4865 N N . VAL A 1 668 ? -7.963 4.358 -16.492 1.00 95.75 668 VAL A N 1
ATOM 4866 C CA . VAL A 1 668 ? -8.112 3.006 -17.063 1.00 95.75 668 VAL A CA 1
ATOM 4867 C C . VAL A 1 668 ? -7.320 1.968 -16.270 1.00 95.75 668 VAL A C 1
ATOM 4869 O O . VAL A 1 668 ? -7.807 0.857 -16.073 1.00 95.75 668 VAL A O 1
ATOM 4872 N N . GLU A 1 669 ? -6.178 2.341 -15.701 1.00 95.88 669 GLU A N 1
ATOM 4873 C CA . GLU A 1 669 ? -5.335 1.459 -14.890 1.00 95.88 669 GLU A CA 1
ATOM 4874 C C . GLU A 1 669 ? -6.089 0.921 -13.660 1.00 95.88 669 GLU A C 1
ATOM 4876 O O . GLU A 1 669 ? -5.905 -0.228 -13.266 1.00 95.88 669 GLU A O 1
ATOM 4881 N N . ALA A 1 670 ? -7.033 1.691 -13.104 1.00 95.75 670 ALA A N 1
ATOM 4882 C CA . ALA A 1 670 ? -7.919 1.234 -12.031 1.00 95.75 670 ALA A CA 1
ATOM 4883 C C . ALA A 1 670 ? -8.884 0.104 -12.465 1.00 95.75 670 ALA A C 1
ATOM 4885 O O . ALA A 1 670 ? -9.303 -0.714 -11.642 1.00 95.75 670 ALA A O 1
ATOM 4886 N N . GLN A 1 671 ? -9.247 0.026 -13.753 1.00 97.81 671 GLN A N 1
ATOM 4887 C CA . GLN A 1 671 ? -9.963 -1.123 -14.330 1.00 97.81 671 GLN A CA 1
ATOM 4888 C C . GLN A 1 671 ? -9.041 -2.336 -14.491 1.00 97.81 671 GLN A C 1
ATOM 4890 O O . GLN A 1 671 ? -9.480 -3.486 -14.366 1.00 97.81 671 GLN A O 1
ATOM 4895 N N . ASP A 1 672 ? -7.775 -2.064 -14.769 1.00 98.19 672 ASP A N 1
ATOM 4896 C CA . ASP A 1 672 ? -6.776 -3.046 -15.147 1.00 98.19 672 ASP A CA 1
ATOM 4897 C C . ASP A 1 672 ? -6.168 -3.728 -13.912 1.00 98.19 672 ASP A C 1
ATOM 4899 O O . ASP A 1 672 ? -6.064 -4.958 -13.895 1.00 98.19 672 ASP A O 1
ATOM 4903 N N . ASP A 1 673 ? -5.946 -2.988 -12.818 1.00 97.81 673 ASP A N 1
ATOM 4904 C CA . ASP A 1 673 ? -5.776 -3.537 -11.465 1.00 97.81 673 ASP A CA 1
ATOM 4905 C C . ASP A 1 673 ? -6.964 -4.428 -11.103 1.00 97.81 673 ASP A C 1
ATOM 4907 O O . ASP A 1 673 ? -6.778 -5.603 -10.795 1.00 97.81 673 ASP A O 1
ATOM 4911 N N . TYR A 1 674 ? -8.204 -3.935 -11.230 1.00 97.88 674 TYR A N 1
ATOM 4912 C CA . TYR A 1 674 ? -9.386 -4.740 -10.906 1.00 97.88 674 TYR A CA 1
ATOM 4913 C C . TYR A 1 674 ? -9.412 -6.067 -11.690 1.00 97.88 674 TYR A C 1
ATOM 4915 O O . TYR A 1 674 ? -9.789 -7.127 -11.164 1.00 97.88 674 TYR A O 1
ATOM 4923 N N . ALA A 1 675 ? -8.994 -6.034 -12.956 1.00 98.44 675 ALA A N 1
ATOM 4924 C CA . ALA A 1 675 ? -8.867 -7.209 -13.801 1.00 98.44 675 ALA A CA 1
ATOM 4925 C C . ALA A 1 675 ? -7.736 -8.146 -13.336 1.00 98.44 675 ALA A C 1
ATOM 4927 O O . ALA A 1 675 ? -7.973 -9.347 -13.164 1.00 98.44 675 ALA A O 1
ATOM 4928 N N . VAL A 1 676 ? -6.529 -7.641 -13.082 1.00 98.56 676 VAL A N 1
ATOM 4929 C CA . VAL A 1 676 ? -5.398 -8.456 -12.615 1.00 98.56 676 VAL A CA 1
ATOM 4930 C C . VAL A 1 676 ? -5.647 -9.005 -11.210 1.00 98.56 676 VAL A C 1
ATOM 4932 O O . VAL A 1 676 ? -5.504 -10.215 -11.023 1.00 98.56 676 VAL A O 1
ATOM 4935 N N . TYR A 1 677 ? -6.149 -8.204 -10.270 1.00 97.56 677 TYR A N 1
ATOM 4936 C CA . TYR A 1 677 ? -6.669 -8.641 -8.973 1.00 97.56 677 TYR A CA 1
ATOM 4937 C C . TYR A 1 677 ? -7.653 -9.808 -9.130 1.00 97.56 677 TYR A C 1
ATOM 4939 O O . TYR A 1 677 ? -7.510 -10.852 -8.487 1.00 97.56 677 TYR A O 1
ATOM 4947 N N . THR A 1 678 ? -8.619 -9.700 -10.051 1.00 97.75 678 THR A N 1
ATOM 4948 C CA . THR A 1 678 ? -9.582 -10.780 -10.327 1.00 97.75 678 THR A CA 1
ATOM 4949 C C . THR A 1 678 ? -8.890 -12.061 -10.825 1.00 97.75 678 THR A C 1
ATOM 4951 O O . THR A 1 678 ? -9.324 -13.166 -10.482 1.00 97.75 678 THR A O 1
ATOM 4954 N N . LEU A 1 679 ? -7.794 -11.963 -11.587 1.00 98.19 679 LEU A N 1
ATOM 4955 C CA . LEU A 1 679 ? -6.975 -13.121 -11.973 1.00 98.19 679 LEU A CA 1
ATOM 4956 C C . LEU A 1 679 ? -6.143 -13.667 -10.804 1.00 98.19 679 LEU A C 1
ATOM 4958 O O . LEU A 1 679 ? -6.053 -14.887 -10.647 1.00 98.19 679 LEU A O 1
ATOM 4962 N N . VAL A 1 680 ? -5.579 -12.806 -9.955 1.00 96.62 680 VAL A N 1
ATOM 4963 C CA . VAL A 1 680 ? -4.814 -13.199 -8.764 1.00 96.62 680 VAL A CA 1
ATOM 4964 C C . VAL A 1 680 ? -5.709 -13.926 -7.757 1.00 96.62 680 VAL A C 1
ATOM 4966 O O . VAL A 1 680 ? -5.331 -15.002 -7.297 1.00 96.62 680 VAL A O 1
ATOM 4969 N N . GLN A 1 681 ? -6.926 -13.443 -7.494 1.00 93.88 681 GLN A N 1
ATOM 4970 C CA . GLN A 1 681 ? -7.884 -14.126 -6.614 1.00 93.88 681 GLN A CA 1
ATOM 4971 C C . GLN A 1 681 ? -8.347 -15.486 -7.167 1.00 93.88 681 GLN A C 1
ATOM 4973 O O . GLN A 1 681 ? -8.562 -16.425 -6.401 1.00 93.88 681 GLN A O 1
ATOM 4978 N N . ARG A 1 682 ? -8.505 -15.620 -8.493 1.00 96.00 682 ARG A N 1
ATOM 4979 C CA . ARG A 1 682 ? -9.018 -16.852 -9.128 1.00 96.00 682 ARG A CA 1
ATOM 4980 C C . ARG A 1 682 ? -7.946 -17.900 -9.430 1.00 96.00 682 ARG A C 1
ATOM 4982 O O . ARG A 1 682 ? -8.248 -19.092 -9.421 1.00 96.00 682 ARG A O 1
ATOM 4989 N N . PHE A 1 683 ? -6.722 -17.472 -9.733 1.00 96.19 683 PHE A N 1
ATOM 4990 C CA . PHE A 1 683 ? -5.664 -18.325 -10.287 1.00 96.19 683 PHE A CA 1
ATOM 4991 C C . PHE A 1 683 ? -4.290 -18.148 -9.610 1.00 96.19 683 PHE A C 1
ATOM 4993 O O . PHE A 1 683 ? -3.410 -18.994 -9.794 1.00 96.19 683 PHE A O 1
ATOM 5000 N N . GLY A 1 684 ? -4.104 -17.087 -8.820 1.00 93.56 684 GLY A N 1
ATOM 5001 C CA . GLY A 1 684 ? -2.849 -16.722 -8.161 1.00 93.56 684 GLY A CA 1
ATOM 5002 C C . GLY A 1 684 ? -1.861 -15.986 -9.073 1.00 93.56 684 GLY A C 1
ATOM 5003 O O . GLY A 1 684 ? -1.767 -16.260 -10.270 1.00 93.56 684 GLY A O 1
ATOM 5004 N N . MET A 1 685 ? -1.041 -15.106 -8.491 1.00 94.38 685 MET A N 1
ATOM 5005 C CA . MET A 1 685 ? 0.004 -14.346 -9.200 1.00 94.38 685 MET A CA 1
ATOM 5006 C C . MET A 1 685 ? 0.952 -15.249 -10.025 1.00 94.38 685 MET A C 1
ATOM 5008 O O . MET A 1 685 ? 1.333 -14.926 -11.146 1.00 94.38 685 MET A O 1
ATOM 5012 N N . VAL A 1 686 ? 1.230 -16.473 -9.556 1.00 94.25 686 VAL A N 1
ATOM 5013 C CA . VAL A 1 686 ? 2.017 -17.491 -10.288 1.00 94.25 686 VAL A CA 1
ATOM 5014 C C . VAL A 1 686 ? 1.411 -17.875 -11.652 1.00 94.25 686 VAL A C 1
ATOM 5016 O O . VAL A 1 686 ? 2.150 -18.298 -12.543 1.00 94.25 686 VAL A O 1
ATOM 5019 N N . LYS A 1 687 ? 0.090 -17.745 -11.839 1.00 96.75 687 LYS A N 1
ATOM 5020 C CA . LYS A 1 687 ? -0.592 -17.932 -13.131 1.00 96.75 687 LYS A CA 1
ATOM 5021 C C . LYS A 1 687 ? -0.537 -16.674 -13.997 1.00 96.75 687 LYS A C 1
ATOM 5023 O O . LYS A 1 687 ? -0.264 -16.802 -15.187 1.00 96.75 687 LYS A O 1
ATOM 5028 N N . VAL A 1 688 ? -0.679 -15.482 -13.419 1.00 97.75 688 VAL A N 1
ATOM 5029 C CA . VAL A 1 688 ? -0.469 -14.207 -14.138 1.00 97.75 688 VAL A CA 1
ATOM 5030 C C . VAL A 1 688 ? 0.946 -14.161 -14.733 1.00 97.75 688 VAL A C 1
ATOM 5032 O O . VAL A 1 688 ? 1.121 -13.999 -15.937 1.00 97.75 688 VAL A O 1
ATOM 5035 N N . LEU A 1 689 ? 1.958 -14.517 -13.944 1.00 96.81 689 LEU A N 1
ATOM 5036 C CA . LEU A 1 689 ? 3.361 -14.606 -14.370 1.00 96.81 689 LEU A CA 1
ATOM 5037 C C . LEU A 1 689 ? 3.683 -15.804 -15.295 1.00 96.81 689 LEU A C 1
ATOM 5039 O O . LEU A 1 689 ? 4.813 -15.920 -15.783 1.00 96.81 689 LEU A O 1
ATOM 5043 N N . GLN A 1 690 ? 2.737 -16.724 -15.524 1.00 95.94 690 GLN A N 1
ATOM 5044 C CA . GLN A 1 690 ? 2.808 -17.705 -16.620 1.00 95.94 690 GLN A CA 1
ATOM 5045 C C . GLN A 1 690 ? 2.272 -17.113 -17.923 1.00 95.94 690 GLN A C 1
ATOM 5047 O O . GLN A 1 690 ? 2.829 -17.406 -18.976 1.00 95.94 690 GLN A O 1
ATOM 5052 N N . TYR A 1 691 ? 1.238 -16.269 -17.854 1.00 98.06 691 TYR A N 1
ATOM 5053 C CA . TYR A 1 691 ? 0.732 -15.524 -19.004 1.00 98.06 691 TYR A CA 1
ATOM 5054 C C . TYR A 1 691 ? 1.761 -14.503 -19.510 1.00 98.06 691 TYR A C 1
ATOM 5056 O O . TYR A 1 691 ? 2.110 -14.566 -20.687 1.00 98.06 691 TYR A O 1
ATOM 5064 N N . VAL A 1 692 ? 2.344 -13.680 -18.624 1.00 96.88 692 VAL A N 1
ATOM 5065 C CA . VAL A 1 692 ? 3.426 -12.728 -18.966 1.00 96.88 692 VAL A CA 1
ATOM 5066 C C . VAL A 1 692 ? 4.551 -13.427 -19.743 1.00 96.88 692 VAL A C 1
ATOM 5068 O O . VAL A 1 692 ? 4.933 -13.002 -20.822 1.00 96.88 692 VAL A O 1
ATOM 5071 N N . ARG A 1 693 ? 5.034 -14.582 -19.267 1.00 94.62 693 ARG A N 1
ATOM 5072 C CA . ARG A 1 693 ? 6.134 -15.327 -19.919 1.00 94.62 693 ARG A CA 1
ATOM 5073 C C . ARG A 1 693 ? 5.720 -16.120 -21.173 1.00 94.62 693 ARG A C 1
ATOM 5075 O O . ARG A 1 693 ? 6.580 -16.719 -21.824 1.00 94.62 693 ARG A O 1
ATOM 5082 N N . LEU A 1 694 ? 4.426 -16.182 -21.494 1.00 96.31 694 LEU A N 1
ATOM 5083 C CA . LEU A 1 694 ? 3.885 -16.866 -22.676 1.00 96.31 694 LEU A CA 1
ATOM 5084 C C . LEU A 1 694 ? 3.478 -15.883 -23.785 1.00 96.31 694 LEU A C 1
ATOM 5086 O O . LEU A 1 694 ? 3.498 -16.264 -24.959 1.00 96.31 694 LEU A O 1
ATOM 5090 N N . VAL A 1 695 ? 3.133 -14.639 -23.433 1.00 96.75 695 VAL A N 1
ATOM 5091 C CA . VAL A 1 695 ? 2.556 -13.654 -24.357 1.00 96.75 695 VAL A CA 1
ATOM 5092 C C . VAL A 1 695 ? 3.487 -13.321 -25.524 1.00 96.75 695 VAL A C 1
ATOM 5094 O O . VAL A 1 695 ? 3.043 -13.356 -26.670 1.00 96.75 695 VAL A O 1
ATOM 5097 N N . ASP A 1 696 ? 4.791 -13.173 -25.274 1.00 93.50 696 ASP A N 1
ATOM 5098 C CA . ASP A 1 696 ? 5.799 -12.949 -26.318 1.00 93.50 696 ASP A CA 1
ATOM 5099 C C . ASP A 1 696 ? 5.789 -14.029 -27.411 1.00 93.50 696 ASP A C 1
ATOM 5101 O O . ASP A 1 696 ? 5.995 -13.739 -28.593 1.00 93.50 696 ASP A O 1
ATOM 5105 N N . ARG A 1 697 ? 5.532 -15.285 -27.017 1.00 95.62 697 ARG A N 1
ATOM 5106 C CA . ARG A 1 697 ? 5.659 -16.477 -27.872 1.00 95.62 697 ARG A CA 1
ATOM 5107 C C . ARG A 1 697 ? 4.370 -16.835 -28.602 1.00 95.62 697 ARG A C 1
ATOM 5109 O O . ARG A 1 697 ? 4.432 -17.311 -29.730 1.00 95.62 697 ARG A O 1
ATOM 5116 N N . ALA A 1 698 ? 3.223 -16.655 -27.949 1.00 96.25 698 ALA A N 1
ATOM 5117 C CA . ALA A 1 698 ? 1.916 -17.067 -28.469 1.00 96.25 698 ALA A CA 1
ATOM 5118 C C . ALA A 1 698 ? 1.017 -15.889 -28.891 1.00 96.25 698 ALA A C 1
ATOM 5120 O O . ALA A 1 698 ? 0.022 -16.097 -29.582 1.00 96.25 698 ALA A O 1
ATOM 5121 N N . GLY A 1 699 ? 1.349 -14.659 -28.488 1.00 95.12 699 GLY A N 1
ATOM 5122 C CA . GLY A 1 699 ? 0.455 -13.503 -28.551 1.00 95.12 699 GLY A CA 1
ATOM 5123 C C . GLY A 1 699 ? -0.663 -13.567 -27.494 1.00 95.12 699 GLY A C 1
ATOM 5124 O O . GLY A 1 699 ? -1.030 -14.657 -27.041 1.00 95.12 699 GLY A O 1
ATOM 5125 N N . PRO A 1 700 ? -1.249 -12.422 -27.099 1.00 92.81 700 PRO A N 1
ATOM 5126 C CA . PRO A 1 700 ? -2.247 -12.354 -26.024 1.00 92.81 700 PRO A CA 1
ATOM 5127 C C . PRO A 1 700 ? -3.473 -13.234 -26.287 1.00 92.81 700 PRO A C 1
ATOM 5129 O O . PRO A 1 700 ? -3.909 -13.977 -25.406 1.00 92.81 700 PRO A O 1
ATOM 5132 N N . THR A 1 701 ? -3.974 -13.243 -27.526 1.00 92.50 701 THR A N 1
ATOM 5133 C CA . THR A 1 701 ? -5.173 -13.988 -27.942 1.00 92.50 701 THR A CA 1
ATOM 5134 C C . THR A 1 701 ? -5.071 -15.499 -27.710 1.00 92.50 701 THR A C 1
ATOM 5136 O O . THR A 1 701 ? -6.083 -16.127 -27.403 1.00 92.50 701 THR A O 1
ATOM 5139 N N . ALA A 1 702 ? -3.874 -16.088 -27.829 1.00 96.44 702 ALA A N 1
ATOM 5140 C CA . ALA A 1 702 ? -3.650 -17.518 -27.599 1.00 96.44 702 ALA A CA 1
ATOM 5141 C C . ALA A 1 702 ? -3.053 -17.812 -26.212 1.00 96.44 702 ALA A C 1
ATOM 5143 O O . ALA A 1 702 ? -3.413 -18.816 -25.595 1.00 96.44 702 ALA A O 1
ATOM 5144 N N . ALA A 1 703 ? -2.193 -16.932 -25.685 1.00 97.69 703 ALA A N 1
ATOM 5145 C CA . ALA A 1 703 ? -1.610 -17.083 -24.352 1.00 97.69 703 ALA A CA 1
ATOM 5146 C C . ALA A 1 703 ? -2.677 -17.059 -23.244 1.00 97.69 703 ALA A C 1
ATOM 5148 O O . ALA A 1 703 ? -2.609 -17.858 -22.310 1.00 97.69 703 ALA A O 1
ATOM 5149 N N . PHE A 1 704 ? -3.678 -16.180 -23.355 1.00 98.19 704 PHE A N 1
ATOM 5150 C CA . PHE A 1 704 ? -4.699 -15.993 -22.322 1.00 98.19 704 PHE A CA 1
ATOM 5151 C C . PHE A 1 704 ? -5.550 -17.259 -22.076 1.00 98.19 704 PHE A C 1
ATOM 5153 O O . PHE A 1 704 ? -5.513 -17.784 -20.957 1.00 98.19 704 PHE A O 1
ATOM 5160 N N . PRO A 1 705 ? -6.234 -17.847 -23.084 1.00 98.12 705 PRO A N 1
ATOM 5161 C CA . PRO A 1 705 ? -6.983 -19.090 -22.887 1.00 98.12 705 PRO A CA 1
ATOM 5162 C C . PRO A 1 705 ? -6.091 -20.288 -22.541 1.00 98.12 705 PRO A C 1
ATOM 5164 O O . PRO A 1 705 ? -6.522 -21.149 -21.777 1.00 98.12 705 PRO A O 1
ATOM 5167 N N . ALA A 1 706 ? -4.842 -20.337 -23.021 1.00 98.19 706 ALA A N 1
ATOM 5168 C CA . ALA A 1 706 ? -3.904 -21.406 -22.668 1.00 98.19 706 ALA A CA 1
ATOM 5169 C C . ALA A 1 706 ? -3.500 -21.398 -21.179 1.00 98.19 706 ALA A C 1
ATOM 5171 O O . ALA A 1 706 ? -3.169 -22.447 -20.622 1.00 98.19 706 ALA A O 1
ATOM 5172 N N . VAL A 1 707 ? -3.531 -20.234 -20.517 1.00 98.44 707 VAL A N 1
ATOM 5173 C CA . VAL A 1 707 ? -3.170 -20.093 -19.098 1.00 98.44 707 VAL A CA 1
ATOM 5174 C C . VAL A 1 707 ? -4.390 -20.135 -18.179 1.00 98.44 707 VAL A C 1
ATOM 5176 O O . VAL A 1 707 ? -4.324 -20.814 -17.149 1.00 98.44 707 VAL A O 1
ATOM 5179 N N . PHE A 1 708 ? -5.486 -19.462 -18.535 1.00 98.19 708 PHE A N 1
ATOM 5180 C CA . PHE A 1 708 ? -6.649 -19.265 -17.656 1.00 98.19 708 PHE A CA 1
ATOM 5181 C C . PHE A 1 708 ? -7.875 -20.126 -18.004 1.00 98.19 708 PHE A C 1
AT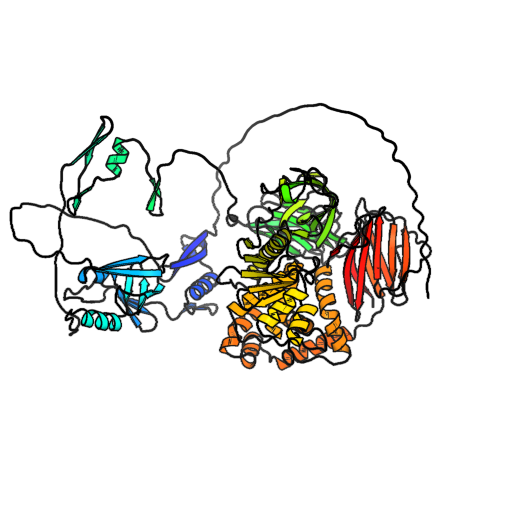OM 5183 O O . PHE A 1 708 ? -8.770 -20.269 -17.176 1.00 98.19 708 PHE A O 1
ATOM 5190 N N . GLY A 1 709 ? -7.921 -20.739 -19.194 1.00 97.88 709 GLY A N 1
ATOM 5191 C CA . GLY A 1 709 ? -9.032 -21.599 -19.625 1.00 97.88 709 GLY A CA 1
ATOM 5192 C C . GLY A 1 709 ? -10.266 -20.863 -20.161 1.00 97.88 709 GLY A C 1
ATOM 5193 O O . GLY A 1 709 ? -11.257 -21.508 -20.492 1.00 97.88 709 GLY A O 1
ATOM 5194 N N . GLU A 1 710 ? -10.217 -19.535 -20.290 1.00 98.06 710 GLU A N 1
ATOM 5195 C CA . GLU A 1 710 ? -11.274 -18.710 -20.890 1.00 98.06 710 GLU A CA 1
ATOM 5196 C C . GLU A 1 710 ? -10.693 -17.681 -21.874 1.00 98.06 710 GLU A C 1
ATOM 5198 O O . GLU A 1 710 ? -9.498 -17.398 -21.858 1.00 98.06 710 GLU A O 1
ATOM 5203 N N . SER A 1 711 ? -11.521 -17.115 -22.755 1.00 97.75 711 SER A N 1
ATOM 5204 C CA . SER A 1 711 ? -11.076 -16.061 -23.683 1.00 97.75 711 SER A CA 1
ATOM 5205 C C . SER A 1 711 ? -11.013 -14.688 -23.004 1.00 97.75 711 SER A C 1
ATOM 5207 O O . SER A 1 711 ? -11.890 -14.367 -22.202 1.00 97.75 711 SER A O 1
ATOM 5209 N N . LEU A 1 712 ? -10.062 -13.837 -23.409 1.00 96.50 712 LEU A N 1
ATOM 5210 C CA . LEU A 1 712 ? -9.928 -12.463 -22.900 1.00 96.50 712 LEU A CA 1
ATOM 5211 C C . LEU A 1 712 ? -11.236 -11.656 -23.019 1.00 96.50 712 LEU A C 1
ATOM 5213 O O . LEU A 1 712 ? -11.627 -10.964 -22.085 1.00 96.50 712 LEU A O 1
ATOM 5217 N N . ARG A 1 713 ? -11.978 -11.815 -24.124 1.00 96.75 713 ARG A N 1
ATOM 5218 C CA . ARG A 1 713 ? -13.285 -11.163 -24.319 1.00 96.75 713 ARG A CA 1
ATOM 5219 C C . ARG A 1 713 ? -14.323 -11.597 -23.278 1.00 96.75 713 ARG A C 1
ATOM 5221 O O . ARG A 1 713 ? -15.067 -10.759 -22.777 1.00 96.75 713 ARG A O 1
ATOM 5228 N N . ALA A 1 714 ? -14.387 -12.888 -22.950 1.00 97.50 714 ALA A N 1
ATOM 5229 C CA . ALA A 1 714 ? -15.305 -13.394 -21.926 1.00 97.50 714 ALA A CA 1
ATOM 5230 C C . ALA A 1 714 ? -14.929 -12.870 -20.530 1.00 97.50 714 ALA A C 1
ATOM 5232 O O . ALA A 1 714 ? -15.814 -12.466 -19.770 1.00 97.50 714 ALA A O 1
ATOM 5233 N N . PHE A 1 715 ? -13.623 -12.810 -20.252 1.00 98.19 715 PHE A N 1
ATOM 5234 C CA . PHE A 1 715 ? -13.065 -12.303 -19.006 1.00 98.19 715 PHE A CA 1
ATOM 5235 C C . PHE A 1 715 ? -13.320 -10.798 -18.811 1.00 98.19 715 PHE A C 1
ATOM 5237 O O . PHE A 1 715 ? -13.914 -10.411 -17.807 1.00 98.19 715 PHE A O 1
ATOM 5244 N N . SER A 1 716 ? -12.988 -9.956 -19.796 1.00 97.81 716 SER A N 1
ATOM 5245 C CA . SER A 1 716 ? -13.271 -8.512 -19.758 1.00 97.81 716 SER A CA 1
ATOM 5246 C C . SER A 1 716 ? -14.767 -8.230 -19.582 1.00 97.81 716 SER A C 1
ATOM 5248 O O . SER A 1 716 ? -15.160 -7.443 -18.725 1.00 97.81 716 SER A O 1
ATOM 5250 N N . GLN A 1 717 ? -15.640 -8.956 -20.288 1.00 97.69 717 GLN A N 1
ATOM 5251 C CA . GLN A 1 717 ? -17.081 -8.836 -20.061 1.00 97.69 717 GLN A CA 1
ATOM 5252 C C . GLN A 1 717 ? -17.509 -9.273 -18.648 1.00 97.69 717 GLN A C 1
ATOM 5254 O O . GLN A 1 717 ? -18.527 -8.797 -18.147 1.00 97.69 717 GLN A O 1
ATOM 5259 N N . ALA A 1 718 ? -16.794 -10.195 -17.995 1.00 98.00 718 ALA A N 1
ATOM 5260 C CA . ALA A 1 718 ? -17.063 -10.570 -16.608 1.00 98.00 718 ALA A CA 1
ATOM 5261 C C . ALA A 1 718 ? -16.628 -9.474 -15.621 1.00 98.00 718 ALA A C 1
ATOM 5263 O O . ALA A 1 718 ? -17.398 -9.188 -14.702 1.00 98.00 718 ALA A O 1
ATOM 5264 N N . VAL A 1 719 ? -15.477 -8.833 -15.865 1.00 98.06 719 VAL A N 1
ATOM 5265 C CA . VAL A 1 719 ? -14.977 -7.653 -15.136 1.00 98.06 719 VAL A CA 1
ATOM 5266 C C . VAL A 1 719 ? -15.973 -6.496 -15.225 1.00 98.06 719 VAL A C 1
ATOM 5268 O O . VAL A 1 719 ? -16.519 -6.093 -14.199 1.00 98.06 719 VAL A O 1
ATOM 5271 N N . ASN A 1 720 ? -16.331 -6.038 -16.428 1.00 97.75 720 ASN A N 1
ATOM 5272 C CA . ASN A 1 720 ? -17.225 -4.885 -16.593 1.00 97.75 720 ASN A CA 1
ATOM 5273 C C . ASN A 1 720 ? -18.620 -5.156 -15.987 1.00 97.75 720 ASN A C 1
ATOM 5275 O O . ASN A 1 720 ? -19.201 -4.285 -15.342 1.00 97.75 720 ASN A O 1
ATOM 5279 N N . ARG A 1 721 ? -19.141 -6.393 -16.089 1.00 97.06 721 ARG A N 1
ATOM 5280 C CA . ARG A 1 721 ? -20.386 -6.802 -15.401 1.00 97.06 721 ARG A CA 1
ATOM 5281 C C . ARG A 1 721 ? -20.264 -6.845 -13.874 1.00 97.06 721 ARG A C 1
ATOM 5283 O O . ARG A 1 721 ? -21.291 -6.774 -13.204 1.00 97.06 721 ARG A O 1
ATOM 5290 N N . GLN A 1 722 ? -19.072 -7.047 -13.317 1.00 97.38 722 GLN A N 1
ATOM 5291 C CA . GLN A 1 722 ? -18.845 -7.051 -11.871 1.00 97.38 722 GLN A CA 1
ATOM 5292 C C . GLN A 1 722 ? -18.704 -5.624 -11.332 1.00 97.38 722 GLN A C 1
ATOM 5294 O O . GLN A 1 722 ? -19.372 -5.298 -10.353 1.00 97.38 722 GLN A O 1
ATOM 5299 N N . LEU A 1 723 ? -17.957 -4.762 -12.023 1.00 96.56 723 LEU A N 1
ATOM 5300 C CA . LEU A 1 723 ? -17.886 -3.328 -11.731 1.00 96.56 723 LEU A CA 1
ATOM 5301 C C . LEU A 1 723 ? -19.281 -2.682 -11.795 1.00 96.56 723 LEU A C 1
ATOM 5303 O O . LEU A 1 723 ? -19.684 -1.998 -10.860 1.00 96.56 723 LEU A O 1
ATOM 5307 N N . ALA A 1 724 ? -20.090 -3.008 -12.811 1.00 96.06 724 ALA A N 1
ATOM 5308 C CA . ALA A 1 724 ? -21.478 -2.540 -12.907 1.00 96.06 724 ALA A CA 1
ATOM 5309 C C . ALA A 1 724 ? -22.399 -3.081 -11.788 1.00 96.06 724 ALA A C 1
ATOM 5311 O O . ALA A 1 724 ? -23.370 -2.425 -11.417 1.00 96.06 724 ALA A O 1
ATOM 5312 N N . ARG A 1 725 ? -22.104 -4.259 -11.207 1.00 95.56 725 ARG A N 1
ATOM 5313 C CA . ARG A 1 725 ? -22.803 -4.754 -10.002 1.00 95.56 725 ARG A CA 1
ATOM 5314 C C . ARG A 1 725 ? -22.396 -3.990 -8.745 1.00 95.56 725 ARG A C 1
ATOM 5316 O O . ARG A 1 725 ? -23.252 -3.753 -7.901 1.00 95.56 725 ARG A O 1
ATOM 5323 N N . MET A 1 726 ? -21.124 -3.615 -8.620 1.00 94.50 726 MET A N 1
ATOM 5324 C CA . MET A 1 726 ? -20.633 -2.780 -7.518 1.00 94.50 726 MET A CA 1
ATOM 5325 C C . MET A 1 726 ? -21.257 -1.379 -7.602 1.00 94.50 726 MET A C 1
ATOM 5327 O O . MET A 1 726 ? -21.838 -0.915 -6.630 1.00 94.50 726 MET A O 1
ATOM 5331 N N . ALA A 1 727 ? -21.281 -0.783 -8.796 1.00 94.50 727 ALA A N 1
ATOM 5332 C CA . ALA A 1 727 ? -21.891 0.515 -9.095 1.00 94.50 727 ALA A CA 1
ATOM 5333 C C . ALA A 1 727 ? -23.402 0.623 -8.795 1.00 94.50 727 ALA A C 1
ATOM 5335 O O . ALA A 1 727 ? -23.935 1.729 -8.680 1.00 94.50 727 ALA A O 1
ATOM 5336 N N . ALA A 1 728 ? -24.097 -0.514 -8.687 1.00 94.00 728 ALA A N 1
ATOM 5337 C CA . ALA A 1 728 ? -25.519 -0.593 -8.362 1.00 94.00 728 ALA A CA 1
ATOM 5338 C C . ALA A 1 728 ? -25.814 -0.601 -6.846 1.00 94.00 728 ALA A C 1
ATOM 5340 O O . ALA A 1 728 ? -26.984 -0.616 -6.458 1.00 94.00 728 ALA A O 1
ATOM 5341 N N . GLY A 1 729 ? -24.790 -0.609 -5.984 1.00 90.69 729 GLY A N 1
ATOM 5342 C CA . GLY A 1 729 ? -24.970 -0.542 -4.534 1.00 90.69 729 GLY A CA 1
ATOM 5343 C C . GLY A 1 729 ? -25.521 0.812 -4.071 1.00 90.69 729 GLY A C 1
ATOM 5344 O O . GLY A 1 729 ? -25.163 1.866 -4.594 1.00 90.69 729 GLY A O 1
ATOM 5345 N N . SER A 1 730 ? -26.420 0.782 -3.085 1.00 87.06 730 SER A N 1
ATOM 5346 C CA . SER A 1 730 ? -27.139 1.959 -2.584 1.00 87.06 730 SER A CA 1
ATOM 5347 C C . SER A 1 730 ? -26.562 2.498 -1.278 1.00 87.06 730 SER A C 1
ATOM 5349 O O . SER A 1 730 ? -26.346 1.750 -0.321 1.00 87.06 730 SER A O 1
ATOM 5351 N N . ASP A 1 731 ? -26.420 3.816 -1.185 1.00 86.12 731 ASP A N 1
ATOM 5352 C CA . ASP A 1 731 ? -25.788 4.480 -0.047 1.00 86.12 731 ASP A CA 1
ATOM 5353 C C . ASP A 1 731 ? -26.741 4.726 1.144 1.00 86.12 731 ASP A C 1
ATOM 5355 O O . ASP A 1 731 ? -27.088 5.856 1.465 1.00 86.12 731 ASP A O 1
ATOM 5359 N N . GLY A 1 732 ? -27.137 3.642 1.831 1.00 88.44 732 GLY A N 1
ATOM 5360 C CA . GLY A 1 732 ? -27.977 3.628 3.046 1.00 88.44 732 GLY A CA 1
ATOM 5361 C C . GLY A 1 732 ? -27.322 4.250 4.295 1.00 88.44 732 GLY A C 1
ATOM 5362 O O . GLY A 1 732 ? -27.182 5.467 4.413 1.00 88.44 732 GLY A O 1
ATOM 5363 N N . ALA A 1 733 ? -26.854 3.444 5.254 1.00 94.19 733 ALA A N 1
ATOM 5364 C CA . ALA A 1 733 ? -26.106 3.936 6.431 1.00 94.19 733 ALA A CA 1
ATOM 5365 C C . ALA A 1 733 ? -24.725 3.265 6.565 1.00 94.19 733 ALA A C 1
ATOM 5367 O O . ALA A 1 733 ? -24.417 2.337 5.818 1.00 94.19 733 ALA A O 1
ATOM 5368 N N . VAL A 1 734 ? -23.878 3.752 7.476 1.00 95.06 734 VAL A N 1
ATOM 5369 C CA . VAL A 1 734 ? -22.539 3.211 7.767 1.00 95.06 734 VAL A CA 1
ATOM 5370 C C . VAL A 1 734 ? -22.356 3.098 9.278 1.00 95.06 734 VAL A C 1
ATOM 5372 O O . VAL A 1 734 ? -22.587 4.061 10.002 1.00 95.06 734 VAL A O 1
ATOM 5375 N N . ALA A 1 735 ? -21.916 1.940 9.760 1.00 96.31 735 ALA A N 1
ATOM 5376 C CA . ALA A 1 735 ? -21.391 1.767 11.106 1.00 96.31 735 ALA A CA 1
ATOM 5377 C C . ALA A 1 735 ? -19.861 1.895 11.083 1.00 96.31 735 ALA A C 1
ATOM 5379 O O . ALA A 1 735 ? -19.190 1.123 10.397 1.00 96.31 735 ALA A O 1
ATOM 5380 N N . VAL A 1 736 ? -19.312 2.832 11.856 1.00 95.19 736 VAL A N 1
ATOM 5381 C CA . VAL A 1 736 ? -17.862 2.983 12.051 1.00 95.19 736 VAL A CA 1
ATOM 5382 C C . VAL A 1 736 ? -17.522 2.693 13.506 1.00 95.19 736 VAL A C 1
ATOM 5384 O O . VAL A 1 736 ? -18.102 3.296 14.411 1.00 95.19 736 VAL A O 1
ATOM 5387 N N . THR A 1 737 ? -16.592 1.769 13.747 1.00 94.69 737 THR A N 1
ATOM 5388 C CA . THR A 1 737 ? -16.087 1.459 15.089 1.00 94.69 737 THR A CA 1
ATOM 5389 C C . THR A 1 737 ? -14.714 2.089 15.289 1.00 94.69 737 THR A C 1
ATOM 5391 O O . THR A 1 737 ? -13.747 1.729 14.617 1.00 94.69 737 THR A O 1
ATOM 5394 N N . VAL A 1 738 ? -14.632 2.987 16.268 1.00 92.94 738 VAL A N 1
ATOM 5395 C CA . VAL A 1 738 ? -13.405 3.647 16.719 1.00 92.94 738 VAL A CA 1
ATOM 5396 C C . VAL A 1 738 ? -12.943 2.998 18.023 1.00 92.94 738 VAL A C 1
ATOM 5398 O O . VAL A 1 738 ? -13.730 2.830 18.961 1.00 92.94 738 VAL A O 1
ATOM 5401 N N . ARG A 1 739 ? -11.663 2.642 18.104 1.00 91.06 739 ARG A N 1
ATOM 5402 C CA . ARG A 1 739 ? -10.978 2.275 19.344 1.00 91.06 739 ARG A CA 1
ATOM 5403 C C . ARG A 1 739 ? -10.325 3.523 19.930 1.00 91.06 739 ARG A C 1
ATOM 5405 O O . ARG A 1 739 ? -9.600 4.230 19.244 1.00 91.06 739 ARG A O 1
ATOM 5412 N N . VAL A 1 740 ? -10.564 3.770 21.212 1.00 90.81 740 VAL A N 1
ATOM 5413 C CA . VAL A 1 740 ? -9.893 4.816 21.993 1.00 90.81 740 VAL A CA 1
ATOM 5414 C C . VAL A 1 740 ? -8.787 4.146 22.802 1.00 90.81 740 VAL A C 1
ATOM 5416 O O . VAL A 1 740 ? -9.063 3.239 23.594 1.00 90.81 740 VAL A O 1
ATOM 5419 N N . LEU A 1 741 ? -7.540 4.570 22.611 1.00 88.31 741 LEU A N 1
ATOM 5420 C CA . LEU A 1 741 ? -6.384 4.062 23.352 1.00 88.31 741 LEU A CA 1
ATOM 5421 C C . LEU A 1 741 ? -6.240 4.738 24.735 1.00 88.31 741 LEU A C 1
ATOM 5423 O O . LEU A 1 741 ? -6.741 5.844 24.957 1.00 88.31 741 LEU A O 1
ATOM 5427 N N . PRO A 1 742 ? -5.546 4.120 25.710 1.00 84.25 742 PRO A N 1
ATOM 5428 C CA . PRO A 1 742 ? -5.194 4.804 26.951 1.00 84.25 742 PRO A CA 1
ATOM 5429 C C . PRO A 1 742 ? -4.257 5.989 26.680 1.00 84.25 742 PRO A C 1
ATOM 5431 O O . PRO A 1 742 ? -3.249 5.848 26.000 1.00 84.25 742 PRO A O 1
ATOM 5434 N N . GLY A 1 743 ? -4.598 7.162 27.219 1.00 80.88 743 GLY A N 1
ATOM 5435 C CA . GLY A 1 743 ? -3.884 8.417 26.945 1.00 80.88 743 GLY A CA 1
ATOM 5436 C C . GLY A 1 743 ? -4.410 9.212 25.743 1.00 80.88 743 GLY A C 1
ATOM 5437 O O . GLY A 1 743 ? -3.952 10.331 25.539 1.00 80.88 743 GLY A O 1
ATOM 5438 N N . ALA A 1 744 ? -5.386 8.679 25.000 1.00 84.06 744 ALA A N 1
ATOM 5439 C CA . ALA A 1 744 ? -6.054 9.387 23.912 1.00 84.06 744 ALA A CA 1
ATOM 5440 C C . ALA A 1 744 ? -6.849 10.622 24.380 1.00 84.06 744 ALA A C 1
ATOM 5442 O O . ALA A 1 744 ? -7.103 10.820 25.577 1.00 84.06 744 ALA A O 1
ATOM 5443 N N . VAL A 1 745 ? -7.300 11.423 23.411 1.00 87.06 745 VAL A N 1
ATOM 5444 C CA . VAL A 1 745 ? -8.245 12.528 23.638 1.00 87.06 745 VAL A CA 1
ATOM 5445 C C . VAL A 1 745 ? -9.525 12.082 24.355 1.00 87.06 745 VAL A C 1
ATOM 5447 O O . VAL A 1 745 ? -10.017 10.964 24.201 1.00 87.06 745 VAL A O 1
ATOM 5450 N N . ARG A 1 746 ? -10.080 12.991 25.165 1.00 89.56 746 ARG A N 1
ATOM 5451 C CA . ARG A 1 746 ? -11.348 12.795 25.900 1.00 89.56 746 ARG A CA 1
ATOM 5452 C C . ARG A 1 746 ? -12.577 13.256 25.119 1.00 89.56 746 ARG A C 1
ATOM 5454 O O . ARG A 1 746 ? -13.709 13.021 25.555 1.00 89.56 746 ARG A O 1
ATOM 5461 N N . GLU A 1 747 ? -12.330 13.918 23.997 1.00 92.31 747 GLU A N 1
ATOM 5462 C CA . GLU A 1 747 ? -13.305 14.541 23.119 1.00 92.31 747 GLU A CA 1
ATOM 5463 C C . GLU A 1 747 ? -12.935 14.201 21.672 1.00 92.31 747 GLU A C 1
ATOM 5465 O O . GLU A 1 747 ? -11.755 14.094 21.340 1.00 92.31 747 GLU A O 1
ATOM 5470 N N . MET A 1 748 ? -13.942 13.991 20.833 1.00 94.50 748 MET A N 1
ATOM 5471 C CA . MET A 1 748 ? -13.798 13.768 19.394 1.00 94.50 748 MET A CA 1
ATOM 5472 C C . MET A 1 748 ? -14.915 14.496 18.664 1.00 94.50 748 MET A C 1
ATOM 5474 O O . MET A 1 748 ? -15.947 14.814 19.264 1.00 94.50 748 MET A O 1
ATOM 5478 N N . PHE A 1 749 ? -14.752 14.686 17.366 1.00 94.50 749 PHE A N 1
ATOM 5479 C CA . PHE A 1 749 ? -15.807 15.175 16.499 1.00 94.50 749 PHE A CA 1
ATOM 5480 C C . PHE A 1 749 ? -16.033 14.244 15.313 1.00 94.50 749 PHE A C 1
ATOM 5482 O O . PHE A 1 749 ? -15.176 13.435 14.956 1.00 94.50 749 PHE A O 1
ATOM 5489 N N . ILE A 1 750 ? -17.221 14.353 14.726 1.00 95.19 750 ILE A N 1
ATOM 5490 C CA . ILE A 1 750 ? -17.565 13.731 13.452 1.00 95.19 750 ILE A CA 1
ATOM 5491 C C . ILE A 1 750 ? -18.194 14.812 12.573 1.00 95.19 750 ILE A C 1
ATOM 5493 O O . ILE A 1 750 ? -19.276 15.297 12.908 1.00 95.19 750 ILE A O 1
ATOM 5497 N N . SER A 1 751 ? -17.526 15.206 11.492 1.00 94.56 751 SER A N 1
ATOM 5498 C CA . SER A 1 751 ? -18.115 16.042 10.439 1.00 94.56 751 SER A CA 1
ATOM 5499 C C . SER A 1 751 ? -18.887 15.176 9.446 1.00 94.56 751 SER A C 1
ATOM 5501 O O . SER A 1 751 ? -18.629 13.979 9.318 1.00 94.56 751 SER A O 1
ATOM 5503 N N . ASN A 1 752 ? -19.871 15.770 8.773 1.00 94.50 752 ASN A N 1
ATOM 5504 C CA . ASN A 1 752 ? -20.643 15.120 7.717 1.00 94.50 752 ASN A CA 1
ATOM 5505 C C . ASN A 1 752 ? -20.434 15.824 6.359 1.00 94.50 752 ASN A C 1
ATOM 5507 O O . ASN A 1 752 ? -20.089 17.007 6.363 1.00 94.50 752 ASN A O 1
ATOM 5511 N N . PRO A 1 753 ? -20.790 15.183 5.225 1.00 92.31 753 PRO A N 1
ATOM 5512 C CA . PRO A 1 753 ? -20.625 15.743 3.874 1.00 92.31 753 PRO A CA 1
ATOM 5513 C C . PRO A 1 753 ? -21.364 17.061 3.579 1.00 92.31 753 PRO A C 1
ATOM 5515 O O . PRO A 1 753 ? -21.291 17.574 2.466 1.00 92.31 753 PRO A O 1
ATOM 5518 N N . SER A 1 754 ? -22.140 17.588 4.532 1.00 91.94 754 SER A N 1
ATOM 5519 C CA . SER A 1 754 ? -22.821 18.889 4.450 1.00 91.94 754 SER A CA 1
ATOM 5520 C C . SER A 1 754 ? -22.204 19.951 5.369 1.00 91.94 754 SER A C 1
ATOM 5522 O O . SER A 1 754 ? -22.806 21.004 5.577 1.00 91.94 754 SER A O 1
ATOM 5524 N N . GLY A 1 755 ? -21.027 19.676 5.941 1.00 92.19 755 GLY A N 1
ATOM 5525 C CA . GLY A 1 755 ? -20.326 20.577 6.847 1.00 92.19 755 GLY A CA 1
ATOM 5526 C C . GLY A 1 755 ? -20.969 20.700 8.228 1.00 92.19 755 GLY A C 1
ATOM 5527 O O . GLY A 1 755 ? -20.929 21.776 8.814 1.00 92.19 755 GLY A O 1
ATOM 5528 N N . GLN A 1 756 ? -21.613 19.657 8.768 1.00 95.62 756 GLN A N 1
ATOM 5529 C CA . GLN A 1 756 ? -22.083 19.662 10.165 1.00 95.62 756 GLN A CA 1
ATOM 5530 C C . GLN A 1 756 ? -21.177 18.809 11.055 1.00 95.62 756 GLN A C 1
ATOM 5532 O O . GLN A 1 756 ? -21.118 17.590 10.903 1.00 95.62 756 GLN A O 1
ATOM 5537 N N . THR A 1 757 ? -20.525 19.448 12.025 1.00 95.31 757 THR A N 1
ATOM 5538 C CA . THR A 1 757 ? -19.587 18.824 12.964 1.00 95.31 757 THR A CA 1
ATOM 5539 C C . THR A 1 757 ? -20.262 18.515 14.300 1.00 95.31 757 THR A C 1
ATOM 5541 O O . THR A 1 757 ? -20.629 19.417 15.059 1.00 95.31 757 THR A O 1
ATOM 5544 N N . TYR A 1 758 ? -20.395 17.227 14.616 1.00 94.88 758 TYR A N 1
ATOM 5545 C CA . TYR A 1 758 ? -20.948 16.701 15.863 1.00 94.88 758 TYR A CA 1
ATOM 5546 C C . TYR A 1 758 ? -19.832 16.419 16.873 1.00 94.88 758 TYR A C 1
ATOM 5548 O O . TYR A 1 758 ? -19.040 15.500 16.677 1.00 94.88 758 TYR A O 1
ATOM 5556 N N . TRP A 1 759 ? -19.783 17.168 17.976 1.00 95.50 759 TRP A N 1
ATOM 5557 C CA . TRP A 1 759 ? -18.789 16.972 19.038 1.00 95.50 759 TRP A CA 1
ATOM 5558 C C . TRP A 1 759 ? -19.284 16.011 20.128 1.00 95.50 759 TRP A C 1
ATOM 5560 O O . TRP A 1 759 ? -20.415 16.122 20.608 1.00 95.50 759 TRP A O 1
ATOM 5570 N N . TYR A 1 760 ? -18.412 15.101 20.562 1.00 95.44 760 TYR A N 1
ATOM 5571 C CA . TYR A 1 760 ? -18.671 14.084 21.581 1.00 95.44 760 TYR A CA 1
ATOM 5572 C C . TYR A 1 760 ? -17.642 14.153 22.702 1.00 95.44 760 TYR A C 1
ATOM 5574 O O . TYR A 1 760 ? -16.439 14.168 22.462 1.00 95.44 760 TYR A O 1
ATOM 5582 N N . THR A 1 761 ? -18.125 14.129 23.941 1.00 95.50 761 THR A N 1
ATOM 5583 C CA . THR A 1 761 ? -17.309 14.245 25.155 1.00 95.50 761 THR A CA 1
ATOM 5584 C C . THR A 1 761 ? -17.494 13.038 26.071 1.00 95.50 761 THR A C 1
ATOM 5586 O O . THR A 1 761 ? -18.541 12.380 26.071 1.00 95.50 761 THR A O 1
ATOM 5589 N N . GLY A 1 762 ? -16.471 12.756 26.881 1.00 94.00 762 GLY A N 1
ATOM 5590 C CA . GLY A 1 762 ? -16.490 11.671 27.865 1.00 94.00 762 GLY A CA 1
ATOM 5591 C C . GLY A 1 762 ? -15.864 10.363 27.381 1.00 94.00 762 GLY A C 1
ATOM 5592 O O . GLY A 1 762 ? -16.116 9.323 27.993 1.00 94.00 762 GLY A O 1
ATOM 5593 N N . LEU A 1 763 ? -15.042 10.405 26.325 1.00 93.81 763 LEU A N 1
ATOM 5594 C CA . LEU A 1 763 ? -14.312 9.236 25.835 1.00 93.81 763 LEU A CA 1
ATOM 5595 C C . LEU A 1 763 ? -13.449 8.621 26.946 1.00 93.81 763 LEU A C 1
ATOM 5597 O O . LEU A 1 763 ? -12.802 9.307 27.744 1.00 93.81 763 LEU A O 1
ATOM 5601 N N . ARG A 1 764 ? -13.436 7.290 26.971 1.00 93.44 764 ARG A N 1
ATOM 5602 C CA . ARG A 1 764 ? -12.586 6.446 27.819 1.00 93.44 764 ARG A CA 1
ATOM 5603 C C . ARG A 1 764 ? -11.981 5.332 26.965 1.00 93.44 764 ARG A C 1
ATOM 5605 O O . ARG A 1 764 ? -12.615 4.961 25.978 1.00 93.44 764 ARG A O 1
ATOM 5612 N N . PRO A 1 765 ? -10.835 4.743 27.343 1.00 90.56 765 PRO A N 1
ATOM 5613 C CA . PRO A 1 765 ? -10.236 3.662 26.567 1.00 90.56 765 PRO A CA 1
ATOM 5614 C C . PRO A 1 765 ? -11.212 2.495 26.377 1.00 90.56 765 PRO A C 1
ATOM 5616 O O . PRO A 1 765 ? -11.842 2.054 27.341 1.00 90.56 765 PRO A O 1
ATOM 5619 N N . GLY A 1 766 ? -11.384 2.040 25.137 1.00 90.69 766 GLY A N 1
ATOM 5620 C CA . GLY A 1 766 ? -12.469 1.130 24.761 1.00 90.69 766 GLY A CA 1
ATOM 5621 C C . GLY A 1 766 ? -12.837 1.208 23.279 1.00 90.69 766 GLY A C 1
ATOM 5622 O O . GLY A 1 766 ? -12.047 1.674 22.464 1.00 90.69 766 GLY A O 1
ATOM 5623 N N . LEU A 1 767 ? -14.039 0.739 22.934 1.00 93.00 767 LEU A N 1
ATOM 5624 C CA . LEU A 1 767 ? -14.568 0.682 21.566 1.00 93.00 767 LEU A CA 1
ATOM 5625 C C . LEU A 1 767 ? -15.918 1.405 21.497 1.00 93.00 767 LEU A C 1
ATOM 5627 O O . LEU A 1 767 ? -16.792 1.162 22.330 1.00 93.00 767 LEU A O 1
ATOM 5631 N N . TYR A 1 768 ? -16.099 2.246 20.481 1.00 95.06 768 TYR A N 1
ATOM 5632 C CA . TYR A 1 768 ? -17.304 3.045 20.251 1.00 95.06 768 TYR A CA 1
ATOM 5633 C C . TYR A 1 768 ? -17.754 2.840 18.812 1.00 95.06 768 TYR A C 1
ATOM 5635 O O . TYR A 1 768 ? -16.957 3.008 17.896 1.00 95.06 768 TYR A O 1
ATOM 5643 N N . THR A 1 769 ? -19.015 2.457 18.601 1.00 96.44 769 THR A N 1
ATOM 5644 C CA . THR A 1 769 ? -19.582 2.331 17.250 1.00 96.44 769 THR A CA 1
ATOM 5645 C C . THR A 1 769 ? -20.572 3.455 17.005 1.00 96.44 769 THR A C 1
ATOM 5647 O O . THR A 1 769 ? -21.561 3.578 17.727 1.00 96.44 769 THR A O 1
ATOM 5650 N N . PHE A 1 770 ? -20.290 4.258 15.987 1.00 96.62 770 PHE A N 1
ATOM 5651 C CA . PHE A 1 770 ? -21.132 5.342 15.503 1.00 96.62 770 PHE A CA 1
ATOM 5652 C C . PHE A 1 770 ? -21.890 4.868 14.267 1.00 96.62 770 PHE A C 1
ATOM 5654 O O . PHE A 1 770 ? -21.349 4.106 13.467 1.00 96.62 770 PHE A O 1
ATOM 5661 N N . VAL A 1 771 ? -23.134 5.315 14.099 1.00 97.25 771 VAL A N 1
ATOM 5662 C CA . VAL A 1 771 ? -23.912 5.093 12.875 1.00 97.25 771 VAL A CA 1
ATOM 5663 C C . VAL A 1 771 ? -24.094 6.420 12.154 1.00 97.25 771 VAL A C 1
ATOM 5665 O O . VAL A 1 771 ? -24.840 7.284 12.617 1.00 97.25 771 VAL A O 1
ATOM 5668 N N . LEU A 1 772 ? -23.407 6.548 11.024 1.00 95.75 772 LEU A N 1
ATOM 5669 C CA . LEU A 1 772 ? -23.457 7.667 10.093 1.00 95.75 772 LEU A CA 1
ATOM 5670 C C . LEU A 1 772 ? -24.574 7.384 9.078 1.00 95.75 772 LEU A C 1
ATOM 5672 O O . LEU A 1 772 ? -24.620 6.301 8.488 1.00 95.75 772 LEU A O 1
ATOM 5676 N N . ARG A 1 773 ? -25.518 8.308 8.891 1.00 95.19 773 ARG A N 1
ATOM 5677 C CA . ARG A 1 773 ? -26.666 8.125 7.982 1.00 95.19 773 ARG A CA 1
ATOM 5678 C C . ARG A 1 773 ? -26.602 9.097 6.816 1.00 95.19 773 ARG A C 1
ATOM 5680 O O . ARG A 1 773 ? -26.254 10.251 7.016 1.00 95.19 773 ARG A O 1
ATOM 5687 N N . ALA A 1 774 ? -27.054 8.680 5.632 1.00 90.88 774 ALA A N 1
ATOM 5688 C CA . ALA A 1 774 ? -27.071 9.522 4.428 1.00 90.88 774 ALA A CA 1
ATOM 5689 C C . ALA A 1 774 ? -27.801 10.878 4.578 1.00 90.88 774 ALA A C 1
ATOM 5691 O O . ALA A 1 774 ? -27.539 11.795 3.812 1.00 90.88 774 ALA A O 1
ATOM 5692 N N . ASN A 1 775 ? -28.667 11.048 5.585 1.00 92.44 775 ASN A N 1
ATOM 5693 C CA . ASN A 1 775 ? -29.286 12.337 5.924 1.00 92.44 775 ASN A CA 1
ATOM 5694 C C . ASN A 1 775 ? -28.396 13.269 6.781 1.00 92.44 775 ASN A C 1
ATOM 5696 O O . ASN A 1 775 ? -28.919 14.166 7.438 1.00 92.44 775 ASN A O 1
ATOM 5700 N N . GLY A 1 776 ? -27.091 13.005 6.869 1.00 92.88 776 GLY A N 1
ATOM 5701 C CA . GLY A 1 776 ? -26.138 13.771 7.673 1.00 92.88 776 GLY A CA 1
ATOM 5702 C C . GLY A 1 776 ? -26.184 13.501 9.183 1.00 92.88 776 GLY A C 1
ATOM 5703 O O . GLY A 1 776 ? -25.318 13.988 9.902 1.00 92.88 776 GLY A O 1
ATOM 5704 N N . SER A 1 777 ? -27.126 12.701 9.697 1.00 94.94 777 SER A N 1
ATOM 5705 C CA . SER A 1 777 ? -27.229 12.454 11.144 1.00 94.94 777 SER A CA 1
ATOM 5706 C C . SER A 1 777 ? -26.283 11.361 11.651 1.00 94.94 777 SER A C 1
ATOM 5708 O O . SER A 1 777 ? -26.177 10.281 11.063 1.00 94.94 777 SER A O 1
ATOM 5710 N N . VAL A 1 778 ? -25.680 11.604 12.817 1.00 96.50 778 VAL A N 1
ATOM 5711 C CA . VAL A 1 778 ? -24.878 10.625 13.567 1.00 96.50 778 VAL A CA 1
ATOM 5712 C C . VAL A 1 778 ? -25.674 10.086 14.755 1.00 96.50 778 VAL A C 1
ATOM 5714 O O . VAL A 1 778 ? -26.237 10.849 15.538 1.00 96.50 778 VAL A O 1
ATOM 5717 N N . ALA A 1 779 ? -25.693 8.765 14.940 1.00 97.12 779 ALA A N 1
ATOM 5718 C CA . ALA A 1 779 ? -26.040 8.150 16.222 1.00 97.12 779 ALA A CA 1
ATOM 5719 C C . ALA A 1 779 ? -24.781 7.603 16.907 1.00 97.12 779 ALA A C 1
ATOM 5721 O O . ALA A 1 779 ? -24.111 6.724 16.370 1.00 97.12 779 ALA A O 1
ATOM 5722 N N . ALA A 1 780 ? -24.483 8.122 18.096 1.00 96.06 780 ALA A N 1
ATOM 5723 C CA . ALA A 1 780 ? -23.347 7.722 18.923 1.00 96.06 780 ALA A CA 1
ATOM 5724 C C . ALA A 1 780 ? -23.775 6.790 20.076 1.00 96.06 780 ALA A C 1
ATOM 5726 O O . ALA A 1 780 ? -24.958 6.762 20.435 1.00 96.06 780 ALA A O 1
ATOM 5727 N N . PRO A 1 781 ? -22.839 6.058 20.710 1.00 95.94 781 PRO A N 1
ATOM 5728 C CA . PRO A 1 781 ? -23.125 5.291 21.920 1.00 95.94 781 PRO A CA 1
ATOM 5729 C C . PRO A 1 781 ? -23.626 6.184 23.063 1.00 95.94 781 PRO A C 1
ATOM 5731 O O . PRO A 1 781 ? -23.007 7.197 23.379 1.00 95.94 781 PRO A O 1
ATOM 5734 N N . GLY A 1 782 ? -24.695 5.767 23.751 1.00 94.62 782 GLY A N 1
ATOM 5735 C CA . GLY A 1 782 ? -25.310 6.521 24.859 1.00 94.62 782 GLY A CA 1
ATOM 5736 C C . GLY A 1 782 ? -24.448 6.687 26.122 1.00 94.62 782 GLY A C 1
ATOM 5737 O O . GLY A 1 782 ? -24.909 7.258 27.105 1.00 94.62 782 GLY A O 1
ATOM 5738 N N . SER A 1 783 ? -23.209 6.188 26.115 1.00 94.88 783 SER A N 1
ATOM 5739 C CA . SER A 1 783 ? -22.177 6.481 27.115 1.00 94.88 783 SER A CA 1
ATOM 5740 C C . SER A 1 783 ? -21.443 7.806 26.863 1.00 94.88 783 SER A C 1
ATOM 5742 O O . SER A 1 783 ? -20.737 8.275 27.756 1.00 94.88 783 SER A O 1
ATOM 5744 N N . LEU A 1 784 ? -21.594 8.403 25.675 1.00 95.94 784 LEU A N 1
ATOM 5745 C CA . LEU A 1 784 ? -20.986 9.677 25.294 1.00 95.94 784 LEU A CA 1
ATOM 5746 C C . LEU A 1 784 ? -21.986 10.826 25.413 1.00 95.94 784 LEU A C 1
ATOM 5748 O O . LEU A 1 784 ? -23.165 10.688 25.088 1.00 95.94 784 LEU A O 1
ATOM 5752 N N . LYS A 1 785 ? -21.492 11.997 25.821 1.00 95.75 785 LYS A N 1
ATOM 5753 C CA . LYS A 1 785 ? -22.273 13.234 25.834 1.00 95.75 785 LYS A CA 1
ATOM 5754 C C . LYS A 1 785 ? -21.991 14.021 24.555 1.00 95.75 785 LYS A C 1
ATOM 5756 O O . LYS A 1 785 ? -20.909 14.592 24.407 1.00 95.75 785 LYS A O 1
ATOM 5761 N N . ALA A 1 786 ? -22.979 14.074 23.667 1.00 93.62 786 ALA A N 1
ATOM 5762 C CA . ALA A 1 786 ? -22.977 14.969 22.514 1.00 93.62 786 ALA A CA 1
ATOM 5763 C C . ALA A 1 786 ? -23.095 16.445 22.944 1.00 93.62 786 ALA A C 1
ATOM 5765 O O . ALA A 1 786 ? -23.746 16.763 23.945 1.00 93.62 786 ALA A O 1
ATOM 5766 N N . LEU A 1 787 ? -22.493 17.339 22.165 1.00 92.38 787 LEU A N 1
ATOM 5767 C CA . LEU A 1 787 ? -22.702 18.788 22.213 1.00 92.38 787 LEU A CA 1
ATOM 5768 C C . LEU A 1 787 ? -23.570 19.229 21.011 1.00 92.38 787 LEU A C 1
ATOM 5770 O O . LEU A 1 787 ? -23.769 18.434 20.088 1.00 92.38 787 LEU A O 1
ATOM 5774 N N . PRO A 1 788 ? -24.109 20.465 20.991 1.00 91.12 788 PRO A N 1
ATOM 5775 C CA . PRO A 1 788 ? -24.773 21.000 19.802 1.00 91.12 788 PRO A CA 1
ATOM 5776 C C . PRO A 1 788 ? -23.828 20.987 18.586 1.00 91.12 788 PRO A C 1
ATOM 5778 O O . PRO A 1 788 ? -22.651 21.316 18.752 1.00 91.12 788 PRO A O 1
ATOM 5781 N N . PRO A 1 789 ? -24.304 20.616 17.383 1.00 90.06 789 PRO A N 1
ATOM 5782 C CA . PRO A 1 789 ? -23.464 20.599 16.193 1.00 90.06 789 PRO A CA 1
ATOM 5783 C C . PRO A 1 789 ? -23.091 22.017 15.745 1.00 90.06 789 PRO A C 1
ATOM 5785 O O . PRO A 1 789 ? -23.871 22.960 15.901 1.00 90.06 789 PRO A O 1
ATOM 5788 N N . VAL A 1 790 ? -21.905 22.146 15.156 1.00 91.12 790 VAL A N 1
ATOM 5789 C CA . VAL A 1 790 ? -21.379 23.383 14.552 1.00 91.12 790 VAL A CA 1
ATOM 5790 C C . VAL A 1 790 ? -21.380 23.225 13.029 1.00 91.12 790 VAL A C 1
ATOM 5792 O O . VAL A 1 790 ? -21.360 22.101 12.535 1.00 91.12 790 VAL A O 1
ATOM 5795 N N . THR A 1 791 ? -21.446 24.323 12.272 1.00 90.50 791 THR A N 1
ATOM 5796 C CA . THR A 1 791 ? -21.385 24.293 10.799 1.00 90.50 791 THR A CA 1
ATOM 5797 C C . THR A 1 791 ? -20.034 24.803 10.294 1.00 90.50 791 THR A C 1
ATOM 5799 O O . THR A 1 791 ? -19.630 25.913 10.639 1.00 90.50 791 THR A O 1
ATOM 5802 N N . SER A 1 792 ? -19.354 23.984 9.495 1.00 83.94 792 SER A N 1
ATOM 5803 C CA . SER A 1 792 ? -18.102 24.248 8.781 1.00 83.94 792 SER A CA 1
ATOM 5804 C C . SER A 1 792 ? -18.362 24.476 7.282 1.00 83.94 792 SER A C 1
ATOM 5806 O O . SER A 1 792 ? -19.509 24.584 6.844 1.00 83.94 792 SER A O 1
ATOM 5808 N N . ALA A 1 793 ? -17.299 24.538 6.474 1.00 82.25 793 ALA A N 1
ATOM 5809 C CA . ALA A 1 793 ? -17.424 24.245 5.047 1.00 82.25 793 ALA A CA 1
ATOM 5810 C C . ALA A 1 793 ? -17.840 22.774 4.839 1.00 82.25 793 ALA A C 1
ATOM 5812 O O . ALA A 1 793 ? -17.660 21.952 5.740 1.00 82.25 793 ALA A O 1
ATOM 5813 N N . ALA A 1 794 ? -18.395 22.469 3.666 1.00 82.31 794 ALA A N 1
ATOM 5814 C CA . ALA A 1 794 ? -18.671 21.105 3.230 1.00 82.31 794 ALA A CA 1
ATOM 5815 C C . ALA A 1 794 ? -17.540 20.610 2.316 1.00 82.31 794 ALA A C 1
ATOM 5817 O O . ALA A 1 794 ? -17.103 21.330 1.418 1.00 82.31 794 ALA A O 1
ATOM 5818 N N . ASP A 1 795 ? -17.112 19.383 2.571 1.00 79.00 795 ASP A N 1
ATOM 5819 C CA . ASP A 1 795 ? -15.982 18.655 1.979 1.00 79.00 795 ASP A CA 1
ATOM 5820 C C . ASP A 1 795 ? -16.473 17.548 1.025 1.00 79.00 795 ASP A C 1
ATOM 5822 O O . ASP A 1 795 ? -15.948 17.378 -0.073 1.00 79.00 795 ASP A O 1
ATOM 5826 N N . GLY A 1 796 ? -17.539 16.846 1.419 1.00 84.38 796 GLY A N 1
ATOM 5827 C CA . GLY A 1 796 ? -18.086 15.668 0.746 1.00 84.38 796 GLY A CA 1
ATOM 5828 C C . GLY A 1 796 ? -17.842 14.357 1.508 1.00 84.38 796 GLY A C 1
ATOM 5829 O O . GLY A 1 796 ? -18.393 13.324 1.120 1.00 84.38 796 GLY A O 1
ATOM 5830 N N . THR A 1 797 ? -17.082 14.389 2.605 1.00 87.62 797 THR A N 1
ATOM 5831 C CA . THR A 1 797 ? -16.596 13.223 3.359 1.00 87.62 797 THR A CA 1
ATOM 5832 C C . THR A 1 797 ? -17.248 13.107 4.741 1.00 87.62 797 THR A C 1
ATOM 5834 O O . THR A 1 797 ? -18.000 13.968 5.196 1.00 87.62 797 THR A O 1
ATOM 5837 N N . TRP A 1 798 ? -17.024 11.980 5.420 1.00 91.56 798 TRP A N 1
ATOM 5838 C CA . TRP A 1 798 ? -17.353 11.826 6.838 1.00 91.56 798 TRP A CA 1
ATOM 5839 C C . TRP A 1 798 ? -16.080 11.820 7.676 1.00 91.56 798 TRP A C 1
ATOM 5841 O O . TRP A 1 798 ? -15.516 10.758 7.940 1.00 91.56 798 TRP A O 1
ATOM 5851 N N . ASP A 1 799 ? -15.634 12.990 8.115 1.00 92.56 799 ASP A N 1
ATOM 5852 C CA . ASP A 1 799 ? -14.391 13.088 8.876 1.00 92.56 799 ASP A CA 1
ATOM 5853 C C . ASP A 1 799 ? -14.612 12.727 10.344 1.00 92.56 799 ASP A C 1
ATOM 5855 O O . ASP A 1 799 ? -15.451 13.318 11.027 1.00 92.56 799 ASP A O 1
ATOM 5859 N N . ILE A 1 800 ? -13.825 11.788 10.861 1.00 92.19 800 ILE A N 1
ATOM 5860 C CA . ILE A 1 800 ? -13.796 11.409 12.276 1.00 92.19 800 ILE A CA 1
ATOM 5861 C C . ILE A 1 800 ? -12.483 11.911 12.870 1.00 92.19 800 ILE A C 1
ATOM 5863 O O . ILE A 1 800 ? -11.418 11.409 12.523 1.00 92.19 800 ILE A O 1
ATOM 5867 N N . GLY A 1 801 ? -12.548 12.891 13.769 1.00 90.56 801 GLY A N 1
ATOM 5868 C CA . GLY A 1 801 ? -11.363 13.610 14.234 1.00 90.56 801 GLY A CA 1
ATOM 5869 C C . GLY A 1 801 ? -11.295 13.853 15.736 1.00 90.56 801 GLY A C 1
ATOM 5870 O O . GLY A 1 801 ? -12.236 13.606 16.493 1.00 90.56 801 GLY A O 1
ATOM 5871 N N . GLY A 1 802 ? -10.148 14.361 16.174 1.00 87.94 802 GLY A N 1
ATOM 5872 C CA . GLY A 1 802 ? -9.898 14.776 17.551 1.00 87.94 802 GLY A CA 1
ATOM 5873 C C . GLY A 1 802 ? -8.960 15.978 17.618 1.00 87.94 802 GLY A C 1
ATOM 5874 O O . GLY A 1 802 ? -8.329 16.345 16.627 1.00 87.94 802 GLY A O 1
ATOM 5875 N N . GLN A 1 803 ? -8.845 16.569 18.809 1.00 83.12 803 GLN A N 1
ATOM 5876 C CA . GLN A 1 803 ? -7.940 17.690 19.068 1.00 83.12 803 GLN A CA 1
ATOM 5877 C C . GLN A 1 803 ? -7.255 17.547 20.436 1.00 83.12 803 GLN A C 1
ATOM 5879 O O . GLN A 1 803 ? -7.908 17.255 21.440 1.00 83.12 803 GLN A O 1
ATOM 5884 N N . MET A 1 804 ? -5.938 17.766 20.491 1.00 77.19 804 MET A N 1
ATOM 5885 C CA . MET A 1 804 ? -5.140 17.748 21.721 1.00 77.19 804 MET A CA 1
ATOM 5886 C C . MET A 1 804 ? -4.230 18.981 21.774 1.00 77.19 804 MET A C 1
ATOM 5888 O O . MET A 1 804 ? -3.091 18.962 21.311 1.00 77.19 804 MET A O 1
ATOM 5892 N N . GLY A 1 805 ? -4.751 20.070 22.345 1.00 80.75 805 GLY A N 1
ATOM 5893 C CA . GLY A 1 805 ? -4.103 21.379 22.253 1.00 80.75 805 GLY A CA 1
ATOM 5894 C C . GLY A 1 805 ? -4.134 21.881 20.810 1.00 80.75 805 GLY A C 1
ATOM 5895 O O . GLY A 1 805 ? -5.195 21.888 20.188 1.00 80.75 805 GLY A O 1
ATOM 5896 N N . ASP A 1 806 ? -2.971 22.249 20.281 1.00 75.69 806 ASP A N 1
ATOM 5897 C CA . ASP A 1 806 ? -2.827 22.772 18.917 1.00 75.69 806 ASP A CA 1
ATOM 5898 C C . ASP A 1 806 ? -2.665 21.663 17.854 1.00 75.69 806 ASP A C 1
ATOM 5900 O O . ASP A 1 806 ? -2.554 21.966 16.673 1.00 75.69 806 ASP A O 1
ATOM 5904 N N . MET A 1 807 ? -2.640 20.382 18.254 1.00 73.25 807 MET A N 1
ATOM 5905 C CA . MET A 1 807 ? -2.640 19.242 17.328 1.00 73.25 807 MET A CA 1
ATOM 5906 C C . MET A 1 807 ? -4.082 18.819 17.022 1.00 73.25 807 MET A C 1
ATOM 5908 O O . MET A 1 807 ? -4.817 18.422 17.932 1.00 73.25 807 MET A O 1
ATOM 5912 N N . GLN A 1 808 ? -4.464 18.859 15.747 1.00 81.81 808 GLN A N 1
ATOM 5913 C CA . GLN A 1 808 ? -5.706 18.293 15.212 1.00 81.81 808 GLN A CA 1
ATOM 5914 C C . GLN A 1 808 ? -5.363 17.088 14.334 1.00 81.81 808 GLN A C 1
ATOM 5916 O O . GLN A 1 808 ? -4.297 17.049 13.728 1.00 81.81 808 GLN A O 1
ATOM 5921 N N . ALA A 1 809 ? -6.258 16.107 14.238 1.00 83.00 809 ALA A N 1
ATOM 5922 C CA . ALA A 1 809 ? -6.136 15.067 13.224 1.00 83.00 809 ALA A CA 1
ATOM 5923 C C . ALA A 1 809 ? -7.495 14.433 12.872 1.00 83.00 809 ALA A C 1
ATOM 5925 O O . ALA A 1 809 ? -8.424 14.461 13.687 1.00 83.00 809 ALA A O 1
ATOM 5926 N N . LEU A 1 810 ? -7.594 13.898 11.653 1.00 90.00 810 LEU A N 1
ATOM 5927 C CA . LEU A 1 810 ? -8.811 13.490 10.944 1.00 90.00 810 LEU A CA 1
ATOM 5928 C C . LEU A 1 810 ? -8.643 12.095 10.326 1.00 90.00 810 LEU A C 1
ATOM 5930 O O . LEU A 1 810 ? -7.565 11.771 9.841 1.00 90.00 810 LEU A O 1
ATOM 5934 N N . VAL A 1 811 ? -9.719 11.310 10.264 1.00 90.12 811 VAL A N 1
ATOM 5935 C CA . VAL A 1 811 ? -9.854 10.150 9.367 1.00 90.12 811 VAL A CA 1
ATOM 5936 C C . VAL A 1 811 ? -11.055 10.396 8.463 1.00 90.12 811 VAL A C 1
ATOM 5938 O O . VAL A 1 811 ? -12.185 10.426 8.957 1.00 90.12 811 VAL A O 1
ATOM 5941 N N . ALA A 1 812 ? -10.828 10.568 7.163 1.00 91.50 812 ALA A N 1
ATOM 5942 C CA . ALA A 1 812 ? -11.890 10.744 6.182 1.00 91.50 812 ALA A CA 1
ATOM 5943 C C . ALA A 1 812 ? -12.539 9.386 5.874 1.00 91.50 812 ALA A C 1
ATOM 5945 O O . ALA A 1 812 ? -11.877 8.445 5.435 1.00 91.50 812 ALA A O 1
ATOM 5946 N N . ILE A 1 813 ? -13.846 9.256 6.111 1.00 91.25 813 ILE A N 1
ATOM 5947 C CA . ILE A 1 813 ? -14.621 8.059 5.764 1.00 91.25 813 ILE A CA 1
ATOM 5948 C C . ILE A 1 813 ? -15.428 8.349 4.498 1.00 91.25 813 ILE A C 1
ATOM 5950 O O . ILE A 1 813 ? -16.525 8.913 4.549 1.00 91.25 813 ILE A O 1
ATOM 5954 N N . ALA A 1 814 ? -14.894 7.954 3.348 1.00 89.88 814 ALA A N 1
ATOM 5955 C CA . ALA A 1 814 ? -15.618 8.029 2.090 1.00 89.88 814 ALA A CA 1
ATOM 5956 C C . ALA A 1 814 ? -16.601 6.861 1.929 1.00 89.88 814 ALA A C 1
ATOM 5958 O O . ALA A 1 814 ? -16.511 5.795 2.559 1.00 89.88 814 ALA A O 1
ATOM 5959 N N . ARG A 1 815 ? -17.616 7.088 1.092 1.00 87.69 815 ARG A N 1
ATOM 5960 C CA . ARG A 1 815 ? -18.718 6.148 0.911 1.00 87.69 815 ARG A CA 1
ATOM 5961 C C . ARG A 1 815 ? -19.324 6.260 -0.479 1.00 87.69 815 ARG A C 1
ATOM 5963 O O . ARG A 1 815 ? -19.967 7.256 -0.793 1.00 87.69 815 ARG A O 1
ATOM 5970 N N . LEU A 1 816 ? -19.124 5.222 -1.284 1.00 86.62 816 LEU A N 1
ATOM 5971 C CA . LEU A 1 816 ? -19.461 5.200 -2.701 1.00 86.62 816 LEU A CA 1
ATOM 5972 C C . LEU A 1 816 ? -20.029 3.830 -3.093 1.00 86.62 816 LEU A C 1
ATOM 5974 O O . LEU A 1 816 ? -19.399 2.792 -2.865 1.00 86.62 816 LEU A O 1
ATOM 5978 N N . TYR A 1 817 ? -21.204 3.841 -3.727 1.00 90.00 817 TYR A N 1
ATOM 5979 C CA . TYR A 1 817 ? -21.866 2.668 -4.317 1.00 90.00 817 TYR A CA 1
ATOM 5980 C C . TYR A 1 817 ? -22.166 1.558 -3.299 1.00 90.00 817 TYR A C 1
ATOM 5982 O O . TYR A 1 817 ? -21.942 0.372 -3.536 1.00 90.00 817 TYR A O 1
ATOM 5990 N N . GLY A 1 818 ? -22.652 1.941 -2.120 1.00 87.94 818 GLY A N 1
ATOM 5991 C CA . GLY A 1 818 ? -22.988 1.022 -1.034 1.00 87.94 818 GLY A CA 1
ATOM 5992 C C . GLY A 1 818 ? -21.786 0.505 -0.238 1.00 87.94 818 GLY A C 1
ATOM 5993 O O . GLY A 1 818 ? -21.999 -0.087 0.818 1.00 87.94 818 GLY A O 1
ATOM 5994 N N . THR A 1 819 ? -20.549 0.770 -0.666 1.00 90.31 819 THR A N 1
ATOM 5995 C CA . THR A 1 819 ? -19.325 0.461 0.088 1.00 90.31 819 THR A CA 1
ATOM 5996 C C . THR A 1 819 ? -18.856 1.689 0.864 1.00 90.31 819 THR A C 1
ATOM 5998 O O . THR A 1 819 ? -18.904 2.811 0.369 1.00 90.31 819 THR A O 1
ATOM 6001 N N . ALA A 1 820 ? -18.383 1.476 2.092 1.00 91.62 820 ALA A N 1
ATOM 6002 C CA . ALA A 1 820 ? -17.793 2.506 2.942 1.00 91.62 820 ALA A CA 1
ATOM 6003 C C . ALA A 1 820 ? -16.380 2.075 3.347 1.00 91.62 820 ALA A C 1
ATOM 6005 O O . ALA A 1 820 ? -16.185 0.914 3.721 1.00 91.62 820 ALA A O 1
ATOM 6006 N N . TYR A 1 821 ? -15.424 2.993 3.257 1.00 91.75 821 TYR A N 1
ATOM 6007 C CA . TYR A 1 821 ? -13.989 2.750 3.403 1.00 91.75 821 TYR A CA 1
ATOM 6008 C C . TYR A 1 821 ? -13.316 3.961 4.079 1.00 91.75 821 TYR A C 1
ATOM 6010 O O . TYR A 1 821 ? -13.988 4.949 4.371 1.00 91.75 821 TYR A O 1
ATOM 6018 N N . ILE A 1 822 ? -12.025 3.868 4.403 1.00 90.50 822 ILE A N 1
ATOM 6019 C CA . ILE A 1 822 ? -11.234 5.049 4.795 1.00 90.50 822 ILE A CA 1
ATOM 6020 C C . ILE A 1 822 ? -10.670 5.638 3.508 1.00 90.50 822 ILE A C 1
ATOM 6022 O O . ILE A 1 822 ? -10.026 4.900 2.773 1.00 90.50 822 ILE A O 1
ATOM 6026 N N . ASP A 1 823 ? -10.928 6.914 3.250 1.00 88.62 823 ASP A N 1
ATOM 6027 C CA . ASP A 1 823 ? -10.364 7.629 2.102 1.00 88.62 823 ASP A CA 1
ATOM 6028 C C . ASP A 1 823 ? -8.906 7.996 2.401 1.00 88.62 823 ASP A C 1
ATOM 6030 O O . ASP A 1 823 ? -8.012 7.639 1.644 1.00 88.62 823 ASP A O 1
ATOM 6034 N N . SER A 1 824 ? -8.671 8.613 3.566 1.00 87.50 824 SER A N 1
ATOM 6035 C CA . SER A 1 824 ? -7.350 9.014 4.058 1.00 87.50 824 SER A CA 1
ATOM 6036 C C . SER A 1 824 ? -7.343 9.255 5.579 1.00 87.50 824 SER A C 1
ATOM 6038 O O . SER A 1 824 ? -8.400 9.340 6.219 1.00 87.50 824 SER A O 1
ATOM 6040 N N . THR A 1 825 ? -6.155 9.381 6.181 1.00 85.81 825 THR A N 1
ATOM 6041 C CA . THR A 1 825 ? -5.969 9.882 7.556 1.00 85.81 825 THR A CA 1
ATOM 6042 C C . THR A 1 825 ? -4.986 11.049 7.560 1.00 85.81 825 THR A C 1
ATOM 6044 O O . THR A 1 825 ? -3.828 10.848 7.219 1.00 85.81 825 THR A O 1
ATOM 6047 N N . THR A 1 826 ? -5.398 12.237 8.015 1.00 86.00 826 THR A N 1
ATOM 6048 C CA . THR A 1 826 ? -4.543 13.441 8.050 1.00 86.00 826 THR A CA 1
ATOM 6049 C C . THR A 1 826 ? -4.229 13.885 9.481 1.00 86.00 826 THR A C 1
ATOM 6051 O O . THR A 1 826 ? -5.132 14.100 10.294 1.00 86.00 826 THR A O 1
ATOM 6054 N N . VAL A 1 827 ? -2.948 14.078 9.801 1.00 81.75 827 VAL A N 1
ATOM 6055 C CA . VAL A 1 827 ? -2.445 14.567 11.096 1.00 81.75 827 VAL A CA 1
ATOM 6056 C C . VAL A 1 827 ? -1.826 15.954 10.931 1.00 81.75 827 VAL A C 1
ATOM 6058 O O . VAL A 1 827 ? -0.847 16.103 10.213 1.00 81.75 827 VAL A O 1
ATOM 6061 N N . PHE A 1 828 ? -2.347 16.964 11.632 1.00 81.69 828 PHE A N 1
ATOM 6062 C CA . PHE A 1 828 ? -1.859 18.347 11.568 1.00 81.69 828 PHE A CA 1
ATOM 6063 C C . PHE A 1 828 ? -0.886 18.628 12.728 1.00 81.69 828 PHE A C 1
ATOM 6065 O O . PHE A 1 828 ? -1.301 18.599 13.897 1.00 81.69 828 PHE A O 1
ATOM 6072 N N . PRO A 1 829 ? 0.411 18.882 12.460 1.00 74.00 829 PRO A N 1
ATOM 6073 C CA . PRO A 1 829 ? 1.379 19.226 13.497 1.00 74.00 829 PRO A CA 1
ATOM 6074 C C . PRO A 1 829 ? 1.026 20.544 14.216 1.00 74.00 829 PRO A C 1
ATOM 6076 O O . PRO A 1 829 ? 0.498 21.460 13.589 1.00 74.00 829 PRO A O 1
ATOM 6079 N N . PRO A 1 830 ? 1.362 20.706 15.513 1.00 73.88 830 PRO A N 1
ATOM 6080 C CA . PRO A 1 830 ? 1.113 21.940 16.260 1.00 73.88 830 PRO A CA 1
ATOM 6081 C C . PRO A 1 830 ? 1.634 23.205 15.559 1.00 73.88 830 PRO A C 1
ATOM 6083 O O . PRO A 1 830 ? 2.843 23.430 15.487 1.00 73.88 830 PRO A O 1
ATOM 6086 N N . GLY A 1 831 ? 0.714 24.053 15.094 1.00 75.62 831 GLY A N 1
ATOM 6087 C CA . GLY A 1 831 ? 1.035 25.309 14.408 1.00 75.62 831 GLY A CA 1
ATOM 6088 C C . GLY A 1 831 ? 1.381 25.177 12.920 1.00 75.62 831 GLY A C 1
ATOM 6089 O O . GLY A 1 831 ? 1.964 26.110 12.370 1.00 75.62 831 GLY A O 1
ATOM 6090 N N . SER A 1 832 ? 1.037 24.055 12.284 1.00 77.38 832 SER A N 1
ATOM 6091 C CA . SER A 1 832 ? 1.086 23.866 10.833 1.00 77.38 832 SER A CA 1
ATOM 6092 C C . SER A 1 832 ? -0.334 23.712 10.282 1.00 77.38 832 SER A C 1
ATOM 6094 O O . SER A 1 832 ? -1.123 22.938 10.823 1.00 77.38 832 SER A O 1
ATOM 6096 N N . ASP A 1 833 ? -0.647 24.454 9.217 1.00 78.69 833 ASP A N 1
ATOM 6097 C CA . ASP A 1 833 ? -1.857 24.226 8.414 1.00 78.69 833 ASP A CA 1
ATOM 6098 C C . ASP A 1 833 ? -1.654 23.041 7.438 1.00 78.69 833 ASP A C 1
ATOM 6100 O O . ASP A 1 833 ? -2.627 22.444 6.977 1.00 78.69 833 ASP A O 1
ATOM 6104 N N . ASP A 1 834 ? -0.396 22.667 7.167 1.00 77.75 834 ASP A N 1
ATOM 6105 C CA . ASP A 1 834 ? -0.016 21.541 6.314 1.00 77.75 834 ASP A CA 1
ATOM 6106 C C . ASP A 1 834 ? -0.187 20.220 7.086 1.00 77.75 834 ASP A C 1
ATOM 6108 O O . ASP A 1 834 ? 0.510 19.929 8.064 1.00 77.75 834 ASP A O 1
ATOM 6112 N N . GLY A 1 835 ? -1.150 19.408 6.655 1.00 78.19 835 GLY A N 1
ATOM 6113 C CA . GLY A 1 835 ? -1.401 18.085 7.219 1.00 78.19 835 GLY A CA 1
ATOM 6114 C C . GLY A 1 835 ? -0.455 17.018 6.664 1.00 78.19 835 GLY A C 1
ATOM 6115 O O . GLY A 1 835 ? -0.074 17.051 5.499 1.00 78.19 835 GLY A O 1
ATOM 6116 N N . ILE A 1 836 ? -0.107 16.036 7.495 1.00 74.38 836 ILE A N 1
ATOM 6117 C CA . ILE A 1 836 ? 0.521 14.782 7.068 1.00 74.38 836 ILE A CA 1
ATOM 6118 C C . ILE A 1 836 ? -0.602 13.801 6.751 1.00 74.38 836 ILE A C 1
ATOM 6120 O O . ILE A 1 836 ? -1.268 13.346 7.685 1.00 74.38 836 ILE A O 1
ATOM 6124 N N . THR A 1 837 ? -0.843 13.506 5.476 1.00 80.88 837 THR A N 1
ATOM 6125 C CA . THR A 1 837 ? -1.824 12.490 5.076 1.00 80.88 837 THR A CA 1
ATOM 6126 C C . THR A 1 837 ? -1.141 11.135 4.892 1.00 80.88 837 THR A C 1
ATOM 6128 O O . THR A 1 837 ? -0.009 11.056 4.430 1.00 80.88 837 THR A O 1
ATOM 6131 N N . GLU A 1 838 ? -1.816 10.080 5.340 1.00 73.25 838 GLU A N 1
ATOM 6132 C CA . GLU A 1 838 ? -1.397 8.680 5.271 1.00 73.25 838 GLU A CA 1
ATOM 6133 C C . GLU A 1 838 ? -2.573 7.867 4.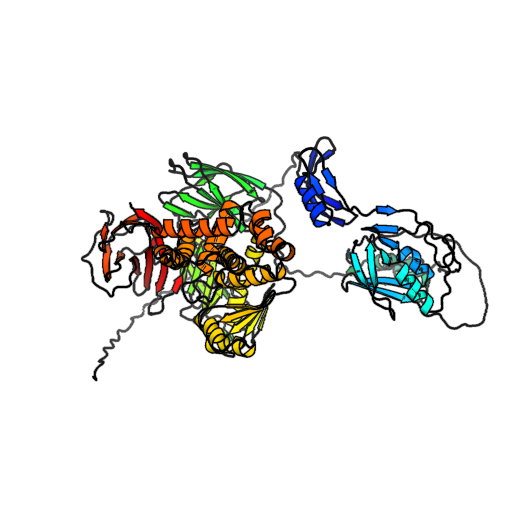690 1.00 73.25 838 GLU A C 1
ATOM 6135 O O . GLU A 1 838 ? -3.724 8.109 5.093 1.00 73.25 838 GLU A O 1
ATOM 6140 N N . PRO A 1 839 ? -2.347 6.834 3.852 1.00 61.19 839 PRO A N 1
ATOM 6141 C CA . PRO A 1 839 ? -3.424 6.103 3.167 1.00 61.19 839 PRO A CA 1
ATOM 6142 C C . PRO A 1 839 ? -4.107 5.084 4.102 1.00 61.19 839 PRO A C 1
ATOM 6144 O O . PRO A 1 839 ? -4.843 4.181 3.689 1.00 61.19 839 PRO A O 1
ATOM 6147 N N . ALA A 1 840 ? -3.783 5.161 5.393 1.00 63.22 840 ALA A N 1
ATOM 6148 C CA . ALA A 1 840 ? -3.848 4.058 6.325 1.00 63.22 840 ALA A CA 1
ATOM 6149 C C . ALA A 1 840 ? -4.763 4.319 7.522 1.00 63.22 840 ALA A C 1
ATOM 6151 O O . ALA A 1 840 ? -5.295 5.411 7.716 1.00 63.22 840 ALA A O 1
ATOM 6152 N N . THR A 1 841 ? -4.933 3.308 8.383 1.00 63.12 841 THR A N 1
ATOM 6153 C CA . THR A 1 841 ? -5.569 3.488 9.698 1.00 63.12 841 THR A CA 1
ATOM 6154 C C . THR A 1 841 ? -4.597 4.169 10.665 1.00 63.12 841 THR A C 1
ATOM 6156 O O . THR A 1 841 ? -4.250 3.581 11.693 1.00 63.12 841 THR A O 1
ATOM 6159 N N . GLY A 1 842 ? -4.130 5.380 10.341 1.00 61.25 842 GLY A N 1
ATOM 6160 C CA . GLY A 1 842 ? -3.374 6.212 11.276 1.00 61.25 842 GLY A CA 1
ATOM 6161 C C . GLY A 1 842 ? -4.144 6.371 12.590 1.00 61.25 842 GLY A C 1
ATOM 6162 O O . GLY A 1 842 ? -5.359 6.155 12.639 1.00 61.25 842 GLY A O 1
ATOM 6163 N N . VAL A 1 843 ? -3.440 6.680 13.683 1.00 67.38 843 VAL A N 1
ATOM 6164 C CA . VAL A 1 843 ? -4.050 6.693 15.027 1.00 67.38 843 VAL A CA 1
ATOM 6165 C C . VAL A 1 843 ? -4.072 8.109 15.610 1.00 67.38 843 VAL A C 1
ATOM 6167 O O . VAL A 1 843 ? -3.386 8.394 16.602 1.00 67.38 843 VAL A O 1
ATOM 6170 N N . PRO A 1 844 ? -4.847 9.027 14.990 1.00 65.12 844 PRO A N 1
ATOM 6171 C CA . PRO A 1 844 ? -4.914 10.428 15.371 1.00 65.12 844 PRO A CA 1
ATOM 6172 C C . PRO A 1 844 ? -5.237 10.576 16.852 1.00 65.12 844 PRO A C 1
ATOM 6174 O O . PRO A 1 844 ? -6.328 10.243 17.317 1.00 65.12 844 PRO A O 1
ATOM 6177 N N . LEU A 1 845 ? -4.262 11.076 17.615 1.00 78.19 845 LEU A N 1
ATOM 6178 C CA . LEU A 1 845 ? -4.420 11.408 19.032 1.00 78.19 845 LEU A CA 1
ATOM 6179 C C . LEU A 1 845 ? -4.930 10.238 19.902 1.00 78.19 845 LEU A C 1
ATOM 6181 O O . LEU A 1 845 ? -5.581 10.450 20.930 1.00 78.19 845 LEU A O 1
ATOM 6185 N N . GLY A 1 846 ? -4.631 8.998 19.493 1.00 84.25 846 GLY A N 1
ATOM 6186 C CA . GLY A 1 846 ? -5.069 7.774 20.166 1.00 84.25 846 GLY A CA 1
ATOM 6187 C C . GLY A 1 846 ? -6.473 7.280 19.787 1.00 84.25 846 GLY A C 1
ATOM 6188 O O . GLY A 1 846 ? -7.000 6.407 20.480 1.00 84.25 846 GLY A O 1
ATOM 6189 N N . LEU A 1 847 ? -7.079 7.817 18.724 1.00 87.62 847 LEU A N 1
ATOM 6190 C CA . LEU A 1 847 ? -8.289 7.293 18.085 1.00 87.62 847 LEU A CA 1
ATOM 6191 C C . LEU A 1 847 ? -7.884 6.402 16.902 1.00 87.62 847 LEU A C 1
ATOM 6193 O O . LEU A 1 847 ? -7.137 6.843 16.046 1.00 87.62 847 LEU A O 1
ATOM 6197 N N . GLU A 1 848 ? -8.359 5.162 16.839 1.00 88.44 848 GLU A N 1
ATOM 6198 C CA . GLU A 1 848 ? -8.017 4.187 15.788 1.00 88.44 848 GLU A CA 1
ATOM 6199 C C . GLU A 1 848 ? -9.310 3.677 15.134 1.00 88.44 848 GLU A C 1
ATOM 6201 O O . GLU A 1 848 ? -10.160 3.096 15.816 1.00 88.44 848 GLU A O 1
ATOM 6206 N N . VAL A 1 849 ? -9.492 3.867 13.823 1.00 90.00 849 VAL A N 1
ATOM 6207 C CA . VAL A 1 849 ? -10.655 3.310 13.107 1.00 90.00 849 VAL A CA 1
ATOM 6208 C C . VAL A 1 849 ? -10.400 1.829 12.819 1.00 90.00 849 VAL A C 1
ATOM 6210 O O . VAL A 1 849 ? -9.610 1.473 11.953 1.00 90.00 849 VAL A O 1
ATOM 6213 N N . VAL A 1 850 ? -11.078 0.947 13.560 1.00 89.69 850 VAL A N 1
ATOM 6214 C CA . VAL A 1 850 ? -10.839 -0.512 13.521 1.00 89.69 850 VAL A CA 1
ATOM 6215 C C . VAL A 1 850 ? -11.831 -1.283 12.651 1.00 89.69 850 VAL A C 1
ATOM 6217 O O . VAL A 1 850 ? -11.649 -2.480 12.416 1.00 89.69 850 VAL A O 1
ATOM 6220 N N . ARG A 1 851 ? -12.915 -0.630 12.215 1.00 91.50 851 ARG A N 1
ATOM 6221 C CA . ARG A 1 851 ? -13.955 -1.204 11.351 1.00 91.50 851 ARG A CA 1
ATOM 6222 C C . ARG A 1 851 ? -14.778 -0.096 10.707 1.00 91.50 851 ARG A C 1
ATOM 6224 O O . ARG A 1 851 ? -15.335 0.738 11.416 1.00 91.50 851 ARG A O 1
ATOM 6231 N N . VAL A 1 852 ? -14.951 -0.176 9.394 1.00 92.38 852 VAL A N 1
ATOM 6232 C CA . VAL A 1 852 ? -16.001 0.525 8.647 1.00 92.38 852 VAL A CA 1
ATOM 6233 C C . VAL A 1 852 ? -16.926 -0.546 8.065 1.00 92.38 852 VAL A C 1
ATOM 6235 O O . VAL A 1 852 ? -16.461 -1.599 7.631 1.00 92.38 852 VAL A O 1
ATOM 6238 N N . GLN A 1 853 ? -18.240 -0.342 8.124 1.00 92.81 853 GLN A N 1
ATOM 6239 C CA . GLN A 1 853 ? -19.222 -1.284 7.590 1.00 92.81 853 GLN A CA 1
ATOM 6240 C C . GLN A 1 853 ? -20.444 -0.547 7.045 1.00 92.81 853 GLN A C 1
ATOM 6242 O O . GLN A 1 853 ? -21.126 0.161 7.782 1.00 92.81 853 GLN A O 1
ATOM 6247 N N . ALA A 1 854 ? -20.805 -0.808 5.791 1.00 91.00 854 ALA A N 1
ATOM 6248 C CA . ALA A 1 854 ? -22.107 -0.418 5.268 1.00 91.00 854 ALA A CA 1
ATOM 6249 C C . ALA A 1 854 ? -23.253 -1.179 5.964 1.00 91.00 854 ALA A C 1
ATOM 6251 O O . ALA A 1 854 ? -23.174 -2.387 6.212 1.00 91.00 854 ALA A O 1
ATOM 6252 N N . LEU A 1 855 ? -24.324 -0.453 6.272 1.00 92.38 855 LEU A N 1
ATOM 6253 C CA . LEU A 1 855 ? -25.592 -0.981 6.761 1.00 92.38 855 LEU A CA 1
ATOM 6254 C C . LEU A 1 855 ? -26.614 -0.950 5.620 1.00 92.38 855 LEU A C 1
ATOM 6256 O O . LEU A 1 855 ? -26.695 0.051 4.899 1.00 92.38 855 LEU A O 1
ATOM 6260 N N . ALA A 1 856 ? -27.364 -2.048 5.498 1.00 83.12 856 ALA A N 1
ATOM 6261 C CA . ALA A 1 856 ? -28.508 -2.194 4.599 1.00 83.12 856 ALA A CA 1
ATOM 6262 C C . ALA A 1 856 ? -29.715 -1.360 5.062 1.00 83.12 856 ALA A C 1
ATOM 6264 O O . ALA A 1 856 ? -29.837 -1.150 6.292 1.00 83.12 856 ALA A O 1
#

Secondary structure (DSSP, 8-state):
--------------------------------------------EEEEEEEETTEEEEEEEEEEETTEEEE-HHHHHHHHHHTT-EEEE-SS-EEEE---EEEEEEEEEETTEEEEEEEEEEETTEEEEEHHHHGGGTTEEEEEETTTTEEEEEEPPPPPP------------------------EEEEEE-TTS-EEEEEEBTTB-EEEHHHHHHHHGGGT-----BTTB------------EEEEETTEEEEE--EEETTEEE--HHHHHHHH----EE-TTS-EE----------PSPPPP--EEEEEEEESS--STT-EEEEEETTS-EEEEEPPTTSEEEEEEESS-EEEEEEEETTTEEEEEEEEE-TT--EEEE--S-PEEEEEEEEEESSS-GGGTSSTTPPPTT-EEEEE-TTT-----EEPPTTSEEEEEEESEEEEEEEEEETTEEEEEEEEEEE-SEEEEEEEEEEPPPPSSSEEE-SSEEEEESSSSS-HHHHHHHHHHHHHHHHHHHHHH----SSPEEEEEESSHHHHHHHHHHHT--HHHHHHHHHH-SEEEETTTEEEEETTT--TTTHHHHHHHHHHHHHHHTT-SS--HHHHHHHHHHHHHHHHTTT---HHHHHHHHHHHHHHHHHHHHHT-PPPTTSS-TT-BTB-SHHHHHHHHHHHHHHH-HHHHHHHHHHHHHH-HHHHHHHHHSS-HHHHHHHHHHHHHHHTT----EEEEEEEEPTT--SEEEEE-TT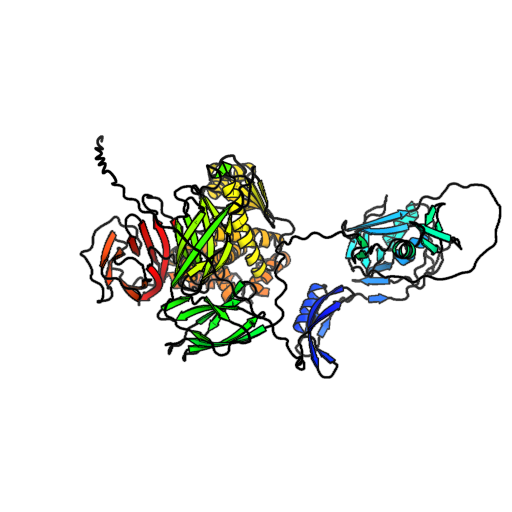SEEEEEE---SEEEEEEEETTS-EE--TTSEE---EE----SSEEEEEEETTEEEEEEE-EETTEE---EEEEE-TT-SS-EEESS---GGGEEEEEEEEE-